Protein AF-A0A2W1NH38-F1 (afdb_monomer)

Secondary structure (DSSP, 8-state):
-HHHHHHHHHS--S-TTS-S-----EEEEEESS-S--HHHHHHHHHTEEEEEEESSHHHHHHHHHHHHHHHH---B--SPPEE---TTS-S----EEEEEEEE--SBS--EEEEEEEEEEE-TTS-EEEE-TTSSB-B-TTTSSBPTT---TT-SS--TT-TTSSTGGGG---GGG--EEE--SS-----S-TTSPPEETTSGGGB-STT-TT--TTTTT-TT--HHHHHHHHHHHHTB-TTT--B---EEP--SPPPEEEEEEEE--HHHHHTT----EEEEEEE-TTS-EEEE-TTT--EEEEEE-GGGHHHHHHHHH--BSGGG----S-SPEEEEEEEEEEPTTT-EEEEEEEEEEEE-GGG-SEEEEEE--BSSTT-GGGB--EEEEEEE-STTSSTT-TT--B--S--EEEEEEETTEEEEEEEEE-BB-GGGG-TTSTTS----SSS--EEEEETTT--EEEEEE-TT-TT-SEE-TT--S-B-SPPEEE-SSSSSB--EEEEE-TTSEEEEEEE-TT-SSGGGSEEEEEEEE---SSSTT-----S--EEEEEE-TTS-EEEEEEEE---SSSTT--SS--EEEEEEE--SSS---B--SS--SSSBPPB-GGGSEE-------HHHHHHHHHHHHHHHHHHHHHHHHHHHHHHHHHHHHHHTTHHHHHHHHHHHHHHHHHHHHHHHHHHHH-TTHHHHHHHHHHHHHHHHHHHHHHHHHHHHHT----SHHHHHHHHHHTS--STTSHHHHHHHHHHHHT-HHHHHHHHHHHHHHHHHHHHHHTT---HHHHHHHHHHHHHHHTSHHHHHHHHHHHTHHHHHHHHHHHHHHHHHHHHHHHTT--TTSHHHHHHHHHHHHHHHHHHHHS-TTPPPPPTT--HHHHHHS-HHHHHHHHHHHHHHHHHHHHHHHHHHHHHHHHHHHHHHHHHHHHHHHTPBPPGGG--S-HHHHHHHHHH-SSSSPBHHHHHHHHHHHHHHHHHHHHHHHHHHHHHHHHHHS--TT----HHHHHHSSEEEEEPPTT-B--S--EEETTEEEEEEEE------SSS-----EEEEEEEETTT--BSEEEEETTEEEEESEEEEEEES-PPPPEEEE-TTS-EEEEETTEESS-TTEEEPTT-GGG-TTS----------

Sequence (1155 aa):
MPGLAEWLANNDNGPASVTGKQTISTYTIGFGNIADTRLLSDTAALGQGKFFTTNDTSGLVTSLKSIIVDILAENTTFTTPTVSVSAYSNFGYRNDLYYALFRPAKGARWLGNIKKYKATSDSSGNLVVTDANGNNAVDSSTGFFADSAQSYWSASADGKNAGLGGAASRLTDPANRKLYTYTGSNLEPRTNASSTSVNLTGSAHLLLNSNTALTKTMLGDASMTDAYKGNLLTWARGTNPADSSIRAQIADVLHNAPKVVAYTSDEDIARISAGTTQDKLALFYGTNEGFIGAINPANGNELFSFIPKELLGNLKSYYDDPQGSINKKYGIDGQFDLKVTYGNRDTTTNLRAVSGVTLYAGMGRGGRNYYSLDMTPTTAGDPATIQPKLNWVIRGGSGGSTGFSRLGQTWSTPKVAKVKWNGTVTDVLIFTGGYDTNQDNDATPDNPKTDSYGNALYVVNANTGQKLWMAGPSGDTDANLTLSSMTNSMPADPALVDLGGDGLIDTIFTSDTRGQIFRFDINQSNTSASNFATGNRIANIGGTDATNNRRFYNQPDVALIKERGGQSYYTISIGSGYRGHPLSEAALDRFYVIRDKNVYSAPTYCSATVTTNCTASITESNLVDVSSVNLTSAQAQDIQDQINTKRAEIDALTAAETNARNALTAYQTSIGYTAKLNTLVETNTTINQKQSAIDTILRNDPYVKDHASETDSRTQSHSLVVSAQSALVQLNAQTPTTGAASSFKAAELDNAQGTDVGALQARITAALNDSDLSSRYAAIIAKQNQITATKAAGGDASAQESDLSTLTEAYESSAAYQTRQTLLTNLNGINDKITQIAALQAQIIAAYNLGTPAGDSDAASKLTQLDAAKASLTSLLPSGLPATPAGTTNGDLIARTETQNQTNLEAISSPLVTQANLLTSLEGERLTLAGQASTLQSELQALANQAYSASSNLLNATQLAEATAQDPTPPLTQFDAYNYLISKAQAAAVAGIPTKRQEINTLYAQLTPGDSYTPNPTLLANSSGWFIRFPSGEKVLSSSTSFAGSVLFTTFRPSGQQTTTCGPDVGRGRFYALNLIDASAVFAQTVSGTKTPVRSFDLAHGGIPPKPATILRDDNRVGLLCGAEGCTPPDTACMDGAQICETNKAIRDLYWREN

Structure (mmCIF, N/CA/C/O backbone):
data_AF-A0A2W1NH38-F1
#
_entry.id   AF-A0A2W1NH38-F1
#
loop_
_atom_site.group_PDB
_atom_site.id
_atom_site.type_symbol
_atom_site.label_atom_id
_atom_site.label_alt_id
_atom_site.label_comp_id
_atom_site.label_asym_id
_atom_site.label_entity_id
_atom_site.label_seq_id
_atom_site.pdbx_PDB_ins_code
_atom_site.Cartn_x
_atom_site.Cartn_y
_atom_site.Cartn_z
_atom_site.occupancy
_atom_site.B_iso_or_equiv
_atom_site.auth_seq_id
_atom_site.auth_comp_id
_atom_site.auth_asym_id
_atom_site.auth_atom_id
_atom_site.pdbx_PDB_model_num
ATOM 1 N N . MET A 1 1 ? 31.184 -27.748 -1.493 1.00 58.28 1 MET A N 1
ATOM 2 C CA . MET A 1 1 ? 30.389 -26.588 -1.037 1.00 58.28 1 MET A CA 1
ATOM 3 C C . MET A 1 1 ? 28.890 -26.863 -1.075 1.00 58.28 1 MET A C 1
ATOM 5 O O . MET A 1 1 ? 28.317 -26.786 0.003 1.00 58.28 1 MET A O 1
ATOM 9 N N . PRO A 1 2 ? 28.265 -27.272 -2.199 1.00 70.31 2 PRO A N 1
ATOM 10 C CA . PRO A 1 2 ? 26.811 -27.453 -2.252 1.00 70.31 2 PRO A CA 1
ATOM 11 C C . PRO A 1 2 ? 26.262 -28.456 -1.229 1.00 70.31 2 PRO A C 1
ATOM 13 O O . PRO A 1 2 ? 25.382 -28.105 -0.459 1.00 70.31 2 PRO A O 1
ATOM 16 N N . GLY A 1 3 ? 26.868 -29.644 -1.107 1.00 60.91 3 GLY A N 1
ATOM 17 C CA . GLY A 1 3 ? 26.437 -30.638 -0.110 1.00 60.91 3 GLY A CA 1
ATOM 18 C C . GLY A 1 3 ? 26.673 -30.236 1.356 1.00 60.91 3 GLY A C 1
ATOM 19 O O . GLY A 1 3 ? 25.970 -30.708 2.240 1.00 60.91 3 GLY A O 1
ATOM 20 N N . LEU A 1 4 ? 27.628 -29.338 1.637 1.00 68.19 4 LEU A N 1
ATOM 21 C CA . LEU A 1 4 ? 27.798 -28.786 2.989 1.00 68.19 4 LEU A CA 1
ATOM 22 C C . LEU A 1 4 ? 26.707 -27.751 3.280 1.00 68.19 4 LEU A C 1
ATOM 24 O O . LEU A 1 4 ? 26.106 -27.799 4.344 1.00 68.19 4 LEU A O 1
ATOM 28 N N . ALA A 1 5 ? 26.429 -26.852 2.332 1.00 65.62 5 ALA A N 1
ATOM 29 C CA . ALA A 1 5 ? 25.348 -25.878 2.456 1.00 65.62 5 ALA A CA 1
ATOM 30 C C . ALA A 1 5 ? 23.982 -26.568 2.603 1.00 65.62 5 ALA A C 1
ATOM 32 O O . ALA A 1 5 ? 23.197 -26.184 3.463 1.00 65.62 5 ALA A O 1
ATOM 33 N N . GLU A 1 6 ? 23.745 -27.643 1.849 1.00 70.50 6 GLU A N 1
ATOM 34 C CA . GLU A 1 6 ? 22.571 -28.507 1.991 1.00 70.50 6 GLU A CA 1
ATOM 35 C C . GLU A 1 6 ? 22.478 -29.128 3.387 1.00 70.50 6 GLU A C 1
ATOM 37 O O . GLU A 1 6 ? 21.418 -29.103 4.011 1.00 70.50 6 GLU A O 1
ATOM 42 N N . TRP A 1 7 ? 23.583 -29.669 3.909 1.00 70.44 7 TRP A N 1
ATOM 43 C CA . TRP A 1 7 ? 23.599 -30.268 5.240 1.00 70.44 7 TRP A CA 1
ATOM 44 C C . TRP A 1 7 ? 23.316 -29.221 6.324 1.00 70.44 7 TRP A C 1
ATOM 46 O O . TRP A 1 7 ? 22.454 -29.450 7.168 1.00 70.44 7 TRP A O 1
ATOM 56 N N . LEU A 1 8 ? 23.964 -28.055 6.269 1.00 71.06 8 LEU A N 1
ATOM 57 C CA . LEU A 1 8 ? 23.767 -26.965 7.228 1.00 71.06 8 LEU A CA 1
ATOM 58 C C . LEU A 1 8 ? 22.344 -26.374 7.160 1.00 71.06 8 LEU A C 1
ATOM 60 O O . LEU A 1 8 ? 21.770 -26.025 8.190 1.00 71.06 8 LEU A O 1
ATOM 64 N N . ALA A 1 9 ? 21.736 -26.304 5.976 1.00 66.44 9 ALA A N 1
ATOM 65 C CA . ALA A 1 9 ? 20.363 -25.827 5.816 1.00 66.44 9 ALA A CA 1
ATOM 66 C C . ALA A 1 9 ? 19.309 -26.854 6.271 1.00 66.44 9 ALA A C 1
ATOM 68 O O . ALA A 1 9 ? 18.168 -26.486 6.537 1.00 66.44 9 ALA A O 1
ATOM 69 N N . ASN A 1 10 ? 19.673 -28.138 6.368 1.00 64.19 10 ASN A N 1
ATOM 70 C CA . ASN A 1 10 ? 18.743 -29.233 6.649 1.00 64.19 10 ASN A CA 1
ATOM 71 C C . ASN A 1 10 ? 19.047 -30.014 7.934 1.00 64.19 10 ASN A C 1
ATOM 73 O O . ASN A 1 10 ? 18.338 -30.979 8.220 1.00 64.19 10 ASN A O 1
ATOM 77 N N . ASN A 1 11 ? 20.022 -29.610 8.744 1.00 65.94 11 ASN A N 1
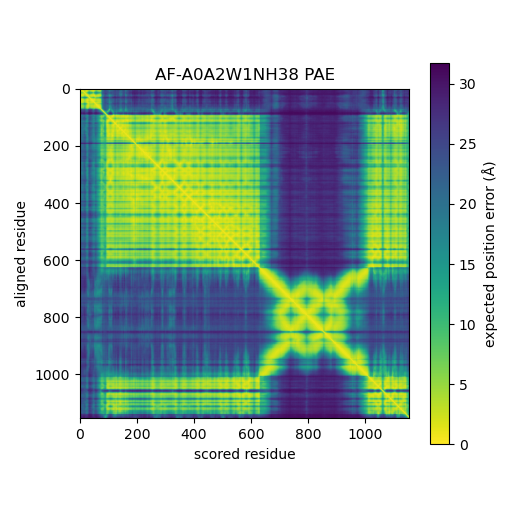ATOM 78 C CA . ASN A 1 11 ? 20.338 -30.228 10.037 1.00 65.94 11 ASN A CA 1
ATOM 79 C C . ASN A 1 11 ? 20.353 -29.177 11.150 1.00 65.94 11 ASN A C 1
ATOM 81 O O . ASN A 1 11 ? 20.363 -27.980 10.876 1.00 65.94 11 ASN A O 1
ATOM 85 N N . ASP A 1 12 ? 20.269 -29.630 12.399 1.00 73.94 12 ASP A N 1
ATOM 86 C CA . ASP A 1 12 ? 20.372 -28.744 13.557 1.00 73.94 12 ASP A CA 1
ATOM 87 C C . ASP A 1 12 ? 21.845 -28.422 13.836 1.00 73.94 12 ASP A C 1
ATOM 89 O O . ASP A 1 12 ? 22.647 -29.321 14.089 1.00 73.94 12 ASP A O 1
ATOM 93 N N . ASN A 1 13 ? 22.196 -27.141 13.757 1.00 76.56 13 ASN A N 1
ATOM 94 C CA . ASN A 1 13 ? 23.547 -26.625 13.975 1.00 76.56 13 ASN A CA 1
ATOM 95 C C . ASN A 1 13 ? 23.691 -25.937 15.342 1.00 76.56 13 ASN A C 1
ATOM 97 O O . ASN A 1 13 ? 24.738 -25.354 15.632 1.00 76.56 13 ASN A O 1
ATOM 101 N N . GLY A 1 14 ? 22.635 -25.949 16.160 1.00 62.28 14 GLY A N 1
ATOM 102 C CA . GLY A 1 14 ? 22.602 -25.299 17.462 1.00 62.28 14 GLY A CA 1
ATOM 103 C C . GLY A 1 14 ? 23.177 -26.174 18.579 1.00 62.28 14 GLY A C 1
ATOM 104 O O . GLY A 1 14 ? 23.197 -27.402 18.477 1.00 62.28 14 GLY A O 1
ATOM 105 N N . PRO A 1 15 ? 23.634 -25.572 19.691 1.00 53.59 15 PRO A N 1
ATOM 106 C CA . PRO A 1 15 ? 23.898 -26.326 20.909 1.00 53.59 15 PRO A CA 1
ATOM 107 C C . PRO A 1 15 ? 22.583 -26.906 21.455 1.00 53.59 15 PRO A C 1
ATOM 109 O O . PRO A 1 15 ? 21.545 -26.251 21.400 1.00 53.59 15 PRO A O 1
ATOM 112 N N . ALA A 1 16 ? 22.636 -28.096 22.064 1.00 49.78 16 ALA A N 1
ATOM 113 C CA . ALA A 1 16 ? 21.460 -28.837 22.552 1.00 49.78 16 ALA A CA 1
ATOM 114 C C . ALA A 1 16 ? 20.576 -28.088 23.580 1.00 49.78 16 ALA A C 1
ATOM 116 O O . ALA A 1 16 ? 19.499 -28.559 23.932 1.00 49.78 16 ALA A O 1
ATOM 117 N N . SER A 1 17 ? 21.033 -26.940 24.088 1.00 47.53 17 SER A N 1
ATOM 118 C CA . SER A 1 17 ? 20.297 -26.052 24.991 1.00 47.53 17 SER A CA 1
ATOM 119 C C . SER A 1 17 ? 19.296 -25.124 24.290 1.00 47.53 17 SER A C 1
ATOM 121 O O . SER A 1 17 ? 18.531 -24.454 24.979 1.00 47.53 17 SER A O 1
ATOM 123 N N . VAL A 1 18 ? 19.324 -25.026 22.957 1.00 39.25 18 VAL A N 1
ATOM 124 C CA . VAL A 1 18 ? 18.399 -24.193 22.174 1.00 39.25 18 VAL A CA 1
ATOM 125 C C . VAL A 1 18 ? 17.314 -25.086 21.585 1.00 39.25 18 VAL A C 1
ATOM 127 O O . VAL A 1 18 ? 17.597 -26.002 20.821 1.00 39.25 18 VAL A O 1
ATOM 130 N N . THR A 1 19 ? 16.061 -24.838 21.961 1.00 40.00 19 THR A N 1
ATOM 131 C CA . THR A 1 19 ? 14.914 -25.616 21.485 1.00 40.00 19 THR A CA 1
ATOM 132 C C . THR A 1 19 ? 14.590 -25.264 20.029 1.00 40.00 19 THR A C 1
ATOM 134 O O . THR A 1 19 ? 14.457 -24.090 19.693 1.00 40.00 19 THR A O 1
ATOM 137 N N . GLY A 1 20 ? 14.407 -26.277 19.177 1.00 47.41 20 GLY A N 1
ATOM 138 C CA . GLY A 1 20 ? 14.107 -26.113 17.748 1.00 47.41 20 GLY A CA 1
ATOM 139 C C . GLY A 1 20 ? 15.344 -26.238 16.853 1.00 47.41 20 GLY A C 1
ATOM 140 O O . GLY A 1 20 ? 16.470 -26.039 17.296 1.00 47.41 20 GLY A O 1
ATOM 141 N N . LYS A 1 21 ? 15.131 -26.580 15.579 1.00 54.25 21 LYS A N 1
ATOM 142 C CA . LYS A 1 21 ? 16.203 -26.871 14.617 1.00 54.25 21 LYS A CA 1
ATOM 143 C C . LYS A 1 21 ? 16.872 -25.581 14.136 1.00 54.25 21 LYS A C 1
ATOM 145 O O . LYS A 1 21 ? 16.234 -24.792 13.443 1.00 54.25 21 LYS A O 1
ATOM 150 N N . GLN A 1 22 ? 18.150 -25.385 14.450 1.00 69.38 22 GLN A N 1
ATOM 151 C CA . GLN A 1 22 ? 18.908 -24.218 13.998 1.00 69.38 22 GLN A CA 1
ATOM 152 C C . GLN A 1 22 ? 19.544 -24.502 12.638 1.00 69.38 22 GLN A C 1
ATOM 154 O O . GLN A 1 22 ? 20.550 -25.201 12.543 1.00 69.38 22 GLN A O 1
ATOM 159 N N . THR A 1 23 ? 18.963 -23.974 11.569 1.00 63.72 23 THR A N 1
ATOM 160 C CA . THR A 1 23 ? 19.469 -24.153 10.201 1.00 63.72 23 THR A CA 1
ATOM 161 C C . THR A 1 23 ? 20.288 -22.945 9.758 1.00 63.72 23 THR A C 1
ATOM 163 O O . THR A 1 23 ? 19.991 -21.819 10.151 1.00 63.72 23 THR A O 1
ATOM 166 N N . ILE A 1 24 ? 21.290 -23.148 8.901 1.00 69.62 24 ILE A N 1
ATOM 167 C CA . ILE A 1 24 ? 22.086 -22.052 8.329 1.00 69.62 24 ILE A CA 1
ATOM 168 C C . ILE A 1 24 ? 21.750 -21.907 6.846 1.00 69.62 24 ILE A C 1
ATOM 170 O O . ILE A 1 24 ? 22.019 -22.811 6.054 1.00 69.62 24 ILE A O 1
ATOM 174 N N . SER A 1 25 ? 21.214 -20.744 6.470 1.00 67.56 25 SER A N 1
ATOM 175 C CA . SER A 1 25 ? 20.999 -20.388 5.068 1.00 67.56 25 SER A CA 1
ATOM 176 C C . SER A 1 25 ? 22.271 -19.814 4.448 1.00 67.56 25 SER A C 1
ATOM 178 O O . SER A 1 25 ? 22.876 -18.889 4.991 1.00 67.56 25 SER A O 1
ATOM 180 N N . THR A 1 26 ? 22.679 -20.338 3.294 1.00 73.88 26 THR A N 1
ATOM 181 C CA . THR A 1 26 ? 23.921 -19.937 2.617 1.00 73.88 26 THR A CA 1
ATOM 182 C C . THR A 1 26 ? 23.613 -19.098 1.383 1.00 73.88 26 THR A C 1
ATOM 184 O O . THR A 1 26 ? 22.978 -19.571 0.447 1.00 73.88 26 THR A O 1
ATOM 187 N N . TYR A 1 27 ? 24.096 -17.857 1.356 1.00 76.31 27 TYR A N 1
ATOM 188 C CA . TYR A 1 27 ? 24.016 -16.967 0.195 1.00 76.31 27 TYR A CA 1
ATOM 189 C C . TYR A 1 27 ? 25.362 -16.927 -0.517 1.00 76.31 27 TYR A C 1
ATOM 191 O O . TYR A 1 27 ? 26.413 -16.982 0.123 1.00 76.31 27 TYR A O 1
ATOM 199 N N . THR A 1 28 ? 25.345 -16.797 -1.839 1.00 75.50 28 THR A N 1
ATOM 200 C CA . THR A 1 28 ? 26.571 -16.704 -2.634 1.00 75.50 28 THR A CA 1
ATOM 201 C C . THR A 1 28 ? 26.527 -15.463 -3.512 1.00 75.50 28 THR A C 1
ATOM 203 O O . THR A 1 28 ? 25.490 -15.109 -4.073 1.00 75.50 28 THR A O 1
ATOM 206 N N . ILE A 1 29 ? 27.661 -14.771 -3.613 1.00 75.19 29 ILE A N 1
ATOM 207 C CA . ILE A 1 29 ? 27.833 -13.646 -4.529 1.00 75.19 29 ILE A CA 1
ATOM 208 C C . ILE A 1 29 ? 28.966 -14.003 -5.479 1.00 75.19 29 ILE A C 1
ATOM 210 O O . ILE A 1 29 ? 30.118 -14.136 -5.069 1.00 75.19 29 ILE A O 1
ATOM 214 N N . GLY A 1 30 ? 28.633 -14.159 -6.752 1.00 72.19 30 GLY A N 1
ATOM 215 C CA . GLY A 1 30 ? 29.608 -14.178 -7.822 1.00 72.19 30 GLY A CA 1
ATOM 216 C C . GLY A 1 30 ? 30.053 -12.749 -8.111 1.00 72.19 30 GLY A C 1
ATOM 217 O O . GLY A 1 30 ? 29.269 -11.968 -8.644 1.00 72.19 30 GLY A O 1
ATOM 218 N N . PHE A 1 31 ? 31.299 -12.416 -7.769 1.00 70.31 31 PHE A N 1
ATOM 219 C CA . PHE A 1 31 ? 31.906 -11.121 -8.065 1.00 70.31 31 PHE A CA 1
ATOM 220 C C . PHE A 1 31 ? 32.858 -11.197 -9.276 1.00 70.31 31 PHE A C 1
ATOM 222 O O . PHE A 1 31 ? 33.789 -12.001 -9.272 1.00 70.31 31 PHE A O 1
ATOM 229 N N . GLY A 1 32 ? 32.646 -10.353 -10.292 1.00 60.25 32 GLY A N 1
ATOM 230 C CA . GLY A 1 32 ? 33.457 -10.281 -11.520 1.00 60.25 32 GLY A CA 1
ATOM 231 C C . GLY A 1 32 ? 32.856 -11.015 -12.732 1.00 60.25 32 GLY A C 1
ATOM 232 O O . GLY A 1 32 ? 31.728 -11.497 -12.682 1.00 60.25 32 GLY A O 1
ATOM 233 N N . ASN A 1 33 ? 33.598 -11.080 -13.848 1.00 58.06 33 ASN A N 1
ATOM 234 C CA . ASN A 1 33 ? 33.156 -11.749 -15.082 1.00 58.06 33 ASN A CA 1
ATOM 235 C C . ASN A 1 33 ? 33.432 -13.263 -14.999 1.00 58.06 33 ASN A C 1
ATOM 237 O O . ASN A 1 33 ? 34.446 -13.755 -15.492 1.00 58.06 33 ASN A O 1
ATOM 241 N N . ILE A 1 34 ? 32.574 -13.988 -14.281 1.00 59.47 34 ILE A N 1
ATOM 242 C CA . ILE A 1 34 ? 32.749 -15.419 -13.985 1.00 59.47 34 ILE A CA 1
ATOM 243 C C . ILE A 1 34 ? 31.963 -16.253 -14.995 1.00 59.47 34 ILE A C 1
ATOM 245 O O . ILE A 1 34 ? 30.738 -16.182 -15.038 1.00 59.47 34 ILE A O 1
ATOM 249 N N . ALA A 1 35 ? 32.675 -17.048 -15.795 1.00 48.00 35 ALA A N 1
ATOM 250 C CA . ALA A 1 35 ? 32.089 -17.865 -16.859 1.00 48.00 35 ALA A CA 1
ATOM 251 C C . ALA A 1 35 ? 31.348 -19.118 -16.347 1.00 48.00 35 ALA A C 1
ATOM 253 O O . ALA A 1 35 ? 30.461 -19.616 -17.035 1.00 48.00 35 ALA A O 1
ATOM 254 N N . ASP A 1 36 ? 31.677 -19.611 -15.145 1.00 60.34 36 ASP A N 1
ATOM 255 C CA . ASP A 1 36 ? 30.999 -20.747 -14.507 1.00 60.34 36 ASP A CA 1
ATOM 256 C C . ASP A 1 36 ? 30.506 -20.365 -13.104 1.00 60.34 36 ASP A C 1
ATOM 258 O O . ASP A 1 36 ? 31.279 -20.175 -12.164 1.00 60.34 36 ASP A O 1
ATOM 262 N N . THR A 1 37 ? 29.188 -20.222 -12.977 1.00 69.88 37 THR A N 1
ATOM 263 C CA . THR A 1 37 ? 28.493 -19.824 -11.747 1.00 69.88 37 THR A CA 1
ATOM 264 C C . THR A 1 37 ? 27.766 -20.985 -11.075 1.00 69.88 37 THR A C 1
ATOM 266 O O . THR A 1 37 ? 27.180 -20.805 -10.004 1.00 69.88 37 THR A O 1
ATOM 269 N N . ARG A 1 38 ? 27.814 -22.189 -11.662 1.00 70.06 38 ARG A N 1
ATOM 270 C CA . ARG A 1 38 ? 26.977 -23.322 -11.256 1.00 70.06 38 ARG A CA 1
ATOM 271 C C . ARG A 1 38 ? 27.261 -23.765 -9.829 1.00 70.06 38 ARG A C 1
ATOM 273 O O . ARG A 1 38 ? 26.335 -23.953 -9.054 1.00 70.06 38 ARG A O 1
ATOM 280 N N . LEU A 1 39 ? 28.533 -23.821 -9.436 1.00 75.81 39 LEU A N 1
ATOM 281 C CA . LEU A 1 39 ? 28.924 -24.151 -8.064 1.00 75.81 39 LEU A CA 1
ATOM 282 C C . LEU A 1 39 ? 28.313 -23.187 -7.032 1.00 75.81 39 LEU A C 1
ATOM 284 O O . LEU A 1 39 ? 27.852 -23.631 -5.981 1.00 75.81 39 LEU A O 1
ATOM 288 N N . LEU A 1 40 ? 28.320 -21.880 -7.311 1.00 75.81 40 LEU A N 1
ATOM 289 C CA . LEU A 1 40 ? 27.802 -20.849 -6.405 1.00 75.81 40 LEU A CA 1
ATOM 290 C C . LEU A 1 40 ? 26.272 -20.839 -6.391 1.00 75.81 40 LEU A C 1
ATOM 292 O O . LEU A 1 40 ? 25.681 -20.754 -5.314 1.00 75.81 40 LEU A O 1
ATOM 296 N N . SER A 1 41 ? 25.655 -20.987 -7.563 1.00 66.62 41 SER A N 1
ATOM 297 C CA . SER A 1 41 ? 24.208 -21.120 -7.721 1.00 66.62 41 SER A CA 1
ATOM 298 C C . SER A 1 41 ? 23.672 -22.350 -6.983 1.00 66.62 41 SER A C 1
ATOM 300 O O . SER A 1 41 ? 22.770 -22.216 -6.161 1.00 66.62 41 SER A O 1
ATOM 302 N N . ASP A 1 42 ? 24.276 -23.524 -7.189 1.00 60.03 42 ASP A N 1
ATOM 303 C CA . ASP A 1 42 ? 23.879 -24.778 -6.538 1.00 60.03 42 ASP A CA 1
ATOM 304 C C . ASP A 1 42 ? 24.122 -24.717 -5.021 1.00 60.03 42 ASP A C 1
ATOM 306 O O . ASP A 1 42 ? 23.314 -25.214 -4.239 1.00 60.03 42 ASP A O 1
ATOM 310 N N . THR A 1 43 ? 25.201 -24.056 -4.579 1.00 68.25 43 THR A N 1
ATOM 311 C CA . THR A 1 43 ? 25.479 -23.857 -3.145 1.00 68.25 43 THR A CA 1
ATOM 312 C C . THR A 1 43 ? 24.431 -22.973 -2.474 1.00 68.25 43 THR A C 1
ATOM 314 O O . THR A 1 43 ? 23.992 -23.302 -1.375 1.00 68.25 43 THR A O 1
ATOM 317 N N . ALA A 1 44 ? 24.005 -21.879 -3.113 1.00 66.69 44 ALA A N 1
ATOM 318 C CA . ALA A 1 44 ? 22.957 -21.032 -2.549 1.00 66.69 44 ALA A CA 1
ATOM 319 C C . ALA A 1 44 ? 21.581 -21.701 -2.592 1.00 66.69 44 ALA A C 1
ATOM 321 O O . ALA A 1 44 ? 20.855 -21.654 -1.603 1.00 66.69 44 ALA A O 1
ATOM 322 N N . ALA A 1 45 ? 21.239 -22.360 -3.702 1.00 59.28 45 ALA A N 1
ATOM 323 C CA . ALA A 1 45 ? 19.958 -23.039 -3.858 1.00 59.28 45 ALA A CA 1
ATOM 324 C C . ALA A 1 45 ? 19.781 -24.175 -2.837 1.00 59.28 45 ALA A C 1
ATOM 326 O O . ALA A 1 45 ? 18.776 -24.215 -2.130 1.00 59.28 45 ALA A O 1
ATOM 327 N N . LEU A 1 46 ? 20.775 -25.063 -2.707 1.00 60.84 46 LEU A N 1
ATOM 328 C CA . LEU A 1 46 ? 20.729 -26.158 -1.732 1.00 60.84 46 LEU A CA 1
ATOM 329 C C . LEU A 1 46 ? 20.893 -25.664 -0.289 1.00 60.84 46 LEU A C 1
ATOM 331 O O . LEU A 1 46 ? 20.343 -26.256 0.636 1.00 60.84 46 LEU A O 1
ATOM 335 N N . GLY A 1 47 ? 21.601 -24.550 -0.096 1.00 64.94 47 GLY A N 1
ATOM 336 C CA . GLY A 1 47 ? 21.720 -23.858 1.181 1.00 64.94 47 GLY A CA 1
ATOM 337 C C . GLY A 1 47 ? 20.516 -22.993 1.559 1.00 64.94 47 GLY A C 1
ATOM 338 O O . GLY A 1 47 ? 20.652 -22.208 2.489 1.00 64.94 47 GLY A O 1
ATOM 339 N N . GLN A 1 48 ? 19.381 -23.066 0.851 1.00 61.44 48 GLN A N 1
ATOM 340 C CA . GLN A 1 48 ? 18.179 -22.245 1.089 1.00 61.44 48 GLN A CA 1
ATOM 341 C C . GLN A 1 48 ? 18.427 -20.717 1.128 1.00 61.44 48 GLN A C 1
ATOM 343 O O . GLN A 1 48 ? 17.712 -19.981 1.807 1.00 61.44 48 GLN A O 1
ATOM 348 N N . GLY A 1 49 ? 19.450 -20.228 0.424 1.00 63.88 49 GLY A N 1
ATOM 349 C CA . GLY A 1 49 ? 19.716 -18.805 0.213 1.00 63.88 49 GLY A CA 1
ATOM 350 C C . GLY A 1 49 ? 19.499 -18.394 -1.244 1.00 63.88 49 GLY A C 1
ATOM 351 O O . GLY A 1 49 ? 18.835 -19.077 -2.024 1.00 63.88 49 GLY A O 1
ATOM 352 N N . LYS A 1 50 ? 20.068 -17.253 -1.636 1.00 62.09 50 LYS A N 1
ATOM 353 C CA . LYS A 1 50 ? 20.025 -16.740 -3.014 1.00 62.09 50 LYS A CA 1
ATOM 354 C C . LYS A 1 50 ? 21.420 -16.510 -3.567 1.00 62.09 50 LYS A C 1
ATOM 356 O O . LYS A 1 50 ? 22.324 -16.077 -2.849 1.00 62.09 50 LYS A O 1
ATOM 361 N N . PHE A 1 51 ? 21.560 -16.796 -4.856 1.00 65.31 51 PHE A N 1
ATOM 362 C CA . PHE A 1 51 ? 22.753 -16.484 -5.623 1.00 65.31 51 PHE A CA 1
ATOM 363 C C . PHE A 1 51 ? 22.603 -15.114 -6.277 1.00 65.31 51 PHE A C 1
ATOM 365 O O . PHE A 1 51 ? 21.599 -14.831 -6.930 1.00 65.31 51 PHE A O 1
ATOM 372 N N . PHE A 1 52 ? 23.616 -14.277 -6.105 1.00 66.81 52 PHE A N 1
ATOM 373 C CA . PHE A 1 52 ? 23.718 -12.978 -6.750 1.00 66.81 52 PHE A CA 1
ATOM 374 C C . PHE A 1 52 ? 24.948 -12.954 -7.644 1.00 66.81 52 PHE A C 1
ATOM 376 O O . PHE A 1 52 ? 25.989 -13.505 -7.296 1.00 66.81 52 PHE A O 1
ATOM 383 N N . THR A 1 53 ? 24.857 -12.256 -8.766 1.00 64.81 53 THR A N 1
ATOM 384 C CA . THR A 1 53 ? 26.015 -11.928 -9.595 1.00 64.81 53 THR A CA 1
ATOM 385 C C . THR A 1 53 ? 26.179 -10.427 -9.638 1.00 64.81 53 THR A C 1
ATOM 387 O O . THR A 1 53 ? 25.211 -9.698 -9.855 1.00 64.81 53 THR A O 1
ATOM 390 N N . THR A 1 54 ? 27.405 -9.962 -9.465 1.00 60.38 54 THR A N 1
ATOM 391 C CA . THR A 1 54 ? 27.753 -8.557 -9.626 1.00 60.38 54 THR A CA 1
ATOM 392 C C . THR A 1 54 ? 29.140 -8.430 -10.230 1.00 60.38 54 THR A C 1
ATOM 394 O O . THR A 1 54 ? 30.053 -9.176 -9.899 1.00 60.38 54 THR A O 1
ATOM 397 N N . ASN A 1 55 ? 29.313 -7.470 -11.123 1.00 56.66 55 ASN A N 1
ATOM 398 C CA . ASN A 1 55 ? 30.587 -7.148 -11.754 1.00 56.66 55 ASN A CA 1
ATOM 399 C C . ASN A 1 55 ? 31.178 -5.825 -11.246 1.00 56.66 55 ASN A C 1
ATOM 401 O O . ASN A 1 55 ? 32.267 -5.454 -11.676 1.00 56.66 55 ASN A O 1
ATOM 405 N N . ASP A 1 56 ? 30.497 -5.132 -10.330 1.00 44.34 56 ASP A N 1
ATOM 406 C CA . ASP A 1 56 ? 30.958 -3.863 -9.779 1.00 44.34 56 ASP A CA 1
ATOM 407 C C . ASP A 1 56 ? 30.632 -3.702 -8.281 1.00 44.34 56 ASP A C 1
ATOM 409 O O . ASP A 1 56 ? 29.880 -4.470 -7.666 1.00 44.34 56 ASP A O 1
ATOM 413 N N . THR A 1 57 ? 31.249 -2.699 -7.658 1.00 46.78 57 THR A N 1
ATOM 414 C CA . THR A 1 57 ? 31.123 -2.425 -6.221 1.00 46.78 57 THR A CA 1
ATOM 415 C C . THR A 1 57 ? 29.699 -2.013 -5.828 1.00 46.78 57 THR A C 1
ATOM 417 O O . THR A 1 57 ? 29.257 -2.311 -4.719 1.00 46.78 57 THR A O 1
ATOM 420 N N . SER A 1 58 ? 28.947 -1.369 -6.727 1.00 44.06 58 SER A N 1
ATOM 421 C CA . SER A 1 58 ? 27.565 -0.942 -6.474 1.00 44.06 58 SER A CA 1
ATOM 422 C C . SER A 1 58 ? 26.617 -2.139 -6.441 1.00 44.06 58 SER A C 1
ATOM 424 O O . SER A 1 58 ? 25.810 -2.280 -5.518 1.00 44.06 58 SER A O 1
ATOM 426 N N . GLY A 1 59 ? 26.762 -3.060 -7.390 1.00 44.88 59 GLY A N 1
ATOM 427 C CA . GLY A 1 59 ? 26.069 -4.335 -7.431 1.00 44.88 59 GLY A CA 1
ATOM 428 C C . GLY A 1 59 ? 26.474 -5.244 -6.271 1.00 44.88 59 GLY A C 1
ATOM 429 O O . GLY A 1 59 ? 25.621 -5.966 -5.761 1.00 44.88 59 GLY A O 1
ATOM 430 N N . LEU A 1 60 ? 27.710 -5.154 -5.759 1.00 53.41 60 LEU A N 1
ATOM 431 C CA . LEU A 1 60 ? 28.134 -5.873 -4.550 1.00 53.41 60 LEU A CA 1
ATOM 432 C C . LEU A 1 60 ? 27.449 -5.324 -3.298 1.00 53.41 60 LEU A C 1
ATOM 434 O O . LEU A 1 60 ? 26.845 -6.088 -2.548 1.00 53.41 60 LEU A O 1
ATOM 438 N N . VAL A 1 61 ? 27.468 -4.003 -3.101 1.00 49.53 61 VAL A N 1
ATOM 439 C CA . VAL A 1 61 ? 26.741 -3.343 -2.003 1.00 49.53 61 VAL A CA 1
ATOM 440 C C . VAL A 1 61 ? 25.239 -3.613 -2.113 1.00 49.53 61 VAL A C 1
ATOM 442 O O . VAL A 1 61 ? 24.581 -3.871 -1.107 1.00 49.53 61 VAL A O 1
ATOM 445 N N . THR A 1 62 ? 24.689 -3.617 -3.327 1.00 50.19 62 THR A N 1
ATOM 446 C CA . THR A 1 62 ? 23.284 -3.948 -3.594 1.00 50.19 62 THR A CA 1
ATOM 447 C C . THR A 1 62 ? 22.982 -5.413 -3.299 1.00 50.19 62 THR A C 1
ATOM 449 O O . THR A 1 62 ? 21.933 -5.700 -2.724 1.00 50.19 62 THR A O 1
ATOM 452 N N . SER A 1 63 ? 23.886 -6.336 -3.633 1.00 56.56 63 SER A N 1
ATOM 453 C CA . SER A 1 63 ? 23.757 -7.767 -3.333 1.00 56.56 63 SER A CA 1
ATOM 454 C C . SER A 1 63 ? 23.817 -8.010 -1.827 1.00 56.56 63 SER A C 1
ATOM 456 O O . SER A 1 63 ? 22.945 -8.683 -1.297 1.00 56.56 63 SER A O 1
ATOM 458 N N . LEU A 1 64 ? 24.745 -7.370 -1.108 1.00 59.12 64 LEU A N 1
ATOM 459 C CA . LEU A 1 64 ? 24.850 -7.453 0.355 1.00 59.12 64 LEU A CA 1
ATOM 460 C C . LEU A 1 64 ? 23.635 -6.841 1.064 1.00 59.12 64 LEU A C 1
ATOM 462 O O . LEU A 1 64 ? 23.056 -7.475 1.941 1.00 59.12 64 LEU A O 1
ATOM 466 N N . LYS A 1 65 ? 23.176 -5.652 0.647 1.00 48.56 65 LYS A N 1
ATOM 467 C CA . LYS A 1 65 ? 21.915 -5.071 1.141 1.00 48.56 65 LYS A CA 1
ATOM 468 C C . LYS A 1 65 ? 20.715 -5.957 0.806 1.00 48.56 65 LYS A C 1
ATOM 470 O O . LYS A 1 65 ? 19.796 -6.036 1.608 1.00 48.56 65 LYS A O 1
ATOM 475 N N . SER A 1 66 ? 20.717 -6.629 -0.348 1.00 49.19 66 SER A N 1
ATOM 476 C CA . SER A 1 66 ? 19.652 -7.561 -0.740 1.00 49.19 66 SER A CA 1
ATOM 477 C C . SER A 1 66 ? 19.675 -8.836 0.099 1.00 49.19 66 SER A C 1
ATOM 479 O O . SER A 1 66 ? 18.606 -9.285 0.479 1.00 49.19 66 SER A O 1
ATOM 481 N N . ILE A 1 67 ? 20.851 -9.373 0.438 1.00 56.62 67 ILE A N 1
ATOM 482 C CA . ILE A 1 67 ? 20.997 -10.483 1.392 1.00 56.62 67 ILE A CA 1
ATOM 483 C C . ILE A 1 67 ? 20.443 -10.059 2.752 1.00 56.62 67 ILE A C 1
ATOM 485 O O . ILE A 1 67 ? 19.632 -10.777 3.318 1.00 56.62 67 ILE A O 1
ATOM 489 N N . ILE A 1 68 ? 20.796 -8.862 3.235 1.00 52.84 68 ILE A N 1
ATOM 490 C CA . ILE A 1 68 ? 20.268 -8.332 4.499 1.00 52.84 68 ILE A CA 1
ATOM 491 C C . ILE A 1 68 ? 18.743 -8.175 4.425 1.00 52.84 68 ILE A C 1
ATOM 493 O O . ILE A 1 68 ? 18.055 -8.682 5.293 1.00 52.84 68 ILE A O 1
ATOM 497 N N . VAL A 1 69 ? 18.181 -7.550 3.385 1.00 49.28 69 VAL A N 1
ATOM 498 C CA . VAL A 1 69 ? 16.717 -7.402 3.253 1.00 49.28 69 VAL A CA 1
ATOM 499 C C . VAL A 1 69 ? 16.003 -8.750 3.120 1.00 49.28 69 VAL A C 1
ATOM 501 O O . VAL A 1 69 ? 14.893 -8.880 3.616 1.00 49.28 69 VAL A O 1
ATOM 504 N N . ASP A 1 70 ? 16.610 -9.749 2.484 1.00 50.22 70 ASP A N 1
ATOM 505 C CA . ASP A 1 70 ? 16.030 -11.092 2.371 1.00 50.22 70 ASP A CA 1
ATOM 506 C C . ASP A 1 70 ? 16.069 -11.848 3.705 1.00 50.22 70 ASP A C 1
ATOM 508 O O . ASP A 1 70 ? 15.089 -12.491 4.063 1.00 50.22 70 ASP A O 1
ATOM 512 N N . ILE A 1 71 ? 17.152 -11.688 4.478 1.00 52.00 71 ILE A N 1
ATOM 513 C CA . ILE A 1 71 ? 17.237 -12.138 5.877 1.00 52.00 71 ILE A CA 1
ATOM 514 C C . ILE A 1 71 ? 16.164 -11.437 6.732 1.00 52.00 71 ILE A C 1
ATOM 516 O O . ILE A 1 71 ? 15.573 -12.062 7.605 1.00 52.00 71 ILE A O 1
ATOM 520 N N . LEU A 1 72 ? 15.878 -10.160 6.450 1.00 49.06 72 LEU A N 1
ATOM 521 C CA . LEU A 1 72 ? 14.872 -9.337 7.136 1.00 49.06 72 LEU A CA 1
ATOM 522 C C . LEU A 1 72 ? 13.422 -9.594 6.688 1.00 49.06 72 LEU A C 1
ATOM 524 O O . LEU A 1 72 ? 12.489 -9.128 7.344 1.00 49.06 72 LEU A O 1
ATOM 528 N N . ALA A 1 73 ? 13.209 -10.258 5.551 1.00 49.69 73 ALA A N 1
ATOM 529 C CA . ALA A 1 73 ? 11.898 -10.403 4.927 1.00 49.69 73 ALA A CA 1
ATOM 530 C C . ALA A 1 73 ? 11.119 -11.583 5.527 1.00 49.69 73 ALA A C 1
ATOM 532 O O . ALA A 1 73 ? 10.909 -12.605 4.869 1.00 49.69 73 ALA A O 1
ATOM 533 N N . GLU A 1 74 ? 10.631 -11.442 6.760 1.00 51.75 74 GLU A N 1
ATOM 534 C CA . GLU A 1 74 ? 9.645 -12.384 7.291 1.00 51.75 74 GLU A CA 1
ATOM 535 C C . GLU A 1 74 ? 8.263 -12.169 6.652 1.00 51.75 74 GLU A C 1
ATOM 537 O O . GLU A 1 74 ? 7.821 -11.047 6.378 1.00 51.75 74 GLU A O 1
ATOM 542 N N . ASN A 1 75 ? 7.558 -13.272 6.393 1.00 48.47 75 ASN A N 1
ATOM 543 C CA . ASN A 1 75 ? 6.158 -13.210 5.989 1.00 48.47 75 ASN A CA 1
ATOM 544 C C . ASN A 1 75 ? 5.323 -12.799 7.198 1.00 48.47 75 ASN A C 1
ATOM 546 O O . ASN A 1 75 ? 5.394 -13.450 8.237 1.00 48.47 75 ASN A O 1
ATOM 550 N N . THR A 1 76 ? 4.512 -11.757 7.057 1.00 48.28 76 THR A N 1
ATOM 551 C CA . THR A 1 76 ? 3.744 -11.205 8.174 1.00 48.28 76 THR A CA 1
ATOM 552 C C . THR A 1 76 ? 2.251 -11.227 7.859 1.00 48.28 76 THR A C 1
ATOM 554 O O . THR A 1 76 ? 1.799 -10.827 6.784 1.00 48.28 76 THR A O 1
ATOM 557 N N . THR A 1 77 ? 1.455 -11.731 8.802 1.00 45.94 77 THR A N 1
ATOM 558 C CA . THR A 1 77 ? -0.012 -11.670 8.773 1.00 45.94 77 THR A CA 1
ATOM 559 C C . THR A 1 77 ? -0.471 -10.421 9.522 1.00 45.94 77 THR A C 1
ATOM 561 O O . THR A 1 77 ? -0.606 -10.460 10.741 1.00 45.94 77 THR A O 1
ATOM 564 N N . PHE A 1 78 ? -0.710 -9.307 8.825 1.00 48.50 78 PHE A N 1
ATOM 565 C CA . PHE A 1 78 ? -1.275 -8.097 9.454 1.00 48.50 78 PHE A CA 1
ATOM 566 C C . PHE A 1 78 ? -2.786 -7.931 9.237 1.00 48.50 78 PHE A C 1
ATOM 568 O O . PHE A 1 78 ? -3.389 -7.008 9.786 1.00 48.50 78 PHE A O 1
ATOM 575 N N . THR A 1 79 ? -3.420 -8.801 8.447 1.00 42.06 79 THR A N 1
ATOM 576 C CA . THR A 1 79 ? -4.858 -8.699 8.174 1.00 42.06 79 THR A CA 1
ATOM 577 C C . THR A 1 79 ? -5.679 -9.522 9.160 1.00 42.06 79 THR A C 1
ATOM 579 O O . THR A 1 79 ? -5.256 -10.571 9.649 1.00 42.06 79 THR A O 1
ATOM 582 N N . THR A 1 80 ? -6.872 -9.021 9.477 1.00 38.94 80 THR A N 1
ATOM 583 C CA . THR A 1 80 ? -7.857 -9.770 10.261 1.00 38.94 80 THR A CA 1
ATOM 584 C C . THR A 1 80 ? -8.332 -10.981 9.451 1.00 38.94 80 THR A C 1
ATOM 586 O O . THR A 1 80 ? -8.617 -10.823 8.260 1.00 38.94 80 THR A O 1
ATOM 589 N N . PRO A 1 81 ? -8.454 -12.183 10.052 1.00 39.97 81 PRO A N 1
ATOM 590 C CA . PRO A 1 81 ? -9.173 -13.266 9.401 1.00 39.97 81 PRO A CA 1
ATOM 591 C C . PRO A 1 81 ? -10.591 -12.794 9.111 1.00 39.97 81 PRO A C 1
ATOM 593 O O . PRO A 1 81 ? -11.317 -12.346 10.001 1.00 39.97 81 PRO A O 1
ATOM 596 N N . THR A 1 82 ? -10.995 -12.898 7.855 1.00 38.03 82 THR A N 1
ATOM 597 C CA . THR A 1 82 ? -12.382 -12.650 7.480 1.00 38.03 82 THR A CA 1
ATOM 598 C C . THR A 1 82 ? -13.096 -13.982 7.557 1.00 38.03 82 THR A C 1
ATOM 600 O O . THR A 1 82 ? -12.862 -14.882 6.755 1.00 38.03 82 THR A O 1
ATOM 603 N N . VAL A 1 83 ? -13.915 -14.149 8.593 1.00 43.03 83 VAL A N 1
ATOM 604 C CA . VAL A 1 83 ? -14.859 -15.265 8.656 1.00 43.03 83 VAL A CA 1
ATOM 605 C C . VAL A 1 83 ? -15.993 -14.909 7.705 1.00 43.03 83 VAL A C 1
ATOM 607 O O . VAL A 1 83 ? -16.568 -13.823 7.805 1.00 43.03 83 VAL A O 1
ATOM 610 N N . SER A 1 84 ? -16.290 -15.770 6.732 1.00 35.44 84 SER A N 1
ATOM 611 C CA . SER A 1 84 ? -17.384 -15.505 5.795 1.00 35.44 84 SER A CA 1
ATOM 612 C C . SER A 1 84 ? -18.728 -15.531 6.519 1.00 35.44 84 SER A C 1
ATOM 614 O O . SER A 1 84 ? -19.282 -16.605 6.742 1.00 35.44 84 SER A O 1
ATOM 616 N N . VAL A 1 85 ? -19.275 -14.358 6.840 1.00 33.53 85 VAL A N 1
ATOM 617 C CA . VAL A 1 85 ? -20.669 -14.220 7.271 1.00 33.53 85 VAL A CA 1
ATOM 618 C C . VAL A 1 85 ? -21.501 -13.948 6.022 1.00 33.53 85 VAL A C 1
ATOM 620 O O . VAL A 1 85 ? -21.395 -12.898 5.392 1.00 33.53 85 VAL A O 1
ATOM 623 N N . SER A 1 86 ? -22.259 -14.959 5.599 1.00 33.38 86 SER A N 1
ATOM 624 C CA . SER A 1 86 ? -23.177 -14.878 4.463 1.00 33.38 86 SER A CA 1
ATOM 625 C C . SER A 1 86 ? -24.238 -13.812 4.733 1.00 33.38 86 SER A C 1
ATOM 627 O O . SER A 1 86 ? -24.996 -13.910 5.697 1.00 33.38 86 SER A O 1
ATOM 629 N N . ALA A 1 87 ? -24.286 -12.802 3.864 1.00 33.25 87 ALA A N 1
ATOM 630 C CA . ALA A 1 87 ? -25.066 -11.589 4.068 1.00 33.25 87 ALA A CA 1
ATOM 631 C C . ALA A 1 87 ? -26.590 -11.793 4.184 1.00 33.25 87 ALA A C 1
ATOM 633 O O . ALA A 1 87 ? -27.231 -10.875 4.658 1.00 33.25 87 ALA A O 1
ATOM 634 N N . TYR A 1 88 ? -27.185 -12.943 3.833 1.00 39.62 88 TYR A N 1
ATOM 635 C CA . TYR A 1 88 ? -28.597 -13.251 4.161 1.00 39.62 88 TYR A CA 1
ATOM 636 C C . TYR A 1 88 ? -28.832 -14.745 4.460 1.00 39.62 88 TYR A C 1
ATOM 638 O O . TYR A 1 88 ? -29.766 -15.382 3.978 1.00 39.62 88 TYR A O 1
ATOM 646 N N . SER A 1 89 ? -27.997 -15.298 5.334 1.00 30.52 89 SER A N 1
ATOM 647 C CA . SER A 1 89 ? -28.364 -16.423 6.200 1.00 30.52 89 SER A CA 1
ATOM 648 C C . SER A 1 89 ? -27.774 -16.092 7.564 1.00 30.52 89 SER A C 1
ATOM 650 O O . SER A 1 89 ? -26.582 -16.288 7.793 1.00 30.52 89 SER A O 1
ATOM 652 N N . ASN A 1 90 ? -28.586 -15.473 8.417 1.00 36.94 90 ASN A N 1
ATOM 653 C CA . ASN A 1 90 ? -28.171 -14.727 9.606 1.00 36.94 90 ASN A CA 1
ATOM 654 C C . ASN A 1 90 ? -27.612 -15.598 10.760 1.00 36.94 90 ASN A C 1
ATOM 656 O O . ASN A 1 90 ? -27.806 -15.229 11.908 1.00 36.94 90 ASN A O 1
ATOM 660 N N . PHE A 1 91 ? -26.947 -16.736 10.487 1.00 45.84 91 PHE A N 1
ATOM 661 C CA . PHE A 1 91 ? -26.332 -17.633 11.480 1.00 45.84 91 PHE A CA 1
ATOM 662 C C . PHE A 1 91 ? -25.131 -18.430 10.910 1.00 45.84 91 PHE A C 1
ATOM 664 O O . PHE A 1 91 ? -25.273 -19.319 10.077 1.00 45.84 91 PHE A O 1
ATOM 671 N N . GLY A 1 92 ? -23.921 -18.077 11.348 1.00 47.34 92 GLY A N 1
ATOM 672 C CA . GLY A 1 92 ? -23.038 -18.946 12.145 1.00 47.34 92 GLY A CA 1
ATOM 673 C C . GLY A 1 92 ? -22.458 -20.280 11.647 1.00 47.34 92 GLY A C 1
ATOM 674 O O . GLY A 1 92 ? -21.678 -20.834 12.406 1.00 47.34 92 GLY A O 1
ATOM 675 N N . TYR A 1 93 ? -22.749 -20.814 10.456 1.00 47.97 93 TYR A N 1
ATOM 676 C CA . TYR A 1 93 ? -22.297 -22.189 10.124 1.00 47.97 93 TYR A CA 1
ATOM 677 C C . TYR A 1 93 ? -20.951 -22.318 9.401 1.00 47.97 93 TYR A C 1
ATOM 679 O O . TYR A 1 93 ? -20.539 -23.431 9.077 1.00 47.97 93 TYR A O 1
ATOM 687 N N . ARG A 1 94 ? -20.276 -21.215 9.054 1.00 61.34 94 ARG A N 1
ATOM 688 C CA . ARG A 1 94 ? -19.038 -21.301 8.266 1.00 61.34 94 ARG A CA 1
ATOM 689 C C . ARG A 1 94 ? -17.817 -20.969 9.090 1.00 61.34 94 ARG A C 1
ATOM 691 O O . ARG A 1 94 ? -17.515 -19.803 9.318 1.00 61.34 94 ARG A O 1
ATOM 698 N N . ASN A 1 95 ? -17.043 -22.007 9.367 1.00 72.50 95 ASN A N 1
ATOM 699 C CA . ASN A 1 95 ? -15.736 -21.875 9.991 1.00 72.50 95 ASN A CA 1
ATOM 700 C C . ASN A 1 95 ? -14.620 -21.614 8.973 1.00 72.50 95 ASN A C 1
ATOM 702 O O . ASN A 1 95 ? -13.451 -21.777 9.304 1.00 72.50 95 ASN A O 1
ATOM 706 N N . ASP A 1 96 ? -14.955 -21.255 7.731 1.00 80.94 96 ASP A N 1
ATOM 707 C CA . ASP A 1 96 ? -13.966 -20.876 6.727 1.00 80.94 96 ASP A CA 1
ATOM 708 C C . ASP A 1 96 ? -13.325 -19.533 7.110 1.00 80.94 96 ASP A C 1
ATOM 710 O O . ASP A 1 96 ? -14.011 -18.521 7.278 1.00 80.94 96 ASP A O 1
ATOM 714 N N . LEU A 1 97 ? -11.998 -19.534 7.204 1.00 83.69 97 LEU A N 1
ATOM 715 C CA . LEU A 1 97 ? -11.178 -18.377 7.538 1.00 83.69 97 LEU A CA 1
ATOM 716 C C . LEU A 1 97 ? -10.360 -17.968 6.315 1.00 83.69 97 LEU A C 1
ATOM 718 O O . LEU A 1 97 ? -9.573 -18.769 5.802 1.00 83.69 97 LEU A O 1
ATOM 722 N N . TYR A 1 98 ? -10.517 -16.724 5.865 1.00 86.88 98 TYR A N 1
ATOM 723 C CA . TYR A 1 98 ? -9.729 -16.168 4.766 1.00 86.88 98 TYR A CA 1
ATOM 724 C C . TYR A 1 98 ? -8.713 -15.164 5.304 1.00 86.88 98 TYR A C 1
ATOM 726 O O . TYR A 1 98 ? -9.079 -14.155 5.913 1.00 86.88 98 TYR A O 1
ATOM 734 N N . TYR A 1 99 ? -7.438 -15.449 5.055 1.00 85.12 99 TYR A N 1
ATOM 735 C CA . TYR A 1 99 ? -6.300 -14.658 5.506 1.00 85.12 99 TYR A CA 1
ATOM 736 C C . TYR A 1 99 ? -5.632 -13.974 4.324 1.00 85.12 99 TYR A C 1
ATOM 738 O O . TYR A 1 99 ? -5.222 -14.644 3.375 1.00 85.12 99 TYR A O 1
ATOM 746 N N . ALA A 1 100 ? -5.484 -12.655 4.404 1.00 86.50 100 ALA A N 1
ATOM 747 C CA . ALA A 1 100 ? -4.638 -11.896 3.500 1.00 86.50 100 ALA A CA 1
ATOM 748 C C . ALA A 1 100 ? -3.208 -11.826 4.058 1.00 86.50 100 ALA A C 1
ATOM 750 O O . ALA A 1 100 ? -2.966 -11.435 5.202 1.00 86.50 100 ALA A O 1
ATOM 751 N N . LEU A 1 101 ? -2.255 -12.246 3.240 1.00 83.19 101 LEU A N 1
ATOM 752 C CA . LEU A 1 101 ? -0.839 -12.340 3.562 1.00 83.19 101 LEU A CA 1
ATOM 753 C C . LEU A 1 101 ? -0.063 -11.400 2.658 1.00 83.19 101 LEU A C 1
ATOM 755 O O . LEU A 1 101 ? -0.422 -11.223 1.493 1.00 83.19 101 LEU A O 1
ATOM 759 N N . PHE A 1 102 ? 1.046 -10.873 3.160 1.00 83.94 102 PHE A N 1
ATOM 760 C CA . PHE A 1 102 ? 2.035 -10.225 2.318 1.00 83.94 102 PHE A CA 1
ATOM 761 C C . PHE A 1 102 ? 3.443 -10.388 2.878 1.00 83.94 102 PHE A C 1
ATOM 763 O O . PHE A 1 102 ? 3.653 -10.749 4.037 1.00 83.94 102 PHE A O 1
ATOM 770 N N . ARG A 1 103 ? 4.421 -10.118 2.017 1.00 78.31 103 ARG A N 1
ATOM 771 C CA . ARG A 1 103 ? 5.828 -10.056 2.390 1.00 78.31 103 ARG A CA 1
ATOM 772 C C . ARG A 1 103 ? 6.434 -8.755 1.871 1.00 78.31 103 ARG A C 1
ATOM 774 O O . ARG A 1 103 ? 6.479 -8.573 0.646 1.00 78.31 103 ARG A O 1
ATOM 781 N N . PRO A 1 104 ? 6.909 -7.874 2.768 1.00 73.75 104 PRO A N 1
ATOM 782 C CA . PRO A 1 104 ? 7.680 -6.707 2.379 1.00 73.75 104 PRO A CA 1
ATOM 783 C C . PRO A 1 104 ? 8.879 -7.076 1.506 1.00 73.75 104 PRO A C 1
ATOM 785 O O . PRO A 1 104 ? 9.503 -8.121 1.680 1.00 73.75 104 PRO A O 1
ATOM 788 N N . ALA A 1 105 ? 9.205 -6.201 0.564 1.00 69.50 105 ALA A N 1
ATOM 789 C CA . ALA A 1 105 ? 10.381 -6.319 -0.285 1.00 69.50 105 ALA A CA 1
ATOM 790 C C . ALA A 1 105 ? 11.102 -4.971 -0.388 1.00 69.50 105 ALA A C 1
ATOM 792 O O . ALA A 1 105 ? 10.555 -3.923 -0.036 1.00 69.50 105 ALA A O 1
ATOM 793 N N . LYS A 1 106 ? 12.340 -5.005 -0.893 1.00 57.75 106 LYS A N 1
ATOM 794 C CA . LYS A 1 106 ? 13.180 -3.811 -1.054 1.00 57.75 106 LYS A CA 1
ATOM 795 C C . LYS A 1 106 ? 12.589 -2.760 -2.000 1.00 57.75 106 LYS A C 1
ATOM 797 O O . LYS A 1 106 ? 12.885 -1.587 -1.802 1.00 57.75 106 LYS A O 1
ATOM 802 N N . GLY A 1 107 ? 11.782 -3.150 -2.985 1.00 71.44 107 GLY A N 1
ATOM 803 C CA . GLY A 1 107 ? 11.187 -2.232 -3.954 1.00 71.44 107 GLY A CA 1
ATOM 804 C C . GLY A 1 107 ? 9.671 -2.102 -3.842 1.00 71.44 107 GLY A C 1
ATOM 805 O O . GLY A 1 107 ? 9.057 -2.469 -2.836 1.00 71.44 107 GLY A O 1
ATOM 806 N N . ALA A 1 108 ? 9.057 -1.553 -4.889 1.00 84.12 108 ALA A N 1
ATOM 807 C CA . ALA A 1 108 ? 7.611 -1.373 -4.962 1.00 84.12 108 ALA A CA 1
ATOM 808 C C . ALA A 1 108 ? 6.829 -2.699 -4.957 1.00 84.12 108 ALA A C 1
ATOM 810 O O . ALA A 1 108 ? 5.676 -2.722 -4.521 1.00 84.12 108 ALA A O 1
ATOM 811 N N . ARG A 1 109 ? 7.441 -3.798 -5.417 1.00 85.94 109 ARG A N 1
ATOM 812 C CA . ARG A 1 109 ? 6.795 -5.098 -5.603 1.00 85.94 109 ARG A CA 1
ATOM 813 C C . ARG A 1 109 ? 6.825 -5.933 -4.329 1.00 85.94 109 ARG A C 1
ATOM 815 O O . ARG A 1 109 ? 7.699 -6.775 -4.126 1.00 85.94 109 ARG A O 1
ATOM 822 N N . TRP A 1 110 ? 5.826 -5.736 -3.481 1.00 87.50 110 TRP A N 1
ATOM 823 C CA . TRP A 1 110 ? 5.582 -6.620 -2.344 1.00 87.50 110 TRP A CA 1
ATOM 824 C C . TRP A 1 110 ? 4.698 -7.792 -2.773 1.00 87.50 110 TRP A C 1
ATOM 826 O O . TRP A 1 110 ? 3.734 -7.618 -3.521 1.00 87.50 110 TRP A O 1
ATOM 836 N N . LEU A 1 111 ? 5.046 -8.996 -2.316 1.00 86.31 111 LEU A N 1
ATOM 837 C CA . LEU A 1 111 ? 4.259 -10.194 -2.608 1.00 86.31 111 LEU A CA 1
ATOM 838 C C . LEU A 1 111 ? 3.038 -10.239 -1.699 1.00 86.31 111 LEU A C 1
ATOM 840 O O . LEU A 1 111 ? 3.148 -9.879 -0.529 1.00 86.31 111 LEU A O 1
ATOM 844 N N . GLY A 1 112 ? 1.916 -10.737 -2.207 1.00 89.19 112 GLY A N 1
ATOM 845 C CA . GLY A 1 112 ? 0.707 -10.982 -1.435 1.00 89.19 112 GLY A CA 1
ATOM 846 C C . GLY A 1 112 ? 0.052 -12.320 -1.754 1.00 89.19 112 GLY A C 1
ATOM 847 O O . GLY A 1 112 ? 0.369 -12.976 -2.746 1.00 89.19 112 GLY A O 1
ATOM 848 N N . ASN A 1 113 ? -0.869 -12.738 -0.888 1.00 90.81 113 ASN A N 1
ATOM 849 C CA . ASN A 1 113 ? -1.703 -13.915 -1.106 1.00 90.81 113 ASN A CA 1
ATOM 850 C C . ASN A 1 113 ? -3.008 -13.841 -0.313 1.00 90.81 113 ASN A C 1
ATOM 852 O O . ASN A 1 113 ? -3.071 -13.169 0.711 1.00 90.81 113 ASN A O 1
ATOM 856 N N . ILE A 1 114 ? -4.012 -14.603 -0.743 1.00 92.06 114 ILE A N 1
ATOM 857 C CA . ILE A 1 114 ? -5.181 -14.936 0.073 1.00 92.06 114 ILE A CA 1
ATOM 858 C C . ILE A 1 114 ? -5.148 -16.443 0.311 1.00 92.06 114 ILE A C 1
ATOM 860 O O . ILE A 1 114 ? -5.082 -17.217 -0.646 1.00 92.06 114 ILE A O 1
ATOM 864 N N . LYS A 1 115 ? -5.206 -16.867 1.571 1.00 90.50 115 LYS A N 1
ATOM 865 C CA . LYS A 1 115 ? -5.217 -18.283 1.956 1.00 90.50 115 LYS A CA 1
ATOM 866 C C . LYS A 1 115 ? -6.476 -18.621 2.737 1.00 90.50 115 LYS A C 1
ATOM 868 O O . LYS A 1 115 ? -6.953 -17.818 3.536 1.00 90.50 115 LYS A O 1
ATOM 873 N N . LYS A 1 116 ? -7.000 -19.821 2.495 1.00 91.81 116 LYS A N 1
ATOM 874 C CA . LYS A 1 116 ? -8.177 -20.366 3.172 1.00 91.81 116 LYS A CA 1
ATOM 875 C C . LYS A 1 116 ? -7.752 -21.434 4.179 1.00 91.81 116 LYS A C 1
ATOM 877 O O . LYS A 1 116 ? -7.003 -22.340 3.815 1.00 91.81 116 LYS A O 1
ATOM 882 N N . TYR A 1 117 ? -8.278 -21.334 5.395 1.00 88.81 117 TYR A N 1
ATOM 883 C CA . TYR A 1 117 ? -8.152 -22.295 6.497 1.00 88.81 117 TYR A CA 1
ATOM 884 C C . TYR A 1 117 ? -9.525 -22.529 7.139 1.00 88.81 117 TYR A C 1
ATOM 886 O O . TYR A 1 117 ? -10.506 -21.901 6.732 1.00 88.81 117 TYR A O 1
ATOM 894 N N . LYS A 1 118 ? -9.610 -23.411 8.141 1.00 86.12 118 LYS A N 1
ATOM 895 C CA . LYS A 1 118 ? -10.834 -23.599 8.934 1.00 86.12 118 LYS A CA 1
ATOM 896 C C . LYS A 1 118 ? -10.601 -23.416 10.424 1.00 86.12 118 LYS A C 1
ATOM 898 O O . LYS A 1 118 ? -9.540 -23.768 10.917 1.00 86.12 118 LYS A O 1
ATOM 903 N N . ALA A 1 119 ? -11.599 -22.913 11.138 1.00 81.12 119 ALA A N 1
ATOM 904 C CA . ALA A 1 119 ? -11.641 -22.928 12.597 1.00 81.12 119 ALA A CA 1
ATOM 905 C C . ALA A 1 119 ? -12.325 -24.218 13.083 1.00 81.12 119 ALA A C 1
ATOM 907 O O . ALA A 1 119 ? -13.397 -24.569 12.598 1.00 81.12 119 ALA A O 1
ATOM 908 N N . THR A 1 120 ? -11.733 -24.938 14.029 1.00 80.00 120 THR A N 1
ATOM 909 C CA . THR A 1 120 ? -12.324 -26.157 14.600 1.00 80.00 120 THR A CA 1
ATOM 910 C C . THR A 1 120 ? -12.039 -26.262 16.100 1.00 80.00 120 THR A C 1
ATOM 912 O O . THR A 1 120 ? -11.538 -25.324 16.729 1.00 80.00 120 THR A O 1
ATOM 915 N N . SER A 1 121 ? -12.420 -27.395 16.687 1.00 79.44 121 SER A N 1
ATOM 916 C CA . SER A 1 121 ? -12.223 -27.725 18.092 1.00 79.44 121 SER A CA 1
ATOM 917 C C . SER A 1 121 ? -11.226 -28.867 18.230 1.00 79.44 121 SER A C 1
ATOM 919 O O . SER A 1 121 ? -11.422 -29.909 17.609 1.00 79.44 121 SER A O 1
ATOM 921 N N . ASP A 1 122 ? -10.199 -28.703 19.066 1.00 78.00 122 ASP A N 1
ATOM 922 C CA . ASP A 1 122 ? -9.368 -29.838 19.477 1.00 78.00 122 ASP A CA 1
ATOM 923 C C . ASP A 1 122 ? -10.148 -30.786 20.416 1.00 78.00 122 ASP A C 1
ATOM 925 O O . ASP A 1 122 ? -11.281 -30.508 20.827 1.00 78.00 122 ASP A O 1
ATOM 929 N N . SER A 1 123 ? -9.540 -31.917 20.786 1.00 76.81 123 SER A N 1
ATOM 930 C CA . SER A 1 123 ? -10.145 -32.906 21.693 1.00 76.81 123 SER A CA 1
ATOM 931 C C . SER A 1 123 ? -10.464 -32.362 23.091 1.00 76.81 123 SER A C 1
ATOM 933 O O . SER A 1 123 ? -11.317 -32.914 23.783 1.00 76.81 123 SER A O 1
ATOM 935 N N . SER A 1 124 ? -9.783 -31.296 23.510 1.00 70.38 124 SER A N 1
ATOM 936 C CA . SER A 1 124 ? -9.994 -30.599 24.783 1.00 70.38 124 SER A CA 1
ATOM 937 C C . SER A 1 124 ? -11.045 -29.490 24.660 1.00 70.38 124 SER A C 1
ATOM 939 O O . SER A 1 124 ? -11.451 -28.884 25.650 1.00 70.38 124 SER A O 1
ATOM 941 N N . GLY A 1 125 ? -11.526 -29.234 23.443 1.00 72.81 125 GLY A N 1
ATOM 942 C CA . GLY A 1 125 ? -12.489 -28.201 23.138 1.00 72.81 125 GLY A CA 1
ATOM 943 C C . GLY A 1 125 ? -11.906 -26.799 22.978 1.00 72.81 125 GLY A C 1
ATOM 944 O O . GLY A 1 125 ? -12.673 -25.833 22.945 1.00 72.81 125 GLY A O 1
ATOM 945 N N . ASN A 1 126 ? -10.595 -26.655 22.811 1.00 76.94 126 ASN A N 1
ATOM 946 C CA . ASN A 1 126 ? -9.961 -25.380 22.479 1.00 76.94 126 ASN A CA 1
ATOM 947 C C . ASN A 1 126 ? -10.133 -25.062 20.996 1.00 76.94 126 ASN A C 1
ATOM 949 O O . ASN A 1 126 ? -10.237 -25.965 20.166 1.00 76.94 126 ASN A O 1
ATOM 953 N N . LEU A 1 127 ? -10.209 -23.772 20.673 1.00 78.94 127 LEU A N 1
ATOM 954 C CA . LEU A 1 127 ? -10.261 -23.314 19.290 1.00 78.94 127 LEU A CA 1
ATOM 955 C C . LEU A 1 127 ? -8.906 -23.560 18.624 1.00 78.94 127 LEU A C 1
ATOM 957 O O . LEU A 1 127 ? -7.884 -23.119 19.143 1.00 78.94 127 LEU A O 1
ATOM 961 N N . VAL A 1 128 ? -8.912 -24.194 17.456 1.00 85.25 128 VAL A N 1
ATOM 962 C CA . VAL A 1 128 ? -7.712 -24.393 16.636 1.00 85.25 128 VAL A CA 1
ATOM 963 C C . VAL A 1 128 ? -7.992 -24.013 15.188 1.00 85.25 128 VAL A C 1
ATOM 965 O O . VAL A 1 128 ? -9.081 -24.256 14.668 1.00 85.25 128 VAL A O 1
ATOM 968 N N . VAL A 1 129 ? -7.010 -23.404 14.526 1.00 87.25 129 VAL A N 1
ATOM 969 C CA . VAL A 1 129 ? -7.063 -23.163 13.081 1.00 87.25 129 VAL A CA 1
ATOM 970 C C . VAL A 1 129 ? -6.419 -24.354 12.388 1.00 87.25 129 VAL A C 1
ATOM 972 O O . VAL A 1 129 ? -5.262 -24.666 12.649 1.00 87.25 129 VAL A O 1
ATOM 975 N N . THR A 1 130 ? -7.159 -25.029 11.515 1.00 90.50 130 THR A N 1
ATOM 976 C CA . THR A 1 130 ? -6.711 -26.238 10.822 1.00 90.50 130 THR A CA 1
ATOM 977 C C . THR A 1 130 ? -6.471 -26.011 9.338 1.00 90.50 130 THR A C 1
ATOM 979 O O . THR A 1 130 ? -7.181 -25.245 8.675 1.00 90.50 130 THR A O 1
ATOM 982 N N . ASP A 1 131 ? -5.484 -26.731 8.821 1.00 93.38 131 ASP A N 1
ATOM 983 C CA . ASP A 1 131 ? -5.103 -26.768 7.417 1.00 93.38 131 ASP A CA 1
ATOM 984 C C . ASP A 1 131 ? -6.056 -27.651 6.580 1.00 93.38 131 ASP A C 1
ATOM 986 O O . ASP A 1 131 ? -7.070 -28.159 7.072 1.00 93.38 131 ASP A O 1
ATOM 990 N N . ALA A 1 132 ? -5.769 -27.798 5.285 1.00 93.56 132 ALA A N 1
ATOM 991 C CA . ALA A 1 132 ? -6.569 -28.598 4.354 1.00 93.56 132 ALA A CA 1
ATOM 992 C C . ALA A 1 132 ? -6.618 -30.096 4.708 1.00 93.56 132 ALA A C 1
ATOM 994 O O . ALA A 1 132 ? -7.541 -30.795 4.291 1.00 93.56 132 ALA A O 1
ATOM 995 N N . ASN A 1 133 ? -5.641 -30.575 5.480 1.00 91.94 133 ASN A N 1
ATOM 996 C CA . ASN A 1 133 ? -5.492 -31.964 5.900 1.00 91.94 133 ASN A CA 1
ATOM 997 C C . ASN A 1 133 ? -6.062 -32.212 7.311 1.00 91.94 133 ASN A C 1
ATOM 999 O O . ASN A 1 133 ? -6.005 -33.336 7.804 1.00 91.94 133 ASN A O 1
ATOM 1003 N N . GLY A 1 134 ? -6.613 -31.178 7.960 1.00 89.81 134 GLY A N 1
ATOM 1004 C CA . GLY A 1 134 ? -7.160 -31.249 9.316 1.00 89.81 134 GLY A CA 1
ATOM 1005 C C . GLY A 1 134 ? -6.116 -31.121 10.430 1.00 89.81 134 GLY A C 1
ATOM 1006 O O . GLY A 1 134 ? -6.462 -31.294 11.597 1.00 89.81 134 GLY A O 1
ATOM 1007 N N . ASN A 1 135 ? -4.860 -30.801 10.108 1.00 90.31 135 ASN A N 1
ATOM 1008 C CA . ASN A 1 135 ? -3.805 -30.585 11.100 1.00 90.31 135 ASN A CA 1
ATOM 1009 C C . ASN A 1 135 ? -3.853 -29.152 11.636 1.00 90.31 135 ASN A C 1
ATOM 1011 O O . ASN A 1 135 ? -4.304 -28.248 10.934 1.00 90.31 135 ASN A O 1
ATOM 1015 N N . ASN A 1 136 ? -3.335 -28.915 12.847 1.00 89.06 136 ASN A N 1
ATOM 1016 C CA . ASN A 1 136 ? -3.150 -27.552 13.351 1.00 89.06 136 ASN A CA 1
ATOM 1017 C C . ASN A 1 136 ? -2.235 -26.760 12.399 1.00 89.06 136 ASN A C 1
ATOM 1019 O O . ASN A 1 136 ? -1.110 -27.172 12.122 1.00 89.06 136 ASN A O 1
ATOM 1023 N N . ALA A 1 137 ? -2.732 -25.630 11.904 1.00 89.25 137 ALA A N 1
ATOM 1024 C CA . ALA A 1 137 ? -2.050 -24.801 10.921 1.00 89.25 137 ALA A CA 1
ATOM 1025 C C . ALA A 1 137 ? -1.113 -23.769 11.563 1.00 89.25 137 ALA A C 1
ATOM 1027 O O . ALA A 1 137 ? -0.346 -23.139 10.842 1.00 89.25 137 ALA A O 1
ATOM 1028 N N . VAL A 1 138 ? -1.197 -23.557 12.880 1.00 85.44 138 VAL A N 1
ATOM 1029 C CA . VAL A 1 138 ? -0.524 -22.461 13.591 1.00 85.44 138 VAL A CA 1
ATOM 1030 C C . VAL A 1 138 ? 0.580 -23.006 14.485 1.00 85.44 138 VAL A C 1
ATOM 1032 O O . VAL A 1 138 ? 0.357 -23.913 15.287 1.00 85.44 138 VAL A O 1
ATOM 1035 N N . ASP A 1 139 ? 1.768 -22.425 14.367 1.00 79.12 139 ASP A N 1
ATOM 1036 C CA . ASP A 1 139 ? 2.891 -22.693 15.257 1.00 79.12 139 ASP A CA 1
ATOM 1037 C C . ASP A 1 139 ? 2.693 -21.936 16.576 1.00 79.12 139 ASP A C 1
ATOM 1039 O O . ASP A 1 139 ? 2.683 -20.708 16.617 1.00 79.12 139 ASP A O 1
ATOM 1043 N N . SER A 1 140 ? 2.552 -22.677 17.675 1.00 77.06 140 SER A N 1
ATOM 1044 C CA . SER A 1 140 ? 2.297 -22.117 19.005 1.00 77.06 140 SER A CA 1
ATOM 1045 C C . SER A 1 140 ? 3.443 -21.267 19.558 1.00 77.06 140 SER A C 1
ATOM 1047 O O . SER A 1 140 ? 3.233 -20.529 20.514 1.00 77.06 140 SER A O 1
ATOM 1049 N N . SER A 1 141 ? 4.658 -21.396 19.016 1.00 67.62 141 SER A N 1
ATOM 1050 C CA . SER A 1 141 ? 5.816 -20.615 19.462 1.00 67.62 141 SER A CA 1
ATOM 1051 C C . SER A 1 141 ? 5.908 -19.248 18.787 1.00 67.62 141 SER A C 1
ATOM 1053 O O . SER A 1 141 ? 6.427 -18.307 19.384 1.00 67.62 141 SER A O 1
ATOM 1055 N N . THR A 1 142 ? 5.387 -19.132 17.562 1.00 69.50 142 THR A N 1
ATOM 1056 C CA . THR A 1 142 ? 5.493 -17.919 16.741 1.00 69.50 142 THR A CA 1
ATOM 1057 C C . THR A 1 142 ? 4.149 -17.254 16.454 1.00 69.50 142 THR A C 1
ATOM 1059 O O . THR A 1 142 ? 4.133 -16.134 15.958 1.00 69.50 142 THR A O 1
ATOM 1062 N N . GLY A 1 143 ? 3.024 -17.931 16.703 1.00 73.38 143 GLY A N 1
ATOM 1063 C CA . GLY A 1 143 ? 1.668 -17.463 16.391 1.00 73.38 143 GLY A CA 1
ATOM 1064 C C . GLY A 1 143 ? 1.354 -17.347 14.889 1.00 73.38 143 GLY A C 1
ATOM 1065 O O . GLY A 1 143 ? 0.225 -17.025 14.513 1.00 73.38 143 GLY A O 1
ATOM 1066 N N . PHE A 1 144 ? 2.324 -17.635 14.013 1.00 77.31 144 PHE A N 1
ATOM 1067 C CA . PHE A 1 144 ? 2.163 -17.648 12.559 1.00 77.31 144 PHE A CA 1
ATOM 1068 C C . PHE A 1 144 ? 1.758 -19.033 12.043 1.00 77.31 144 PHE A C 1
ATOM 1070 O O . PHE A 1 144 ? 1.811 -20.035 12.756 1.00 77.31 144 PHE A O 1
ATOM 1077 N N . PHE A 1 145 ? 1.379 -19.107 10.763 1.00 81.88 145 PHE A N 1
ATOM 1078 C CA . PHE A 1 145 ? 1.173 -20.398 10.110 1.00 81.88 145 PHE A CA 1
ATOM 1079 C C . PHE A 1 145 ? 2.468 -21.219 10.104 1.00 81.88 145 PHE A C 1
ATOM 1081 O O . PHE A 1 145 ? 3.514 -20.720 9.681 1.00 81.88 145 PHE A O 1
ATOM 1088 N N . ALA A 1 146 ? 2.378 -22.475 10.536 1.00 78.06 146 ALA A N 1
ATOM 1089 C CA . ALA A 1 146 ? 3.480 -23.425 10.500 1.00 78.06 146 ALA A CA 1
ATOM 1090 C C . ALA A 1 146 ? 3.936 -23.660 9.052 1.00 78.06 146 ALA A C 1
ATOM 1092 O O . ALA A 1 146 ? 3.115 -23.702 8.135 1.00 78.06 146 ALA A O 1
ATOM 1093 N N . ASP A 1 147 ? 5.235 -23.866 8.830 1.00 78.38 147 ASP A N 1
ATOM 1094 C CA . ASP A 1 147 ? 5.772 -24.104 7.479 1.00 78.38 147 ASP A CA 1
ATOM 1095 C C . ASP A 1 147 ? 5.233 -25.401 6.846 1.00 78.38 147 ASP A C 1
ATOM 1097 O O . ASP A 1 147 ? 5.158 -25.518 5.624 1.00 78.38 147 ASP A O 1
ATOM 1101 N N . SER A 1 148 ? 4.796 -26.357 7.673 1.00 80.44 148 SER A N 1
ATOM 1102 C CA . SER A 1 148 ? 4.135 -27.595 7.246 1.00 80.44 148 SER A CA 1
ATOM 1103 C C . SER A 1 148 ? 2.655 -27.428 6.884 1.00 80.44 148 SER A C 1
ATOM 1105 O O . SER A 1 148 ? 2.070 -28.364 6.339 1.00 80.44 148 SER A O 1
ATOM 1107 N N . ALA A 1 149 ? 2.033 -26.284 7.184 1.00 87.56 149 ALA A N 1
ATOM 1108 C CA . ALA A 1 149 ? 0.610 -26.081 6.948 1.00 87.56 149 ALA A CA 1
ATOM 1109 C C . ALA A 1 149 ? 0.302 -25.975 5.447 1.00 87.56 149 ALA A C 1
ATOM 1111 O O . ALA A 1 149 ? 0.999 -25.288 4.695 1.00 87.56 149 ALA A O 1
ATOM 1112 N N . GLN A 1 150 ? -0.781 -26.626 5.018 1.00 93.62 150 GLN A N 1
ATOM 1113 C CA . GLN A 1 150 ? -1.308 -26.538 3.655 1.00 93.62 150 GLN A CA 1
ATOM 1114 C C . GLN A 1 150 ? -2.643 -25.791 3.631 1.00 93.62 150 GLN A C 1
ATOM 1116 O O . GLN A 1 150 ? -3.654 -26.287 4.130 1.00 93.62 150 GLN A O 1
ATOM 1121 N N . SER A 1 151 ? -2.692 -24.619 3.002 1.00 93.56 151 SER A N 1
ATOM 1122 C CA . SER A 1 151 ? -3.960 -23.912 2.803 1.00 93.56 151 SER A CA 1
ATOM 1123 C C . SER A 1 151 ? -4.876 -24.629 1.794 1.00 93.56 151 SER A C 1
ATOM 1125 O O . SER A 1 151 ? -4.420 -25.343 0.903 1.00 93.56 151 SER A O 1
ATOM 1127 N N . TYR A 1 152 ? -6.196 -24.435 1.913 1.00 93.25 152 TYR A N 1
ATOM 1128 C CA . TYR A 1 152 ? -7.227 -25.220 1.199 1.00 93.25 152 TYR A CA 1
ATOM 1129 C C . TYR A 1 152 ? -7.187 -25.143 -0.332 1.00 93.25 152 TYR A C 1
ATOM 1131 O O . TYR A 1 152 ? -7.788 -25.980 -1.004 1.00 93.25 152 TYR A O 1
ATOM 1139 N N . TRP A 1 153 ? -6.532 -24.132 -0.897 1.00 94.44 153 TRP A N 1
ATOM 1140 C CA . TRP A 1 153 ? -6.413 -23.972 -2.349 1.00 94.44 153 TRP A CA 1
ATOM 1141 C C . TRP A 1 153 ? -5.057 -24.430 -2.890 1.00 94.44 153 TRP A C 1
ATOM 1143 O O . TRP A 1 153 ? -4.860 -24.459 -4.103 1.00 94.44 153 TRP A O 1
ATOM 1153 N N . SER A 1 154 ? -4.130 -24.788 -2.005 1.00 93.88 154 SER A N 1
ATOM 1154 C CA . SER A 1 154 ? -2.766 -25.166 -2.355 1.00 93.88 154 SER A CA 1
ATOM 1155 C C . SER A 1 154 ? -2.660 -26.650 -2.674 1.00 93.88 154 SER A C 1
ATOM 1157 O O . SER A 1 154 ? -3.275 -27.490 -2.020 1.00 93.88 154 SER A O 1
ATOM 1159 N N . ALA A 1 155 ? -1.825 -26.982 -3.659 1.00 89.25 155 ALA A N 1
ATOM 1160 C CA . ALA A 1 155 ? -1.517 -28.370 -4.003 1.00 89.25 155 ALA A CA 1
ATOM 1161 C C . ALA A 1 155 ? -0.582 -29.052 -2.982 1.00 89.25 155 ALA A C 1
ATOM 1163 O O . ALA A 1 155 ? -0.565 -30.276 -2.893 1.00 89.25 155 ALA A O 1
ATOM 1164 N N . SER A 1 156 ? 0.191 -28.269 -2.226 1.00 88.25 156 SER A N 1
ATOM 1165 C CA . SER A 1 156 ? 1.159 -28.725 -1.224 1.00 88.25 156 SER A CA 1
ATOM 1166 C C . SER A 1 156 ? 1.244 -27.732 -0.063 1.00 88.25 156 SER A C 1
ATOM 1168 O O . SER A 1 156 ? 0.692 -26.633 -0.155 1.00 88.25 156 SER A O 1
ATOM 1170 N N . ALA A 1 157 ? 1.970 -28.101 0.997 1.00 87.25 157 ALA A N 1
ATOM 1171 C CA . ALA A 1 157 ? 2.295 -27.198 2.099 1.00 87.25 157 ALA A CA 1
ATOM 1172 C C . ALA A 1 157 ? 2.898 -25.882 1.583 1.00 87.25 157 ALA A C 1
ATOM 1174 O O . ALA A 1 157 ? 3.770 -25.871 0.709 1.00 87.25 157 ALA A O 1
ATOM 1175 N N . ASP A 1 158 ? 2.378 -24.776 2.100 1.00 84.81 158 ASP A N 1
ATOM 1176 C CA . ASP A 1 158 ? 2.694 -23.413 1.681 1.00 84.81 158 ASP A CA 1
ATOM 1177 C C . ASP A 1 158 ? 2.854 -22.448 2.868 1.00 84.81 158 ASP A C 1
ATOM 1179 O O . ASP A 1 158 ? 3.347 -21.330 2.682 1.00 84.81 158 ASP A O 1
ATOM 1183 N N . GLY A 1 159 ? 2.441 -22.869 4.069 1.00 85.12 159 GLY A N 1
ATOM 1184 C CA . GLY A 1 159 ? 2.681 -22.224 5.356 1.00 85.12 159 GLY A CA 1
ATOM 1185 C C . GLY A 1 159 ? 2.445 -20.715 5.369 1.00 85.12 159 GLY A C 1
ATOM 1186 O O . GLY A 1 159 ? 1.534 -20.182 4.719 1.00 85.12 159 GLY A O 1
ATOM 1187 N N . LYS A 1 160 ? 3.316 -19.997 6.083 1.00 75.81 160 LYS A N 1
ATOM 1188 C CA . LYS A 1 160 ? 3.310 -18.527 6.150 1.00 75.81 160 LYS A CA 1
ATOM 1189 C C . LYS A 1 160 ? 3.773 -17.832 4.862 1.00 75.81 160 LYS A C 1
ATOM 1191 O O . LYS A 1 160 ? 3.603 -16.624 4.747 1.00 75.81 160 LYS A O 1
ATOM 1196 N N . ASN A 1 161 ? 4.331 -18.542 3.876 1.00 79.38 161 ASN A N 1
ATOM 1197 C CA . ASN A 1 161 ? 4.924 -17.921 2.688 1.00 79.38 161 ASN A CA 1
ATOM 1198 C C . ASN A 1 161 ? 3.868 -17.307 1.755 1.00 79.38 161 ASN A C 1
ATOM 1200 O O . ASN A 1 161 ? 3.066 -18.024 1.154 1.00 79.38 161 ASN A O 1
ATOM 1204 N N . ALA A 1 162 ? 3.891 -15.979 1.595 1.00 84.81 162 ALA A N 1
ATOM 1205 C CA . ALA A 1 162 ? 2.960 -15.269 0.715 1.00 84.81 162 ALA A CA 1
ATOM 1206 C C . ALA A 1 162 ? 3.199 -15.585 -0.776 1.00 84.81 162 ALA A C 1
ATOM 1208 O O . ALA A 1 162 ? 2.270 -15.548 -1.573 1.00 84.81 162 ALA A O 1
ATOM 1209 N N . GLY A 1 163 ? 4.422 -15.947 -1.169 1.00 84.88 163 GLY A N 1
ATOM 1210 C CA . GLY A 1 163 ? 4.753 -16.283 -2.556 1.00 84.88 163 GLY A CA 1
ATOM 1211 C C . GLY A 1 163 ? 4.332 -17.686 -3.002 1.00 84.88 163 GLY A C 1
ATOM 1212 O O . GLY A 1 163 ? 4.501 -18.002 -4.176 1.00 84.88 163 GLY A O 1
ATOM 1213 N N . LEU A 1 164 ? 3.822 -18.528 -2.096 1.00 85.62 164 LEU A N 1
ATOM 1214 C CA . LEU A 1 164 ? 3.464 -19.920 -2.374 1.00 85.62 164 LEU A CA 1
ATOM 1215 C C . LEU A 1 164 ? 1.981 -20.179 -2.104 1.00 85.62 164 LEU A C 1
ATOM 1217 O O . LEU A 1 164 ? 1.407 -19.635 -1.158 1.00 85.62 164 LEU A O 1
ATOM 1221 N N . GLY A 1 165 ? 1.387 -21.065 -2.907 1.00 91.50 165 GLY A N 1
ATOM 1222 C CA . GLY A 1 165 ? 0.041 -21.580 -2.674 1.00 91.50 165 GLY A CA 1
ATOM 1223 C C . GLY A 1 165 ? -1.062 -20.518 -2.738 1.00 91.50 165 GLY A C 1
ATOM 1224 O O . GLY A 1 165 ? -0.942 -19.513 -3.446 1.00 91.50 165 GLY A O 1
ATOM 1225 N N . GLY A 1 166 ? -2.154 -20.754 -2.011 1.00 93.38 166 GLY A N 1
ATOM 1226 C CA . GLY A 1 166 ? -3.293 -19.850 -1.887 1.00 93.38 166 GLY A CA 1
ATOM 1227 C C . GLY A 1 166 ? -3.934 -19.476 -3.224 1.00 93.38 166 GLY A C 1
ATOM 1228 O O . GLY A 1 166 ? -3.788 -20.172 -4.232 1.00 93.38 166 GLY A O 1
ATOM 1229 N N . ALA A 1 167 ? -4.634 -18.343 -3.238 1.00 94.38 167 ALA A N 1
ATOM 1230 C CA . ALA A 1 167 ? -5.284 -17.805 -4.431 1.00 94.38 167 ALA A CA 1
ATOM 1231 C C . ALA A 1 167 ? -4.274 -17.461 -5.536 1.00 94.38 167 ALA A C 1
ATOM 1233 O O . ALA A 1 167 ? -4.582 -17.614 -6.716 1.00 94.38 167 ALA A O 1
ATOM 1234 N N . ALA A 1 168 ? -3.053 -17.052 -5.170 1.00 93.38 168 ALA A N 1
ATOM 1235 C CA . ALA A 1 168 ? -2.001 -16.734 -6.134 1.00 93.38 168 ALA A CA 1
ATOM 1236 C C . ALA A 1 168 ? -1.671 -17.931 -7.049 1.00 93.38 168 ALA A C 1
ATOM 1238 O O . ALA A 1 168 ? -1.552 -17.765 -8.261 1.00 93.38 168 ALA A O 1
ATOM 1239 N N . SER A 1 169 ? -1.628 -19.148 -6.492 1.00 92.75 169 SER A N 1
ATOM 1240 C CA . SER A 1 169 ? -1.394 -20.389 -7.250 1.00 92.75 169 SER A CA 1
ATOM 1241 C C . SER A 1 169 ? -2.569 -20.835 -8.136 1.00 92.75 169 SER A C 1
ATOM 1243 O O . SER A 1 169 ? -2.420 -21.744 -8.950 1.00 92.75 169 SER A O 1
ATOM 1245 N N . ARG A 1 170 ? -3.740 -20.205 -7.982 1.00 94.44 170 ARG A N 1
ATOM 1246 C CA . ARG A 1 170 ? -4.994 -20.529 -8.686 1.00 94.44 170 ARG A CA 1
ATOM 1247 C C . ARG A 1 170 ? -5.382 -19.483 -9.729 1.00 94.44 170 ARG A C 1
ATOM 1249 O O . ARG A 1 170 ? -6.485 -19.544 -10.278 1.00 94.44 170 ARG A O 1
ATOM 1256 N N . LEU A 1 171 ? -4.502 -18.516 -9.997 1.00 92.50 171 LEU A N 1
ATOM 1257 C CA . LEU A 1 171 ? -4.712 -17.549 -11.067 1.00 92.50 171 LEU A CA 1
ATOM 1258 C C . LEU A 1 171 ? -4.873 -18.278 -12.404 1.00 92.50 171 LEU A C 1
ATOM 1260 O O . LEU A 1 171 ? -4.137 -19.212 -12.720 1.00 92.50 171 LEU A O 1
ATOM 1264 N N . THR A 1 172 ? -5.862 -17.841 -13.183 1.00 89.19 172 THR A N 1
ATOM 1265 C CA . THR A 1 172 ? -6.114 -18.392 -14.520 1.00 89.19 172 THR A CA 1
ATOM 1266 C C . THR A 1 172 ? -4.904 -18.130 -15.419 1.00 89.19 172 THR A C 1
ATOM 1268 O O . THR A 1 172 ? -4.175 -17.161 -15.201 1.00 89.19 172 THR A O 1
ATOM 1271 N N . ASP A 1 173 ? -4.708 -18.963 -16.447 1.00 90.19 173 ASP A N 1
ATOM 1272 C CA . ASP A 1 173 ? -3.707 -18.724 -17.491 1.00 90.19 173 ASP A CA 1
ATOM 1273 C C . ASP A 1 173 ? -3.725 -17.245 -17.923 1.00 90.19 173 ASP A C 1
ATOM 1275 O O . ASP A 1 173 ? -4.806 -16.740 -18.269 1.00 90.19 173 ASP A O 1
ATOM 1279 N N . PRO A 1 174 ? -2.571 -16.545 -17.911 1.00 91.62 174 PRO A N 1
ATOM 1280 C CA . PRO A 1 174 ? -2.499 -15.132 -18.240 1.00 91.62 174 PRO A CA 1
ATOM 1281 C C . PRO A 1 174 ? -3.218 -14.776 -19.535 1.00 91.62 174 PRO A C 1
ATOM 1283 O O . PRO A 1 174 ? -3.872 -13.744 -19.556 1.00 91.62 174 PRO A O 1
ATOM 1286 N N . ALA A 1 175 ? -3.187 -15.609 -20.583 1.00 88.12 175 ALA A N 1
ATOM 1287 C CA . ALA A 1 175 ? -3.890 -15.376 -21.846 1.00 88.12 175 ALA A CA 1
ATOM 1288 C C . ALA A 1 175 ? -5.412 -15.234 -21.667 1.00 88.12 175 ALA A C 1
ATOM 1290 O O . ALA A 1 175 ? -6.016 -14.386 -22.323 1.00 88.12 175 ALA A O 1
ATOM 1291 N N . ASN A 1 176 ? -6.001 -15.962 -20.717 1.00 90.62 176 ASN A N 1
ATOM 1292 C CA . ASN A 1 176 ? -7.444 -16.041 -20.479 1.00 90.62 176 ASN A CA 1
ATOM 1293 C C . ASN A 1 176 ? -7.930 -15.226 -19.266 1.00 90.62 176 ASN A C 1
ATOM 1295 O O . ASN A 1 176 ? -9.131 -15.199 -18.986 1.00 90.62 176 ASN A O 1
ATOM 1299 N N . ARG A 1 177 ? -7.031 -14.552 -18.534 1.00 92.88 177 ARG A N 1
ATOM 1300 C CA . ARG A 1 177 ? -7.415 -13.733 -17.374 1.00 92.88 177 ARG A CA 1
ATOM 1301 C C . ARG A 1 177 ? -8.307 -12.557 -17.764 1.00 92.88 177 ARG A C 1
ATOM 1303 O O . ARG A 1 177 ? -8.002 -11.792 -18.685 1.00 92.88 177 ARG A O 1
ATOM 1310 N N . LYS A 1 178 ? -9.379 -12.382 -16.989 1.00 94.88 178 LYS A N 1
ATOM 1311 C CA . LYS A 1 178 ? -10.356 -11.291 -17.098 1.00 94.88 178 LYS A CA 1
ATOM 1312 C C . LYS A 1 178 ? -9.899 -10.093 -16.262 1.00 94.88 178 LYS A C 1
ATOM 1314 O O . LYS A 1 178 ? -10.347 -9.919 -15.129 1.00 94.88 178 LYS A O 1
ATOM 1319 N N . LEU A 1 179 ? -8.978 -9.305 -16.819 1.00 96.25 179 LEU A N 1
ATOM 1320 C CA . LEU A 1 179 ? -8.494 -8.064 -16.209 1.00 96.25 179 LEU A CA 1
ATOM 1321 C C . LEU A 1 179 ? -9.129 -6.849 -16.877 1.00 96.25 179 LEU A C 1
ATOM 1323 O O . LEU A 1 179 ? -8.962 -6.645 -18.082 1.00 96.25 179 LEU A O 1
ATOM 1327 N N . TYR A 1 180 ? -9.821 -6.039 -16.084 1.00 97.69 180 TYR A N 1
ATOM 1328 C CA . TYR A 1 180 ? -10.577 -4.888 -16.556 1.00 97.69 180 TYR A CA 1
ATOM 1329 C C . TYR A 1 180 ? -10.018 -3.564 -16.031 1.00 97.69 180 TYR A C 1
ATOM 1331 O O . TYR A 1 180 ? -9.429 -3.491 -14.954 1.00 97.69 180 TYR A O 1
ATOM 1339 N N . THR A 1 181 ? -10.256 -2.490 -16.774 1.00 97.38 181 THR A N 1
ATOM 1340 C CA . THR A 1 181 ? -10.028 -1.107 -16.357 1.00 97.38 181 THR A CA 1
ATOM 1341 C C . THR A 1 181 ? -10.979 -0.164 -17.092 1.00 97.38 181 THR A C 1
ATOM 1343 O O . THR A 1 181 ? -11.638 -0.545 -18.057 1.00 97.38 181 THR A O 1
ATOM 1346 N N . TYR A 1 182 ? -11.052 1.089 -16.653 1.00 95.12 182 TYR A N 1
ATOM 1347 C CA . TYR A 1 182 ? -11.877 2.112 -17.280 1.00 95.12 182 TYR A CA 1
ATOM 1348 C C . TYR A 1 182 ? -11.005 3.233 -17.856 1.00 95.12 182 TYR A C 1
ATOM 1350 O O . TYR A 1 182 ? -10.280 3.906 -17.137 1.00 95.12 182 TYR A O 1
ATOM 1358 N N . THR A 1 183 ? -11.077 3.451 -19.168 1.00 92.06 183 THR A N 1
ATOM 1359 C CA . THR A 1 183 ? -10.245 4.428 -19.899 1.00 92.06 183 THR A CA 1
ATOM 1360 C C . THR A 1 183 ? -10.998 5.708 -20.269 1.00 92.06 183 THR A C 1
ATOM 1362 O O . THR A 1 183 ? -10.396 6.648 -20.787 1.00 92.06 183 THR A O 1
ATOM 1365 N N . GLY A 1 184 ? -12.305 5.768 -19.993 1.00 91.25 184 GLY A N 1
ATOM 1366 C CA . GLY A 1 184 ? -13.163 6.897 -20.345 1.00 91.25 184 GLY A CA 1
ATOM 1367 C C . GLY A 1 184 ? -12.991 8.137 -19.456 1.00 91.25 184 GLY A C 1
ATOM 1368 O O . GLY A 1 184 ? -12.081 8.248 -18.622 1.00 91.25 184 GLY A O 1
ATOM 1369 N N . SER A 1 185 ? -13.890 9.102 -19.649 1.00 90.12 185 SER A N 1
ATOM 1370 C CA . SER A 1 185 ? -14.030 10.285 -18.794 1.00 90.12 185 SER A CA 1
ATOM 1371 C C . SER A 1 185 ? -14.531 9.898 -17.404 1.00 90.12 185 SER A C 1
ATOM 1373 O O . SER A 1 185 ? -15.323 8.970 -17.261 1.00 90.12 185 SER A O 1
ATOM 1375 N N . ASN A 1 186 ? -14.068 10.600 -16.369 1.00 88.81 186 ASN A N 1
ATOM 1376 C CA . ASN A 1 186 ? -14.382 10.250 -14.983 1.00 88.81 186 ASN A CA 1
ATOM 1377 C C . ASN A 1 186 ? -15.902 10.263 -14.743 1.00 88.81 186 ASN A C 1
ATOM 1379 O O . ASN A 1 186 ? -16.598 11.188 -15.163 1.00 88.81 186 ASN A O 1
ATOM 1383 N N . LEU A 1 187 ? -16.411 9.222 -14.079 1.00 91.94 187 LEU A N 1
ATOM 1384 C CA . LEU A 1 187 ? -17.833 9.075 -13.765 1.00 91.94 187 LEU A CA 1
ATOM 1385 C C . LEU A 1 187 ? -18.151 9.813 -12.462 1.00 91.94 187 LEU A C 1
ATOM 1387 O O . LEU A 1 187 ? -18.219 9.201 -11.400 1.00 91.94 187 LEU A O 1
ATOM 1391 N N . GLU A 1 188 ? -18.291 11.134 -12.546 1.00 92.88 188 GLU A N 1
ATOM 1392 C CA . GLU A 1 188 ? -18.522 11.994 -11.379 1.00 92.88 188 GLU A CA 1
ATOM 1393 C C . GLU A 1 188 ? -19.823 11.674 -10.619 1.00 92.88 188 GLU A C 1
ATOM 1395 O O . GLU A 1 188 ? -20.796 11.189 -11.215 1.00 92.88 188 GLU A O 1
ATOM 1400 N N . PRO A 1 189 ? -19.884 12.019 -9.316 1.00 93.75 189 PRO A N 1
ATOM 1401 C CA . PRO A 1 189 ? -21.122 12.059 -8.552 1.00 93.75 189 PRO A CA 1
ATOM 1402 C C . PRO A 1 189 ? -22.224 12.870 -9.230 1.00 93.75 189 PRO A C 1
ATOM 1404 O O . PRO A 1 189 ? -21.966 13.899 -9.855 1.00 93.75 189 PRO A O 1
ATOM 1407 N N . ARG A 1 190 ? -23.478 12.443 -9.063 1.00 88.19 190 ARG A N 1
ATOM 1408 C CA . ARG A 1 190 ? -24.613 13.007 -9.813 1.00 88.19 190 ARG A CA 1
ATOM 1409 C C . ARG A 1 190 ? -25.893 13.120 -9.004 1.00 88.19 190 ARG A C 1
ATOM 1411 O O . ARG A 1 190 ? -26.158 12.330 -8.109 1.00 88.19 190 ARG A O 1
ATOM 1418 N N . THR A 1 191 ? -26.738 14.074 -9.374 1.00 82.62 191 THR A N 1
ATOM 1419 C CA . THR A 1 191 ? -28.033 14.314 -8.717 1.00 82.62 191 THR A CA 1
ATOM 1420 C C . THR A 1 191 ? -29.115 13.304 -9.105 1.00 82.62 191 THR A C 1
ATOM 1422 O O . THR A 1 191 ? -30.114 13.185 -8.404 1.00 82.62 191 THR A O 1
ATOM 1425 N N . ASN A 1 192 ? -28.942 12.568 -10.211 1.00 73.75 192 ASN A N 1
ATOM 1426 C CA . ASN A 1 192 ? -29.923 11.603 -10.711 1.00 73.75 192 ASN A CA 1
ATOM 1427 C C . ASN A 1 192 ? -29.251 10.296 -11.182 1.00 73.75 192 ASN A C 1
ATOM 1429 O O . ASN A 1 192 ? -28.206 10.304 -11.839 1.00 73.75 192 ASN A O 1
ATOM 1433 N N . ALA A 1 193 ? -29.887 9.160 -10.892 1.00 67.69 193 ALA A N 1
ATOM 1434 C CA . ALA A 1 193 ? -29.435 7.817 -11.254 1.00 67.69 193 ALA A CA 1
ATOM 1435 C C . ALA A 1 193 ? -29.546 7.489 -12.765 1.00 67.69 193 ALA A C 1
ATOM 1437 O O . ALA A 1 193 ? -29.092 6.433 -13.191 1.00 67.69 193 ALA A O 1
ATOM 1438 N N . SER A 1 194 ? -30.070 8.398 -13.599 1.00 56.97 194 SER A N 1
ATOM 1439 C CA . SER A 1 194 ? -30.378 8.146 -15.021 1.00 56.97 194 SER A CA 1
ATOM 1440 C C . SER A 1 194 ? -29.191 7.893 -15.976 1.00 56.97 194 SER A C 1
ATOM 1442 O O . SER A 1 194 ? -29.440 7.438 -17.090 1.00 56.97 194 SER A O 1
ATOM 1444 N N . SER A 1 195 ? -27.927 8.173 -15.625 1.00 59.56 195 SER A N 1
ATOM 1445 C CA . SER A 1 195 ? -26.785 7.710 -16.439 1.00 59.56 195 SER A CA 1
ATOM 1446 C C . SER A 1 195 ? -26.458 6.237 -16.160 1.00 59.56 195 SER A C 1
ATOM 1448 O O . SER A 1 195 ? -26.380 5.790 -15.013 1.00 59.56 195 SER A O 1
ATOM 1450 N N . THR A 1 196 ? -26.314 5.461 -17.228 1.00 72.31 196 THR A N 1
ATOM 1451 C CA . THR A 1 196 ? -26.061 4.020 -17.179 1.00 72.31 196 THR A CA 1
ATOM 1452 C C . THR A 1 196 ? -24.653 3.724 -16.682 1.00 72.31 196 THR A C 1
ATOM 1454 O O . THR A 1 196 ? -23.683 4.255 -17.224 1.00 72.31 196 THR A O 1
ATOM 1457 N N . SER A 1 197 ? -24.545 2.851 -15.679 1.00 88.00 197 SER A N 1
ATOM 1458 C CA . SER A 1 197 ? -23.287 2.235 -15.255 1.00 88.00 197 SER A CA 1
ATOM 1459 C C . SER A 1 197 ? -22.515 1.686 -16.455 1.00 88.00 197 SER A C 1
ATOM 1461 O O . SER A 1 197 ? -23.108 1.137 -17.388 1.00 88.00 197 SER A O 1
ATOM 1463 N N . VAL A 1 198 ? -21.190 1.802 -16.432 1.00 93.88 198 VAL A N 1
ATOM 1464 C CA . VAL A 1 198 ? -20.340 1.340 -17.535 1.00 93.88 198 VAL A CA 1
ATOM 1465 C C . VAL A 1 198 ? -20.010 -0.130 -17.333 1.00 93.88 198 VAL A C 1
ATOM 1467 O O . VAL A 1 198 ? -19.307 -0.470 -16.385 1.00 93.88 198 VAL A O 1
ATOM 1470 N N . ASN A 1 199 ? -20.492 -1.000 -18.223 1.00 94.75 199 ASN A N 1
ATOM 1471 C CA . ASN A 1 199 ? -20.118 -2.414 -18.221 1.00 94.75 199 ASN A CA 1
ATOM 1472 C C . ASN A 1 199 ? -18.652 -2.579 -18.652 1.00 94.75 199 ASN A C 1
ATOM 1474 O O . ASN A 1 199 ? -18.281 -2.207 -19.765 1.00 94.75 199 ASN A O 1
ATOM 1478 N N . LEU A 1 200 ? -17.830 -3.159 -17.778 1.00 95.75 200 LEU A N 1
ATOM 1479 C CA . LEU A 1 200 ? -16.388 -3.272 -17.975 1.00 95.75 200 LEU A CA 1
ATOM 1480 C C . LEU A 1 200 ? -15.968 -4.499 -18.797 1.00 95.75 200 LEU A C 1
ATOM 1482 O O . LEU A 1 200 ? -14.790 -4.634 -19.107 1.00 95.75 200 LEU A O 1
ATOM 1486 N N . THR A 1 201 ? -16.887 -5.389 -19.189 1.00 94.00 201 THR A N 1
ATOM 1487 C CA . THR A 1 201 ? -16.526 -6.606 -19.944 1.00 94.00 201 THR A CA 1
ATOM 1488 C C . THR A 1 201 ? -16.323 -6.375 -21.444 1.00 94.00 201 THR A C 1
ATOM 1490 O O . THR A 1 201 ? -16.003 -7.313 -22.174 1.00 94.00 201 THR A O 1
ATOM 1493 N N . GLY A 1 202 ? -16.527 -5.147 -21.930 1.00 90.44 202 GLY A N 1
ATOM 1494 C CA . GLY A 1 202 ? -16.260 -4.773 -23.320 1.00 90.44 202 GLY A CA 1
ATOM 1495 C C . GLY A 1 202 ? -14.762 -4.737 -23.646 1.00 90.44 202 GLY A C 1
ATOM 1496 O O . GLY A 1 202 ? -13.928 -4.464 -22.785 1.00 90.44 202 GLY A O 1
ATOM 1497 N N . SER A 1 203 ? -14.403 -4.949 -24.915 1.00 87.94 203 SER A N 1
ATOM 1498 C CA . SER A 1 203 ? -12.998 -4.996 -25.359 1.00 87.94 203 SER A CA 1
ATOM 1499 C C . SER A 1 203 ? -12.206 -3.711 -25.074 1.00 87.94 203 SER A C 1
ATOM 1501 O O . SER A 1 203 ? -11.018 -3.784 -24.770 1.00 87.94 203 SER A O 1
ATOM 1503 N N . ALA A 1 204 ? -12.866 -2.546 -25.086 1.00 88.62 204 ALA A N 1
ATOM 1504 C CA . ALA A 1 204 ? -12.273 -1.244 -24.753 1.00 88.62 204 ALA A CA 1
ATOM 1505 C C . ALA A 1 204 ? -11.842 -1.104 -23.277 1.00 88.62 204 ALA A C 1
ATOM 1507 O O . ALA A 1 204 ? -11.130 -0.164 -22.917 1.00 88.62 204 ALA A O 1
ATOM 1508 N N . HIS A 1 205 ? -12.265 -2.034 -22.421 1.00 94.44 205 HIS A N 1
ATOM 1509 C CA . HIS A 1 205 ? -12.013 -2.039 -20.982 1.00 94.44 205 HIS A CA 1
ATOM 1510 C C . HIS A 1 205 ? -11.102 -3.188 -20.546 1.00 94.44 205 HIS A C 1
ATOM 1512 O O . HIS A 1 205 ? -10.792 -3.308 -19.367 1.00 94.44 205 HIS A O 1
ATOM 1518 N N . LEU A 1 206 ? -10.619 -4.019 -21.474 1.00 94.56 206 LEU A N 1
ATOM 1519 C CA . LEU A 1 206 ? -9.659 -5.072 -21.156 1.00 94.56 206 LEU A CA 1
ATOM 1520 C C . LEU A 1 206 ? -8.252 -4.494 -20.973 1.00 94.56 206 LEU A C 1
ATOM 1522 O O . LEU A 1 206 ? -7.783 -3.695 -21.789 1.00 94.56 206 LEU A O 1
ATOM 1526 N N . LEU A 1 207 ? -7.547 -4.945 -19.936 1.00 95.00 207 LEU A N 1
ATOM 1527 C CA . LEU A 1 207 ? -6.136 -4.630 -19.712 1.00 95.00 207 LEU A CA 1
ATOM 1528 C C . LEU A 1 207 ? -5.262 -5.496 -20.637 1.00 95.00 207 LEU A C 1
ATOM 1530 O O . LEU A 1 207 ? -4.653 -6.472 -20.208 1.00 95.00 207 LEU A O 1
ATOM 1534 N N . LEU A 1 208 ? -5.262 -5.172 -21.931 1.00 93.00 208 LEU A N 1
ATOM 1535 C CA . LEU A 1 208 ? -4.584 -5.909 -23.002 1.00 93.00 208 LEU A CA 1
ATOM 1536 C C . LEU A 1 208 ? -3.751 -4.974 -23.875 1.00 93.00 208 LEU A C 1
ATOM 1538 O O . LEU A 1 208 ? -4.126 -3.826 -24.096 1.00 93.00 208 LEU A O 1
ATOM 1542 N N . ASN A 1 209 ? -2.670 -5.492 -24.461 1.00 90.44 209 ASN A N 1
ATOM 1543 C CA . ASN A 1 209 ? -1.851 -4.715 -25.395 1.00 90.44 209 ASN A CA 1
ATOM 1544 C C . ASN A 1 209 ? -2.630 -4.272 -26.651 1.00 90.44 209 ASN A C 1
ATOM 1546 O O . ASN A 1 209 ? -2.369 -3.203 -27.194 1.00 90.44 209 ASN A O 1
ATOM 1550 N N . SER A 1 210 ? -3.625 -5.057 -27.080 1.00 90.69 210 SER A N 1
ATOM 1551 C CA . SER A 1 210 ? -4.509 -4.731 -28.208 1.00 90.69 210 SER A CA 1
ATOM 1552 C C . SER A 1 210 ? -5.524 -3.621 -27.909 1.00 90.69 210 SER A C 1
ATOM 1554 O O . SER A 1 210 ? -6.153 -3.110 -28.835 1.00 90.69 210 SER A O 1
ATOM 1556 N N . ASN A 1 211 ? -5.697 -3.222 -26.644 1.00 93.12 211 ASN A N 1
ATOM 1557 C CA . ASN A 1 211 ? -6.591 -2.130 -26.281 1.00 93.12 211 ASN A CA 1
ATOM 1558 C C . ASN A 1 211 ? -5.910 -0.775 -26.541 1.00 93.12 211 ASN A C 1
ATOM 1560 O O . ASN A 1 211 ? -5.075 -0.305 -25.763 1.00 93.12 211 ASN A O 1
ATOM 1564 N N . THR A 1 212 ? -6.291 -0.121 -27.637 1.00 90.69 212 THR A N 1
ATOM 1565 C CA . THR A 1 212 ? -5.734 1.174 -28.055 1.00 90.69 212 THR A CA 1
ATOM 1566 C C . THR A 1 212 ? -6.162 2.341 -27.163 1.00 90.69 212 THR A C 1
ATOM 1568 O O . THR A 1 212 ? -5.491 3.371 -27.166 1.00 90.69 212 THR A O 1
ATOM 1571 N N . ALA A 1 213 ? -7.214 2.185 -26.348 1.00 93.00 213 ALA A N 1
ATOM 1572 C CA . ALA A 1 213 ? -7.637 3.204 -25.386 1.00 93.00 213 ALA A CA 1
ATOM 1573 C C . ALA A 1 213 ? -6.688 3.315 -24.176 1.00 93.00 213 ALA A C 1
ATOM 1575 O O . ALA A 1 213 ? -6.705 4.322 -23.468 1.00 93.00 213 ALA A O 1
ATOM 1576 N N . LEU A 1 214 ? -5.840 2.305 -23.935 1.00 94.88 214 LEU A N 1
ATOM 1577 C CA . LEU A 1 214 ? -4.786 2.370 -22.922 1.00 94.88 214 LEU A CA 1
ATOM 1578 C C . LEU A 1 214 ? -3.642 3.252 -23.417 1.00 94.88 214 LEU A C 1
ATOM 1580 O O . LEU A 1 214 ? -2.858 2.863 -24.286 1.00 94.88 214 LEU A O 1
ATOM 1584 N N . THR A 1 215 ? -3.515 4.439 -22.836 1.00 94.62 215 THR A N 1
ATOM 1585 C CA . THR A 1 215 ? -2.438 5.370 -23.186 1.00 94.62 215 THR A CA 1
ATOM 1586 C C . THR A 1 215 ? -1.208 5.169 -22.302 1.00 94.62 215 THR A C 1
ATOM 1588 O O . THR A 1 215 ? -1.299 4.725 -21.159 1.00 94.62 215 THR A O 1
ATOM 1591 N N . LYS A 1 216 ? -0.040 5.543 -22.825 1.00 96.44 216 LYS A N 1
ATOM 1592 C CA . LYS A 1 216 ? 1.239 5.547 -22.097 1.00 96.44 216 LYS A CA 1
ATOM 1593 C C . LYS A 1 216 ? 1.189 6.421 -20.839 1.00 96.44 216 LYS A C 1
ATOM 1595 O O . LYS A 1 216 ? 1.620 6.009 -19.768 1.00 96.44 216 LYS A O 1
ATOM 1600 N N . THR A 1 217 ? 0.538 7.580 -20.948 1.00 95.88 217 THR A N 1
ATOM 1601 C CA . THR A 1 217 ? 0.290 8.494 -19.827 1.00 95.88 217 THR A CA 1
ATOM 1602 C C . THR A 1 217 ? -0.517 7.838 -18.708 1.00 95.88 217 THR A C 1
ATOM 1604 O O . THR A 1 217 ? -0.163 7.990 -17.545 1.00 95.88 217 THR A O 1
ATOM 1607 N N . MET A 1 218 ? -1.570 7.075 -19.035 1.00 95.81 218 MET A N 1
ATOM 1608 C CA . MET A 1 218 ? -2.345 6.337 -18.023 1.00 95.81 218 MET A CA 1
ATOM 1609 C C . MET A 1 218 ? -1.492 5.291 -17.297 1.00 95.81 218 MET A C 1
ATOM 1611 O O . MET A 1 218 ? -1.681 5.073 -16.107 1.00 95.81 218 MET A O 1
ATOM 1615 N N . LEU A 1 219 ? -0.528 4.683 -17.991 1.00 96.44 219 LEU A N 1
ATOM 1616 C CA . LEU A 1 219 ? 0.421 3.717 -17.427 1.00 96.44 219 LEU A CA 1
ATOM 1617 C C . LEU A 1 219 ? 1.606 4.383 -16.704 1.00 96.44 219 LEU A C 1
ATOM 1619 O O . LEU A 1 219 ? 2.548 3.701 -16.311 1.00 96.44 219 LEU A O 1
ATOM 1623 N N . GLY A 1 220 ? 1.556 5.701 -16.494 1.00 94.06 220 GLY A N 1
ATOM 1624 C CA . GLY A 1 220 ? 2.484 6.438 -15.637 1.00 94.06 220 GLY A CA 1
ATOM 1625 C C . GLY A 1 220 ? 3.665 7.093 -16.350 1.00 94.06 220 GLY A C 1
ATOM 1626 O O . GLY A 1 220 ? 4.457 7.750 -15.682 1.00 94.06 220 GLY A O 1
ATOM 1627 N N . ASP A 1 221 ? 3.800 6.956 -17.672 1.00 94.44 221 ASP A N 1
ATOM 1628 C CA . ASP A 1 221 ? 4.890 7.592 -18.419 1.00 94.44 221 ASP A CA 1
ATOM 1629 C C . ASP A 1 221 ? 4.528 7.775 -19.896 1.00 94.44 221 ASP A C 1
ATOM 1631 O O . ASP A 1 221 ? 4.469 6.811 -20.653 1.00 94.44 221 ASP A O 1
ATOM 1635 N N . ALA A 1 222 ? 4.310 9.021 -20.323 1.00 95.69 222 ALA A N 1
ATOM 1636 C CA . ALA A 1 222 ? 3.972 9.351 -21.709 1.00 95.69 222 ALA A CA 1
ATOM 1637 C C . ALA A 1 222 ? 5.106 9.057 -22.711 1.00 95.69 222 ALA A C 1
ATOM 1639 O O . ALA A 1 222 ? 4.834 8.882 -23.900 1.00 95.69 222 ALA A O 1
ATOM 1640 N N . SER A 1 223 ? 6.355 8.999 -22.241 1.00 95.56 223 SER A N 1
ATOM 1641 C CA . SER A 1 223 ? 7.556 8.826 -23.063 1.00 95.56 223 SER A CA 1
ATOM 1642 C C . SER A 1 223 ? 7.946 7.363 -23.300 1.00 95.56 223 SER A C 1
ATOM 1644 O O . SER A 1 223 ? 8.823 7.098 -24.122 1.00 95.56 223 SER A O 1
ATOM 1646 N N . MET A 1 224 ? 7.285 6.400 -22.639 1.00 95.00 224 MET A N 1
ATOM 1647 C CA . MET A 1 224 ? 7.640 4.983 -22.772 1.00 95.00 224 MET A CA 1
ATOM 1648 C C . MET A 1 224 ? 7.516 4.471 -24.219 1.00 95.00 224 MET A C 1
ATOM 1650 O O . MET A 1 224 ? 6.660 4.902 -24.999 1.00 95.00 224 MET A O 1
ATOM 1654 N N . THR A 1 225 ? 8.346 3.500 -24.596 1.00 96.00 225 THR A N 1
ATOM 1655 C CA . THR A 1 225 ? 8.260 2.864 -25.921 1.00 96.00 225 THR A CA 1
ATOM 1656 C C . THR A 1 225 ? 7.041 1.940 -26.012 1.00 96.00 225 THR A C 1
ATOM 1658 O O . THR A 1 225 ? 6.526 1.466 -24.998 1.00 96.00 225 THR A O 1
ATOM 1661 N N . ASP A 1 226 ? 6.565 1.651 -27.228 1.00 94.50 226 ASP A N 1
ATOM 1662 C CA . ASP A 1 226 ? 5.459 0.695 -27.412 1.00 94.50 226 ASP A CA 1
ATOM 1663 C C . ASP A 1 226 ? 5.857 -0.726 -26.994 1.00 94.50 226 ASP A C 1
ATOM 1665 O O . ASP A 1 226 ? 5.045 -1.451 -26.423 1.00 94.50 226 ASP A O 1
ATOM 1669 N N . ALA A 1 227 ? 7.128 -1.093 -27.190 1.00 94.62 227 ALA A N 1
ATOM 1670 C CA . ALA A 1 227 ? 7.685 -2.350 -26.698 1.00 94.62 227 ALA A CA 1
ATOM 1671 C C . ALA A 1 227 ? 7.631 -2.429 -25.164 1.00 94.62 227 ALA A C 1
ATOM 1673 O O . ALA A 1 227 ? 7.171 -3.427 -24.611 1.00 94.62 227 ALA A O 1
ATOM 1674 N N . TYR A 1 228 ? 8.025 -1.357 -24.466 1.00 95.44 228 TYR A N 1
ATOM 1675 C CA . TYR A 1 228 ? 7.930 -1.303 -23.009 1.00 95.44 228 TYR A CA 1
ATOM 1676 C C . TYR A 1 228 ? 6.471 -1.372 -22.541 1.00 95.44 228 TYR A C 1
ATOM 1678 O O . TYR A 1 228 ? 6.165 -2.153 -21.645 1.00 95.44 228 TYR A O 1
ATOM 1686 N N . LYS A 1 229 ? 5.553 -0.630 -23.181 1.00 96.50 229 LYS A N 1
ATOM 1687 C CA . LYS A 1 229 ? 4.109 -0.722 -22.903 1.00 96.50 229 LYS A CA 1
ATOM 1688 C C . LYS A 1 229 ? 3.603 -2.164 -23.049 1.00 96.50 229 LYS A C 1
ATOM 1690 O O . LYS A 1 229 ? 2.888 -2.650 -22.174 1.00 96.50 229 LYS A O 1
ATOM 1695 N N . GLY A 1 230 ? 3.972 -2.848 -24.133 1.00 96.06 230 GLY A N 1
ATOM 1696 C CA . GLY A 1 230 ? 3.588 -4.238 -24.381 1.00 96.06 230 GLY A CA 1
ATOM 1697 C C . GLY A 1 230 ? 4.117 -5.196 -23.313 1.00 96.06 230 GLY A C 1
ATOM 1698 O O . GLY A 1 230 ? 3.356 -6.021 -22.799 1.00 96.06 230 GLY A O 1
ATOM 1699 N N . ASN A 1 231 ? 5.382 -5.039 -22.917 1.00 96.12 231 ASN A N 1
ATOM 1700 C CA . ASN A 1 231 ? 6.001 -5.822 -21.847 1.00 96.12 231 ASN A CA 1
ATOM 1701 C C . ASN A 1 231 ? 5.340 -5.552 -20.492 1.00 96.12 231 ASN A C 1
ATOM 1703 O O . ASN A 1 231 ? 4.992 -6.496 -19.791 1.00 96.12 231 ASN A O 1
ATOM 1707 N N . LEU A 1 232 ? 5.084 -4.287 -20.155 1.00 96.44 232 LEU A N 1
ATOM 1708 C CA . LEU A 1 232 ? 4.400 -3.888 -18.928 1.00 96.44 232 LEU A CA 1
ATOM 1709 C C . LEU A 1 232 ? 3.002 -4.513 -18.828 1.00 96.44 232 LEU A C 1
ATOM 1711 O O . LEU A 1 232 ? 2.646 -5.060 -17.789 1.00 96.44 232 LEU A O 1
ATOM 1715 N N . LEU A 1 233 ? 2.208 -4.463 -19.901 1.00 95.69 233 LEU A N 1
ATOM 1716 C CA . LEU A 1 233 ? 0.863 -5.047 -19.913 1.00 95.69 233 LEU A CA 1
ATOM 1717 C C . LEU A 1 233 ? 0.905 -6.581 -19.866 1.00 95.69 233 LEU A C 1
ATOM 1719 O O . LEU A 1 233 ? 0.113 -7.193 -19.155 1.00 95.69 233 LEU A O 1
ATOM 1723 N N . THR A 1 234 ? 1.846 -7.207 -20.575 1.00 94.94 234 THR A N 1
ATOM 1724 C CA . THR A 1 234 ? 2.078 -8.663 -20.513 1.00 94.94 234 THR A CA 1
ATOM 1725 C C . THR A 1 234 ? 2.459 -9.094 -19.097 1.00 94.94 234 THR A C 1
ATOM 1727 O O . THR A 1 234 ? 1.881 -10.041 -18.552 1.00 94.94 234 THR A O 1
ATOM 1730 N N . TRP A 1 235 ? 3.342 -8.321 -18.461 1.00 94.81 235 TRP A N 1
ATOM 1731 C CA . TRP A 1 235 ? 3.714 -8.492 -17.069 1.00 94.81 235 TRP A CA 1
ATOM 1732 C C . TRP A 1 235 ? 2.513 -8.326 -16.152 1.00 94.81 235 TRP A C 1
ATOM 1734 O O . TRP A 1 235 ? 2.174 -9.277 -15.461 1.00 94.81 235 TRP A O 1
ATOM 1744 N N . ALA A 1 236 ? 1.783 -7.212 -16.195 1.00 94.44 236 ALA A N 1
ATOM 1745 C CA . ALA A 1 236 ? 0.620 -6.982 -15.333 1.00 94.44 236 ALA A CA 1
ATOM 1746 C C . ALA A 1 236 ? -0.387 -8.148 -15.390 1.00 94.44 236 ALA A C 1
ATOM 1748 O O . ALA A 1 236 ? -0.898 -8.592 -14.359 1.00 94.44 236 ALA A O 1
ATOM 1749 N N . ARG A 1 237 ? -0.590 -8.734 -16.578 1.00 93.56 237 ARG A N 1
ATOM 1750 C CA . ARG A 1 237 ? -1.506 -9.864 -16.782 1.00 93.56 237 ARG A CA 1
ATOM 1751 C C . ARG A 1 237 ? -1.066 -11.187 -16.178 1.00 93.56 237 ARG A C 1
ATOM 1753 O O . ARG A 1 237 ? -1.933 -12.015 -15.925 1.00 93.56 237 ARG A O 1
ATOM 1760 N N . GLY A 1 238 ? 0.216 -11.413 -15.914 1.00 93.25 238 GLY A N 1
ATOM 1761 C CA . GLY A 1 238 ? 0.650 -12.700 -15.356 1.00 93.25 238 GLY A CA 1
ATOM 1762 C C . GLY A 1 238 ? 1.827 -13.360 -16.055 1.00 93.25 238 GLY A C 1
ATOM 1763 O O . GLY A 1 238 ? 2.152 -14.476 -15.679 1.00 93.25 238 GLY A O 1
ATOM 1764 N N . THR A 1 239 ? 2.456 -12.740 -17.055 1.00 94.25 239 THR A N 1
ATOM 1765 C CA . THR A 1 239 ? 3.542 -13.376 -17.821 1.00 94.25 239 THR A CA 1
ATOM 1766 C C . THR A 1 239 ? 4.808 -12.543 -17.735 1.00 94.25 239 THR A C 1
ATOM 1768 O O . THR A 1 239 ? 4.780 -11.353 -18.029 1.00 94.25 239 THR A O 1
ATOM 1771 N N . ASN A 1 240 ? 5.929 -13.150 -17.362 1.00 89.50 240 ASN A N 1
ATOM 1772 C CA . ASN A 1 240 ? 7.221 -12.474 -17.367 1.00 89.50 240 ASN A CA 1
ATOM 1773 C C . ASN A 1 240 ? 7.679 -12.245 -18.822 1.00 89.50 240 ASN A C 1
ATOM 1775 O O . ASN A 1 240 ? 7.890 -13.216 -19.546 1.00 89.50 240 ASN A O 1
ATOM 1779 N N . PRO A 1 241 ? 7.851 -10.989 -19.286 1.00 89.56 241 PRO A N 1
ATOM 1780 C CA . PRO A 1 241 ? 8.164 -10.723 -20.696 1.00 89.56 241 PRO A CA 1
ATOM 1781 C C . PRO A 1 241 ? 9.546 -11.218 -21.139 1.00 89.56 241 PRO A C 1
ATOM 1783 O O . PRO A 1 241 ? 9.777 -11.384 -22.330 1.00 89.56 241 PRO A O 1
ATOM 1786 N N . ALA A 1 242 ? 10.467 -11.428 -20.193 1.00 84.06 242 ALA A N 1
ATOM 1787 C CA . ALA A 1 242 ? 11.839 -11.837 -20.480 1.00 84.06 242 ALA A CA 1
ATOM 1788 C C . ALA A 1 242 ? 11.963 -13.320 -20.871 1.00 84.06 242 ALA A C 1
ATOM 1790 O O . ALA A 1 242 ? 12.803 -13.659 -21.697 1.00 84.06 242 ALA A O 1
ATOM 1791 N N . ASP A 1 243 ? 11.142 -14.195 -20.284 1.00 85.81 243 ASP A N 1
ATOM 1792 C CA . ASP A 1 243 ? 11.267 -15.655 -20.416 1.00 85.81 243 ASP A CA 1
ATOM 1793 C C . ASP A 1 243 ? 9.927 -16.370 -20.674 1.00 85.81 243 ASP A C 1
ATOM 1795 O O . ASP A 1 243 ? 9.877 -17.593 -20.770 1.00 85.81 243 ASP A O 1
ATOM 1799 N N . SER A 1 244 ? 8.831 -15.615 -20.805 1.00 88.12 244 SER A N 1
ATOM 1800 C CA . SER A 1 244 ? 7.460 -16.120 -20.968 1.00 88.12 244 SER A CA 1
ATOM 1801 C C . SER A 1 244 ? 6.949 -17.000 -19.820 1.00 88.12 244 SER A C 1
ATOM 1803 O O . SER A 1 244 ? 5.900 -17.634 -19.952 1.00 88.12 244 SER A O 1
ATOM 1805 N N . SER A 1 245 ? 7.638 -17.028 -18.676 1.00 88.50 245 SER A N 1
ATOM 1806 C CA . SER A 1 245 ? 7.195 -17.790 -17.510 1.00 88.50 245 SER A CA 1
ATOM 1807 C C . SER A 1 245 ? 5.928 -17.187 -16.893 1.00 88.50 245 SER A C 1
ATOM 1809 O O . SER A 1 245 ? 5.694 -15.972 -16.924 1.00 88.50 245 SER A O 1
ATOM 1811 N N . ILE A 1 246 ? 5.081 -18.046 -16.319 1.00 89.81 246 ILE A N 1
ATOM 1812 C CA . ILE A 1 246 ? 3.865 -17.614 -15.626 1.00 89.81 246 ILE A CA 1
ATOM 1813 C C . ILE A 1 246 ? 4.239 -17.067 -14.247 1.00 89.81 246 ILE A C 1
ATOM 1815 O O . ILE A 1 246 ? 4.855 -17.741 -13.424 1.00 89.81 246 ILE A O 1
ATOM 1819 N N . ARG A 1 247 ? 3.789 -15.848 -13.966 1.00 88.62 247 ARG A N 1
ATOM 1820 C CA . ARG A 1 247 ? 3.855 -15.196 -12.662 1.00 88.62 247 ARG A CA 1
ATOM 1821 C C . ARG A 1 247 ? 2.532 -15.404 -11.919 1.00 88.62 247 ARG A C 1
ATOM 1823 O O . ARG A 1 247 ? 1.605 -14.601 -12.023 1.00 88.62 247 ARG A O 1
ATOM 1830 N N . ALA A 1 248 ? 2.477 -16.465 -11.124 1.00 86.56 248 ALA A N 1
ATOM 1831 C CA . ALA A 1 248 ? 1.366 -16.781 -10.227 1.00 86.56 248 ALA A CA 1
ATOM 1832 C C . ALA A 1 248 ? 1.453 -15.963 -8.921 1.00 86.56 248 ALA A C 1
ATOM 1834 O O . ALA A 1 248 ? 1.720 -16.501 -7.850 1.00 86.56 248 ALA A O 1
ATOM 1835 N N . GLN A 1 249 ? 1.319 -14.638 -9.018 1.00 88.19 249 GLN A N 1
ATOM 1836 C CA . GLN A 1 249 ? 1.445 -13.724 -7.877 1.00 88.19 249 GLN A CA 1
ATOM 1837 C C . GLN A 1 249 ? 0.299 -12.718 -7.867 1.00 88.19 249 GLN A C 1
ATOM 1839 O O . GLN A 1 249 ? -0.008 -12.109 -8.893 1.00 88.19 249 GLN A O 1
ATOM 1844 N N . ILE A 1 250 ? -0.276 -12.504 -6.686 1.00 89.38 250 ILE A N 1
ATOM 1845 C CA . ILE A 1 250 ? -1.082 -11.321 -6.394 1.00 89.38 250 ILE A CA 1
ATOM 1846 C C . ILE A 1 250 ? -0.230 -10.385 -5.534 1.00 89.38 250 ILE A C 1
ATOM 1848 O O . ILE A 1 250 ? 0.568 -10.844 -4.719 1.00 89.38 250 ILE A O 1
ATOM 1852 N N . ALA A 1 251 ? -0.311 -9.079 -5.767 1.00 91.75 251 ALA A N 1
ATOM 1853 C CA . ALA A 1 251 ? 0.415 -8.108 -4.956 1.00 91.75 251 ALA A CA 1
ATOM 1854 C C . ALA A 1 251 ? -0.113 -8.055 -3.512 1.00 91.75 251 ALA A C 1
ATOM 1856 O O . ALA A 1 251 ? -1.142 -8.648 -3.184 1.00 91.75 251 ALA A O 1
ATOM 1857 N N . ASP A 1 252 ? 0.594 -7.326 -2.655 1.00 89.50 252 ASP A N 1
ATOM 1858 C CA . ASP A 1 252 ? 0.287 -7.178 -1.237 1.00 89.50 252 ASP A CA 1
ATOM 1859 C C . ASP A 1 252 ? -1.147 -6.689 -0.956 1.00 89.50 252 ASP A C 1
ATOM 1861 O O . ASP A 1 252 ? -1.580 -5.637 -1.437 1.00 89.50 252 ASP A O 1
ATOM 1865 N N . VAL A 1 253 ? -1.855 -7.467 -0.131 1.00 89.25 253 VAL A N 1
ATOM 1866 C CA . VAL A 1 253 ? -3.151 -7.141 0.481 1.00 89.25 253 VAL A CA 1
ATOM 1867 C C . VAL A 1 253 ? -2.857 -6.732 1.925 1.00 89.25 253 VAL A C 1
ATOM 1869 O O . VAL A 1 253 ? -2.785 -7.574 2.818 1.00 89.25 253 VAL A O 1
ATOM 1872 N N . LEU A 1 254 ? -2.548 -5.448 2.117 1.00 85.12 254 LEU A N 1
ATOM 1873 C CA . LEU A 1 254 ? -1.956 -4.935 3.355 1.00 85.12 254 LEU A CA 1
ATOM 1874 C C . LEU A 1 254 ? -3.009 -4.614 4.419 1.00 85.12 254 LEU A C 1
ATOM 1876 O O . LEU A 1 254 ? -2.975 -5.200 5.498 1.00 85.12 254 LEU A O 1
ATOM 1880 N N . HIS A 1 255 ? -3.921 -3.679 4.135 1.00 83.12 255 HIS A N 1
ATOM 1881 C CA . HIS A 1 255 ? -4.975 -3.301 5.079 1.00 83.12 255 HIS A CA 1
ATOM 1882 C C . HIS A 1 255 ? -6.341 -3.886 4.719 1.00 83.12 255 HIS A C 1
ATOM 1884 O O . HIS A 1 255 ? -7.117 -4.177 5.627 1.00 83.12 255 HIS A O 1
ATOM 1890 N N . ASN A 1 256 ? -6.641 -4.085 3.433 1.00 87.00 256 ASN A N 1
ATOM 1891 C CA . ASN A 1 256 ? -7.938 -4.581 2.977 1.00 87.00 256 ASN A CA 1
ATOM 1892 C C . ASN A 1 256 ? -8.240 -5.985 3.533 1.00 87.00 256 ASN A C 1
ATOM 1894 O O . ASN A 1 256 ? -7.490 -6.934 3.313 1.00 87.00 256 ASN A O 1
ATOM 1898 N N . ALA A 1 257 ? -9.357 -6.117 4.245 1.00 83.31 257 ALA A N 1
ATOM 1899 C CA . ALA A 1 257 ? -9.848 -7.398 4.725 1.00 83.31 257 ALA A CA 1
ATOM 1900 C C . ALA A 1 257 ? -10.792 -8.007 3.665 1.00 83.31 257 ALA A C 1
ATOM 1902 O O . ALA A 1 257 ? -11.782 -7.358 3.307 1.00 83.31 257 ALA A O 1
ATOM 1903 N N . PRO A 1 258 ? -10.537 -9.237 3.172 1.00 86.88 258 PRO A N 1
ATOM 1904 C CA . PRO A 1 258 ? -11.388 -9.864 2.163 1.00 86.88 258 PRO A CA 1
ATOM 1905 C C . PRO A 1 258 ? -12.877 -9.940 2.552 1.00 86.88 258 PRO A C 1
ATOM 1907 O O . PRO A 1 258 ? -13.238 -10.245 3.684 1.00 86.88 258 PRO A O 1
ATOM 1910 N N . LYS A 1 259 ? -13.792 -9.696 1.613 1.00 87.12 259 LYS A N 1
ATOM 1911 C CA . LYS A 1 259 ? -15.243 -9.747 1.871 1.00 87.12 259 LYS A CA 1
ATOM 1912 C C . LYS A 1 259 ? -15.903 -10.849 1.067 1.00 87.12 259 LYS A C 1
ATOM 1914 O O . LYS A 1 259 ? -15.732 -10.911 -0.144 1.00 87.12 259 LYS A O 1
ATOM 1919 N N . VAL A 1 260 ? -16.693 -11.693 1.726 1.00 86.31 260 VAL A N 1
ATOM 1920 C CA . VAL A 1 260 ? -17.397 -12.812 1.086 1.00 86.31 260 VAL A CA 1
ATOM 1921 C C . VAL A 1 260 ? -18.883 -12.507 0.968 1.00 86.31 260 VAL A C 1
ATOM 1923 O O . VAL A 1 260 ? -19.507 -12.066 1.927 1.00 86.31 260 VAL A O 1
ATOM 1926 N N . VAL A 1 261 ? -19.458 -12.791 -0.197 1.00 87.25 261 VAL A N 1
ATOM 1927 C CA . VAL A 1 261 ? -20.894 -12.679 -0.465 1.00 87.25 261 VAL A CA 1
ATOM 1928 C C . VAL A 1 261 ? -21.428 -14.036 -0.899 1.00 87.25 261 VAL A C 1
ATOM 1930 O O . VAL A 1 261 ? -20.820 -14.708 -1.735 1.00 87.25 261 VAL A O 1
ATOM 1933 N N . ALA A 1 262 ? -22.581 -14.427 -0.355 1.00 87.00 262 ALA A N 1
ATOM 1934 C CA . ALA A 1 262 ? -23.341 -15.554 -0.870 1.00 87.00 262 ALA A CA 1
ATOM 1935 C C . ALA A 1 262 ? -24.207 -15.095 -2.045 1.00 87.00 262 ALA A C 1
ATOM 1937 O O . ALA A 1 262 ? -25.128 -14.304 -1.898 1.00 87.00 262 ALA A O 1
ATOM 1938 N N . TYR A 1 263 ? -23.881 -15.570 -3.239 1.00 91.06 263 TYR A N 1
ATOM 1939 C CA . TYR A 1 263 ? -24.692 -15.342 -4.430 1.00 91.06 263 TYR A CA 1
ATOM 1940 C C . TYR A 1 263 ? -25.883 -16.295 -4.447 1.00 91.06 263 TYR A C 1
ATOM 1942 O O . TYR A 1 263 ? -26.974 -15.905 -4.846 1.00 91.06 263 TYR A O 1
ATOM 1950 N N . THR A 1 264 ? -25.686 -17.516 -3.950 1.00 89.19 264 THR A N 1
ATOM 1951 C CA . THR A 1 264 ? -26.767 -18.413 -3.538 1.00 89.19 264 THR A CA 1
ATOM 1952 C C . THR A 1 264 ? -26.555 -18.754 -2.072 1.00 89.19 264 THR A C 1
ATOM 1954 O O . THR A 1 264 ? -25.451 -19.184 -1.726 1.00 89.19 264 THR A O 1
ATOM 1957 N N . SER A 1 265 ? -27.580 -18.556 -1.242 1.00 84.38 265 SER A N 1
ATOM 1958 C CA . SER A 1 265 ? -27.626 -19.084 0.120 1.00 84.38 265 SER A CA 1
ATOM 1959 C C . SER A 1 265 ? -28.514 -20.322 0.192 1.00 84.38 265 SER A C 1
ATOM 1961 O O . SER A 1 265 ? -29.621 -20.362 -0.354 1.00 84.38 265 SER A O 1
ATOM 1963 N N . ASP A 1 266 ? -27.999 -21.339 0.865 1.00 84.69 266 ASP A N 1
ATOM 1964 C CA . ASP A 1 266 ? -28.720 -22.540 1.235 1.00 84.69 266 ASP A CA 1
ATOM 1965 C C . ASP A 1 266 ? -29.501 -22.291 2.535 1.00 84.69 266 ASP A C 1
ATOM 1967 O O . ASP A 1 266 ? -28.916 -21.969 3.564 1.00 84.69 266 ASP A O 1
ATOM 1971 N N . GLU A 1 267 ? -30.832 -22.385 2.502 1.00 82.44 267 GLU A N 1
ATOM 1972 C CA . GLU A 1 267 ? -31.692 -22.229 3.684 1.00 82.44 267 GLU A CA 1
ATOM 1973 C C . GLU A 1 267 ? -32.253 -23.576 4.180 1.00 82.44 267 GLU A C 1
ATOM 1975 O O . GLU A 1 267 ? -33.257 -23.609 4.900 1.00 82.44 267 GLU A O 1
ATOM 1980 N N . ASP A 1 268 ? -31.657 -24.700 3.771 1.00 83.00 268 ASP A N 1
ATOM 1981 C CA . ASP A 1 268 ? -31.976 -26.031 4.285 1.00 83.00 268 ASP A CA 1
ATOM 1982 C C . ASP A 1 268 ? -31.005 -26.421 5.408 1.00 83.00 268 ASP A C 1
ATOM 1984 O O . ASP A 1 268 ? -29.887 -26.886 5.174 1.00 83.00 268 ASP A O 1
ATOM 1988 N N . ILE A 1 269 ? -31.455 -26.250 6.654 1.00 75.88 269 ILE A N 1
ATOM 1989 C CA . ILE A 1 269 ? -30.651 -26.534 7.850 1.00 75.88 269 ILE A CA 1
ATOM 1990 C C . ILE A 1 269 ? -30.178 -27.992 7.864 1.00 75.88 269 ILE A C 1
ATOM 1992 O O . ILE A 1 269 ? -29.037 -28.252 8.231 1.00 75.88 269 ILE A O 1
ATOM 1996 N N . ALA A 1 270 ? -31.004 -28.948 7.421 1.00 80.38 270 ALA A N 1
ATOM 1997 C CA . ALA A 1 270 ? -30.620 -30.357 7.429 1.00 80.38 270 ALA A CA 1
ATOM 1998 C C . ALA A 1 270 ? -29.465 -30.626 6.452 1.00 80.38 270 ALA A C 1
ATOM 2000 O O . ALA A 1 270 ? -28.521 -31.344 6.787 1.00 80.38 270 ALA A O 1
ATOM 2001 N N . ARG A 1 271 ? -29.502 -30.006 5.266 1.00 83.12 271 ARG A N 1
ATOM 2002 C CA . ARG A 1 271 ? -28.432 -30.104 4.262 1.00 83.12 271 ARG A CA 1
ATOM 2003 C C . ARG A 1 271 ? -27.143 -29.415 4.715 1.00 83.12 271 ARG A C 1
ATOM 2005 O O . ARG A 1 271 ? -26.057 -29.973 4.533 1.00 83.12 271 ARG A O 1
ATOM 2012 N N . ILE A 1 272 ? -27.264 -28.248 5.351 1.00 74.56 272 ILE A N 1
ATOM 2013 C CA . ILE A 1 272 ? -26.136 -27.525 5.951 1.00 74.56 272 ILE A CA 1
ATOM 2014 C C . ILE A 1 272 ? -25.475 -28.376 7.038 1.00 74.56 272 ILE A C 1
ATOM 2016 O O . ILE A 1 272 ? -24.269 -28.609 6.976 1.00 74.56 272 ILE A O 1
ATOM 2020 N N . SER A 1 273 ? -26.254 -28.902 7.988 1.00 70.69 273 SER A N 1
ATOM 2021 C CA . SER A 1 273 ? -25.740 -29.746 9.075 1.00 70.69 273 SER A CA 1
ATOM 2022 C C . SER A 1 273 ? -25.116 -31.054 8.577 1.00 70.69 273 SER A C 1
ATOM 2024 O O . SER A 1 273 ? -24.226 -31.590 9.228 1.00 70.69 273 SER A O 1
ATOM 2026 N N . ALA A 1 274 ? -25.538 -31.557 7.414 1.00 78.38 274 ALA A N 1
ATOM 2027 C CA . ALA A 1 274 ? -24.937 -32.721 6.763 1.00 78.38 274 ALA A CA 1
ATOM 2028 C C . ALA A 1 274 ? -23.657 -32.398 5.959 1.00 78.38 274 ALA A C 1
ATOM 2030 O O . ALA A 1 274 ? -23.086 -33.298 5.343 1.00 78.38 274 ALA A O 1
ATOM 2031 N N . GLY A 1 275 ? -23.218 -31.134 5.906 1.00 73.94 275 GLY A N 1
ATOM 2032 C CA . GLY A 1 275 ? -22.017 -30.717 5.173 1.00 73.94 275 GLY A CA 1
ATOM 2033 C C . GLY A 1 275 ? -22.157 -30.743 3.646 1.00 73.94 275 GLY A C 1
ATOM 2034 O O . GLY A 1 275 ? -21.153 -30.725 2.939 1.00 73.94 275 GLY A O 1
ATOM 2035 N N . THR A 1 276 ? -23.386 -30.779 3.119 1.00 83.75 276 THR A N 1
ATOM 2036 C CA . THR A 1 276 ? -23.681 -30.875 1.672 1.00 83.75 276 THR A CA 1
ATOM 2037 C C . THR A 1 276 ? -24.325 -29.597 1.122 1.00 83.75 276 THR A C 1
ATOM 2039 O O . THR A 1 276 ? -25.169 -29.643 0.227 1.00 83.75 276 THR A O 1
ATOM 2042 N N . THR A 1 277 ? -23.929 -28.447 1.678 1.00 83.31 277 THR A N 1
ATOM 2043 C CA . THR A 1 277 ? -24.450 -27.125 1.296 1.00 83.31 277 THR A CA 1
ATOM 2044 C C . THR A 1 277 ? -24.298 -26.837 -0.203 1.00 83.31 277 THR A C 1
ATOM 2046 O O . THR A 1 277 ? -23.284 -27.169 -0.820 1.00 83.31 277 THR A O 1
ATOM 2049 N N . GLN A 1 278 ? -25.307 -26.182 -0.780 1.00 88.25 278 GLN A N 1
ATOM 2050 C CA . GLN A 1 278 ? -25.327 -25.726 -2.177 1.00 88.25 278 GLN A CA 1
ATOM 2051 C C . GLN A 1 278 ? -24.988 -24.236 -2.334 1.00 88.25 278 GLN A C 1
ATOM 2053 O O . GLN A 1 278 ? -25.291 -23.620 -3.360 1.00 88.25 278 GLN A O 1
ATOM 2058 N N . ASP A 1 279 ? -24.358 -23.646 -1.323 1.00 85.06 279 ASP A N 1
ATOM 2059 C CA . ASP A 1 279 ? -23.937 -22.253 -1.351 1.00 85.06 279 ASP A CA 1
ATOM 2060 C C . ASP A 1 279 ? -23.002 -21.937 -2.527 1.00 85.06 279 ASP A C 1
ATOM 2062 O O . ASP A 1 279 ? -22.026 -22.642 -2.798 1.00 85.06 279 ASP A O 1
ATOM 2066 N N . LYS A 1 280 ? -23.247 -20.801 -3.184 1.00 89.88 280 LYS A N 1
ATOM 2067 C CA . LYS A 1 280 ? -22.354 -20.251 -4.214 1.00 89.88 280 LYS A CA 1
ATOM 2068 C C . LYS A 1 280 ? -21.829 -18.907 -3.759 1.00 89.88 280 LYS A C 1
ATOM 2070 O O . LYS A 1 280 ? -22.618 -18.006 -3.483 1.00 89.88 280 LYS A O 1
ATOM 2075 N N . LEU A 1 281 ? -20.508 -18.762 -3.687 1.00 89.31 281 LEU A N 1
ATOM 2076 C CA . LEU A 1 281 ? -19.853 -17.620 -3.046 1.00 89.31 281 LEU A CA 1
ATOM 2077 C C . LEU A 1 281 ? -18.937 -16.862 -4.004 1.00 89.31 281 LEU A C 1
ATOM 2079 O O . LEU A 1 281 ? -18.345 -17.454 -4.905 1.00 89.31 281 LEU A O 1
ATOM 2083 N N . ALA A 1 282 ? -18.757 -15.574 -3.733 1.00 93.50 282 ALA A N 1
ATOM 2084 C CA . ALA A 1 282 ? -17.669 -14.770 -4.280 1.00 93.50 282 ALA A CA 1
ATOM 2085 C C . ALA A 1 282 ? -16.942 -14.058 -3.135 1.00 93.50 282 ALA A C 1
ATOM 2087 O O . ALA A 1 282 ? -17.591 -13.550 -2.219 1.00 93.50 282 ALA A O 1
ATOM 2088 N N . LEU A 1 283 ? -15.611 -14.025 -3.185 1.00 92.88 283 LEU A N 1
ATOM 2089 C CA . LEU A 1 283 ? -14.773 -13.264 -2.258 1.00 92.88 283 LEU A CA 1
ATOM 2090 C C . LEU A 1 283 ? -14.081 -12.129 -3.005 1.00 92.88 283 LEU A C 1
ATOM 2092 O O . LEU A 1 283 ? -13.457 -12.365 -4.037 1.00 92.88 283 LEU A O 1
ATOM 2096 N N . PHE A 1 284 ? -14.188 -10.920 -2.463 1.00 95.38 284 PHE A N 1
ATOM 2097 C CA . PHE A 1 284 ? -13.610 -9.691 -2.992 1.00 95.38 284 PHE A CA 1
ATOM 2098 C C . PHE A 1 284 ? -12.450 -9.213 -2.122 1.00 95.38 284 PHE A C 1
ATOM 2100 O O . PHE A 1 284 ? -12.548 -9.258 -0.897 1.00 95.38 284 PHE A O 1
ATOM 2107 N N . TYR A 1 285 ? -11.373 -8.733 -2.740 1.00 94.38 285 TYR A N 1
ATOM 2108 C CA . TYR A 1 285 ? -10.202 -8.193 -2.039 1.00 94.38 285 TYR A CA 1
ATOM 2109 C C . TYR A 1 285 ? -9.531 -7.067 -2.839 1.00 94.38 285 TYR A C 1
ATOM 2111 O O . TYR A 1 285 ? -9.698 -6.978 -4.055 1.00 94.38 285 TYR A O 1
ATOM 2119 N N . GLY A 1 286 ? -8.788 -6.202 -2.153 1.00 95.38 286 GLY A N 1
ATOM 2120 C CA . GLY A 1 286 ? -8.028 -5.088 -2.726 1.00 95.38 286 GLY A CA 1
ATOM 2121 C C . GLY A 1 286 ? -6.517 -5.297 -2.619 1.00 95.38 286 GLY A C 1
ATOM 2122 O O . GLY A 1 286 ? -6.048 -5.809 -1.607 1.00 95.38 286 GLY A O 1
ATOM 2123 N N . THR A 1 287 ? -5.747 -4.911 -3.640 1.00 95.75 287 THR A N 1
ATOM 2124 C CA . THR A 1 287 ? -4.274 -4.978 -3.626 1.00 95.75 287 THR A CA 1
ATOM 2125 C C . THR A 1 287 ? -3.636 -3.598 -3.760 1.00 95.75 287 THR A C 1
ATOM 2127 O O . THR A 1 287 ? -4.161 -2.701 -4.429 1.00 95.75 287 THR A O 1
ATOM 2130 N N . ASN A 1 288 ? -2.434 -3.434 -3.203 1.00 94.56 288 ASN A N 1
ATOM 2131 C CA . ASN A 1 288 ? -1.666 -2.193 -3.335 1.00 94.56 288 ASN A CA 1
ATOM 2132 C C . ASN A 1 288 ? -1.074 -1.950 -4.731 1.00 94.56 288 ASN A C 1
ATOM 2134 O O . ASN A 1 288 ? -0.757 -0.811 -5.076 1.00 94.56 288 ASN A O 1
ATOM 2138 N N . GLU A 1 289 ? -0.998 -2.985 -5.567 1.00 95.25 289 GLU A N 1
ATOM 2139 C CA . GLU A 1 289 ? -0.750 -2.812 -7.003 1.00 95.25 289 GLU A CA 1
ATOM 2140 C C . GLU A 1 289 ? -1.900 -2.052 -7.681 1.00 95.25 289 GLU A C 1
ATOM 2142 O O . GLU A 1 289 ? -1.672 -1.329 -8.646 1.00 95.25 289 GLU A O 1
ATOM 2147 N N . GLY A 1 290 ? -3.111 -2.128 -7.118 1.00 96.44 290 GLY A N 1
ATOM 2148 C CA . GLY A 1 290 ? -4.256 -1.300 -7.497 1.00 96.44 290 GLY A CA 1
ATOM 2149 C C . GLY A 1 290 ? -5.504 -2.078 -7.894 1.00 96.44 290 GLY A C 1
ATOM 2150 O O . GLY A 1 290 ? -6.467 -1.475 -8.360 1.00 96.44 290 GLY A O 1
ATOM 2151 N N . PHE A 1 291 ? -5.509 -3.398 -7.726 1.00 97.50 291 PHE A N 1
ATOM 2152 C CA . PHE A 1 291 ? -6.599 -4.246 -8.188 1.00 97.50 291 PHE A CA 1
ATOM 2153 C C . PHE A 1 291 ? -7.678 -4.461 -7.123 1.00 97.50 291 PHE A C 1
ATOM 2155 O O . PHE A 1 291 ? -7.377 -4.661 -5.951 1.00 97.50 291 PHE A O 1
ATOM 2162 N N . ILE A 1 292 ? -8.933 -4.501 -7.564 1.00 98.06 292 ILE A N 1
ATOM 2163 C CA . ILE A 1 292 ? -10.070 -5.124 -6.884 1.00 98.06 292 ILE A CA 1
ATOM 2164 C C . ILE A 1 292 ? -10.253 -6.502 -7.522 1.00 98.06 292 ILE A C 1
ATOM 2166 O O . ILE A 1 292 ? -10.696 -6.602 -8.668 1.00 98.06 292 ILE A O 1
ATOM 2170 N N . GLY A 1 293 ? -9.878 -7.554 -6.803 1.00 96.00 293 GLY A N 1
ATOM 2171 C CA . GLY A 1 293 ? -9.989 -8.940 -7.246 1.00 96.00 293 GLY A CA 1
ATOM 2172 C C . GLY A 1 293 ? -11.267 -9.610 -6.750 1.00 96.00 293 GLY A C 1
ATOM 2173 O O . GLY A 1 293 ? -11.764 -9.290 -5.670 1.00 96.00 293 GLY A O 1
ATOM 2174 N N . ALA A 1 294 ? -11.774 -10.564 -7.529 1.00 96.94 294 ALA A N 1
ATOM 2175 C CA . ALA A 1 294 ? -12.853 -11.464 -7.145 1.00 96.94 294 ALA A CA 1
ATOM 2176 C C . ALA A 1 294 ? -12.430 -12.919 -7.391 1.00 96.94 294 ALA A C 1
ATOM 2178 O O . ALA A 1 294 ? -11.996 -13.256 -8.492 1.00 96.94 294 ALA A O 1
ATOM 2179 N N . ILE A 1 295 ? -12.577 -13.793 -6.394 1.00 95.25 295 ILE A N 1
ATOM 2180 C CA . ILE A 1 295 ? -12.251 -15.228 -6.486 1.00 95.25 295 ILE A CA 1
ATOM 2181 C C . ILE A 1 295 ? -13.431 -16.085 -6.025 1.00 95.25 295 ILE A C 1
ATOM 2183 O O . ILE A 1 295 ? -14.265 -15.647 -5.229 1.00 95.25 295 ILE A O 1
ATOM 2187 N N . ASN A 1 296 ? -13.485 -17.324 -6.507 1.00 94.25 296 ASN A N 1
ATOM 2188 C CA . ASN A 1 296 ? -14.418 -18.337 -6.036 1.00 94.25 296 ASN A CA 1
ATOM 2189 C C . ASN A 1 296 ? -13.850 -19.023 -4.776 1.00 94.25 296 ASN A C 1
ATOM 2191 O O . ASN A 1 296 ? -12.869 -19.762 -4.875 1.00 94.25 296 ASN A O 1
ATOM 2195 N N . PRO A 1 297 ? -14.465 -18.860 -3.592 1.00 90.94 297 PRO A N 1
ATOM 2196 C CA . PRO A 1 297 ? -13.925 -19.406 -2.348 1.00 90.94 297 PRO A CA 1
ATOM 2197 C C . PRO A 1 297 ? -13.906 -20.938 -2.258 1.00 90.94 297 PRO A C 1
ATOM 2199 O O . PRO A 1 297 ? -13.201 -21.497 -1.413 1.00 90.94 297 PRO A O 1
ATOM 2202 N N . ALA A 1 298 ? -14.676 -21.627 -3.106 1.00 89.00 298 ALA A N 1
ATOM 2203 C CA . ALA A 1 298 ? -14.716 -23.085 -3.137 1.00 89.00 298 ALA A CA 1
ATOM 2204 C C . ALA A 1 298 ? -13.425 -23.691 -3.709 1.00 89.00 298 ALA A C 1
ATOM 2206 O O . ALA A 1 298 ? -13.030 -24.773 -3.291 1.00 89.00 298 ALA A O 1
ATOM 2207 N N . ASN A 1 299 ? -12.757 -23.003 -4.642 1.00 91.75 299 ASN A N 1
ATOM 2208 C CA . ASN A 1 299 ? -11.593 -23.544 -5.359 1.00 91.75 299 ASN A CA 1
ATOM 2209 C C . ASN A 1 299 ? -10.425 -22.555 -5.542 1.00 91.75 299 ASN A C 1
ATOM 2211 O O . ASN A 1 299 ? -9.412 -22.918 -6.139 1.00 91.75 299 ASN A O 1
ATOM 2215 N N . GLY A 1 300 ? -10.563 -21.318 -5.061 1.00 92.94 300 GLY A N 1
ATOM 2216 C CA . GLY A 1 300 ? -9.554 -20.263 -5.146 1.00 92.94 300 GLY A CA 1
ATOM 2217 C C . GLY A 1 300 ? -9.403 -19.626 -6.530 1.00 92.94 300 GLY A C 1
ATOM 2218 O O . GLY A 1 300 ? -8.598 -18.711 -6.674 1.00 92.94 300 GLY A O 1
ATOM 2219 N N . ASN A 1 301 ? -10.151 -20.073 -7.546 1.00 94.44 301 ASN A N 1
ATOM 2220 C CA . ASN A 1 301 ? -9.992 -19.579 -8.912 1.00 94.44 301 ASN A CA 1
ATOM 2221 C C . ASN A 1 301 ? -10.456 -18.120 -9.030 1.00 94.44 301 ASN A C 1
ATOM 2223 O O . ASN A 1 301 ? -11.509 -17.742 -8.510 1.00 94.44 301 ASN A O 1
ATOM 2227 N N . GLU A 1 302 ? -9.703 -17.318 -9.780 1.00 95.19 302 GLU A N 1
ATOM 2228 C CA . GLU A 1 302 ? -10.064 -15.937 -10.108 1.00 95.19 302 GLU A CA 1
ATOM 2229 C C . GLU A 1 302 ? -11.320 -15.873 -10.992 1.00 95.19 302 GLU A C 1
ATOM 2231 O O . GLU A 1 302 ? -11.400 -16.523 -12.035 1.00 95.19 302 GLU A O 1
ATOM 2236 N N . LEU A 1 303 ? -12.296 -15.059 -10.583 1.00 96.25 303 LEU A N 1
ATOM 2237 C CA . LEU A 1 303 ? -13.486 -14.727 -11.366 1.00 96.25 303 LEU A CA 1
ATOM 2238 C C . LEU A 1 303 ? -13.190 -13.568 -12.325 1.00 96.25 303 LEU A C 1
ATOM 2240 O O . LEU A 1 303 ? -13.484 -13.659 -13.518 1.00 96.25 303 LEU A O 1
ATOM 2244 N N . PHE A 1 304 ? -12.610 -12.487 -11.799 1.00 96.50 304 PHE A N 1
ATOM 2245 C CA . PHE A 1 304 ? -12.091 -11.337 -12.541 1.00 96.50 304 PHE A CA 1
ATOM 2246 C C . PHE A 1 304 ? -11.233 -10.461 -11.620 1.00 96.50 304 PHE A C 1
ATOM 2248 O O . PHE A 1 304 ? -11.230 -10.635 -10.400 1.00 96.50 304 PHE A O 1
ATOM 2255 N N . SER A 1 305 ? -10.566 -9.466 -12.199 1.00 96.69 305 SER A N 1
ATOM 2256 C CA . SER A 1 305 ? -9.935 -8.392 -11.438 1.00 96.69 305 SER A CA 1
ATOM 2257 C C . SER A 1 305 ? -10.041 -7.053 -12.178 1.00 96.69 305 SER A C 1
ATOM 2259 O O . SER A 1 305 ? -10.053 -7.006 -13.409 1.00 96.69 305 SER A O 1
ATOM 2261 N N . PHE A 1 306 ? -10.198 -5.961 -11.433 1.00 98.06 306 PHE A N 1
ATOM 2262 C CA . PHE A 1 306 ? -10.409 -4.609 -11.956 1.00 98.06 306 PHE A CA 1
ATOM 2263 C C . PHE A 1 306 ? -9.405 -3.628 -11.353 1.00 98.06 306 PHE A C 1
ATOM 2265 O O . PHE A 1 306 ? -9.267 -3.572 -10.138 1.00 98.06 306 PHE A O 1
ATOM 2272 N N . ILE A 1 307 ? -8.749 -2.817 -12.183 1.00 98.06 307 ILE A N 1
ATOM 2273 C CA . ILE A 1 307 ? -7.886 -1.716 -11.735 1.00 98.06 307 ILE A CA 1
ATOM 2274 C C . ILE A 1 307 ? -8.510 -0.364 -12.107 1.00 98.06 307 ILE A C 1
ATOM 2276 O O . ILE A 1 307 ? -8.757 -0.110 -13.295 1.00 98.06 307 ILE A O 1
ATOM 2280 N N . PRO A 1 308 ? -8.760 0.530 -11.131 1.00 97.12 308 PRO A N 1
ATOM 2281 C CA . PRO A 1 308 ? -9.176 1.893 -11.420 1.00 97.12 308 PRO A CA 1
ATOM 2282 C C . PRO A 1 308 ? -8.155 2.647 -12.264 1.00 97.12 308 PRO A C 1
ATOM 2284 O O . PRO A 1 308 ? -6.944 2.457 -12.140 1.00 97.12 308 PRO A O 1
ATOM 2287 N N . LYS A 1 309 ? -8.659 3.555 -13.098 1.00 94.88 309 LYS A N 1
ATOM 2288 C CA . LYS A 1 309 ? -7.865 4.364 -14.028 1.00 94.88 309 LYS A CA 1
ATOM 2289 C C . LYS A 1 309 ? -6.723 5.102 -13.335 1.00 94.88 309 LYS A C 1
ATOM 2291 O O . LYS A 1 309 ? -5.616 5.165 -13.857 1.00 94.88 309 LYS A O 1
ATOM 2296 N N . GLU A 1 310 ? -7.004 5.653 -12.160 1.00 94.69 310 GLU A N 1
ATOM 2297 C CA . GLU A 1 310 ? -6.089 6.453 -11.350 1.00 94.69 310 GLU A CA 1
ATOM 2298 C C . GLU A 1 310 ? -4.902 5.642 -10.820 1.00 94.69 310 GLU A C 1
ATOM 2300 O O . GLU A 1 310 ? -3.875 6.219 -10.472 1.00 94.69 310 GLU A O 1
ATOM 2305 N N . LEU A 1 311 ? -5.027 4.312 -10.785 1.00 97.31 311 LEU A N 1
ATOM 2306 C CA . LEU A 1 311 ? -4.006 3.395 -10.287 1.00 97.31 311 LEU A CA 1
ATOM 2307 C C . LEU A 1 311 ? -3.240 2.682 -11.405 1.00 97.31 311 LEU A C 1
ATOM 2309 O O . LEU A 1 311 ? -2.278 1.980 -11.114 1.00 97.31 311 LEU A O 1
ATOM 2313 N N . LEU A 1 312 ? -3.580 2.894 -12.683 1.00 97.31 312 LEU A N 1
ATOM 2314 C CA . LEU A 1 312 ? -2.861 2.282 -13.811 1.00 97.31 312 LEU A CA 1
ATOM 2315 C C . LEU A 1 312 ? -1.356 2.612 -13.813 1.00 97.31 312 LEU A C 1
ATOM 2317 O O . LEU A 1 312 ? -0.546 1.775 -14.209 1.00 97.31 312 LEU A O 1
ATOM 2321 N N . GLY A 1 313 ? -0.968 3.786 -13.305 1.00 96.31 313 GLY A N 1
ATOM 2322 C CA . GLY A 1 313 ? 0.436 4.173 -13.141 1.00 96.31 313 GLY A CA 1
ATOM 2323 C C . GLY A 1 313 ? 1.212 3.330 -12.118 1.00 96.31 313 GLY A C 1
ATOM 2324 O O . GLY A 1 313 ? 2.437 3.224 -12.222 1.00 96.31 313 GLY A O 1
ATOM 2325 N N . ASN A 1 314 ? 0.533 2.674 -11.165 1.00 96.94 314 ASN A N 1
ATOM 2326 C CA . ASN A 1 314 ? 1.188 1.781 -10.202 1.00 96.94 314 ASN A CA 1
ATOM 2327 C C . ASN A 1 314 ? 1.815 0.571 -10.898 1.00 96.94 314 ASN A C 1
ATOM 2329 O O . ASN A 1 314 ? 2.875 0.120 -10.462 1.00 96.94 314 ASN A O 1
ATOM 2333 N N . LEU A 1 315 ? 1.220 0.093 -11.999 1.00 97.00 315 LEU A N 1
ATOM 2334 C CA . LEU A 1 315 ? 1.725 -1.059 -12.750 1.00 97.00 315 LEU A CA 1
ATOM 2335 C C . LEU A 1 315 ? 3.179 -0.849 -13.179 1.00 97.00 315 LEU A C 1
ATOM 2337 O O . LEU A 1 315 ? 3.993 -1.755 -13.029 1.00 97.00 315 LEU A O 1
ATOM 2341 N N . LYS A 1 316 ? 3.532 0.357 -13.649 1.00 95.50 316 LYS A N 1
ATOM 2342 C CA . LYS A 1 316 ? 4.912 0.694 -14.030 1.00 95.50 316 LYS A CA 1
ATOM 2343 C C . LYS A 1 316 ? 5.865 0.563 -12.846 1.00 95.50 316 LYS A C 1
ATOM 2345 O O . LYS A 1 316 ? 6.908 -0.066 -12.968 1.00 95.50 316 LYS A O 1
ATOM 2350 N N . SER A 1 317 ? 5.489 1.111 -11.689 1.00 92.19 317 SER A N 1
ATOM 2351 C CA . SER A 1 317 ? 6.315 1.023 -10.477 1.00 92.19 317 SER A CA 1
ATOM 2352 C C . SER A 1 317 ? 6.483 -0.429 -10.020 1.00 92.19 317 SER A C 1
ATOM 2354 O O . SER A 1 317 ? 7.583 -0.835 -9.676 1.00 92.19 317 SER A O 1
ATOM 2356 N N . TYR A 1 318 ? 5.428 -1.242 -10.061 1.00 93.81 318 TYR A N 1
ATOM 2357 C CA . TYR A 1 318 ? 5.519 -2.663 -9.713 1.00 93.81 318 TYR A CA 1
ATOM 2358 C C . TYR A 1 318 ? 6.327 -3.479 -10.733 1.00 93.81 318 TYR A C 1
ATOM 2360 O O . TYR A 1 318 ? 7.012 -4.428 -10.344 1.00 93.81 318 TYR A O 1
ATOM 2368 N N . TYR A 1 319 ? 6.291 -3.116 -12.016 1.00 94.06 319 TYR A N 1
ATOM 2369 C CA . TYR A 1 319 ? 7.081 -3.754 -13.069 1.00 94.06 319 TYR A CA 1
ATOM 2370 C C . TYR A 1 319 ? 8.570 -3.402 -12.983 1.00 94.06 319 TYR A C 1
ATOM 2372 O O . TYR A 1 319 ? 9.400 -4.311 -12.991 1.00 94.06 319 TYR A O 1
ATOM 2380 N N . ASP A 1 320 ? 8.898 -2.118 -12.828 1.00 87.56 320 ASP A N 1
ATOM 2381 C CA . ASP A 1 320 ? 10.280 -1.644 -12.677 1.00 87.56 320 ASP A CA 1
ATOM 2382 C C . ASP A 1 320 ? 10.896 -2.058 -11.337 1.00 87.56 320 ASP A C 1
ATOM 2384 O O . ASP A 1 320 ? 12.112 -2.191 -11.231 1.00 87.56 320 ASP A O 1
ATOM 2388 N N . ASP A 1 321 ? 10.052 -2.237 -10.315 1.00 84.56 321 ASP A N 1
ATOM 2389 C CA . ASP A 1 321 ? 10.437 -2.508 -8.931 1.00 84.56 321 ASP A CA 1
ATOM 2390 C C . ASP A 1 321 ? 11.568 -1.578 -8.434 1.00 84.56 321 ASP A C 1
ATOM 2392 O O . ASP A 1 321 ? 12.643 -2.039 -8.040 1.00 84.56 321 ASP A O 1
ATOM 2396 N N . PRO A 1 322 ? 11.377 -0.243 -8.467 1.00 75.50 322 PRO A N 1
ATOM 2397 C CA . PRO A 1 322 ? 12.374 0.689 -7.969 1.00 75.50 322 PRO A CA 1
ATOM 2398 C C . PRO A 1 322 ? 12.611 0.447 -6.479 1.00 75.50 322 PRO A C 1
ATOM 2400 O O . PRO A 1 322 ? 11.676 0.306 -5.691 1.00 75.50 322 PRO A O 1
ATOM 2403 N N . GLN A 1 323 ? 13.885 0.396 -6.106 1.00 71.12 323 GLN A N 1
ATOM 2404 C CA . GLN A 1 323 ? 14.337 -0.026 -4.783 1.00 71.12 323 GLN A CA 1
ATOM 2405 C C . GLN A 1 323 ? 14.274 1.121 -3.766 1.00 71.12 323 GLN A C 1
ATOM 2407 O O . GLN A 1 323 ? 14.485 2.278 -4.118 1.00 71.12 323 GLN A O 1
ATOM 2412 N N . GLY A 1 324 ? 14.024 0.808 -2.497 1.00 51.81 324 GLY A N 1
ATOM 2413 C CA . GLY A 1 324 ? 13.848 1.754 -1.393 1.00 51.81 324 GLY A CA 1
ATOM 2414 C C . GLY A 1 324 ? 12.383 1.909 -0.972 1.00 51.81 324 GLY A C 1
ATOM 2415 O O . GLY A 1 324 ? 11.487 1.995 -1.807 1.00 51.81 324 GLY A O 1
ATOM 2416 N N . SER A 1 325 ? 12.130 2.003 0.336 1.00 60.03 325 SER A N 1
ATOM 2417 C CA . SER A 1 325 ? 10.774 2.081 0.910 1.00 60.03 325 SER A CA 1
ATOM 2418 C C . SER A 1 325 ? 9.963 3.292 0.429 1.00 60.03 325 SER A C 1
ATOM 2420 O O . SER A 1 325 ? 8.749 3.186 0.273 1.00 60.03 325 SER A O 1
ATOM 2422 N N . ILE A 1 326 ? 10.624 4.412 0.112 1.00 66.75 326 ILE A N 1
ATOM 2423 C CA . ILE A 1 326 ? 10.000 5.610 -0.481 1.00 66.75 326 ILE A CA 1
ATOM 2424 C C . ILE A 1 326 ? 9.356 5.337 -1.851 1.00 66.75 326 ILE A C 1
ATOM 2426 O O . ILE A 1 326 ? 8.437 6.039 -2.270 1.00 66.75 326 ILE A O 1
ATOM 2430 N N . ASN A 1 327 ? 9.821 4.299 -2.548 1.00 75.50 327 ASN A N 1
ATOM 2431 C CA . ASN A 1 327 ? 9.327 3.928 -3.865 1.00 75.50 327 ASN A CA 1
ATOM 2432 C C . ASN A 1 327 ? 8.117 2.985 -3.811 1.00 75.50 327 ASN A C 1
ATOM 2434 O O . ASN A 1 327 ? 7.504 2.730 -4.852 1.00 75.50 327 ASN A O 1
ATOM 2438 N N . LYS A 1 328 ? 7.715 2.517 -2.618 1.00 85.44 328 LYS A N 1
ATOM 2439 C CA . LYS A 1 328 ? 6.492 1.728 -2.445 1.00 85.44 328 LYS A CA 1
ATOM 2440 C C . LYS A 1 328 ? 5.272 2.520 -2.909 1.00 85.44 328 LYS A C 1
ATOM 2442 O O . LYS A 1 328 ? 5.063 3.666 -2.510 1.00 85.44 328 LYS A O 1
ATOM 2447 N N . LYS A 1 329 ? 4.437 1.884 -3.731 1.00 92.38 329 LYS A N 1
ATOM 2448 C CA . LYS A 1 329 ? 3.130 2.411 -4.138 1.00 92.38 329 LYS A CA 1
ATOM 2449 C C . LYS A 1 329 ? 2.012 1.674 -3.414 1.00 92.38 329 LYS A C 1
ATOM 2451 O O . LYS A 1 329 ? 2.125 0.481 -3.139 1.00 92.38 329 LYS A O 1
ATOM 2456 N N . TYR A 1 330 ? 0.961 2.411 -3.085 1.00 94.25 330 TYR A N 1
ATOM 2457 C CA . TYR A 1 330 ? -0.256 1.896 -2.469 1.00 94.25 330 TYR A CA 1
ATOM 2458 C C . TYR A 1 330 ? -1.406 2.071 -3.460 1.00 94.25 330 TYR A C 1
ATOM 2460 O O . TYR A 1 330 ? -1.386 2.990 -4.283 1.00 94.25 330 TYR A O 1
ATOM 2468 N N . GLY A 1 331 ? -2.375 1.167 -3.406 1.00 96.38 331 GLY A N 1
ATOM 2469 C CA . GLY A 1 331 ? -3.397 1.009 -4.437 1.00 96.38 331 GLY A CA 1
ATOM 2470 C C . GLY A 1 331 ? -4.785 0.973 -3.826 1.00 96.38 331 GLY A C 1
ATOM 2471 O O . GLY A 1 331 ? -5.235 1.960 -3.254 1.00 96.38 331 GLY A O 1
ATOM 2472 N N . ILE A 1 332 ? -5.465 -0.165 -3.944 1.00 97.25 332 ILE A N 1
ATOM 2473 C CA . ILE A 1 332 ? -6.731 -0.408 -3.254 1.00 97.25 332 ILE A CA 1
ATOM 2474 C C . ILE A 1 332 ? -6.428 -1.043 -1.903 1.00 97.25 332 ILE A C 1
ATOM 2476 O O . ILE A 1 332 ? -6.458 -2.258 -1.733 1.00 97.25 332 ILE A O 1
ATOM 2480 N N . ASP A 1 333 ? -6.076 -0.178 -0.957 1.00 93.12 333 ASP A N 1
ATOM 2481 C CA . ASP A 1 333 ? -5.675 -0.559 0.398 1.00 93.12 333 ASP A CA 1
ATOM 2482 C C . ASP A 1 333 ? -6.831 -0.442 1.407 1.00 93.12 333 ASP A C 1
ATOM 2484 O O . ASP A 1 333 ? -6.844 -1.109 2.437 1.00 93.12 333 ASP A O 1
ATOM 2488 N N . GLY A 1 334 ? -7.822 0.408 1.118 1.00 91.06 334 GLY A N 1
ATOM 2489 C CA . GLY A 1 334 ? -8.960 0.667 2.002 1.00 91.06 334 GLY A CA 1
ATOM 2490 C C . GLY A 1 334 ? -9.919 -0.520 2.099 1.00 91.06 334 GLY A C 1
ATOM 2491 O O . GLY A 1 334 ? -9.940 -1.400 1.238 1.00 91.06 334 GLY A O 1
ATOM 2492 N N . GLN A 1 335 ? -10.738 -0.544 3.150 1.00 88.69 335 GLN A N 1
ATOM 2493 C CA . GLN A 1 335 ? -11.757 -1.578 3.339 1.00 88.69 335 GLN A CA 1
ATOM 2494 C C . GLN A 1 335 ? -12.896 -1.463 2.320 1.00 88.69 335 GLN A C 1
ATOM 2496 O O . GLN A 1 335 ? -13.175 -0.387 1.781 1.00 88.69 335 GLN A O 1
ATOM 2501 N N . PHE A 1 336 ? -13.579 -2.585 2.089 1.00 92.44 336 PHE A N 1
ATOM 2502 C CA . PHE A 1 336 ? -14.793 -2.636 1.274 1.00 92.44 336 PHE A CA 1
ATOM 2503 C C . PHE A 1 336 ? -16.044 -2.688 2.137 1.00 92.44 336 PHE A C 1
ATOM 2505 O O . PHE A 1 336 ? -16.047 -3.320 3.198 1.00 92.44 336 PHE A O 1
ATOM 2512 N N . ASP A 1 337 ? -17.122 -2.121 1.604 1.00 93.81 337 ASP A N 1
ATOM 2513 C CA . ASP A 1 337 ? -18.476 -2.435 2.046 1.00 93.81 337 ASP A CA 1
ATOM 2514 C C . ASP A 1 337 ? -19.366 -2.836 0.867 1.00 93.81 337 ASP A C 1
ATOM 2516 O O . ASP A 1 337 ? -19.073 -2.526 -0.292 1.00 93.81 337 ASP A O 1
ATOM 2520 N N . LEU A 1 338 ? -20.432 -3.579 1.155 1.00 92.06 338 LEU A N 1
ATOM 2521 C CA . LEU A 1 338 ? -21.277 -4.217 0.152 1.00 92.06 338 LEU A CA 1
ATOM 2522 C C . LEU A 1 338 ? -22.755 -3.998 0.469 1.00 92.06 338 LEU A C 1
ATOM 2524 O O . LEU A 1 338 ? -23.238 -4.375 1.531 1.00 92.06 338 LEU A O 1
ATOM 2528 N N . LYS A 1 339 ? -23.505 -3.493 -0.512 1.00 92.75 339 LYS A N 1
ATOM 2529 C CA . LYS A 1 339 ? -24.967 -3.579 -0.510 1.00 92.75 339 LYS A CA 1
ATOM 2530 C C . LYS A 1 339 ? -25.369 -4.861 -1.223 1.00 92.75 339 LYS A C 1
ATOM 2532 O O . LYS A 1 339 ? -25.099 -5.003 -2.415 1.00 92.75 339 LYS A O 1
ATOM 2537 N N . VAL A 1 340 ? -26.033 -5.769 -0.517 1.00 90.06 340 VAL A N 1
ATOM 2538 C CA . VAL A 1 340 ? -26.508 -7.036 -1.082 1.00 90.06 340 VAL A CA 1
ATOM 2539 C C . VAL A 1 340 ? -28.022 -7.107 -0.944 1.00 90.06 340 VAL A C 1
ATOM 2541 O O . VAL A 1 340 ? -28.566 -6.857 0.125 1.00 90.06 340 VAL A O 1
ATOM 2544 N N . THR A 1 341 ? -28.714 -7.438 -2.026 1.00 88.19 341 THR A N 1
ATOM 2545 C CA . THR A 1 341 ? -30.165 -7.643 -2.045 1.00 88.19 341 THR A CA 1
ATOM 2546 C C . THR A 1 341 ? -30.442 -9.033 -2.583 1.00 88.19 341 THR A C 1
ATOM 2548 O O . THR A 1 341 ? -29.840 -9.444 -3.573 1.00 88.19 341 THR A O 1
ATOM 2551 N N . TYR A 1 342 ? -31.337 -9.766 -1.929 1.00 86.38 342 TYR A N 1
ATOM 2552 C CA . TYR A 1 342 ? -31.701 -11.118 -2.332 1.00 86.38 342 TYR A CA 1
ATOM 2553 C C . TYR A 1 342 ? -33.122 -11.165 -2.876 1.00 86.38 342 TYR A C 1
ATOM 2555 O O . TYR A 1 342 ? -33.979 -10.360 -2.513 1.00 86.38 342 TYR A O 1
ATOM 2563 N N . GLY A 1 343 ? -33.366 -12.133 -3.755 1.00 85.88 343 GLY A N 1
ATOM 2564 C CA . GLY A 1 343 ? -34.708 -12.487 -4.185 1.00 85.88 343 GLY A CA 1
ATOM 2565 C C . GLY A 1 343 ? -35.479 -13.270 -3.120 1.00 85.88 343 GLY A C 1
ATOM 2566 O O . GLY A 1 343 ? -35.039 -13.467 -1.980 1.00 85.88 343 GLY A O 1
ATOM 2567 N N . ASN A 1 344 ? -36.649 -13.753 -3.529 1.00 87.44 344 ASN A N 1
ATOM 2568 C CA . ASN A 1 344 ? -37.451 -14.664 -2.722 1.00 87.44 344 ASN A CA 1
ATOM 2569 C C . ASN A 1 344 ? -36.754 -16.023 -2.579 1.00 87.44 344 ASN A C 1
ATOM 2571 O O . ASN A 1 344 ? -36.047 -16.469 -3.484 1.00 87.44 344 ASN A O 1
ATOM 2575 N N . ARG A 1 345 ? -36.997 -16.691 -1.447 1.00 87.75 345 ARG A N 1
ATOM 2576 C CA . ARG A 1 345 ? -36.620 -18.093 -1.250 1.00 87.75 345 ARG A CA 1
ATOM 2577 C C . ARG A 1 345 ? -37.415 -18.970 -2.213 1.00 87.75 345 ARG A C 1
ATOM 2579 O O . ARG A 1 345 ? -38.642 -18.868 -2.269 1.00 87.75 345 ARG A O 1
ATOM 2586 N N . ASP A 1 346 ? -36.729 -19.865 -2.903 1.00 89.00 346 ASP A N 1
ATOM 2587 C CA . ASP A 1 346 ? -37.356 -20.964 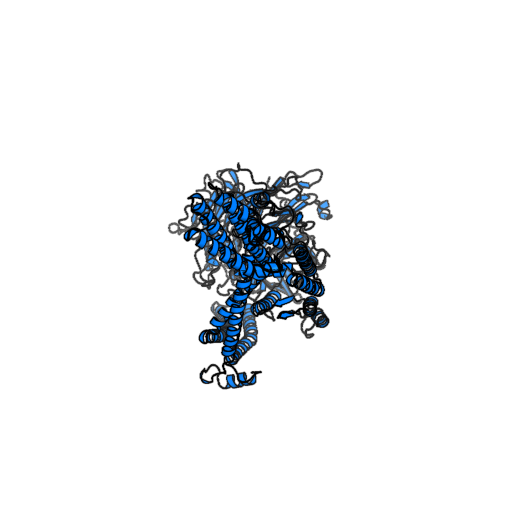-3.623 1.00 89.00 346 ASP A CA 1
ATOM 2588 C C . ASP A 1 346 ? -37.877 -21.991 -2.606 1.00 89.00 346 ASP A C 1
ATOM 2590 O O . ASP A 1 346 ? -37.116 -22.582 -1.841 1.00 89.00 346 ASP A O 1
ATOM 2594 N N . THR A 1 347 ? -39.192 -22.192 -2.570 1.00 91.06 347 THR A N 1
ATOM 2595 C CA . THR A 1 347 ? -39.856 -23.082 -1.607 1.00 91.06 347 THR A CA 1
ATOM 2596 C C . THR A 1 347 ? -39.643 -24.570 -1.886 1.00 91.06 347 THR A C 1
ATOM 2598 O O . THR A 1 347 ? -39.957 -25.387 -1.024 1.00 91.06 347 THR A O 1
ATOM 2601 N N . THR A 1 348 ? -39.128 -24.931 -3.064 1.00 91.75 348 THR A N 1
ATOM 2602 C CA . THR A 1 348 ? -38.848 -26.318 -3.461 1.00 91.75 348 THR A CA 1
ATOM 2603 C C . THR A 1 348 ? -37.418 -26.698 -3.111 1.00 91.75 348 THR A C 1
ATOM 2605 O O . THR A 1 348 ? -37.175 -27.749 -2.524 1.00 91.75 348 THR A O 1
ATOM 2608 N N . THR A 1 349 ? -36.460 -25.844 -3.472 1.00 90.38 349 THR A N 1
ATOM 2609 C CA . THR A 1 349 ? -35.029 -26.121 -3.268 1.00 90.38 349 THR A CA 1
ATOM 2610 C C . THR A 1 349 ? -34.509 -25.612 -1.923 1.00 90.38 349 THR A C 1
ATOM 2612 O O . THR A 1 349 ? -33.436 -26.033 -1.479 1.00 90.38 349 THR A O 1
ATOM 2615 N N . ASN A 1 350 ? -35.274 -24.731 -1.266 1.00 88.88 350 ASN A N 1
ATOM 2616 C CA . ASN A 1 350 ? -34.865 -23.953 -0.097 1.00 88.88 350 ASN A CA 1
ATOM 2617 C C . ASN A 1 350 ? -33.618 -23.097 -0.367 1.00 88.88 350 ASN A C 1
ATOM 2619 O O . ASN A 1 350 ? -32.859 -22.811 0.552 1.00 88.88 350 ASN A O 1
ATOM 2623 N N . LEU A 1 351 ? -33.396 -22.693 -1.620 1.00 88.94 351 LEU A N 1
ATOM 2624 C CA . LEU A 1 351 ? -32.294 -21.816 -2.007 1.00 88.94 351 LEU A CA 1
ATOM 2625 C C . LEU A 1 351 ? -32.781 -20.378 -2.161 1.00 88.94 351 LEU A C 1
ATOM 2627 O O . LEU A 1 351 ? -33.923 -20.128 -2.554 1.00 88.94 351 LEU A O 1
ATOM 2631 N N . ARG A 1 352 ? -31.893 -19.418 -1.915 1.00 89.44 352 ARG A N 1
ATOM 2632 C CA . ARG A 1 352 ? -32.147 -18.007 -2.202 1.00 89.44 352 ARG A CA 1
ATOM 2633 C C . ARG A 1 352 ? -31.021 -17.425 -3.044 1.00 89.44 352 ARG A C 1
ATOM 2635 O O . ARG A 1 352 ? -29.856 -17.462 -2.662 1.00 89.44 352 ARG A O 1
ATOM 2642 N N . ALA A 1 353 ? -31.388 -16.861 -4.190 1.00 90.94 353 ALA A N 1
ATOM 2643 C CA . ALA A 1 353 ? -30.456 -16.201 -5.094 1.00 90.94 353 ALA A CA 1
ATOM 2644 C C . ALA A 1 353 ? -30.364 -14.697 -4.807 1.00 90.94 353 ALA A C 1
ATOM 2646 O O . ALA A 1 353 ? -31.359 -14.041 -4.485 1.00 90.94 353 ALA A O 1
ATOM 2647 N N . VAL A 1 354 ? -29.169 -14.141 -4.979 1.00 89.31 354 VAL A N 1
ATOM 2648 C CA . VAL A 1 354 ? -28.930 -12.700 -4.948 1.00 89.31 354 VAL A CA 1
ATOM 2649 C C . VAL A 1 354 ? -29.585 -12.024 -6.159 1.00 89.31 354 VAL A C 1
ATOM 2651 O O . VAL A 1 354 ? -29.523 -12.541 -7.277 1.00 89.31 354 VAL A O 1
ATOM 2654 N N . SER A 1 355 ? -30.222 -10.876 -5.939 1.00 88.25 355 SER A N 1
ATOM 2655 C CA 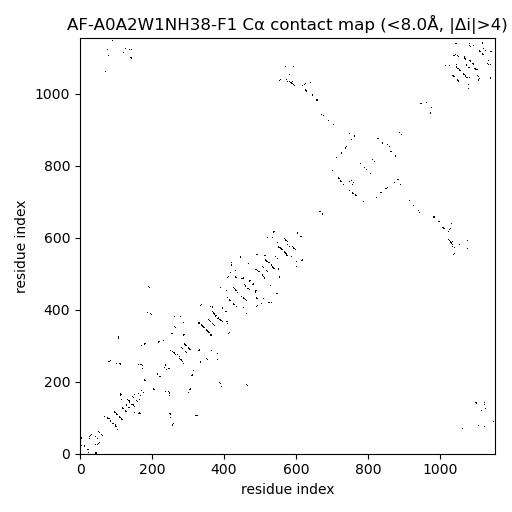. SER A 1 355 ? -30.858 -10.047 -6.971 1.00 88.25 355 SER A CA 1
ATOM 2656 C C . SER A 1 355 ? -30.091 -8.751 -7.255 1.00 88.25 355 SER A C 1
ATOM 2658 O O . SER A 1 355 ? -30.279 -8.164 -8.317 1.00 88.25 355 SER A O 1
ATOM 2660 N N . GLY A 1 356 ? -29.203 -8.323 -6.351 1.00 90.25 356 GLY A N 1
ATOM 2661 C CA . GLY A 1 356 ? -28.334 -7.165 -6.549 1.00 90.25 356 GLY A CA 1
ATOM 2662 C C . GLY A 1 356 ? -27.115 -7.178 -5.631 1.00 90.25 356 GLY A C 1
ATOM 2663 O O . GLY A 1 356 ? -27.229 -7.528 -4.456 1.00 90.25 356 GLY A O 1
ATOM 2664 N N . VAL A 1 357 ? -25.954 -6.785 -6.157 1.00 94.25 357 VAL A N 1
ATOM 2665 C CA . VAL A 1 357 ? -24.718 -6.609 -5.376 1.00 94.25 357 VAL A CA 1
ATOM 2666 C C . VAL A 1 357 ? -24.025 -5.325 -5.814 1.00 94.25 357 VAL A C 1
ATOM 2668 O O . VAL A 1 357 ? -23.618 -5.219 -6.966 1.00 94.25 357 VAL A O 1
ATOM 2671 N N . THR A 1 358 ? -23.824 -4.381 -4.897 1.00 96.25 358 THR A N 1
ATOM 2672 C CA . THR A 1 358 ? -22.993 -3.191 -5.132 1.00 96.25 358 THR A CA 1
ATOM 2673 C C . THR A 1 358 ? -21.827 -3.183 -4.155 1.00 96.25 358 THR A C 1
ATOM 2675 O O . THR A 1 358 ? -22.041 -3.213 -2.946 1.00 96.25 358 THR A O 1
ATOM 2678 N N . LEU A 1 359 ? -20.604 -3.124 -4.675 1.00 97.50 359 LEU A N 1
ATOM 2679 C CA . LEU A 1 359 ? -19.364 -3.015 -3.913 1.00 97.50 359 LEU A CA 1
ATOM 2680 C C . LEU A 1 359 ? -18.908 -1.554 -3.869 1.00 97.50 359 LEU A C 1
ATOM 2682 O O . LEU A 1 359 ? -18.843 -0.891 -4.907 1.00 97.50 359 LEU A O 1
ATOM 2686 N N . TYR A 1 360 ? -18.547 -1.078 -2.681 1.00 98.12 360 TYR A N 1
ATOM 2687 C CA . TYR A 1 360 ? -17.949 0.234 -2.457 1.00 98.12 360 TYR A CA 1
ATOM 2688 C C . TYR A 1 360 ? -16.517 0.065 -1.954 1.00 98.12 360 TYR A C 1
ATOM 2690 O O . TYR A 1 360 ? -16.274 -0.677 -1.002 1.00 98.12 360 TYR A O 1
ATOM 2698 N N . ALA A 1 361 ? -15.568 0.740 -2.601 1.00 97.25 361 ALA A N 1
ATOM 2699 C CA . ALA A 1 361 ? -14.141 0.586 -2.323 1.00 97.25 361 ALA A CA 1
ATOM 2700 C C . ALA A 1 361 ? -13.456 1.933 -2.101 1.00 97.25 361 ALA A C 1
ATOM 2702 O O . ALA A 1 361 ? -13.638 2.849 -2.903 1.00 97.25 361 ALA A O 1
ATOM 2703 N N . GLY A 1 362 ? -12.640 2.031 -1.048 1.00 96.12 362 GLY A N 1
ATOM 2704 C CA . GLY A 1 362 ? -11.700 3.133 -0.820 1.00 96.12 362 GLY A CA 1
ATOM 2705 C C . GLY A 1 362 ? -10.260 2.744 -1.159 1.00 96.12 362 GLY A C 1
ATOM 2706 O O . GLY A 1 362 ? -9.899 1.569 -1.173 1.00 96.12 362 GLY A O 1
ATOM 2707 N N . MET A 1 363 ? -9.408 3.735 -1.411 1.00 96.56 363 MET A N 1
ATOM 2708 C CA . MET A 1 363 ? -7.990 3.523 -1.731 1.00 96.56 363 MET A CA 1
ATOM 2709 C C . MET A 1 363 ? -7.085 3.368 -0.498 1.00 96.56 363 MET A C 1
ATOM 2711 O O . MET A 1 363 ? -5.926 2.995 -0.654 1.00 96.56 363 MET A O 1
ATOM 2715 N N . GLY A 1 364 ? -7.552 3.665 0.721 1.00 95.19 364 GLY A N 1
ATOM 2716 C CA . GLY A 1 364 ? -6.677 3.726 1.900 1.00 95.19 364 GLY A CA 1
ATOM 2717 C C . GLY A 1 364 ? -5.482 4.655 1.660 1.00 95.19 364 GLY A C 1
ATOM 2718 O O . GLY A 1 364 ? -5.657 5.786 1.201 1.00 95.19 364 GLY A O 1
ATOM 2719 N N . ARG A 1 365 ? -4.256 4.162 1.886 1.00 92.62 365 ARG A N 1
ATOM 2720 C CA . ARG A 1 365 ? -3.024 4.929 1.628 1.00 92.62 365 ARG A CA 1
ATOM 2721 C C . ARG A 1 365 ? -2.778 5.231 0.143 1.00 92.62 365 ARG A C 1
ATOM 2723 O O . ARG A 1 365 ? -2.000 6.130 -0.171 1.00 92.62 365 ARG A O 1
ATOM 2730 N N . GLY A 1 366 ? -3.434 4.513 -0.771 1.00 94.62 366 GLY A N 1
ATOM 2731 C CA . GLY A 1 366 ? -3.259 4.673 -2.216 1.00 94.62 366 GLY A CA 1
ATOM 2732 C C . GLY A 1 366 ? -3.828 5.965 -2.793 1.00 94.62 366 GLY A C 1
ATOM 2733 O O . GLY A 1 366 ? -3.434 6.368 -3.885 1.00 94.62 366 GLY A O 1
ATOM 2734 N N . GLY A 1 367 ? -4.731 6.648 -2.085 1.00 95.81 367 GLY A N 1
ATOM 2735 C CA . GLY A 1 367 ? -5.308 7.892 -2.581 1.00 95.81 367 GLY A CA 1
ATOM 2736 C C . GLY A 1 367 ? -6.596 8.304 -1.884 1.00 95.81 367 GLY A C 1
ATOM 2737 O O . GLY A 1 367 ? -6.909 7.850 -0.788 1.00 95.81 367 GLY A O 1
ATOM 2738 N N . ARG A 1 368 ? -7.325 9.218 -2.527 1.00 97.12 368 ARG A N 1
ATOM 2739 C CA . ARG A 1 368 ? -8.444 9.964 -1.929 1.00 97.12 368 ARG A CA 1
ATOM 2740 C C . ARG A 1 368 ? -9.805 9.634 -2.539 1.00 97.12 368 ARG A C 1
ATOM 2742 O O . ARG A 1 368 ? -10.741 10.414 -2.383 1.00 97.12 368 ARG A O 1
ATOM 2749 N N . ASN A 1 369 ? -9.905 8.536 -3.285 1.00 97.81 369 ASN A N 1
ATOM 2750 C CA . ASN A 1 369 ? -11.100 8.244 -4.067 1.00 97.81 369 ASN A CA 1
ATOM 2751 C C . ASN A 1 369 ? -11.896 7.077 -3.488 1.00 97.81 369 ASN A C 1
ATOM 2753 O O . ASN A 1 369 ? -11.319 6.100 -3.006 1.00 97.81 369 ASN A O 1
ATOM 2757 N N . TYR A 1 370 ? -13.218 7.161 -3.637 1.00 98.25 370 TYR A N 1
ATOM 2758 C CA . TYR A 1 370 ? -14.121 6.024 -3.478 1.00 98.25 370 TYR A CA 1
ATOM 2759 C C . TYR A 1 370 ? -14.718 5.618 -4.824 1.00 98.25 370 TYR A C 1
ATOM 2761 O O . TYR A 1 370 ? -15.021 6.467 -5.664 1.00 98.25 370 TYR A O 1
ATOM 2769 N N . TYR A 1 371 ? -14.944 4.322 -4.997 1.00 97.88 371 TYR A N 1
ATOM 2770 C CA . TYR A 1 371 ? -15.512 3.727 -6.204 1.00 97.88 371 TYR A CA 1
ATOM 2771 C C . TYR A 1 371 ? -16.779 2.949 -5.857 1.00 97.88 371 TYR A C 1
ATOM 2773 O O . TYR A 1 371 ? -16.830 2.301 -4.811 1.00 97.88 371 TYR A O 1
ATOM 2781 N N . SER A 1 372 ? -17.764 2.959 -6.757 1.00 97.56 372 SER A N 1
ATOM 2782 C CA . SER A 1 372 ? -18.921 2.059 -6.697 1.00 97.56 372 SER A CA 1
ATOM 2783 C C . SER A 1 372 ? -18.968 1.150 -7.916 1.00 97.56 372 SER A C 1
ATOM 2785 O O . SER A 1 372 ? -18.939 1.622 -9.057 1.00 97.56 372 SER A O 1
ATOM 2787 N N . LEU A 1 373 ? -19.066 -0.152 -7.661 1.00 97.44 373 LEU A N 1
ATOM 2788 C CA . LEU A 1 373 ? -19.109 -1.204 -8.667 1.00 97.44 373 LEU A CA 1
ATOM 2789 C C . LEU A 1 373 ? -20.374 -2.050 -8.493 1.00 97.44 373 LEU A C 1
ATOM 2791 O O . LEU A 1 373 ? -20.614 -2.597 -7.421 1.00 97.44 373 LEU A O 1
ATOM 2795 N N . ASP A 1 374 ? -21.174 -2.183 -9.546 1.00 96.19 374 ASP A N 1
ATOM 2796 C CA . ASP A 1 374 ? -22.232 -3.190 -9.636 1.00 96.19 374 ASP A CA 1
ATOM 2797 C C . ASP A 1 374 ? -21.596 -4.554 -9.945 1.00 96.19 374 ASP A C 1
ATOM 2799 O O . ASP A 1 374 ? -20.948 -4.729 -10.979 1.00 96.19 374 ASP A O 1
ATOM 2803 N N . MET A 1 375 ? -21.779 -5.499 -9.026 1.00 96.00 375 MET A N 1
ATOM 2804 C CA . MET A 1 375 ? -21.294 -6.879 -9.078 1.00 96.00 375 MET A CA 1
ATOM 2805 C C . MET A 1 375 ? -22.445 -7.880 -9.255 1.00 96.00 375 MET A C 1
ATOM 2807 O O . MET A 1 375 ? -22.278 -9.074 -9.026 1.00 96.00 375 MET A O 1
ATOM 2811 N N . THR A 1 376 ? -23.630 -7.418 -9.650 1.00 94.44 376 THR A N 1
ATOM 2812 C CA . THR A 1 376 ? -24.803 -8.278 -9.835 1.00 94.44 376 THR A CA 1
ATOM 2813 C C . THR A 1 376 ? -24.539 -9.319 -10.934 1.00 94.44 376 THR A C 1
ATOM 2815 O O . THR A 1 376 ? -24.054 -8.966 -12.018 1.00 94.44 376 THR A O 1
ATOM 2818 N N . PRO A 1 377 ? -24.836 -10.611 -10.696 1.00 93.75 377 PRO A N 1
ATOM 2819 C CA . PRO A 1 377 ? -24.597 -11.649 -11.688 1.00 93.75 377 PRO A CA 1
ATOM 2820 C C . PRO A 1 377 ? -25.630 -11.556 -12.817 1.00 93.75 377 PRO A C 1
ATOM 2822 O O . PRO A 1 377 ? -26.788 -11.202 -12.594 1.00 93.75 377 PRO A O 1
ATOM 2825 N N . THR A 1 378 ? -25.232 -11.901 -14.042 1.00 93.88 378 THR A N 1
ATOM 2826 C CA . THR A 1 378 ? -26.175 -11.941 -15.179 1.00 93.88 378 THR A CA 1
ATOM 2827 C C . THR A 1 378 ? -27.095 -13.161 -15.136 1.00 93.88 378 THR A C 1
ATOM 2829 O O . THR A 1 378 ? -28.211 -13.103 -15.644 1.00 93.88 378 THR A O 1
ATOM 2832 N N . THR A 1 379 ? -26.658 -14.247 -14.492 1.00 93.06 379 THR A N 1
ATOM 2833 C CA . THR A 1 379 ? -27.499 -15.392 -14.124 1.00 93.06 379 THR A CA 1
ATOM 2834 C C . THR A 1 379 ? -27.701 -15.390 -12.615 1.00 93.06 379 THR A C 1
ATOM 2836 O O . THR A 1 379 ? -26.735 -15.476 -11.856 1.00 93.06 379 THR A O 1
ATOM 2839 N N . ALA A 1 380 ? -28.957 -15.288 -12.172 1.00 87.81 380 ALA A N 1
ATOM 2840 C CA . ALA A 1 380 ? -29.294 -15.214 -10.754 1.00 87.81 380 ALA A CA 1
ATOM 2841 C C . ALA A 1 380 ? -28.648 -16.364 -9.963 1.00 87.81 380 ALA A C 1
ATOM 2843 O O . ALA A 1 380 ? -28.737 -17.532 -10.341 1.00 87.81 380 ALA A O 1
ATOM 2844 N N . GLY A 1 381 ? -27.976 -16.015 -8.867 1.00 86.38 381 GLY A N 1
ATOM 2845 C CA . GLY A 1 381 ? -27.323 -16.979 -7.984 1.00 86.38 381 GLY A CA 1
ATOM 2846 C C . GLY A 1 381 ? -25.947 -17.486 -8.426 1.00 86.38 381 GLY A C 1
ATOM 2847 O O . GLY A 1 381 ? -25.283 -18.148 -7.626 1.00 86.38 381 GLY A O 1
ATOM 2848 N N . ASP A 1 382 ? -25.482 -17.176 -9.642 1.00 92.56 382 ASP A N 1
ATOM 2849 C CA . ASP A 1 382 ? -24.212 -17.693 -10.165 1.00 92.56 382 ASP A CA 1
ATOM 2850 C C . ASP A 1 382 ? -23.086 -16.636 -10.202 1.00 92.56 382 ASP A C 1
ATOM 2852 O O . ASP A 1 382 ? -23.044 -15.809 -11.125 1.00 92.56 382 ASP A O 1
ATOM 2856 N N . PRO A 1 383 ? -22.118 -16.683 -9.262 1.00 93.94 383 PRO A N 1
ATOM 2857 C CA . PRO A 1 383 ? -21.002 -15.740 -9.223 1.00 93.94 383 PRO A CA 1
ATOM 2858 C C . PRO A 1 383 ? -20.048 -15.867 -10.424 1.00 93.94 383 PRO A C 1
ATOM 2860 O O . PRO A 1 383 ? -19.306 -14.929 -10.709 1.00 93.94 383 PRO A O 1
ATOM 2863 N N . ALA A 1 384 ? -20.065 -16.970 -11.184 1.00 93.56 384 ALA A N 1
ATOM 2864 C CA . ALA A 1 384 ? -19.247 -17.094 -12.396 1.00 93.56 384 ALA A CA 1
ATOM 2865 C C . ALA A 1 384 ? -19.699 -16.148 -13.528 1.00 93.56 384 ALA A C 1
ATOM 2867 O O . ALA A 1 384 ? -18.946 -15.896 -14.473 1.00 93.56 384 ALA A O 1
ATOM 2868 N N . THR A 1 385 ? -20.921 -15.614 -13.424 1.00 94.81 385 THR A N 1
ATOM 2869 C CA . THR A 1 385 ? -21.564 -14.772 -14.442 1.00 94.81 385 THR A CA 1
ATOM 2870 C C . THR A 1 385 ? -21.565 -13.278 -14.097 1.00 94.81 385 THR A C 1
ATOM 2872 O O . THR A 1 385 ? -22.279 -12.496 -14.737 1.00 94.81 385 THR A O 1
ATOM 2875 N N . ILE A 1 386 ? -20.777 -12.869 -13.095 1.00 95.75 386 ILE A N 1
ATOM 2876 C CA . ILE A 1 386 ? -20.587 -11.460 -12.728 1.00 95.75 386 ILE A CA 1
ATOM 2877 C C . ILE A 1 386 ? -19.975 -10.695 -13.908 1.00 95.75 386 ILE A C 1
ATOM 2879 O O . ILE A 1 386 ? -18.945 -11.090 -14.462 1.00 95.75 386 ILE A O 1
ATOM 2883 N N . GLN A 1 387 ? -20.603 -9.574 -14.263 1.00 93.81 387 GLN A N 1
ATOM 2884 C CA . GLN A 1 387 ? -20.070 -8.588 -15.202 1.00 93.81 387 GLN A CA 1
ATOM 2885 C C . GLN A 1 387 ? -19.911 -7.257 -14.461 1.00 93.81 387 GLN A C 1
ATOM 2887 O O . GLN A 1 387 ? -20.913 -6.562 -14.276 1.00 93.81 387 GLN A O 1
ATOM 2892 N N . PRO A 1 388 ? -18.696 -6.907 -13.996 1.00 96.31 388 PRO A N 1
ATOM 2893 C CA . PRO A 1 388 ? -18.514 -5.734 -13.152 1.00 96.31 388 PRO A CA 1
ATOM 2894 C C . PRO A 1 388 ? -18.860 -4.458 -13.928 1.00 96.31 388 PRO A C 1
ATOM 2896 O O . PRO A 1 388 ? -18.398 -4.269 -15.059 1.00 96.31 388 PRO A O 1
ATOM 2899 N N . LYS A 1 389 ? -19.653 -3.568 -13.323 1.00 96.06 389 LYS A N 1
ATOM 2900 C CA . LYS A 1 389 ? -19.973 -2.255 -13.907 1.00 96.06 389 LYS A CA 1
ATOM 2901 C C . LYS A 1 389 ? -19.562 -1.119 -12.986 1.00 96.06 389 LYS A C 1
ATOM 2903 O O . LYS A 1 389 ? -19.892 -1.141 -11.808 1.00 96.06 389 LYS A O 1
ATOM 2908 N N . LEU A 1 390 ? -18.893 -0.100 -13.519 1.00 96.56 390 LEU A N 1
ATOM 2909 C CA . LEU A 1 390 ? -18.537 1.098 -12.755 1.00 96.56 390 LEU A CA 1
ATOM 2910 C C . LEU A 1 390 ? -19.722 2.073 -12.726 1.00 96.56 390 LEU A C 1
ATOM 2912 O O . LEU A 1 390 ? -20.190 2.514 -13.777 1.00 96.56 390 LEU A O 1
ATOM 2916 N N . ASN A 1 391 ? -20.207 2.402 -11.526 1.00 95.00 391 ASN A N 1
ATOM 2917 C CA . ASN A 1 391 ? -21.373 3.270 -11.332 1.00 95.00 391 ASN A CA 1
ATOM 2918 C C . ASN A 1 391 ? -20.981 4.751 -11.258 1.00 95.00 391 ASN A C 1
ATOM 2920 O O . ASN A 1 391 ? -21.602 5.589 -11.916 1.00 95.00 391 ASN A O 1
ATOM 2924 N N . TRP A 1 392 ? -19.984 5.058 -10.425 1.00 95.69 392 TRP A N 1
ATOM 2925 C CA . TRP A 1 392 ? -19.466 6.401 -10.158 1.00 95.69 392 TRP A CA 1
ATOM 2926 C C . TRP A 1 392 ? -18.118 6.327 -9.414 1.00 95.69 392 TRP A C 1
ATOM 2928 O O . TRP A 1 392 ? -17.756 5.284 -8.859 1.00 95.69 392 TRP A O 1
ATOM 2938 N N . VAL A 1 393 ? -17.390 7.447 -9.398 1.00 96.75 393 VAL A N 1
ATOM 2939 C CA . VAL A 1 393 ? -16.127 7.662 -8.674 1.00 96.75 393 VAL A CA 1
ATOM 2940 C C . VAL A 1 393 ? -16.200 8.990 -7.924 1.00 96.75 393 VAL A C 1
ATOM 2942 O O . VAL A 1 393 ? -16.379 10.033 -8.545 1.00 96.75 393 VAL A O 1
ATOM 2945 N N . ILE A 1 394 ? -16.023 8.969 -6.604 1.00 97.88 394 ILE A N 1
ATOM 2946 C CA . ILE A 1 394 ? -15.835 10.181 -5.795 1.00 97.88 394 ILE A CA 1
ATOM 2947 C C . ILE A 1 394 ? -14.343 10.485 -5.765 1.00 97.88 394 ILE A C 1
ATOM 2949 O O . ILE A 1 394 ? -13.569 9.649 -5.304 1.00 97.88 394 ILE A O 1
ATOM 2953 N N . ARG A 1 395 ? -13.937 11.670 -6.228 1.00 97.25 395 ARG A N 1
ATOM 2954 C CA . ARG A 1 395 ? -12.540 12.125 -6.213 1.00 97.25 395 ARG A CA 1
ATOM 2955 C C . ARG A 1 395 ? -12.329 13.152 -5.104 1.00 97.25 395 ARG A C 1
ATOM 2957 O O . ARG A 1 395 ? -12.972 14.197 -5.118 1.00 97.25 395 ARG A O 1
ATOM 2964 N N . GLY A 1 396 ? -11.450 12.862 -4.149 1.00 96.50 396 GLY A N 1
ATOM 2965 C CA . GLY A 1 396 ? -11.188 13.741 -3.006 1.00 96.50 396 GLY A CA 1
ATOM 2966 C C . GLY A 1 396 ? -10.108 14.799 -3.247 1.00 96.50 396 GLY A C 1
ATOM 2967 O O . GLY A 1 396 ? -9.227 14.632 -4.089 1.00 96.50 396 GLY A O 1
ATOM 2968 N N . GLY A 1 397 ? -10.136 15.867 -2.448 1.00 94.50 397 GLY A N 1
ATOM 2969 C CA . GLY A 1 397 ? -9.134 16.937 -2.460 1.00 94.50 397 GLY A CA 1
ATOM 2970 C C . GLY A 1 397 ? -9.463 18.106 -3.394 1.00 94.50 397 GLY A C 1
ATOM 2971 O O . GLY A 1 397 ? -10.509 18.154 -4.043 1.00 94.50 397 GLY A O 1
ATOM 2972 N N . SER A 1 398 ? -8.554 19.085 -3.448 1.00 89.50 398 SER A N 1
ATOM 2973 C CA . SER A 1 398 ? -8.703 20.259 -4.318 1.00 89.50 398 SER A CA 1
ATOM 2974 C C . SER A 1 398 ? -8.736 19.846 -5.795 1.00 89.50 398 SER A C 1
ATOM 2976 O O . SER A 1 398 ? -7.861 19.114 -6.253 1.00 89.50 398 SER A O 1
ATOM 2978 N N . GLY A 1 399 ? -9.757 20.288 -6.536 1.00 88.00 399 GLY A N 1
ATOM 2979 C CA . GLY A 1 399 ? -9.984 19.887 -7.933 1.00 88.00 399 GLY A CA 1
ATOM 2980 C C . GLY A 1 399 ? -10.629 18.503 -8.117 1.00 88.00 399 GLY A C 1
ATOM 2981 O O . GLY A 1 399 ? -10.725 18.024 -9.250 1.00 88.00 399 GLY A O 1
ATOM 2982 N N . GLY A 1 400 ? -11.058 17.862 -7.024 1.00 92.31 400 GLY A N 1
ATOM 2983 C CA . GLY A 1 400 ? -11.836 16.625 -7.035 1.00 92.31 400 GLY A CA 1
ATOM 2984 C C . GLY A 1 400 ? -13.313 16.827 -7.397 1.00 92.31 400 GLY A C 1
ATOM 2985 O O . GLY A 1 400 ? -13.716 17.848 -7.957 1.00 92.31 400 GLY A O 1
ATOM 2986 N N . SER A 1 401 ? -14.133 15.832 -7.068 1.00 95.56 401 SER A N 1
ATOM 2987 C CA . SER A 1 401 ? -15.586 15.886 -7.220 1.00 95.56 401 SER A CA 1
ATOM 2988 C C . SER A 1 401 ? -16.186 16.987 -6.338 1.00 95.56 401 SER A C 1
ATOM 2990 O O . SER A 1 401 ? -15.723 17.247 -5.224 1.00 95.56 401 SER A O 1
ATOM 2992 N N . THR A 1 402 ? -17.253 17.630 -6.815 1.00 93.44 402 THR A N 1
ATOM 2993 C CA . THR A 1 402 ? -17.937 18.709 -6.087 1.00 93.44 402 THR A CA 1
ATOM 2994 C C . THR A 1 402 ? -18.379 18.261 -4.691 1.00 93.44 402 THR A C 1
ATOM 2996 O O . THR A 1 402 ? -19.045 17.237 -4.547 1.00 93.44 402 THR A O 1
ATOM 2999 N N . GLY A 1 403 ? -18.035 19.048 -3.667 1.00 93.75 403 GLY A N 1
ATOM 3000 C CA . GLY A 1 403 ? -18.376 18.773 -2.271 1.00 93.75 403 GLY A CA 1
ATOM 3001 C C . GLY A 1 403 ? -17.407 17.849 -1.525 1.00 93.75 403 GLY A C 1
ATOM 3002 O O . GLY A 1 403 ? -17.681 17.534 -0.375 1.00 93.75 403 GLY A O 1
ATOM 3003 N N . PHE A 1 404 ? -16.293 17.423 -2.136 1.00 97.12 404 PHE A N 1
ATOM 3004 C CA . PHE A 1 404 ? -15.319 16.498 -1.528 1.00 97.12 404 PHE A CA 1
ATOM 3005 C C . PHE A 1 404 ? -13.908 17.097 -1.386 1.00 97.12 404 PHE A C 1
ATOM 3007 O O . PHE A 1 404 ? -12.909 16.378 -1.310 1.00 97.12 404 PHE A O 1
ATOM 3014 N N . SER A 1 405 ? -13.806 18.425 -1.312 1.00 95.25 405 SER A N 1
ATOM 3015 C CA . SER A 1 405 ? -12.531 19.150 -1.197 1.00 95.25 405 SER A CA 1
ATOM 3016 C C . SER A 1 405 ? -11.736 18.788 0.069 1.00 95.25 405 SER A C 1
ATOM 3018 O O . SER A 1 405 ? -10.505 18.769 0.034 1.00 95.25 405 SER A O 1
ATOM 3020 N N . ARG A 1 406 ? -12.425 18.430 1.165 1.00 95.56 406 ARG A N 1
ATOM 3021 C CA . ARG A 1 406 ? -11.825 17.977 2.437 1.00 95.56 406 ARG A CA 1
ATOM 3022 C C . ARG A 1 406 ? -11.504 16.488 2.497 1.00 95.56 406 ARG A C 1
ATOM 3024 O O . ARG A 1 406 ? -10.903 16.048 3.474 1.00 95.56 406 ARG A O 1
ATOM 3031 N N . LEU A 1 407 ? -11.919 15.695 1.510 1.00 97.81 407 LEU A N 1
ATOM 3032 C CA . LEU A 1 407 ? -11.665 14.257 1.521 1.00 97.81 407 LEU A CA 1
ATOM 3033 C C . LEU A 1 407 ? -10.156 13.998 1.354 1.00 97.81 407 LEU A C 1
ATOM 3035 O O . LEU A 1 407 ? -9.553 14.371 0.345 1.00 97.81 407 LEU A O 1
ATOM 3039 N N . GLY A 1 408 ? -9.549 13.423 2.391 1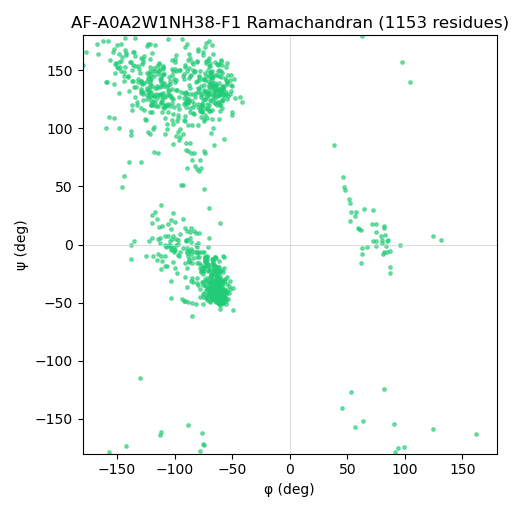.00 97.25 408 GLY A N 1
ATOM 3040 C CA . GLY A 1 408 ? -8.154 12.996 2.442 1.00 97.25 408 GLY A CA 1
ATOM 3041 C C . GLY A 1 408 ? -7.987 11.570 1.928 1.00 97.25 408 GLY A C 1
ATOM 3042 O O . GLY A 1 408 ? -8.794 11.084 1.139 1.00 97.25 408 GLY A O 1
ATOM 3043 N N . GLN A 1 409 ? -6.928 10.887 2.363 1.00 97.31 409 GLN A N 1
ATOM 3044 C CA . GLN A 1 409 ? -6.766 9.466 2.063 1.00 97.31 409 GLN A CA 1
ATOM 3045 C C . GLN A 1 409 ? -7.940 8.668 2.639 1.00 97.31 409 GLN A C 1
ATOM 3047 O O . GLN A 1 409 ? -8.283 8.816 3.814 1.00 97.31 409 GLN A O 1
ATOM 3052 N N . THR A 1 410 ? -8.556 7.826 1.818 1.00 97.06 410 THR A N 1
ATOM 3053 C CA . THR A 1 410 ? -9.821 7.137 2.125 1.00 97.06 410 THR A CA 1
ATOM 3054 C C . THR A 1 410 ? -9.595 5.882 2.970 1.00 97.06 410 THR A C 1
ATOM 3056 O O . THR A 1 410 ? -9.730 4.763 2.476 1.00 97.06 410 THR A O 1
ATOM 3059 N N . TRP A 1 411 ? -9.170 6.079 4.222 1.00 94.56 411 TRP A N 1
ATOM 3060 C CA . TRP A 1 411 ? -8.966 5.011 5.214 1.00 94.56 411 TRP A CA 1
ATOM 3061 C C . TRP A 1 411 ? -10.275 4.490 5.811 1.00 94.56 411 TRP A C 1
ATOM 3063 O O . TRP A 1 411 ? -10.364 3.305 6.117 1.00 94.56 411 TRP A O 1
ATOM 3073 N N . SER A 1 412 ? -11.274 5.367 5.933 1.00 96.06 412 SER A N 1
ATOM 3074 C CA . SER A 1 412 ? -12.609 5.036 6.430 1.00 96.06 412 SER A CA 1
ATOM 3075 C C . SER A 1 412 ? -13.336 4.114 5.451 1.00 96.06 412 SER A C 1
ATOM 3077 O O . SER A 1 412 ? -13.343 4.355 4.243 1.00 96.06 412 SER A O 1
ATOM 3079 N N . THR A 1 413 ? -13.983 3.071 5.951 1.00 95.06 413 THR A N 1
ATOM 3080 C CA . THR A 1 413 ? -14.885 2.243 5.151 1.00 95.06 413 THR A CA 1
ATOM 3081 C C . THR A 1 413 ? -16.109 3.074 4.728 1.00 95.06 413 THR A C 1
ATOM 3083 O O . THR A 1 413 ? -16.746 3.683 5.593 1.00 95.06 413 THR A O 1
ATOM 3086 N N . PRO A 1 414 ? -16.507 3.092 3.439 1.00 96.06 414 PRO A N 1
ATOM 3087 C CA . PRO A 1 414 ? -17.734 3.751 2.992 1.00 96.06 414 PRO A CA 1
ATOM 3088 C C . PRO A 1 414 ? -18.969 2.932 3.398 1.00 96.06 414 PRO A C 1
ATOM 3090 O O . PRO A 1 414 ? -19.507 2.182 2.586 1.00 96.06 414 PRO A O 1
ATOM 3093 N N . LYS A 1 415 ? -19.402 3.057 4.661 1.00 96.00 415 LYS A N 1
ATOM 3094 C CA . LYS A 1 415 ? -20.440 2.199 5.251 1.00 96.00 415 LYS A CA 1
ATOM 3095 C C . LYS A 1 415 ? -21.812 2.435 4.631 1.00 96.00 415 LYS A C 1
ATOM 3097 O O . LYS A 1 415 ? -22.319 3.556 4.675 1.00 96.00 415 LYS A O 1
ATOM 3102 N N . VAL A 1 416 ? -22.421 1.381 4.101 1.00 95.75 416 VAL A N 1
ATOM 3103 C CA . VAL A 1 416 ? -23.783 1.378 3.568 1.00 95.75 416 VAL A CA 1
ATOM 3104 C C . VAL A 1 416 ? -24.774 1.424 4.724 1.00 95.75 416 VAL A C 1
ATOM 3106 O O . VAL A 1 416 ? -24.706 0.621 5.650 1.00 95.75 416 VAL A O 1
ATOM 3109 N N . ALA A 1 417 ? -25.718 2.354 4.656 1.00 95.94 417 ALA A N 1
ATOM 3110 C CA . ALA A 1 417 ? -26.772 2.509 5.648 1.00 95.94 417 ALA A CA 1
ATOM 3111 C C . ALA A 1 417 ? -28.048 3.070 5.012 1.00 95.94 417 ALA A C 1
ATOM 3113 O O . ALA A 1 417 ? -28.038 3.503 3.856 1.00 95.94 417 ALA A O 1
ATOM 3114 N N . LYS A 1 418 ? -29.146 3.106 5.771 1.00 96.44 418 LYS A N 1
ATOM 3115 C CA . LYS A 1 418 ? -30.360 3.828 5.385 1.00 96.44 418 LYS A CA 1
ATOM 3116 C C . LYS A 1 418 ? -30.580 5.009 6.317 1.00 96.44 418 LYS A C 1
ATOM 3118 O O . LYS A 1 418 ? -30.341 4.938 7.519 1.00 96.44 418 LYS A O 1
ATOM 3123 N N . VAL A 1 419 ? -31.052 6.105 5.739 1.00 96.69 419 VAL A N 1
ATOM 3124 C CA . VAL A 1 419 ? -31.497 7.290 6.477 1.00 96.69 419 VAL A CA 1
ATOM 3125 C C . VAL A 1 419 ? -32.781 7.806 5.856 1.00 96.69 419 VAL A C 1
ATOM 3127 O O . VAL A 1 419 ? -33.045 7.590 4.668 1.00 96.69 419 VAL A O 1
ATOM 3130 N N . LYS A 1 420 ? -33.575 8.541 6.628 1.00 96.00 420 LYS A N 1
ATOM 3131 C CA . LYS A 1 420 ? -34.657 9.336 6.056 1.00 96.00 420 LYS A CA 1
ATOM 3132 C C . LYS A 1 420 ? -34.064 10.622 5.487 1.00 96.00 420 LYS A C 1
ATOM 3134 O O . LYS A 1 420 ? -33.439 11.383 6.211 1.00 96.00 420 LYS A O 1
ATOM 3139 N N . TRP A 1 421 ? -34.237 10.869 4.195 1.00 95.94 421 TRP A N 1
ATOM 3140 C CA . TRP A 1 421 ? -33.783 12.078 3.507 1.00 95.94 421 TRP A CA 1
ATOM 3141 C C . TRP A 1 421 ? -34.983 12.783 2.880 1.00 95.94 421 TRP A C 1
ATOM 3143 O O . TRP A 1 421 ? -35.638 12.229 1.996 1.00 95.94 421 TRP A O 1
ATOM 3153 N N . ASN A 1 422 ? -35.310 13.983 3.364 1.00 93.69 422 ASN A N 1
ATOM 3154 C CA . ASN A 1 422 ? -36.482 14.762 2.950 1.00 93.69 422 ASN A CA 1
ATOM 3155 C C . ASN A 1 422 ? -37.773 13.920 2.933 1.00 93.69 422 ASN A C 1
ATOM 3157 O O . ASN A 1 422 ? -38.524 13.905 1.957 1.00 93.69 422 ASN A O 1
ATOM 3161 N N . GLY A 1 423 ? -37.996 13.151 4.001 1.00 90.44 423 GLY A N 1
ATOM 3162 C CA . GLY A 1 423 ? -39.155 12.266 4.144 1.00 90.44 423 GLY A CA 1
ATOM 3163 C C . GLY A 1 423 ? -39.055 10.901 3.448 1.00 90.44 423 GLY A C 1
ATOM 3164 O O . GLY A 1 423 ? -39.919 10.062 3.693 1.00 90.44 423 GLY A O 1
ATOM 3165 N N . THR A 1 424 ? -38.012 10.636 2.653 1.00 94.69 424 THR A N 1
ATOM 3166 C CA . THR A 1 424 ? -37.850 9.387 1.883 1.00 94.69 424 THR A CA 1
ATOM 3167 C C . THR A 1 424 ? -36.715 8.528 2.434 1.00 94.69 424 THR A C 1
ATOM 3169 O O . THR A 1 424 ? -35.601 9.017 2.615 1.00 94.69 424 THR A O 1
ATOM 3172 N N . VAL A 1 425 ? -36.961 7.236 2.666 1.00 96.44 425 VAL A N 1
ATOM 3173 C CA . VAL A 1 425 ? -35.893 6.290 3.034 1.00 96.44 425 VAL A CA 1
ATOM 3174 C C . VAL A 1 425 ? -34.918 6.160 1.867 1.00 96.44 425 VAL A C 1
ATOM 3176 O O . VAL A 1 425 ? -35.312 5.820 0.753 1.00 96.44 425 VAL A O 1
ATOM 3179 N N . THR A 1 426 ? -33.649 6.459 2.120 1.00 95.62 426 THR A N 1
ATOM 3180 C CA . THR A 1 426 ? -32.600 6.535 1.102 1.00 95.62 426 THR A CA 1
ATOM 3181 C C . THR A 1 426 ? -31.402 5.703 1.531 1.00 95.62 426 THR A C 1
ATOM 3183 O O . THR A 1 426 ? -30.928 5.839 2.658 1.00 95.62 426 THR A O 1
ATOM 3186 N N . ASP A 1 427 ? -30.890 4.872 0.620 1.00 95.88 427 ASP A N 1
ATOM 3187 C CA . ASP A 1 427 ? -29.614 4.184 0.822 1.00 95.88 427 ASP A CA 1
ATOM 3188 C C . ASP A 1 427 ? -28.460 5.186 0.672 1.00 95.88 427 ASP A C 1
ATOM 3190 O O . ASP A 1 427 ? -28.326 5.874 -0.351 1.00 95.88 427 ASP A O 1
ATOM 3194 N N . VAL A 1 428 ? -27.612 5.256 1.690 1.00 98.00 428 VAL A N 1
ATOM 3195 C CA . VAL A 1 428 ? -26.490 6.188 1.780 1.00 98.00 428 VAL A CA 1
ATOM 3196 C C . VAL A 1 428 ? -25.189 5.471 2.112 1.00 98.00 428 VAL A C 1
ATOM 3198 O O . VAL A 1 428 ? -25.186 4.348 2.608 1.00 98.00 428 VAL A O 1
ATOM 3201 N N . LEU A 1 429 ? -24.081 6.144 1.829 1.00 98.56 429 LEU A N 1
ATOM 3202 C CA . LEU A 1 429 ? -22.763 5.834 2.355 1.00 98.56 429 LEU A CA 1
ATOM 3203 C C . LEU A 1 429 ? -22.421 6.862 3.425 1.00 98.56 429 LEU A C 1
ATOM 3205 O O . LEU A 1 429 ? -22.580 8.065 3.195 1.00 98.56 429 LEU A O 1
ATOM 3209 N N . ILE A 1 430 ? -21.934 6.390 4.567 1.00 98.69 430 ILE A N 1
ATOM 3210 C CA . ILE A 1 430 ? -21.472 7.232 5.667 1.00 98.69 430 ILE A CA 1
ATOM 3211 C C . ILE A 1 430 ? -20.001 6.919 5.923 1.00 98.69 430 ILE A C 1
ATOM 3213 O O . ILE A 1 430 ? -19.642 5.783 6.226 1.00 98.69 430 ILE A O 1
ATOM 3217 N N . PHE A 1 431 ? -19.147 7.932 5.796 1.00 98.69 431 PHE A N 1
ATOM 3218 C CA . PHE A 1 431 ? -17.706 7.806 6.015 1.00 98.69 431 PHE A CA 1
ATOM 3219 C C . PHE A 1 431 ? -17.103 9.109 6.519 1.00 98.69 431 PHE A C 1
ATOM 3221 O O . PHE A 1 431 ? -17.592 10.206 6.241 1.00 98.69 431 PHE A O 1
ATOM 3228 N N . THR A 1 432 ? -16.007 8.995 7.257 1.00 98.25 432 THR A N 1
ATOM 3229 C CA . THR A 1 432 ? -15.239 10.151 7.714 1.00 98.25 432 THR A CA 1
ATOM 3230 C C . THR A 1 432 ? -14.336 10.694 6.604 1.00 98.25 432 THR A C 1
ATOM 3232 O O . THR A 1 432 ? -14.109 10.063 5.570 1.00 98.25 432 THR A O 1
ATOM 3235 N N . GLY A 1 433 ? -13.807 11.899 6.806 1.00 96.81 433 GLY A N 1
ATOM 3236 C CA . GLY A 1 433 ? -13.010 12.615 5.819 1.00 96.81 433 GLY A CA 1
ATOM 3237 C C . GLY A 1 433 ? -11.662 11.973 5.519 1.00 96.81 433 GLY A C 1
ATOM 3238 O O . GLY A 1 433 ? -11.033 12.364 4.536 1.00 96.81 433 GLY A O 1
ATOM 3239 N N . GLY A 1 434 ? -11.218 11.002 6.319 1.00 96.69 434 GLY A N 1
ATOM 3240 C CA . GLY A 1 434 ? -10.006 10.234 6.071 1.00 96.69 434 GLY A CA 1
ATOM 3241 C C . GLY A 1 434 ? -8.749 10.830 6.706 1.00 96.69 434 GLY A C 1
ATOM 3242 O O . GLY A 1 434 ? -8.810 11.519 7.724 1.00 96.69 434 GLY A O 1
ATOM 3243 N N . TYR A 1 435 ? -7.595 10.526 6.113 1.00 95.81 435 TYR A N 1
ATOM 3244 C CA . TYR A 1 435 ? -6.275 10.862 6.655 1.00 95.81 435 TYR A CA 1
ATOM 3245 C C . TYR A 1 435 ? -5.566 11.955 5.853 1.00 95.81 435 TYR A C 1
ATOM 3247 O O . TYR A 1 435 ? -5.538 11.916 4.618 1.00 95.81 435 TYR A O 1
ATOM 3255 N N . ASP A 1 436 ? -4.959 12.907 6.554 1.00 95.31 436 ASP A N 1
ATOM 3256 C CA . ASP A 1 436 ? -4.025 13.875 5.993 1.00 95.31 436 ASP A CA 1
ATOM 3257 C C . ASP A 1 436 ? -2.582 13.396 6.201 1.00 95.31 436 ASP A C 1
ATOM 3259 O O . ASP A 1 436 ? -2.148 13.120 7.318 1.00 95.31 436 ASP A O 1
ATOM 3263 N N . THR A 1 437 ? -1.806 13.347 5.119 1.00 91.88 437 THR A N 1
ATOM 3264 C CA . THR A 1 437 ? -0.387 12.962 5.147 1.00 91.88 437 THR A CA 1
ATOM 3265 C C . THR A 1 437 ? 0.487 13.938 5.932 1.00 91.88 437 THR A C 1
ATOM 3267 O O . THR A 1 437 ? 1.633 13.622 6.225 1.00 91.88 437 THR A O 1
ATOM 3270 N N . ASN A 1 438 ? -0.025 15.110 6.318 1.00 90.12 438 ASN A N 1
ATOM 3271 C CA . ASN A 1 438 ? 0.630 15.983 7.297 1.00 90.12 438 ASN A CA 1
ATOM 3272 C C . ASN A 1 438 ? 0.938 15.266 8.632 1.00 90.12 438 ASN A C 1
ATOM 3274 O O . ASN A 1 438 ? 1.914 15.589 9.318 1.00 90.12 438 ASN A O 1
ATOM 3278 N N . GLN A 1 439 ? 0.138 14.255 8.978 1.00 88.19 439 GLN A N 1
ATOM 3279 C CA . GLN A 1 439 ? 0.358 13.404 10.143 1.00 88.19 439 GLN A CA 1
ATOM 3280 C C . GLN A 1 439 ? 1.528 12.413 9.959 1.00 88.19 439 GLN A C 1
ATOM 3282 O O . GLN A 1 439 ? 1.982 11.868 10.952 1.00 88.19 439 GLN A O 1
ATOM 3287 N N . ASP A 1 440 ? 2.091 12.240 8.754 1.00 84.38 440 ASP A N 1
ATOM 3288 C CA . ASP A 1 440 ? 3.263 11.375 8.490 1.00 84.38 440 ASP A CA 1
ATOM 3289 C C . ASP A 1 440 ? 4.617 12.118 8.618 1.00 84.38 440 ASP A C 1
ATOM 3291 O O . ASP A 1 440 ? 5.664 11.558 8.313 1.00 84.38 440 ASP A O 1
ATOM 3295 N N . ASN A 1 441 ? 4.643 13.394 9.022 1.00 75.31 441 ASN A N 1
ATOM 3296 C CA . ASN A 1 441 ? 5.878 14.193 9.027 1.00 75.31 441 ASN A CA 1
ATOM 3297 C C . ASN A 1 441 ? 6.898 13.741 10.097 1.00 75.31 441 ASN A C 1
ATOM 3299 O O . ASN A 1 441 ? 6.685 13.967 11.293 1.00 75.31 441 ASN A O 1
ATOM 3303 N N . ASP A 1 442 ? 8.047 13.247 9.625 1.00 72.25 4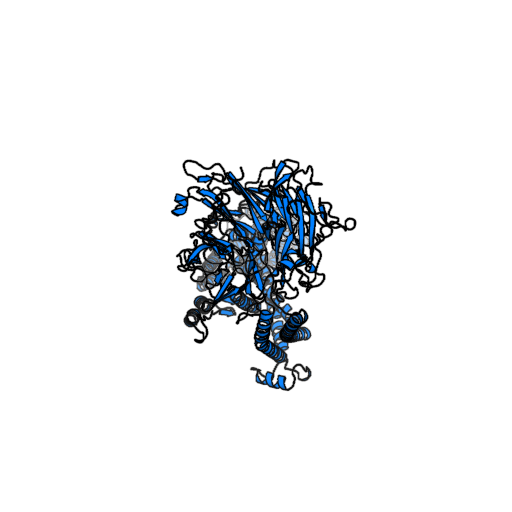42 ASP A N 1
ATOM 3304 C CA . ASP A 1 442 ? 9.165 12.715 10.417 1.00 72.25 442 ASP A CA 1
ATOM 3305 C C . ASP A 1 442 ? 10.019 13.758 11.161 1.00 72.25 442 ASP A C 1
ATOM 3307 O O . ASP A 1 442 ? 10.782 13.394 12.050 1.00 72.25 442 ASP A O 1
ATOM 3311 N N . ALA A 1 443 ? 9.913 15.056 10.855 1.00 74.31 443 ALA A N 1
ATOM 3312 C CA . ALA A 1 443 ? 10.705 16.084 11.545 1.00 74.31 443 ALA A CA 1
ATOM 3313 C C . ALA A 1 443 ? 10.184 16.385 12.961 1.00 74.31 443 ALA A C 1
ATOM 3315 O O . ALA A 1 443 ? 10.943 16.753 13.852 1.00 74.31 443 ALA A O 1
ATOM 3316 N N . THR A 1 444 ? 8.869 16.269 13.161 1.00 79.44 444 THR A N 1
ATOM 3317 C CA . THR A 1 444 ? 8.196 16.478 14.458 1.00 79.44 444 THR A CA 1
ATOM 3318 C C . THR A 1 444 ? 7.038 15.487 14.609 1.00 79.44 444 THR A C 1
ATOM 3320 O O . THR A 1 444 ? 5.877 15.900 14.690 1.00 79.44 444 THR A O 1
ATOM 3323 N N . PRO A 1 445 ? 7.299 14.170 14.561 1.00 81.56 445 PRO A N 1
ATOM 3324 C CA . PRO A 1 445 ? 6.245 13.170 14.419 1.00 81.56 445 PRO A CA 1
ATOM 3325 C C . PRO A 1 445 ? 5.289 13.191 15.614 1.00 81.56 445 PRO A C 1
ATOM 3327 O O . PRO A 1 445 ? 4.080 13.064 15.434 1.00 81.56 445 PRO A O 1
ATOM 3330 N N . ASP A 1 446 ? 5.787 13.447 16.822 1.00 86.19 446 ASP A N 1
ATOM 3331 C CA . ASP A 1 446 ? 4.992 13.312 18.043 1.00 86.19 446 ASP A CA 1
ATOM 3332 C C . ASP A 1 446 ? 4.188 14.561 18.426 1.00 86.19 446 ASP A C 1
ATOM 3334 O O . ASP A 1 446 ? 3.239 14.454 19.202 1.00 86.19 446 ASP A O 1
ATOM 3338 N N . ASN A 1 447 ? 4.478 15.729 17.848 1.00 88.25 447 ASN A N 1
ATOM 3339 C CA . ASN A 1 447 ? 3.784 16.970 18.199 1.00 88.25 447 ASN A CA 1
ATOM 3340 C C . ASN A 1 447 ? 2.367 17.041 17.597 1.00 88.25 447 ASN A C 1
ATOM 3342 O O . ASN A 1 447 ? 2.171 16.624 16.449 1.00 88.25 447 ASN A O 1
ATOM 3346 N N . PRO A 1 448 ? 1.374 17.598 18.322 1.00 89.19 448 PRO A N 1
ATOM 3347 C CA . PRO A 1 448 ? 0.047 17.841 17.763 1.00 89.19 448 PRO A CA 1
ATOM 3348 C C . PRO A 1 448 ? 0.088 18.811 16.578 1.00 89.19 448 PRO A C 1
ATOM 3350 O O . PRO A 1 448 ? 0.785 19.823 16.618 1.00 89.19 448 PRO A O 1
ATOM 3353 N N . LYS A 1 449 ? -0.693 18.520 15.534 1.00 87.94 449 LYS A N 1
ATOM 3354 C CA . LYS A 1 449 ? -0.785 19.308 14.290 1.00 87.94 449 LYS A CA 1
ATOM 3355 C C . LYS A 1 449 ? -2.244 19.461 13.882 1.00 87.94 449 LYS A C 1
ATOM 3357 O O . LYS A 1 449 ? -3.044 18.605 14.243 1.00 87.94 449 LYS A O 1
ATOM 3362 N N . THR A 1 450 ? -2.587 20.508 13.139 1.00 91.00 450 THR A N 1
ATOM 3363 C CA . THR A 1 450 ? -3.896 20.655 12.481 1.00 91.00 450 THR A CA 1
ATOM 3364 C C . THR A 1 450 ? -3.816 20.188 11.032 1.00 91.00 450 THR A C 1
ATOM 3366 O O . THR A 1 450 ? -2.763 20.307 10.405 1.00 91.00 450 THR A O 1
ATOM 3369 N N . ASP A 1 451 ? -4.924 19.682 10.495 1.00 94.19 451 ASP A N 1
ATOM 3370 C CA . ASP A 1 451 ? -4.973 19.075 9.164 1.00 94.19 451 ASP A CA 1
ATOM 3371 C C . ASP A 1 451 ? -5.816 19.893 8.182 1.00 94.19 451 ASP A C 1
ATOM 3373 O O . ASP A 1 451 ? -6.764 20.591 8.553 1.00 94.19 451 ASP A O 1
ATOM 3377 N N . SER A 1 452 ? -5.446 19.824 6.903 1.00 93.31 452 SER A N 1
ATOM 3378 C CA . SER A 1 452 ? -6.167 20.499 5.815 1.00 93.31 452 SER A CA 1
ATOM 3379 C C . SER A 1 452 ? -7.238 19.600 5.202 1.00 93.31 452 SER A C 1
ATOM 3381 O O . SER A 1 452 ? -8.250 20.096 4.698 1.00 93.31 452 SER A O 1
ATOM 3383 N N . TYR A 1 453 ? -7.017 18.291 5.263 1.00 95.69 453 TYR A N 1
ATOM 3384 C CA . TYR A 1 453 ? -7.919 17.248 4.798 1.00 95.69 453 TYR A CA 1
ATOM 3385 C C . TYR A 1 453 ? -8.289 16.318 5.957 1.00 95.69 453 TYR A C 1
ATOM 3387 O O . TYR A 1 453 ? -7.728 16.394 7.045 1.00 95.69 453 TYR A O 1
ATOM 3395 N N . GLY A 1 454 ? -9.231 15.406 5.734 1.00 96.19 454 GLY A N 1
ATOM 3396 C CA . GLY A 1 454 ? -9.509 14.348 6.704 1.00 96.19 454 GLY A CA 1
ATOM 3397 C C . GLY A 1 454 ? -10.515 14.707 7.795 1.00 96.19 454 GLY A C 1
ATOM 3398 O O . GLY A 1 454 ? -11.110 13.820 8.399 1.00 96.19 454 GLY A O 1
ATOM 3399 N N . ASN A 1 455 ? -10.750 15.993 8.030 1.00 96.62 455 ASN A N 1
ATOM 3400 C CA . ASN A 1 455 ? -11.488 16.527 9.171 1.00 96.62 455 ASN A CA 1
ATOM 3401 C C . ASN A 1 455 ? -12.980 16.776 8.885 1.00 96.62 455 ASN A C 1
ATOM 3403 O O . ASN A 1 455 ? -13.503 17.861 9.133 1.00 96.62 455 ASN A O 1
ATOM 3407 N N . ALA A 1 456 ? -13.671 15.771 8.344 1.00 97.62 456 ALA A N 1
ATOM 3408 C CA . ALA A 1 456 ? -15.089 15.857 7.984 1.00 97.62 456 ALA A CA 1
ATOM 3409 C C . ALA A 1 456 ? -15.850 14.548 8.270 1.00 97.62 456 ALA A C 1
ATOM 3411 O O . ALA A 1 456 ? -15.242 13.495 8.447 1.00 97.62 456 ALA A O 1
ATOM 3412 N N . LEU A 1 457 ? -17.182 14.601 8.270 1.00 98.56 457 LEU A N 1
ATOM 3413 C CA . LEU A 1 457 ? -18.072 13.435 8.186 1.00 98.56 457 LEU A CA 1
ATOM 3414 C C . LEU A 1 457 ? -18.996 13.630 6.986 1.00 98.56 457 LEU A C 1
ATOM 3416 O O . LEU A 1 457 ? -19.633 14.675 6.884 1.00 98.56 457 LEU A O 1
ATOM 3420 N N . TYR A 1 458 ? -19.085 12.634 6.109 1.00 98.62 458 TYR A N 1
ATOM 3421 C CA . TYR A 1 458 ? -19.891 12.675 4.894 1.00 98.62 458 TYR A CA 1
ATOM 3422 C C . TYR A 1 458 ? -21.069 11.707 4.967 1.00 98.62 458 TYR A C 1
ATOM 3424 O O . TYR A 1 458 ? -20.917 10.563 5.393 1.00 98.62 458 TYR A O 1
ATOM 3432 N N . VAL A 1 459 ? -22.221 12.160 4.470 1.00 98.56 459 VAL A N 1
ATOM 3433 C CA . VAL A 1 459 ? -23.376 11.329 4.117 1.00 98.56 459 VAL A CA 1
ATOM 3434 C C . VAL A 1 459 ? -23.642 11.516 2.629 1.00 98.56 459 VAL A C 1
ATOM 3436 O O . VAL A 1 459 ? -23.857 12.633 2.146 1.00 98.56 459 VAL A O 1
ATOM 3439 N N . VAL A 1 460 ? -23.594 10.417 1.886 1.00 98.38 460 VAL A N 1
ATOM 3440 C CA . VAL A 1 460 ? -23.554 10.404 0.421 1.00 98.38 460 VAL A CA 1
ATOM 3441 C C . VAL A 1 460 ? -24.625 9.470 -0.119 1.00 98.38 460 VAL A C 1
ATOM 3443 O O . VAL A 1 460 ? -24.826 8.396 0.426 1.00 98.38 460 VAL A O 1
ATOM 3446 N N . ASN A 1 461 ? -25.305 9.823 -1.206 1.00 97.25 461 ASN A N 1
ATOM 3447 C CA . ASN A 1 461 ? -26.241 8.913 -1.862 1.00 97.25 461 ASN A CA 1
ATOM 3448 C C . ASN A 1 461 ? -25.493 7.694 -2.428 1.00 97.25 461 ASN A C 1
ATOM 3450 O O . ASN A 1 461 ? -24.615 7.849 -3.279 1.00 97.25 461 ASN A O 1
ATOM 3454 N N . ALA A 1 462 ? -25.859 6.482 -2.007 1.00 96.19 462 ALA A N 1
ATOM 3455 C CA . ALA A 1 462 ? -25.121 5.276 -2.381 1.00 96.19 462 ALA A CA 1
ATOM 3456 C C . ALA A 1 462 ? -25.231 4.935 -3.879 1.00 96.19 462 ALA A C 1
ATOM 3458 O O . ALA A 1 462 ? -24.293 4.421 -4.486 1.00 96.19 462 ALA A O 1
ATOM 3459 N N . ASN A 1 463 ? -26.353 5.275 -4.516 1.00 93.25 463 ASN A N 1
ATOM 3460 C CA . ASN A 1 463 ? -26.583 4.962 -5.926 1.00 93.25 463 ASN A CA 1
ATOM 3461 C C . ASN A 1 463 ? -25.892 5.957 -6.867 1.00 93.25 463 ASN A C 1
ATOM 3463 O O . ASN A 1 463 ? -25.530 5.591 -7.984 1.00 93.25 463 ASN A O 1
ATOM 3467 N N . THR A 1 464 ? -25.707 7.210 -6.441 1.00 94.94 464 THR A N 1
ATOM 3468 C CA . THR A 1 464 ? -25.227 8.284 -7.324 1.00 94.94 464 THR A CA 1
ATOM 3469 C C . THR A 1 464 ? -23.902 8.921 -6.914 1.00 94.94 464 THR A C 1
ATOM 3471 O O . THR A 1 464 ? -23.368 9.726 -7.678 1.00 94.94 464 THR A O 1
ATOM 3474 N N . GLY A 1 465 ? -23.384 8.616 -5.723 1.00 95.88 465 GLY A N 1
ATOM 3475 C CA . GLY A 1 465 ? -22.158 9.200 -5.173 1.00 95.88 465 GLY A CA 1
ATOM 3476 C C . GLY A 1 465 ? -22.300 10.658 -4.722 1.00 95.88 465 GLY A C 1
ATOM 3477 O O . GLY A 1 465 ? -21.318 11.271 -4.310 1.00 95.88 465 GLY A O 1
ATOM 3478 N N . GLN A 1 466 ? -23.496 11.251 -4.806 1.00 95.88 466 GLN A N 1
ATOM 3479 C CA . GLN A 1 466 ? -23.723 12.660 -4.477 1.00 95.88 466 GLN A CA 1
ATOM 3480 C C . GLN A 1 466 ? -23.608 12.924 -2.974 1.00 95.88 466 GLN A C 1
ATOM 3482 O O . GLN A 1 466 ? -24.301 12.282 -2.187 1.00 95.88 466 GLN A O 1
ATOM 3487 N N . LYS A 1 467 ? -22.832 13.942 -2.577 1.00 96.94 467 LYS A N 1
ATOM 3488 C CA . LYS A 1 467 ? -22.873 14.486 -1.211 1.00 96.94 467 LYS A CA 1
ATOM 3489 C C . LYS A 1 467 ? -24.285 14.980 -0.881 1.00 96.94 467 LYS A C 1
ATOM 3491 O O . LYS A 1 467 ? -24.766 15.925 -1.506 1.00 96.94 467 LYS A O 1
ATOM 3496 N N . LEU A 1 468 ? -24.914 14.371 0.120 1.00 97.06 468 LEU A N 1
ATOM 3497 C CA . LEU A 1 468 ? -26.193 14.819 0.669 1.00 97.06 468 LEU A CA 1
ATOM 3498 C C . LEU A 1 468 ? -25.959 15.793 1.824 1.00 97.06 468 LEU A C 1
ATOM 3500 O O . LEU A 1 468 ? -26.513 16.889 1.835 1.00 97.06 468 LEU A O 1
ATOM 3504 N N . TRP A 1 469 ? -25.086 15.417 2.757 1.00 98.00 469 TRP A N 1
ATOM 3505 C CA . TRP A 1 469 ? -24.780 16.206 3.944 1.00 98.00 469 TRP A CA 1
ATOM 3506 C C . TRP A 1 469 ? -23.318 16.033 4.358 1.00 98.00 469 TRP A C 1
ATOM 3508 O O . TRP A 1 469 ? -22.741 14.962 4.155 1.00 98.00 469 TRP A O 1
ATOM 3518 N N . MET A 1 470 ? -22.720 17.066 4.955 1.00 97.38 470 MET A N 1
ATOM 3519 C CA . MET A 1 470 ? -21.444 16.917 5.658 1.00 97.38 470 MET A CA 1
ATOM 3520 C C . MET A 1 470 ? -21.331 17.797 6.908 1.00 97.38 470 MET A C 1
ATOM 3522 O O . MET A 1 470 ? -21.832 18.927 6.934 1.00 97.38 470 MET A O 1
ATOM 3526 N N . ALA A 1 471 ? -20.588 17.301 7.898 1.00 98.25 471 ALA A N 1
ATOM 3527 C CA . ALA A 1 471 ? -20.008 18.112 8.964 1.00 98.25 471 ALA A CA 1
ATOM 3528 C C . ALA A 1 471 ? -18.528 18.385 8.681 1.00 98.25 471 ALA A C 1
ATOM 3530 O O . ALA A 1 471 ? -17.821 17.500 8.197 1.00 98.25 471 ALA A O 1
ATOM 3531 N N . GLY A 1 472 ? -18.058 19.590 8.998 1.00 97.19 472 GLY A N 1
ATOM 3532 C CA . GLY A 1 472 ? -16.676 20.004 8.755 1.00 97.19 472 GLY A CA 1
ATOM 3533 C C . GLY A 1 472 ? -16.215 21.155 9.654 1.00 97.19 472 GLY A C 1
ATOM 3534 O O . GLY A 1 472 ? -16.975 21.620 10.511 1.00 97.19 472 GLY A O 1
ATOM 3535 N N . PRO A 1 473 ? -14.968 21.626 9.480 1.00 95.75 473 PRO A N 1
ATOM 3536 C CA . PRO A 1 473 ? -14.408 22.716 10.273 1.00 95.75 473 PRO A CA 1
ATOM 3537 C C . PRO A 1 473 ? -15.112 24.054 10.014 1.00 95.75 473 PRO A C 1
ATOM 3539 O O . PRO A 1 473 ? -15.767 24.262 8.990 1.00 95.75 473 PRO A O 1
ATOM 3542 N N . SER A 1 474 ? -14.905 25.015 10.915 1.00 91.75 474 SER A N 1
ATOM 3543 C CA . SER A 1 474 ? -15.297 26.411 10.687 1.00 91.75 474 SER A CA 1
ATOM 3544 C C . SER A 1 474 ? -14.712 26.964 9.380 1.00 91.75 474 SER A C 1
ATOM 3546 O O . SER A 1 474 ? -13.540 26.751 9.074 1.00 91.75 474 SER A O 1
ATOM 3548 N N . GLY A 1 475 ? -15.522 27.721 8.635 1.00 87.62 475 GLY A N 1
ATOM 3549 C CA . GLY A 1 475 ? -15.118 28.352 7.372 1.00 87.62 475 GLY A CA 1
ATOM 3550 C C . GLY A 1 475 ? -15.209 27.445 6.142 1.00 87.62 475 GLY A C 1
ATOM 3551 O O . GLY A 1 475 ? -14.941 27.911 5.038 1.00 87.62 475 GLY A O 1
ATOM 3552 N N . ASP A 1 476 ? -15.605 26.180 6.304 1.00 91.00 476 ASP A N 1
ATOM 3553 C CA . ASP A 1 476 ? -15.901 25.305 5.174 1.00 91.00 476 ASP A CA 1
ATOM 3554 C C . ASP A 1 476 ? -17.282 25.610 4.578 1.00 91.00 476 ASP A C 1
ATOM 3556 O O . ASP A 1 476 ? -18.312 25.433 5.229 1.00 91.00 476 ASP A O 1
ATOM 3560 N N . THR A 1 477 ? -17.299 26.087 3.333 1.00 90.38 477 THR A N 1
ATOM 3561 C CA . THR A 1 477 ? -18.525 26.470 2.617 1.00 90.38 477 THR A CA 1
ATOM 3562 C C . THR A 1 477 ? -19.362 25.284 2.162 1.00 90.38 477 THR A C 1
ATOM 3564 O O . THR A 1 477 ? -20.541 25.455 1.860 1.00 90.38 477 THR A O 1
ATOM 3567 N N . ASP A 1 478 ? -18.769 24.093 2.084 1.00 90.62 478 ASP A N 1
ATOM 3568 C CA . ASP A 1 478 ? -19.476 22.871 1.721 1.00 90.62 478 ASP A CA 1
ATOM 3569 C C . ASP A 1 478 ? -20.162 22.214 2.932 1.00 90.62 478 ASP A C 1
ATOM 3571 O O . ASP A 1 478 ? -21.037 21.360 2.738 1.00 90.62 478 ASP A O 1
ATOM 3575 N N . ALA A 1 479 ? -19.795 22.601 4.160 1.00 95.38 479 ALA A N 1
ATOM 3576 C CA . ALA A 1 479 ? -20.307 22.012 5.390 1.00 95.38 479 ALA A CA 1
ATOM 3577 C C . ALA A 1 479 ? -21.717 22.497 5.750 1.00 95.38 479 ALA A C 1
ATOM 3579 O O . ALA A 1 479 ? -21.990 23.690 5.860 1.00 95.38 479 ALA A O 1
ATOM 3580 N N . ASN A 1 480 ? -22.616 21.543 6.001 1.00 97.00 480 ASN A N 1
ATOM 3581 C CA . ASN A 1 480 ? -23.963 21.816 6.501 1.00 97.00 480 ASN A CA 1
ATOM 3582 C C . ASN A 1 480 ? -23.963 22.044 8.017 1.00 97.00 480 ASN A C 1
ATOM 3584 O O . ASN A 1 480 ? -24.752 22.840 8.520 1.00 97.00 480 ASN A O 1
ATOM 3588 N N . LEU A 1 481 ? -23.064 21.362 8.730 1.00 96.19 481 LEU A N 1
ATOM 3589 C CA . LEU A 1 481 ? -22.782 21.572 10.146 1.00 96.19 481 LEU A CA 1
ATOM 3590 C C . LEU A 1 481 ? -21.306 21.948 10.306 1.00 96.19 481 LEU A C 1
ATOM 3592 O O . LEU A 1 481 ? -20.421 21.172 9.951 1.00 96.19 481 LEU A O 1
ATOM 3596 N N . THR A 1 482 ? -21.035 23.132 10.851 1.00 95.75 482 THR A N 1
ATOM 3597 C CA . THR A 1 482 ? -19.664 23.599 11.094 1.00 95.75 482 THR A CA 1
ATOM 3598 C C . THR A 1 482 ? -19.304 23.456 12.566 1.00 95.75 482 THR A C 1
ATOM 3600 O O . THR A 1 482 ? -20.008 23.957 13.440 1.00 95.75 482 THR A O 1
ATOM 3603 N N . LEU A 1 483 ? -18.193 22.775 12.846 1.00 94.38 483 LEU A N 1
ATOM 3604 C CA . LEU A 1 483 ? -17.677 22.552 14.194 1.00 94.38 483 LEU A CA 1
ATOM 3605 C C . LEU A 1 483 ? -16.218 23.011 14.257 1.00 94.38 483 LEU A C 1
ATOM 3607 O O . LEU A 1 483 ? -15.343 22.430 13.619 1.00 94.38 483 LEU A O 1
ATOM 3611 N N . SER A 1 484 ? -15.930 24.037 15.063 1.00 93.31 484 SER A N 1
ATOM 3612 C CA . SER A 1 484 ? -14.572 24.595 15.202 1.00 93.31 484 SER A CA 1
ATOM 3613 C C . SER A 1 484 ? -13.551 23.603 15.764 1.00 93.31 484 SER A C 1
ATOM 3615 O O . SER A 1 484 ? -12.351 23.794 15.592 1.00 93.31 484 SER A O 1
ATOM 3617 N N . SER A 1 485 ? -14.020 22.545 16.425 1.00 93.38 485 SER A N 1
ATOM 3618 C CA . SER A 1 485 ? -13.206 21.465 16.977 1.00 93.38 485 SER A CA 1
ATOM 3619 C C . SER A 1 485 ? -12.777 20.414 15.951 1.00 93.38 485 SER A C 1
ATOM 3621 O O . SER A 1 485 ? -11.841 19.680 16.244 1.00 93.38 485 SER A O 1
ATOM 3623 N N . MET A 1 486 ? -13.388 20.340 14.759 1.00 96.00 486 MET A N 1
ATOM 3624 C CA . MET A 1 486 ? -13.008 19.380 13.707 1.00 96.00 486 MET A CA 1
ATOM 3625 C C . MET A 1 486 ? -11.725 19.827 12.986 1.00 96.00 486 MET A C 1
ATOM 3627 O O . MET A 1 486 ? -11.734 20.196 11.814 1.00 96.00 486 MET A O 1
ATOM 3631 N N . THR A 1 487 ? -10.600 19.839 13.696 1.00 94.44 487 THR A N 1
ATOM 3632 C CA . THR A 1 487 ? -9.311 20.359 13.203 1.00 94.44 487 THR A CA 1
ATOM 3633 C C . THR A 1 487 ? -8.382 19.290 12.639 1.00 94.44 487 THR A C 1
ATOM 3635 O O . THR A 1 487 ? -7.347 19.629 12.069 1.00 94.44 487 THR A O 1
ATOM 3638 N N . ASN A 1 4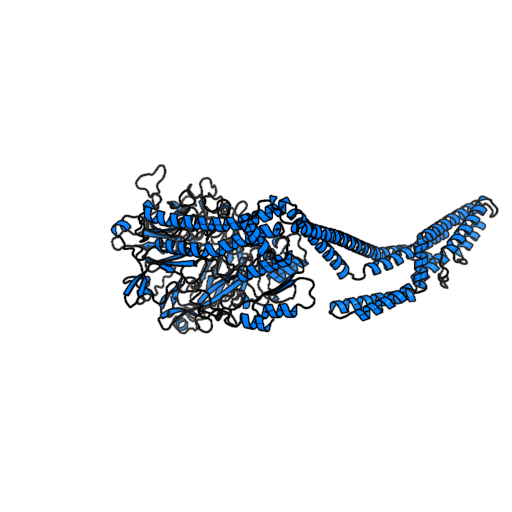88 ? -8.717 18.015 12.829 1.00 95.38 488 ASN A N 1
ATOM 3639 C CA . ASN A 1 488 ? -7.811 16.891 12.638 1.00 95.38 488 ASN A CA 1
ATOM 3640 C C . ASN A 1 488 ? -8.438 15.777 11.808 1.00 95.38 488 ASN A C 1
ATOM 3642 O O . ASN A 1 488 ? -9.656 15.597 11.789 1.00 95.38 488 ASN A O 1
ATOM 3646 N N . SER A 1 489 ? -7.569 15.026 11.140 1.00 96.19 489 SER A N 1
ATOM 3647 C CA . SER A 1 489 ? -7.904 13.849 10.351 1.00 96.19 489 SER A CA 1
ATOM 3648 C C . SER A 1 489 ? -8.770 12.870 11.137 1.00 96.19 489 SER A C 1
ATOM 3650 O O . SER A 1 489 ? -8.458 12.534 12.279 1.00 96.19 489 SER A O 1
ATOM 3652 N N . MET A 1 490 ? -9.803 12.341 10.493 1.00 97.50 490 MET A N 1
ATOM 3653 C CA . MET A 1 490 ? -10.668 11.288 11.014 1.00 97.50 490 MET A CA 1
ATOM 3654 C C . MET A 1 490 ? -10.487 10.033 10.148 1.00 97.50 490 MET A C 1
ATOM 3656 O O . MET A 1 490 ? -11.301 9.786 9.261 1.00 97.50 490 MET A O 1
ATOM 3660 N N . PRO A 1 491 ? -9.411 9.244 10.329 1.00 95.75 491 PRO A N 1
ATOM 3661 C CA . PRO A 1 491 ? -9.151 8.066 9.496 1.00 95.75 491 PRO A CA 1
ATOM 3662 C C . PRO A 1 491 ? -10.026 6.858 9.857 1.00 95.75 491 PRO A C 1
ATOM 3664 O O . PRO A 1 491 ? -10.204 5.977 9.023 1.00 95.75 491 PRO A O 1
ATOM 3667 N N . ALA A 1 492 ? -10.547 6.815 11.085 1.00 95.12 492 ALA A N 1
ATOM 3668 C CA . ALA A 1 492 ? -11.337 5.707 11.602 1.00 95.12 492 ALA A CA 1
ATOM 3669 C C . ALA A 1 492 ? -12.724 5.618 10.954 1.00 95.12 492 ALA A C 1
ATOM 3671 O O . ALA A 1 492 ? -13.336 6.631 10.613 1.00 95.12 492 ALA A O 1
ATOM 3672 N N . ASP A 1 493 ? -13.259 4.404 10.862 1.00 95.44 493 ASP A N 1
ATOM 3673 C CA . ASP A 1 493 ? -14.653 4.188 10.481 1.00 95.44 493 ASP A CA 1
ATOM 3674 C C . ASP A 1 493 ? -15.610 4.887 11.467 1.00 95.44 493 ASP A C 1
ATOM 3676 O O . ASP A 1 493 ? -15.360 4.879 12.678 1.00 95.44 493 ASP A O 1
ATOM 3680 N N . PRO A 1 494 ? -16.745 5.437 10.997 1.00 97.31 494 PRO A N 1
ATOM 3681 C CA . PRO A 1 494 ? -17.809 5.870 11.892 1.00 97.31 494 PRO A CA 1
ATOM 3682 C C . PRO A 1 494 ? -18.509 4.656 12.528 1.00 97.31 494 PRO A C 1
ATOM 3684 O O . PRO A 1 494 ? -18.700 3.617 11.885 1.00 97.31 494 PRO A O 1
ATOM 3687 N N . ALA A 1 495 ? -18.940 4.784 13.782 1.00 97.25 495 ALA A N 1
ATOM 3688 C CA . ALA A 1 495 ? -19.882 3.857 14.404 1.00 97.25 495 ALA A CA 1
ATOM 3689 C C . ALA A 1 495 ? -21.308 4.359 14.154 1.00 97.25 495 ALA A C 1
ATOM 3691 O O . ALA A 1 495 ? -21.629 5.492 14.511 1.00 97.25 495 ALA A O 1
ATOM 3692 N N . LEU A 1 496 ? -22.138 3.534 13.518 1.00 96.38 496 LEU A N 1
ATOM 3693 C CA . LEU A 1 496 ? -23.518 3.863 13.166 1.00 96.38 496 LEU A CA 1
ATOM 3694 C C . LEU A 1 496 ? -24.451 3.116 14.119 1.00 96.38 496 LEU A C 1
ATOM 3696 O O . LEU A 1 496 ? -24.295 1.908 14.292 1.00 96.38 496 LEU A O 1
ATOM 3700 N N . VAL A 1 497 ? -25.388 3.827 14.738 1.00 94.62 497 VAL A N 1
ATOM 3701 C CA . VAL A 1 497 ? -26.341 3.277 15.704 1.00 94.62 497 VAL A CA 1
ATOM 3702 C C . VAL A 1 497 ? -27.755 3.464 15.168 1.00 94.62 497 VAL A C 1
ATOM 3704 O O . VAL A 1 497 ? -28.186 4.595 14.947 1.00 94.62 497 VAL A O 1
ATOM 3707 N N . ASP A 1 498 ? -28.454 2.349 14.983 1.00 92.94 498 ASP A N 1
ATOM 3708 C CA . ASP A 1 498 ? -29.909 2.262 14.834 1.00 92.94 498 ASP A CA 1
ATOM 3709 C C . ASP A 1 498 ? -30.458 1.783 16.183 1.00 92.94 498 ASP A C 1
ATOM 3711 O O . ASP A 1 498 ? -30.221 0.645 16.601 1.00 92.94 498 ASP A O 1
ATOM 3715 N N . LEU A 1 499 ? -31.094 2.689 16.924 1.00 88.06 499 LEU A N 1
ATOM 3716 C CA . LEU A 1 499 ? -31.593 2.406 18.267 1.00 88.06 499 LEU A CA 1
ATOM 3717 C C . LEU A 1 499 ? -32.970 1.733 18.221 1.00 88.06 499 LEU A C 1
ATOM 3719 O O . LEU A 1 499 ? -33.301 0.946 19.114 1.00 88.06 499 LEU A O 1
ATOM 3723 N N . GLY A 1 500 ? -33.778 2.075 17.215 1.00 84.81 500 GLY A N 1
ATOM 3724 C CA . GLY A 1 500 ? -35.131 1.553 17.024 1.00 84.81 500 GLY A CA 1
ATOM 3725 C C . GLY A 1 500 ? -35.167 0.143 16.434 1.00 84.81 500 GLY A C 1
ATOM 3726 O O . GLY A 1 500 ? -36.171 -0.553 16.594 1.00 84.81 500 GLY A O 1
ATOM 3727 N N . GLY A 1 501 ? -34.076 -0.280 15.794 1.00 86.38 501 GLY A N 1
ATOM 3728 C CA . GLY A 1 501 ? -34.020 -1.488 14.986 1.00 86.38 501 GLY A CA 1
ATOM 3729 C C . GLY A 1 501 ? -34.928 -1.392 13.763 1.00 86.38 501 GLY A C 1
ATOM 3730 O O . GLY A 1 501 ? -35.499 -2.402 13.377 1.00 86.38 501 GLY A O 1
ATOM 3731 N N . ASP A 1 502 ? -35.156 -0.199 13.209 1.00 87.38 502 ASP A N 1
ATOM 3732 C CA . ASP A 1 502 ? -36.030 0.007 12.043 1.00 87.38 502 ASP A CA 1
ATOM 3733 C C . ASP A 1 502 ? -35.256 0.110 10.716 1.00 87.38 502 ASP A C 1
ATOM 3735 O O . ASP A 1 502 ? -35.851 0.357 9.663 1.00 87.38 502 ASP A O 1
ATOM 3739 N N . GLY A 1 503 ? -33.937 -0.097 10.769 1.00 89.00 503 GLY A N 1
ATOM 3740 C CA . GLY A 1 503 ? -33.022 -0.002 9.642 1.00 89.00 503 GLY A CA 1
ATOM 3741 C C . GLY A 1 503 ? -32.495 1.412 9.398 1.00 89.00 503 GLY A C 1
ATOM 3742 O O . GLY A 1 503 ? -31.638 1.586 8.527 1.00 89.00 503 GLY A O 1
ATOM 3743 N N . LEU A 1 504 ? -32.974 2.430 10.125 1.00 94.44 504 LEU A N 1
ATOM 3744 C CA . LEU A 1 504 ? -32.558 3.821 9.963 1.00 94.44 504 LEU A CA 1
ATOM 3745 C C . LEU A 1 504 ? -31.519 4.211 11.016 1.00 94.44 504 LEU A C 1
ATOM 3747 O O . LEU A 1 504 ? -31.675 3.977 12.207 1.00 94.44 504 LEU A O 1
ATOM 3751 N N . ILE A 1 505 ? -30.441 4.862 10.579 1.00 96.25 505 ILE A N 1
ATOM 3752 C CA . ILE A 1 505 ? -29.422 5.351 11.515 1.00 96.25 505 ILE A CA 1
ATOM 3753 C C . ILE A 1 505 ? -29.955 6.558 12.284 1.00 96.25 505 ILE A C 1
ATOM 3755 O O . ILE A 1 505 ? -30.426 7.521 11.675 1.00 96.25 505 ILE A O 1
ATOM 3759 N N . ASP A 1 506 ? -29.802 6.524 13.606 1.00 93.94 506 ASP A N 1
ATOM 3760 C CA . ASP A 1 506 ? -30.190 7.590 14.532 1.00 93.94 506 ASP A CA 1
ATOM 3761 C C . ASP A 1 506 ? -28.980 8.389 15.013 1.00 93.94 506 ASP A C 1
ATOM 3763 O O . ASP A 1 506 ? -28.996 9.620 15.015 1.00 93.94 506 ASP A O 1
ATOM 3767 N N . THR A 1 507 ? -27.908 7.695 15.403 1.00 95.94 507 THR A N 1
ATOM 3768 C CA . THR A 1 507 ? -26.721 8.319 15.999 1.00 95.94 507 THR A CA 1
ATOM 3769 C C . THR A 1 507 ? -25.446 7.816 15.329 1.00 95.94 507 THR A C 1
ATOM 3771 O O . THR A 1 507 ? -25.293 6.633 15.032 1.00 95.94 507 THR A O 1
ATOM 3774 N N . ILE A 1 508 ? -24.500 8.725 15.105 1.00 98.19 508 ILE A N 1
ATOM 3775 C CA . ILE A 1 508 ? -23.186 8.450 14.528 1.00 98.19 508 ILE A CA 1
ATOM 3776 C C . ILE A 1 508 ? -22.109 8.905 15.510 1.00 98.19 508 ILE A C 1
ATOM 3778 O O . ILE A 1 508 ? -22.126 10.054 15.954 1.00 98.19 508 ILE A O 1
ATOM 3782 N N . PHE A 1 509 ? -21.135 8.039 15.790 1.00 98.12 509 PHE A N 1
ATOM 3783 C CA . PHE A 1 509 ? -19.931 8.389 16.544 1.00 98.12 509 PHE A CA 1
ATOM 3784 C C . PHE A 1 509 ? -18.692 8.329 15.652 1.00 98.12 509 PHE A C 1
ATOM 3786 O O . PHE A 1 509 ? -18.502 7.373 14.899 1.00 98.12 509 PHE A O 1
ATOM 3793 N N . THR A 1 510 ? -17.827 9.336 15.754 1.00 98.12 510 THR A N 1
ATOM 3794 C CA . THR A 1 510 ? -16.543 9.388 15.039 1.00 98.12 510 THR A CA 1
ATOM 3795 C C . THR A 1 510 ? -15.420 9.820 15.971 1.00 98.12 510 THR A C 1
ATOM 3797 O O . THR A 1 510 ? -15.667 10.383 17.038 1.00 98.12 510 THR A O 1
ATOM 3800 N N . SER A 1 511 ? -14.178 9.570 15.566 1.00 97.38 511 SER A N 1
ATOM 3801 C CA . SER A 1 511 ? -12.986 9.967 16.313 1.00 97.38 511 SER A CA 1
ATOM 3802 C C . SER A 1 511 ? -11.894 10.504 15.396 1.00 97.38 511 SER A C 1
ATOM 3804 O O . SER A 1 511 ? -11.854 10.160 14.213 1.00 97.38 511 SER A O 1
ATOM 3806 N N . ASP A 1 512 ? -10.991 11.314 15.947 1.00 97.25 512 ASP A N 1
ATOM 3807 C CA . ASP A 1 512 ? -9.907 11.942 15.190 1.00 97.25 512 ASP A CA 1
ATOM 3808 C C . ASP A 1 512 ? -8.499 11.643 15.738 1.00 97.25 512 ASP A C 1
ATOM 3810 O O . ASP A 1 512 ? -8.290 11.113 16.838 1.00 97.25 512 ASP A O 1
ATOM 3814 N N . THR A 1 513 ? -7.491 12.043 14.966 1.00 95.50 513 THR A N 1
ATOM 3815 C CA . THR A 1 513 ? -6.074 11.942 15.340 1.00 95.50 513 THR A CA 1
ATOM 3816 C C . THR A 1 513 ? -5.662 12.912 16.452 1.00 95.50 513 THR A C 1
ATOM 3818 O O . THR A 1 513 ? -4.487 12.959 16.798 1.00 95.50 513 THR A O 1
ATOM 3821 N N . ARG A 1 514 ? -6.597 13.662 17.050 1.00 93.88 514 ARG A N 1
ATOM 3822 C CA . ARG A 1 514 ? -6.373 14.551 18.199 1.00 93.88 514 ARG A CA 1
ATOM 3823 C C . ARG A 1 514 ? -6.941 13.984 19.501 1.00 93.88 514 ARG A C 1
ATOM 3825 O O . ARG A 1 514 ? -6.953 14.675 20.518 1.00 93.88 514 ARG A O 1
ATOM 3832 N N . GLY A 1 515 ? -7.413 12.740 19.486 1.00 95.38 515 GLY A N 1
ATOM 3833 C CA . GLY A 1 515 ? -7.992 12.117 20.669 1.00 95.38 515 GLY A CA 1
ATOM 3834 C C . GLY A 1 515 ? -9.368 12.696 20.999 1.00 95.38 515 GLY A C 1
ATOM 3835 O O . GLY A 1 515 ? -9.738 12.781 22.170 1.00 95.38 515 GLY A O 1
ATOM 3836 N N . GLN A 1 516 ? -10.110 13.158 19.993 1.00 96.50 516 GLN A N 1
ATOM 3837 C CA . GLN A 1 516 ? -11.467 13.663 20.156 1.00 96.50 516 GLN A CA 1
ATOM 3838 C C . GLN A 1 516 ? -12.484 12.623 19.696 1.00 96.50 516 GLN A C 1
ATOM 3840 O O . GLN A 1 516 ? -12.209 11.816 18.807 1.00 96.50 516 GLN A O 1
ATOM 3845 N N . ILE A 1 517 ? -13.672 12.664 20.300 1.00 97.62 517 ILE A N 1
ATOM 3846 C CA . ILE A 1 517 ? -14.833 11.877 19.875 1.00 97.62 517 ILE A CA 1
ATOM 3847 C C . ILE A 1 517 ? -15.981 12.839 19.604 1.00 97.62 517 ILE A C 1
ATOM 3849 O O . ILE A 1 517 ? -16.271 13.719 20.421 1.00 97.62 517 ILE A O 1
ATOM 3853 N N . PHE A 1 518 ? -16.643 12.656 18.470 1.00 97.62 518 PHE A N 1
ATOM 3854 C CA . PHE A 1 518 ? -17.795 13.433 18.037 1.00 97.62 518 PHE A CA 1
ATOM 3855 C C . PHE A 1 518 ? -19.028 12.546 17.980 1.00 97.62 518 PHE A C 1
ATOM 3857 O O . PHE A 1 518 ? -18.938 11.361 17.659 1.00 97.62 518 PHE A O 1
ATOM 3864 N N . ARG A 1 519 ? -20.176 13.149 18.278 1.00 96.81 519 ARG A N 1
ATOM 3865 C CA . ARG A 1 519 ? -21.492 12.536 18.132 1.00 96.81 519 ARG A CA 1
ATOM 3866 C C . ARG A 1 519 ? -22.336 13.385 17.193 1.00 96.81 519 ARG A C 1
ATOM 3868 O O . ARG A 1 519 ? -22.332 14.612 17.312 1.00 96.81 519 ARG A O 1
ATOM 3875 N N . PHE A 1 520 ? -23.071 12.720 16.311 1.00 97.38 520 PHE A N 1
ATOM 3876 C CA . PHE A 1 520 ? -24.055 13.324 15.423 1.00 97.38 520 PHE A CA 1
ATOM 3877 C C . PHE A 1 520 ? -25.374 12.566 15.538 1.00 97.38 520 PHE A C 1
ATOM 3879 O O . PHE A 1 520 ? -25.389 11.344 15.451 1.00 97.38 520 PHE A O 1
ATOM 3886 N N . ASP A 1 521 ? -26.468 13.290 15.723 1.00 96.62 521 ASP A N 1
ATOM 3887 C CA . ASP A 1 521 ? -27.823 12.764 15.841 1.00 96.62 521 ASP A CA 1
ATOM 3888 C C . ASP A 1 521 ? -28.627 13.175 14.601 1.00 96.62 521 ASP A C 1
ATOM 3890 O O . ASP A 1 521 ? -28.736 14.367 14.283 1.00 96.62 521 ASP A O 1
ATOM 3894 N N . ILE A 1 522 ? -29.161 12.185 13.885 1.00 95.75 522 ILE A N 1
ATOM 3895 C CA . ILE A 1 522 ? -29.950 12.359 12.666 1.00 95.75 522 ILE A CA 1
ATOM 3896 C C . ILE A 1 522 ? -31.390 12.714 13.039 1.00 95.75 522 ILE A C 1
ATOM 3898 O O . ILE A 1 522 ? -32.060 12.044 13.822 1.00 95.75 522 ILE A O 1
ATOM 3902 N N . ASN A 1 523 ? -31.903 13.772 12.422 1.00 95.19 523 ASN A N 1
ATOM 3903 C CA . ASN A 1 523 ? -33.300 14.149 12.508 1.00 95.19 523 ASN A CA 1
ATOM 3904 C C . ASN A 1 523 ? -34.109 13.375 11.461 1.00 95.19 523 ASN A C 1
ATOM 3906 O O . ASN A 1 523 ? -34.146 13.757 10.290 1.00 95.19 523 ASN A O 1
ATOM 3910 N N . GLN A 1 524 ? -34.841 12.344 11.881 1.00 92.12 524 GLN A N 1
ATOM 3911 C CA . GLN A 1 524 ? -35.688 11.550 10.976 1.00 92.12 524 GLN A CA 1
ATOM 3912 C C . GLN A 1 524 ? -36.859 12.343 10.351 1.00 92.12 524 GLN A C 1
ATOM 3914 O O . GLN A 1 524 ? -37.511 11.872 9.418 1.00 92.12 524 GLN A O 1
ATOM 3919 N N . SER A 1 525 ? -37.138 13.561 10.830 1.00 94.56 525 SER A N 1
ATOM 3920 C CA . SER A 1 525 ? -38.153 14.476 10.280 1.00 94.56 525 SER A CA 1
ATOM 3921 C C . SER A 1 525 ? -37.549 15.613 9.443 1.00 94.56 525 SER A C 1
ATOM 3923 O O . SER A 1 525 ? -38.177 16.658 9.271 1.00 94.56 525 SER A O 1
ATOM 3925 N N . ASN A 1 526 ? -36.321 15.447 8.946 1.00 95.94 526 ASN A N 1
ATOM 3926 C CA . ASN A 1 526 ? -35.668 16.453 8.114 1.00 95.94 526 ASN A CA 1
ATOM 3927 C C . ASN A 1 526 ? -36.432 16.735 6.811 1.00 95.94 526 ASN A C 1
ATOM 3929 O O . ASN A 1 526 ? -37.105 15.875 6.236 1.00 95.94 526 ASN A O 1
ATOM 3933 N N . THR A 1 527 ? -36.290 17.973 6.349 1.00 95.81 527 THR A N 1
ATOM 3934 C CA . THR A 1 527 ? -36.906 18.498 5.122 1.00 95.81 527 THR A CA 1
ATOM 3935 C C . THR A 1 527 ? -35.873 19.091 4.166 1.00 95.81 527 THR A C 1
ATOM 3937 O O . THR A 1 527 ? -36.209 19.409 3.024 1.00 95.81 527 THR A O 1
ATOM 3940 N N . SER A 1 528 ? -34.628 19.256 4.621 1.00 94.75 528 SER A N 1
ATOM 3941 C CA . SER A 1 528 ? -33.491 19.684 3.816 1.00 94.75 528 SER A CA 1
ATOM 3942 C C . SER A 1 528 ? -32.166 19.257 4.465 1.00 94.75 528 SER A C 1
ATOM 3944 O O . SER A 1 528 ? -32.115 18.802 5.608 1.00 94.75 528 SER A O 1
ATOM 3946 N N . ALA A 1 529 ? -31.051 19.499 3.771 1.00 95.12 529 ALA A N 1
ATOM 3947 C CA . ALA A 1 529 ? -29.718 19.288 4.334 1.00 95.12 529 ALA A CA 1
ATOM 3948 C C . ALA A 1 529 ? -29.436 20.151 5.584 1.00 95.12 529 ALA A C 1
ATOM 3950 O O . ALA A 1 529 ? -28.635 19.761 6.429 1.00 95.12 529 ALA A O 1
ATOM 3951 N N . SER A 1 530 ? -30.078 21.318 5.739 1.00 94.56 530 SER A N 1
ATOM 3952 C CA . SER A 1 530 ? -29.786 22.237 6.851 1.00 94.56 530 SER A CA 1
ATOM 3953 C C . SER A 1 530 ? -30.339 21.769 8.198 1.00 94.56 530 SER A C 1
ATOM 3955 O O . SER A 1 530 ? -29.874 22.237 9.230 1.00 94.56 530 SER A O 1
ATOM 3957 N N . ASN A 1 531 ? -31.334 20.876 8.205 1.00 95.00 531 ASN A N 1
ATOM 3958 C CA . ASN A 1 531 ? -31.910 20.301 9.424 1.00 95.00 531 ASN A CA 1
ATOM 3959 C C . ASN A 1 531 ? -31.776 18.772 9.486 1.00 95.00 531 ASN A C 1
ATOM 3961 O O . ASN A 1 531 ? -32.506 18.137 10.248 1.00 95.00 531 ASN A O 1
ATOM 3965 N N . PHE A 1 532 ? -30.870 18.197 8.686 1.00 97.06 532 PHE A N 1
ATOM 3966 C CA . PHE A 1 532 ? -30.663 16.754 8.596 1.00 97.06 532 PHE A CA 1
ATOM 3967 C C . PHE A 1 532 ? -30.098 16.146 9.883 1.00 97.06 532 PHE A C 1
ATOM 3969 O O . PHE A 1 532 ? -30.616 15.138 10.347 1.00 97.06 532 PHE A O 1
ATOM 3976 N N . ALA A 1 533 ? -29.064 16.751 10.469 1.00 96.06 533 ALA A N 1
ATOM 3977 C CA . ALA A 1 533 ? -28.432 16.248 11.685 1.00 96.06 533 ALA A CA 1
ATOM 3978 C C . ALA A 1 533 ? -27.853 17.384 12.537 1.00 96.06 533 ALA A C 1
ATOM 3980 O O . ALA A 1 533 ? -27.438 18.423 12.018 1.00 96.06 533 ALA A O 1
ATOM 3981 N N . THR A 1 534 ? -27.793 17.154 13.846 1.00 94.75 534 THR A N 1
ATOM 3982 C CA . THR A 1 534 ? -27.091 17.994 14.830 1.00 94.75 534 THR A CA 1
ATOM 3983 C C . THR A 1 534 ? -25.922 17.221 15.423 1.00 94.75 534 THR A C 1
ATOM 3985 O O . THR A 1 534 ? -25.959 15.999 15.440 1.00 94.75 534 THR A O 1
ATOM 3988 N N . GLY A 1 535 ? -24.890 17.882 15.942 1.00 94.06 535 GLY A N 1
ATOM 3989 C CA . GLY A 1 535 ? -23.780 17.167 16.575 1.00 94.06 535 GLY A CA 1
ATOM 3990 C C . GLY A 1 535 ? -22.731 18.084 17.182 1.00 94.06 535 GLY A C 1
ATOM 3991 O O . GLY A 1 535 ? -22.725 19.287 16.915 1.00 94.06 535 GLY A O 1
ATOM 3992 N N . ASN A 1 536 ? -21.858 17.520 18.018 1.00 94.62 536 ASN A N 1
ATOM 3993 C CA . ASN A 1 536 ? -20.723 18.219 18.623 1.00 94.62 536 ASN A CA 1
ATOM 3994 C C . ASN A 1 536 ? -19.678 17.222 19.167 1.00 94.62 536 ASN A C 1
ATOM 3996 O O . ASN A 1 536 ? -19.883 16.005 19.179 1.00 94.62 536 ASN A O 1
ATOM 4000 N N . ARG A 1 537 ? -18.547 17.743 19.652 1.00 94.94 537 ARG A N 1
ATOM 4001 C CA . ARG A 1 537 ? -17.511 16.976 20.348 1.00 94.94 537 ARG A CA 1
ATOM 4002 C C . ARG A 1 537 ? -17.976 16.558 21.745 1.00 94.94 537 ARG A C 1
ATOM 4004 O O . ARG A 1 537 ? -18.217 17.408 22.604 1.00 94.94 537 ARG A O 1
ATOM 4011 N N . ILE A 1 538 ? -17.994 15.253 22.000 1.00 95.12 538 ILE A N 1
ATOM 4012 C CA . ILE A 1 538 ? -18.384 14.661 23.288 1.00 95.12 538 ILE A CA 1
ATOM 4013 C C . ILE A 1 538 ? -17.197 14.255 24.162 1.00 95.12 538 ILE A C 1
ATOM 4015 O O . ILE A 1 538 ? -17.361 14.167 25.373 1.00 95.12 538 ILE A O 1
ATOM 4019 N N . ALA A 1 539 ? -16.002 14.066 23.597 1.00 95.44 539 ALA A N 1
ATOM 4020 C CA . ALA A 1 539 ? -14.788 13.800 24.370 1.00 95.44 539 ALA A CA 1
ATOM 4021 C C . ALA A 1 539 ? -13.575 14.533 23.788 1.00 95.44 539 ALA A C 1
ATOM 4023 O O . ALA A 1 539 ? -13.466 14.693 22.572 1.00 95.44 539 ALA A O 1
ATOM 4024 N N . ASN A 1 540 ? -12.675 14.981 24.664 1.00 94.75 540 ASN A N 1
ATOM 4025 C CA . ASN A 1 540 ? -11.411 15.626 24.319 1.00 94.75 540 ASN A CA 1
ATOM 4026 C C . ASN A 1 540 ? -10.296 15.090 25.225 1.00 94.75 540 ASN A C 1
ATOM 4028 O O . ASN A 1 540 ? -10.145 15.527 26.366 1.00 94.75 540 ASN A O 1
ATOM 4032 N N . ILE A 1 541 ? -9.550 14.117 24.712 1.00 93.56 541 ILE A N 1
ATOM 4033 C CA . ILE A 1 541 ? -8.627 13.287 25.490 1.00 93.56 541 ILE A CA 1
ATOM 4034 C C . ILE A 1 541 ? -7.152 13.559 25.139 1.00 93.56 541 ILE A C 1
ATOM 4036 O O . ILE A 1 541 ? -6.261 13.287 25.949 1.00 93.56 541 ILE A O 1
ATOM 4040 N N . GLY A 1 542 ? -6.874 14.119 23.958 1.00 89.88 542 GLY A N 1
ATOM 4041 C CA . GLY A 1 542 ? -5.526 14.526 23.559 1.00 89.88 542 GLY A CA 1
ATOM 4042 C C . GLY A 1 542 ? -5.097 15.863 24.179 1.00 89.88 542 GLY A C 1
ATOM 4043 O O . GLY A 1 542 ? -5.832 16.849 24.144 1.00 89.88 542 GLY A O 1
ATOM 4044 N N . GLY A 1 543 ? -3.878 15.914 24.720 1.00 87.25 543 GLY A N 1
ATOM 4045 C CA . GLY A 1 543 ? -3.230 17.115 25.265 1.00 87.25 543 GLY A CA 1
ATOM 4046 C C . GLY A 1 543 ? -2.336 17.833 24.251 1.00 87.25 543 GLY A C 1
ATOM 4047 O O . GLY A 1 543 ? -2.214 17.412 23.108 1.00 87.25 543 GLY A O 1
ATOM 4048 N N . THR A 1 544 ? -1.747 18.970 24.612 1.00 87.75 544 THR A N 1
ATOM 4049 C CA . THR A 1 544 ? -1.083 19.912 23.679 1.00 87.75 544 THR A CA 1
ATOM 4050 C C . THR A 1 544 ? 0.408 19.672 23.440 1.00 87.75 544 THR A C 1
ATOM 4052 O O . THR A 1 544 ? 1.025 20.432 22.702 1.00 87.75 544 THR A O 1
ATOM 4055 N N . ASP A 1 545 ? 0.977 18.627 24.028 1.00 86.81 545 ASP A N 1
ATOM 4056 C CA . ASP A 1 545 ? 2.387 18.244 23.914 1.00 86.81 545 ASP A CA 1
ATOM 4057 C C . ASP A 1 545 ? 2.524 16.809 23.380 1.00 86.81 545 ASP A C 1
ATOM 4059 O O . ASP A 1 545 ? 1.526 16.104 23.236 1.00 86.81 545 ASP A O 1
ATOM 4063 N N . ALA A 1 546 ? 3.753 16.383 23.077 1.00 85.88 546 ALA A N 1
ATOM 4064 C CA . ALA A 1 546 ? 4.044 15.045 22.562 1.00 85.88 546 ALA A CA 1
ATOM 4065 C C . ALA A 1 546 ? 3.584 13.921 23.511 1.00 85.88 546 ALA A C 1
ATOM 4067 O O . ALA A 1 546 ? 2.960 12.957 23.066 1.00 85.88 546 ALA A O 1
ATOM 4068 N N . THR A 1 547 ? 3.822 14.079 24.816 1.00 82.88 547 THR A N 1
ATOM 4069 C CA . THR A 1 547 ? 3.484 13.094 25.857 1.00 82.88 547 THR A CA 1
ATOM 4070 C C . THR A 1 547 ? 1.989 12.806 25.924 1.00 82.88 547 THR A C 1
ATOM 4072 O O . THR A 1 547 ? 1.566 11.666 26.118 1.00 82.88 547 THR A O 1
ATOM 4075 N N . ASN A 1 548 ? 1.172 13.836 25.735 1.00 85.62 548 ASN A N 1
ATOM 4076 C CA . ASN A 1 548 ? -0.277 13.756 25.810 1.00 85.62 548 ASN A CA 1
ATOM 4077 C C . ASN A 1 548 ? -0.940 13.702 24.424 1.00 85.62 548 ASN A C 1
ATOM 4079 O O . ASN A 1 548 ? -2.170 13.754 24.342 1.00 85.62 548 ASN A O 1
ATOM 4083 N N . ASN A 1 549 ? -0.181 13.587 23.327 1.00 92.00 549 ASN A N 1
ATOM 4084 C CA . ASN A 1 549 ? -0.723 13.567 21.966 1.00 92.00 549 ASN A CA 1
ATOM 4085 C C . ASN A 1 549 ? -1.309 12.202 21.572 1.00 92.00 549 ASN A C 1
ATOM 4087 O O . ASN A 1 549 ? -0.839 11.517 20.657 1.00 92.00 549 ASN A O 1
ATOM 4091 N N . ARG A 1 550 ? -2.359 11.815 22.289 1.00 93.75 550 ARG A N 1
ATOM 4092 C CA . ARG A 1 550 ? -3.134 10.598 22.059 1.00 93.75 550 ARG A CA 1
ATOM 4093 C C . ARG A 1 550 ? -3.946 10.747 20.783 1.00 93.75 550 ARG A C 1
ATOM 4095 O O . ARG A 1 550 ? -4.641 11.745 20.598 1.00 93.75 550 ARG A O 1
ATOM 4102 N N . ARG A 1 551 ? -3.864 9.741 19.915 1.00 94.94 551 ARG A N 1
ATOM 4103 C CA . ARG A 1 551 ? -4.501 9.743 18.593 1.00 94.94 551 ARG A CA 1
ATOM 4104 C C . ARG A 1 551 ? -5.416 8.540 18.446 1.00 94.94 551 ARG A C 1
ATOM 4106 O O . ARG A 1 551 ? -5.040 7.446 18.862 1.00 94.94 551 ARG A O 1
ATOM 4113 N N . PHE A 1 552 ? -6.570 8.722 17.813 1.00 96.69 552 PHE A N 1
ATOM 4114 C CA . PHE A 1 552 ? -7.463 7.621 17.476 1.00 96.69 552 PHE A CA 1
ATOM 4115 C C . PHE A 1 552 ? -7.399 7.314 15.976 1.00 96.69 552 PHE A C 1
ATOM 4117 O O . PHE A 1 552 ? -7.682 8.166 15.138 1.00 96.69 552 PHE A O 1
ATOM 4124 N N . TYR A 1 553 ? -7.025 6.074 15.649 1.00 93.69 553 TYR A N 1
ATOM 4125 C CA . TYR A 1 553 ? -7.009 5.538 14.278 1.00 93.69 553 TYR A CA 1
ATOM 4126 C C . TYR A 1 553 ? -8.066 4.457 14.043 1.00 93.69 553 TYR A C 1
ATOM 4128 O O . TYR A 1 553 ? -8.272 4.025 12.914 1.00 93.69 553 TYR A O 1
ATOM 4136 N N . ASN A 1 554 ? -8.707 4.000 15.115 1.00 92.31 554 ASN A N 1
ATOM 4137 C CA . ASN A 1 554 ? -9.558 2.821 15.133 1.00 92.31 554 ASN A CA 1
ATOM 4138 C C . ASN A 1 554 ? -11.024 3.214 15.301 1.00 92.31 554 ASN A C 1
ATOM 4140 O O . ASN A 1 554 ? -11.316 4.231 15.929 1.00 92.31 554 ASN A O 1
ATOM 4144 N N . GLN A 1 555 ? -11.933 2.394 14.768 1.00 94.06 555 GLN A N 1
ATOM 4145 C CA . GLN A 1 555 ? -13.371 2.616 14.900 1.00 94.06 555 GLN A CA 1
ATOM 4146 C C . GLN A 1 555 ? -13.764 2.661 16.391 1.00 94.06 555 GLN A C 1
ATOM 4148 O O . GLN A 1 555 ? -13.383 1.742 17.123 1.00 94.06 555 GLN A O 1
ATOM 4153 N N . PRO A 1 556 ? -14.563 3.651 16.838 1.00 96.81 556 PRO A N 1
ATOM 4154 C CA . PRO A 1 556 ? -15.229 3.579 18.132 1.00 96.81 556 PRO A CA 1
ATOM 4155 C C . PRO A 1 556 ? -16.137 2.342 18.203 1.00 96.81 556 PRO A C 1
ATOM 4157 O O . PRO A 1 556 ? -16.966 2.107 17.321 1.00 96.81 556 PRO A O 1
ATOM 4160 N N . ASP A 1 557 ? -15.996 1.548 19.255 1.00 96.56 557 ASP A N 1
ATOM 4161 C CA . ASP A 1 557 ? -16.825 0.371 19.500 1.00 96.56 557 ASP A CA 1
ATOM 4162 C C . ASP A 1 557 ? -17.946 0.745 20.475 1.00 96.56 557 ASP A C 1
ATOM 4164 O O . ASP A 1 557 ? -17.695 1.059 21.639 1.00 96.56 557 ASP A O 1
ATOM 4168 N N . VAL A 1 558 ? -19.176 0.804 19.959 1.00 95.50 558 VAL A N 1
ATOM 4169 C CA . VAL A 1 558 ? -20.333 1.356 20.669 1.00 95.50 558 VAL A CA 1
ATOM 4170 C C . VAL A 1 558 ? -21.299 0.242 21.046 1.00 95.50 558 VAL A C 1
ATOM 4172 O O . VAL A 1 558 ? -21.757 -0.501 20.181 1.00 95.50 558 VAL A O 1
ATOM 4175 N N . ALA A 1 559 ? -21.660 0.162 22.326 1.00 92.25 559 ALA A N 1
ATOM 4176 C CA . ALA A 1 559 ? -22.677 -0.763 22.821 1.00 92.25 559 ALA A CA 1
ATOM 4177 C C . ALA A 1 559 ? -23.713 -0.034 23.683 1.00 92.25 559 ALA A C 1
ATOM 4179 O O . ALA A 1 559 ? -23.396 0.930 24.376 1.00 92.25 559 ALA A O 1
ATOM 4180 N N . LEU A 1 560 ? -24.965 -0.494 23.647 1.00 90.62 560 LEU A N 1
ATOM 4181 C CA . LEU A 1 560 ? -26.033 0.016 24.502 1.00 90.62 560 LEU A CA 1
ATOM 4182 C C . LEU A 1 560 ? -26.108 -0.811 25.787 1.00 90.62 560 LEU A C 1
ATOM 4184 O O . LEU A 1 560 ? -26.378 -2.011 25.747 1.00 90.62 560 LEU A O 1
ATOM 4188 N N . ILE A 1 561 ? -25.935 -0.155 26.932 1.00 88.50 561 ILE A N 1
ATOM 4189 C CA . ILE A 1 561 ? -26.091 -0.770 28.247 1.00 88.50 561 ILE A CA 1
ATOM 4190 C C . ILE A 1 561 ? -27.414 -0.330 28.862 1.00 88.50 561 ILE A C 1
ATOM 4192 O O . ILE A 1 561 ? -27.720 0.860 28.968 1.00 88.50 561 ILE A O 1
ATOM 4196 N N . LYS A 1 562 ? -28.194 -1.320 29.302 1.00 84.81 562 LYS A N 1
ATOM 4197 C CA . LYS A 1 562 ? -29.437 -1.126 30.047 1.00 84.81 562 LYS A CA 1
ATOM 4198 C C . LYS A 1 562 ? -29.343 -1.832 31.391 1.00 84.81 562 LYS A C 1
ATOM 4200 O O . LYS A 1 562 ? -29.614 -3.026 31.506 1.00 84.81 562 LYS A O 1
ATOM 4205 N N . GLU A 1 563 ? -28.962 -1.082 32.416 1.00 73.38 563 GLU A N 1
ATOM 4206 C CA . GLU A 1 563 ? -28.909 -1.592 33.783 1.00 73.38 563 GLU A CA 1
ATOM 4207 C C . GLU A 1 563 ? -30.321 -1.813 34.339 1.00 73.38 563 GLU A C 1
ATOM 4209 O O . GLU A 1 563 ? -31.244 -1.021 34.119 1.00 73.38 563 GLU A O 1
ATOM 4214 N N . ARG A 1 564 ? -30.517 -2.903 35.087 1.00 70.31 564 ARG A N 1
ATOM 4215 C CA . ARG A 1 564 ? -31.811 -3.205 35.705 1.00 70.31 564 ARG A CA 1
ATOM 4216 C C . ARG A 1 564 ? -32.112 -2.175 36.799 1.00 70.31 564 ARG A C 1
ATOM 4218 O O . ARG A 1 564 ? -31.503 -2.216 37.859 1.00 70.31 564 ARG A O 1
ATOM 4225 N N . GLY A 1 565 ? -33.066 -1.277 36.544 1.00 70.25 565 GLY A N 1
ATOM 4226 C CA . GLY A 1 565 ? -33.415 -0.182 37.460 1.00 70.25 565 GLY A CA 1
ATOM 4227 C C . GLY A 1 565 ? -32.477 1.033 37.394 1.00 70.25 565 GLY A C 1
ATOM 4228 O O . GLY A 1 565 ? -32.665 1.962 38.173 1.00 70.25 565 GLY A O 1
ATOM 4229 N N . GLY A 1 566 ? -31.501 1.036 36.477 1.00 72.38 566 GLY A N 1
ATOM 4230 C CA . GLY A 1 566 ? -30.570 2.143 36.235 1.00 72.38 566 GLY A CA 1
ATOM 4231 C C . GLY A 1 566 ? -30.870 2.914 34.943 1.00 72.38 566 GLY A C 1
ATOM 4232 O O . GLY A 1 566 ? -31.779 2.571 34.182 1.00 72.38 566 GLY A O 1
ATOM 4233 N N . GLN A 1 567 ? -30.097 3.973 34.690 1.00 81.38 567 GLN A N 1
ATOM 4234 C CA . GLN A 1 567 ? -30.181 4.746 33.446 1.00 81.38 567 GLN A CA 1
ATOM 4235 C C . GLN A 1 567 ? -29.536 3.964 32.291 1.00 81.38 567 GLN A C 1
ATOM 4237 O O . GLN A 1 567 ? -28.520 3.301 32.480 1.00 81.38 567 GLN A O 1
ATOM 4242 N N . SER A 1 568 ? -30.114 4.044 31.089 1.00 90.12 568 SER A N 1
ATOM 4243 C CA . SER A 1 568 ? -29.483 3.494 29.881 1.00 90.12 568 SER A CA 1
ATOM 4244 C C . SER A 1 568 ? -28.394 4.433 29.366 1.00 90.12 568 SER A C 1
ATOM 4246 O O . SER A 1 568 ? -28.566 5.652 29.406 1.00 90.12 568 SER A O 1
ATOM 4248 N N . TYR A 1 569 ? -27.290 3.878 28.880 1.00 92.06 569 TYR A N 1
ATOM 4249 C CA . TYR A 1 569 ? -26.177 4.648 28.327 1.00 92.06 569 TYR A CA 1
ATOM 4250 C C . TYR A 1 569 ? -25.480 3.886 27.202 1.00 92.06 569 TYR A C 1
ATOM 4252 O O . TYR A 1 569 ? -25.465 2.655 27.188 1.00 92.06 569 TYR A O 1
ATOM 4260 N N . TYR A 1 570 ? -24.875 4.622 26.274 1.00 94.00 570 TYR A N 1
ATOM 4261 C CA . TYR A 1 570 ? -23.910 4.058 25.340 1.00 94.00 570 TYR A CA 1
ATOM 4262 C C . TYR A 1 570 ? -22.558 3.916 26.028 1.00 94.00 570 TYR A C 1
ATOM 4264 O O . TYR A 1 570 ? -22.108 4.851 26.687 1.00 94.00 570 TYR A O 1
ATOM 4272 N N . THR A 1 571 ? -21.892 2.781 25.857 1.00 95.62 571 THR A N 1
ATOM 4273 C CA . THR A 1 571 ? -20.451 2.654 26.091 1.00 95.62 571 THR A CA 1
ATOM 4274 C C . THR A 1 571 ? -19.720 2.849 24.776 1.00 95.62 571 THR A C 1
ATOM 4276 O O . THR A 1 571 ? -20.085 2.214 23.793 1.00 95.62 571 THR A O 1
ATOM 4279 N N . ILE A 1 572 ? -18.695 3.694 24.768 1.00 97.56 572 ILE A N 1
ATOM 4280 C CA . ILE A 1 572 ? -17.844 3.993 23.617 1.00 97.56 572 ILE A CA 1
ATOM 4281 C C . ILE A 1 572 ? -16.428 3.557 23.986 1.00 97.56 572 ILE A C 1
ATOM 4283 O O . ILE A 1 572 ? -15.734 4.245 24.739 1.00 97.56 572 ILE A O 1
ATOM 4287 N N . SER A 1 573 ? -16.036 2.394 23.484 1.00 98.06 573 SER A N 1
ATOM 4288 C CA . SER A 1 573 ? -14.736 1.774 23.713 1.00 98.06 573 SER A CA 1
ATOM 4289 C C . SER A 1 573 ? -13.761 2.183 22.610 1.00 98.06 573 SER A C 1
ATOM 4291 O O . SER A 1 573 ? -14.067 2.040 21.424 1.00 98.06 573 SER A O 1
ATOM 4293 N N . ILE A 1 574 ? -12.599 2.729 22.973 1.00 97.69 574 ILE A N 1
ATOM 4294 C CA . ILE A 1 574 ? -11.593 3.175 22.003 1.00 97.69 574 ILE A CA 1
ATOM 4295 C C . ILE A 1 574 ? -10.198 3.262 22.624 1.00 97.69 574 ILE A C 1
ATOM 4297 O O . ILE A 1 574 ? -10.026 3.711 23.756 1.00 97.69 574 ILE A O 1
ATOM 4301 N N . GLY A 1 575 ? -9.180 2.850 21.870 1.00 96.69 575 GLY A N 1
ATOM 4302 C CA . GLY A 1 575 ? -7.783 2.927 22.290 1.00 96.69 575 GLY A CA 1
ATOM 4303 C C . GLY A 1 575 ? -6.978 3.934 21.483 1.00 96.69 575 GLY A C 1
ATOM 4304 O O . GLY A 1 575 ? -7.185 4.069 20.273 1.00 96.69 575 GLY A O 1
ATOM 4305 N N . SER A 1 576 ? -6.057 4.627 22.153 1.00 96.44 576 SER A N 1
ATOM 4306 C CA . SER A 1 576 ? -5.123 5.542 21.508 1.00 96.44 576 SER A CA 1
ATOM 4307 C C . SER A 1 576 ? -3.846 4.835 21.060 1.00 96.44 576 SER A C 1
ATOM 4309 O O . SER A 1 576 ? -3.402 3.853 21.662 1.00 96.44 576 SER A O 1
ATOM 4311 N N . GLY A 1 577 ? -3.258 5.344 19.983 1.00 94.06 577 GLY A N 1
ATOM 4312 C CA . GLY A 1 577 ? -1.977 4.877 19.480 1.00 94.06 577 GLY A CA 1
ATOM 4313 C C . GLY A 1 577 ? -1.530 5.643 18.250 1.00 94.06 577 GLY A C 1
ATOM 4314 O O . GLY A 1 577 ? -2.350 6.170 17.502 1.00 94.06 577 GLY A O 1
ATOM 4315 N N . TYR A 1 578 ? -0.224 5.698 18.003 1.00 90.50 578 TYR A N 1
ATOM 4316 C CA . TYR A 1 578 ? 0.313 6.316 16.792 1.00 90.50 578 TYR A CA 1
ATOM 4317 C C . TYR A 1 578 ? 0.612 5.266 15.715 1.00 90.50 578 TYR A C 1
ATOM 4319 O O . TYR A 1 578 ? 1.666 4.636 15.734 1.00 90.50 578 TYR A O 1
ATOM 4327 N N . ARG A 1 579 ? -0.324 5.074 14.773 1.00 86.75 579 ARG A N 1
ATOM 4328 C CA . ARG A 1 579 ? -0.211 4.056 13.712 1.00 86.75 579 ARG A CA 1
ATOM 4329 C C . ARG A 1 579 ? 0.901 4.340 12.694 1.00 86.75 579 ARG A C 1
ATOM 4331 O O . ARG A 1 579 ? 1.541 3.395 12.252 1.00 86.75 579 ARG A O 1
ATOM 4338 N N . GLY A 1 580 ? 1.122 5.608 12.331 1.00 82.31 580 GLY A N 1
ATOM 4339 C CA . GLY A 1 580 ? 2.192 6.016 11.405 1.00 82.31 580 GLY A CA 1
ATOM 4340 C C . GLY A 1 580 ? 3.600 5.772 11.959 1.00 82.31 580 GLY A C 1
ATOM 4341 O O . GLY A 1 580 ? 4.501 5.412 11.207 1.00 82.31 580 GLY A O 1
ATOM 4342 N N . HIS A 1 581 ? 3.752 5.854 13.286 1.00 81.38 581 HIS A N 1
ATOM 4343 C CA . HIS A 1 581 ? 5.008 5.628 14.007 1.00 81.38 581 HIS A CA 1
ATOM 4344 C C . HIS A 1 581 ? 4.777 4.621 15.149 1.00 81.38 581 HIS A C 1
ATOM 4346 O O . HIS A 1 581 ? 4.779 4.993 16.330 1.00 81.38 581 HIS A O 1
ATOM 4352 N N . PRO A 1 582 ? 4.557 3.327 14.835 1.00 81.25 582 PRO A N 1
ATOM 4353 C CA . PRO A 1 582 ? 4.184 2.322 15.831 1.00 81.25 582 PRO A CA 1
ATOM 4354 C C . PRO A 1 582 ? 5.286 2.109 16.871 1.00 81.25 582 PRO A C 1
ATOM 4356 O O . PRO A 1 582 ? 4.975 1.838 18.025 1.00 81.25 582 PRO A O 1
ATOM 4359 N N . LEU A 1 583 ? 6.547 2.359 16.511 1.00 76.19 583 LEU A N 1
ATOM 4360 C CA . LEU A 1 583 ? 7.689 2.299 17.422 1.00 76.19 583 LEU A CA 1
ATOM 4361 C C . LEU A 1 583 ? 7.901 3.572 18.264 1.00 76.19 583 LEU A C 1
ATOM 4363 O O . LEU A 1 583 ? 8.768 3.562 19.127 1.00 76.19 583 LEU A O 1
ATOM 4367 N N . SER A 1 584 ? 7.147 4.661 18.038 1.00 81.31 584 SER A N 1
ATOM 4368 C CA . SER A 1 584 ? 7.268 5.873 18.870 1.00 81.31 584 SER A CA 1
ATOM 4369 C C . SER A 1 584 ? 6.853 5.586 20.312 1.00 81.31 584 SER A C 1
ATOM 4371 O O . SER A 1 584 ? 5.827 4.957 20.565 1.00 81.31 584 SER A O 1
ATOM 4373 N N . GLU A 1 585 ? 7.619 6.102 21.261 1.00 79.62 585 GLU A N 1
ATOM 4374 C CA . GLU A 1 585 ? 7.383 5.905 22.691 1.00 79.62 585 GLU A CA 1
ATOM 4375 C C . GLU A 1 585 ? 7.010 7.211 23.408 1.00 79.62 585 GLU A C 1
ATOM 4377 O O . GLU A 1 585 ? 6.861 7.228 24.631 1.00 79.62 585 GLU A O 1
ATOM 4382 N N . ALA A 1 586 ? 6.856 8.299 22.642 1.00 81.81 586 ALA A N 1
ATOM 4383 C CA . ALA A 1 586 ? 6.661 9.645 23.163 1.00 81.81 586 ALA A CA 1
ATOM 4384 C C . ALA A 1 586 ? 5.301 9.818 23.850 1.00 81.81 586 ALA A C 1
ATOM 4386 O O . ALA A 1 586 ? 5.236 10.388 24.935 1.00 81.81 586 ALA A O 1
ATOM 4387 N N . ALA A 1 587 ? 4.223 9.322 23.236 1.00 85.56 587 ALA A N 1
ATOM 4388 C CA . ALA A 1 587 ? 2.876 9.452 23.777 1.00 85.56 587 ALA A CA 1
ATOM 4389 C C . ALA A 1 587 ? 2.587 8.396 24.859 1.00 85.56 587 ALA A C 1
ATOM 4391 O O . ALA A 1 587 ? 2.935 7.222 24.726 1.00 85.56 587 ALA A O 1
ATOM 4392 N N . LEU A 1 588 ? 1.891 8.813 25.919 1.00 86.44 588 LEU A N 1
ATOM 4393 C CA . LEU A 1 588 ? 1.356 7.923 26.947 1.00 86.44 588 LEU A CA 1
ATOM 4394 C C . LEU A 1 588 ? -0.052 7.471 26.558 1.00 86.44 588 LEU A C 1
ATOM 4396 O O . LEU A 1 588 ? -1.060 8.086 26.936 1.00 86.44 588 LEU A O 1
ATOM 4400 N N . ASP A 1 589 ? -0.093 6.389 25.789 1.00 92.44 589 ASP A N 1
ATOM 4401 C CA . ASP A 1 589 ? -1.309 5.823 25.222 1.00 92.44 589 ASP A CA 1
ATOM 4402 C C . ASP A 1 589 ? -2.191 5.116 26.261 1.00 92.44 589 ASP A C 1
ATOM 4404 O O . ASP A 1 589 ? -1.752 4.726 27.349 1.00 92.44 589 ASP A O 1
ATOM 4408 N N . ARG A 1 590 ? -3.486 5.017 25.952 1.00 92.94 590 ARG A N 1
ATOM 4409 C CA . ARG A 1 590 ? -4.547 4.580 26.865 1.00 92.94 590 ARG A CA 1
ATOM 4410 C C . ARG A 1 590 ? -5.628 3.802 26.126 1.00 92.94 590 ARG A C 1
ATOM 4412 O O . ARG A 1 590 ? -5.798 3.949 24.916 1.00 92.94 590 ARG A O 1
ATOM 4419 N N . PHE A 1 591 ? -6.419 3.044 26.877 1.00 97.00 591 PHE A N 1
ATOM 4420 C CA . PHE A 1 591 ? -7.706 2.526 26.414 1.00 97.00 591 PHE A CA 1
ATOM 4421 C C . PHE A 1 591 ? -8.837 3.132 27.233 1.00 97.00 591 PHE A C 1
ATOM 4423 O O . PHE A 1 591 ? -8.725 3.212 28.453 1.00 97.00 591 PHE A O 1
ATOM 4430 N N . TYR A 1 592 ? -9.912 3.549 26.576 1.00 97.69 592 TYR A N 1
ATOM 4431 C CA . TYR A 1 592 ? -11.043 4.242 27.183 1.00 97.69 592 TYR A CA 1
ATOM 4432 C C . TYR A 1 592 ? -12.331 3.465 26.954 1.00 97.69 592 TYR A C 1
ATOM 4434 O O . TYR A 1 592 ? -12.556 2.957 25.860 1.00 97.69 592 TYR A O 1
ATOM 4442 N N . VAL A 1 593 ? -13.204 3.462 27.959 1.00 97.62 593 VAL A N 1
ATOM 4443 C CA . VAL A 1 593 ? -14.627 3.144 27.821 1.00 97.62 593 VAL A CA 1
ATOM 4444 C C . VAL A 1 593 ? -15.417 4.312 28.386 1.00 97.62 593 VAL A C 1
ATOM 4446 O O . VAL A 1 593 ? -15.457 4.528 29.597 1.00 97.62 593 VAL A O 1
ATOM 4449 N N . ILE A 1 594 ? -16.029 5.088 27.498 1.00 96.75 594 ILE A N 1
ATOM 4450 C CA . ILE A 1 594 ? -16.769 6.310 27.826 1.00 96.75 594 ILE A CA 1
ATOM 4451 C C . ILE A 1 594 ? -18.267 6.011 27.867 1.00 96.75 594 ILE A C 1
ATOM 4453 O O . ILE A 1 594 ? -18.772 5.286 27.021 1.00 96.75 594 ILE A O 1
ATOM 4457 N N . ARG A 1 595 ? -18.991 6.579 28.832 1.00 94.25 595 ARG A N 1
ATOM 4458 C CA . ARG A 1 595 ? -20.438 6.421 29.001 1.00 94.25 595 ARG A CA 1
ATOM 4459 C C . ARG A 1 595 ? -21.177 7.684 28.570 1.00 94.25 595 ARG A C 1
ATOM 4461 O O . ARG A 1 595 ? -21.072 8.712 29.237 1.00 94.25 595 ARG A O 1
ATOM 4468 N N . ASP A 1 596 ? -21.972 7.592 27.508 1.00 92.94 596 ASP A N 1
ATOM 4469 C CA . ASP A 1 596 ? -22.902 8.648 27.090 1.00 92.94 596 ASP A CA 1
ATOM 4470 C C . ASP A 1 596 ? -24.331 8.301 27.528 1.00 92.94 596 ASP A C 1
ATOM 4472 O O . ASP A 1 596 ? -24.947 7.355 27.038 1.00 92.94 596 ASP A O 1
ATOM 4476 N N . LYS A 1 597 ? -24.864 9.077 28.475 1.00 90.62 597 LYS A N 1
ATOM 4477 C CA . LYS A 1 597 ? -26.182 8.860 29.095 1.00 90.62 597 LYS A CA 1
ATOM 4478 C C . LYS A 1 597 ? -27.358 9.361 28.238 1.00 90.62 597 LYS A C 1
ATOM 4480 O O . LYS A 1 597 ? -28.512 9.108 28.585 1.00 90.62 597 LYS A O 1
ATOM 4485 N N . ASN A 1 598 ? -27.098 10.062 27.133 1.00 89.94 598 ASN A N 1
ATOM 4486 C CA . ASN A 1 598 ? -28.130 10.644 26.270 1.00 89.94 598 ASN A CA 1
ATOM 4487 C C . ASN A 1 598 ? -28.564 9.656 25.174 1.00 89.94 598 ASN A C 1
ATOM 4489 O O . ASN A 1 598 ? -28.306 9.870 23.995 1.00 89.94 598 ASN A O 1
ATOM 4493 N N . VAL A 1 599 ? -29.188 8.538 25.543 1.00 90.81 599 VAL A N 1
ATOM 4494 C CA . VAL A 1 599 ? -29.525 7.479 24.568 1.00 90.81 599 VAL A CA 1
ATOM 4495 C C . VAL A 1 599 ? -30.681 7.874 23.647 1.00 90.81 599 VAL A C 1
ATOM 4497 O O . VAL A 1 599 ? -30.587 7.704 22.439 1.00 90.81 599 VAL A O 1
ATOM 4500 N N . TYR A 1 600 ? -31.760 8.420 24.213 1.00 88.88 600 TYR A N 1
ATOM 4501 C CA . TYR A 1 600 ? -33.042 8.609 23.514 1.00 88.88 600 TYR A CA 1
ATOM 4502 C C . TYR A 1 600 ? -33.269 10.022 22.960 1.00 88.88 600 TYR A C 1
ATOM 4504 O O . TYR A 1 600 ? -34.322 10.303 22.392 1.00 88.88 600 TYR A O 1
ATOM 4512 N N . SER A 1 601 ? -32.324 10.936 23.165 1.00 86.19 601 SER A N 1
ATOM 4513 C CA . SER A 1 601 ? -32.430 12.325 22.719 1.00 86.19 601 SER A CA 1
ATOM 4514 C C . SER A 1 601 ? -31.051 12.908 22.450 1.00 86.19 601 SER A C 1
ATOM 4516 O O . SER A 1 601 ? -30.101 12.588 23.168 1.00 86.19 601 SER A O 1
ATOM 4518 N N . ALA A 1 602 ? -30.962 13.811 21.471 1.00 87.44 602 ALA A N 1
ATOM 4519 C CA . ALA A 1 602 ? -29.745 14.574 21.221 1.00 87.44 602 ALA A CA 1
ATOM 4520 C C . ALA A 1 602 ? -29.350 15.385 22.478 1.00 87.44 602 ALA A C 1
ATOM 4522 O O . ALA A 1 602 ? -30.226 15.997 23.103 1.00 87.44 602 ALA A O 1
ATOM 4523 N N . PRO A 1 603 ? -28.063 15.414 22.872 1.00 87.75 603 PRO A N 1
ATOM 4524 C CA . PRO A 1 603 ? -27.617 16.212 24.005 1.00 87.75 603 PRO A CA 1
ATOM 4525 C C . PRO A 1 603 ? -27.713 17.710 23.703 1.00 87.75 603 PRO A C 1
ATOM 4527 O O . PRO A 1 603 ? -27.349 18.169 22.620 1.00 87.75 603 PRO A O 1
ATOM 4530 N N . THR A 1 604 ? -28.076 18.512 24.703 1.00 87.69 604 THR A N 1
ATOM 4531 C CA . THR A 1 604 ? -27.820 19.958 24.654 1.00 87.69 604 THR A CA 1
ATOM 4532 C C . THR A 1 604 ? -26.335 20.186 24.898 1.00 87.69 604 THR A C 1
ATOM 4534 O O . THR A 1 604 ? -25.875 20.024 26.023 1.00 87.69 604 THR A O 1
ATOM 4537 N N . TYR A 1 605 ? -25.557 20.537 23.878 1.00 86.25 605 TYR A N 1
ATOM 4538 C CA . TYR A 1 605 ? -24.111 20.731 24.028 1.00 86.25 605 TYR A CA 1
ATOM 4539 C C . TYR A 1 605 ? -23.757 22.082 24.648 1.00 86.25 605 TYR A C 1
ATOM 4541 O O . TYR A 1 605 ? -24.392 23.097 24.356 1.00 86.25 605 TYR A O 1
ATOM 4549 N N . CYS A 1 606 ? -22.709 22.107 25.474 1.00 83.81 606 CYS A N 1
ATOM 4550 C CA . CYS A 1 606 ? -22.213 23.366 26.020 1.00 83.81 606 CYS A CA 1
ATOM 4551 C C . CYS A 1 606 ? -21.601 24.249 24.922 1.00 83.81 606 CYS A C 1
ATOM 4553 O O . CYS A 1 606 ? -20.920 23.768 24.014 1.00 83.81 606 CYS A O 1
ATOM 4555 N N . SER A 1 607 ? -21.825 25.557 25.021 1.00 79.94 607 SER A N 1
ATOM 4556 C CA . SER A 1 607 ? -21.298 26.574 24.108 1.00 79.94 607 SER A CA 1
ATOM 4557 C C . SER A 1 607 ? -20.939 27.852 24.871 1.00 79.94 607 SER A C 1
ATOM 4559 O O . SER A 1 607 ? -21.184 27.959 26.071 1.00 79.94 607 SER A O 1
ATOM 4561 N N . ALA A 1 608 ? -20.396 28.858 24.178 1.00 76.81 608 ALA A N 1
ATOM 4562 C CA . ALA A 1 608 ? -20.107 30.160 24.785 1.00 76.81 608 ALA A CA 1
ATOM 4563 C C . ALA A 1 608 ? -21.356 30.855 25.372 1.00 76.81 608 ALA A C 1
ATOM 4565 O O . ALA A 1 608 ? -21.223 31.711 26.242 1.00 76.81 608 ALA A O 1
ATOM 4566 N N . THR A 1 609 ? -22.558 30.497 24.908 1.00 80.06 609 THR A N 1
ATOM 4567 C CA . THR A 1 609 ? -23.836 31.086 25.346 1.00 80.06 609 THR A CA 1
ATOM 4568 C C . THR A 1 609 ? -24.704 30.126 26.162 1.00 80.06 609 THR A C 1
ATOM 4570 O O . THR A 1 609 ? -25.635 30.572 26.827 1.00 80.06 609 THR A O 1
ATOM 4573 N N . VAL A 1 610 ? -24.392 28.824 26.159 1.00 79.81 610 VAL A N 1
ATOM 4574 C CA . VAL A 1 610 ? -25.108 27.781 26.910 1.00 79.81 610 VAL A CA 1
ATOM 4575 C C . VAL A 1 610 ? -24.108 27.060 27.810 1.00 79.81 610 VAL A C 1
ATOM 4577 O O . VAL A 1 610 ? -23.387 26.174 27.357 1.00 79.81 610 VAL A O 1
ATOM 4580 N N . THR A 1 611 ? -24.041 27.460 29.081 1.00 81.56 611 THR A N 1
ATOM 4581 C CA . THR A 1 611 ? -23.051 26.961 30.058 1.00 81.56 611 THR A CA 1
ATOM 4582 C C . THR A 1 611 ? -23.663 26.168 31.215 1.00 81.56 611 THR A C 1
ATOM 4584 O O . THR A 1 611 ? -22.934 25.556 31.992 1.00 81.56 611 THR A O 1
ATOM 4587 N N . THR A 1 612 ? -24.992 26.147 31.335 1.00 77.69 612 THR A N 1
ATOM 4588 C CA . THR A 1 612 ? -25.739 25.403 32.360 1.00 77.69 612 THR A CA 1
ATOM 4589 C C . THR A 1 612 ? -26.706 24.419 31.702 1.00 77.69 612 THR A C 1
ATOM 4591 O O . THR A 1 612 ? -27.182 24.660 30.595 1.00 77.69 612 THR A O 1
ATOM 4594 N N . ASN A 1 613 ? -26.982 23.289 32.369 1.00 79.94 613 ASN A N 1
ATOM 4595 C CA . ASN A 1 613 ? -27.833 22.202 31.851 1.00 79.94 613 ASN A CA 1
ATOM 4596 C C . ASN A 1 613 ? -27.432 21.718 30.443 1.00 79.94 613 ASN A C 1
ATOM 4598 O O . ASN A 1 613 ? -28.281 21.427 29.601 1.00 79.94 613 ASN A O 1
ATOM 4602 N N . CYS A 1 614 ? -26.124 21.648 30.195 1.00 81.44 614 CYS A N 1
ATOM 4603 C CA . CYS A 1 614 ? -25.538 21.234 28.930 1.00 81.44 614 CYS A CA 1
ATOM 4604 C C . CYS A 1 614 ? -24.505 20.115 29.135 1.00 81.44 614 CYS A C 1
ATOM 4606 O O . CYS A 1 614 ? -23.976 19.920 30.229 1.00 81.44 614 CYS A O 1
ATOM 4608 N N . THR A 1 615 ? -24.214 19.376 28.069 1.00 82.56 615 THR A N 1
ATOM 4609 C CA . THR A 1 615 ? -23.221 18.303 28.021 1.00 82.56 615 THR A CA 1
ATOM 4610 C C . THR A 1 615 ? -21.881 18.898 27.602 1.00 82.56 615 THR A C 1
ATOM 4612 O O . THR A 1 615 ? -21.719 19.349 26.463 1.00 82.56 615 THR A O 1
ATOM 4615 N N . ALA A 1 616 ? -20.932 18.938 28.538 1.00 85.44 616 ALA A N 1
ATOM 4616 C CA . ALA A 1 616 ? -19.550 19.323 28.271 1.00 85.44 616 ALA A CA 1
ATOM 4617 C C . ALA A 1 616 ? -18.766 18.149 27.664 1.00 85.44 616 ALA A C 1
ATOM 4619 O O . ALA A 1 616 ? -19.126 16.989 27.865 1.00 85.44 616 ALA A O 1
ATOM 4620 N N . SER A 1 617 ? -17.677 18.439 26.943 1.00 91.06 617 SER A N 1
ATOM 4621 C CA . SER A 1 617 ? -16.785 17.382 26.458 1.00 91.06 617 SER A CA 1
ATOM 4622 C C . SER A 1 617 ? -16.114 16.668 27.637 1.00 91.06 617 SER A C 1
ATOM 4624 O O . SER A 1 617 ? -15.516 17.313 28.496 1.00 91.06 617 SER A O 1
ATOM 4626 N N . ILE A 1 618 ? -16.175 15.340 27.632 1.00 94.56 618 ILE A N 1
ATOM 4627 C CA . ILE A 1 618 ? -15.539 14.451 28.604 1.00 94.56 618 ILE A CA 1
ATOM 4628 C C . ILE A 1 618 ? -14.017 14.546 28.467 1.00 94.56 618 ILE A C 1
ATOM 4630 O O . ILE A 1 618 ? -13.474 14.458 27.362 1.00 94.56 618 ILE A O 1
ATOM 4634 N N . THR A 1 619 ? -13.330 14.695 29.594 1.00 94.12 619 THR A N 1
ATOM 4635 C CA . THR A 1 619 ? -11.868 14.602 29.708 1.00 94.12 619 THR A CA 1
ATOM 4636 C C . THR A 1 619 ? -11.491 13.434 30.623 1.00 94.12 619 THR A C 1
ATOM 4638 O O . THR A 1 619 ? -12.352 12.847 31.282 1.00 94.12 619 THR A O 1
ATOM 4641 N N . GLU A 1 620 ? -10.201 13.095 30.718 1.00 89.88 620 GLU A N 1
ATOM 4642 C CA . GLU A 1 620 ? -9.743 12.008 31.603 1.00 89.88 620 GLU A CA 1
ATOM 4643 C C . GLU A 1 620 ? -10.156 12.209 33.071 1.00 89.88 620 GLU A C 1
ATOM 4645 O O . GLU A 1 620 ? -10.416 11.229 33.761 1.00 89.88 620 GLU A O 1
ATOM 4650 N N . SER A 1 621 ? -10.304 13.453 33.550 1.00 90.12 621 SER A N 1
ATOM 4651 C CA . SER A 1 621 ? -10.750 13.727 34.927 1.00 90.12 621 SER A CA 1
ATOM 4652 C C . SER A 1 621 ? -12.193 13.300 35.213 1.00 90.12 621 SER A C 1
ATOM 4654 O O . SER A 1 621 ? -12.593 13.230 36.372 1.00 90.12 621 SER A O 1
ATOM 4656 N N . ASN A 1 622 ? -12.992 13.037 34.176 1.00 93.94 622 ASN A N 1
ATOM 4657 C CA . ASN A 1 622 ? -14.349 12.514 34.322 1.00 93.94 622 ASN A CA 1
ATOM 4658 C C . ASN A 1 622 ? -14.395 10.974 34.345 1.00 93.94 622 ASN A C 1
ATOM 4660 O O . ASN A 1 622 ? -15.482 10.412 34.495 1.00 93.94 622 ASN A O 1
ATOM 4664 N N . LEU A 1 623 ? -13.257 10.292 34.170 1.00 94.12 623 LEU A N 1
ATOM 4665 C CA . LEU A 1 623 ? -13.148 8.838 34.047 1.00 94.12 623 LEU A CA 1
ATOM 4666 C C . LEU A 1 623 ? -12.403 8.229 35.242 1.00 94.12 623 LEU A C 1
ATOM 4668 O O . LEU A 1 623 ? -11.596 8.883 35.898 1.00 94.12 623 LEU A O 1
ATOM 4672 N N . VAL A 1 624 ? -12.664 6.951 35.510 1.00 92.31 624 VAL A N 1
ATOM 4673 C CA . VAL A 1 624 ? -11.963 6.185 36.552 1.00 92.31 624 VAL A CA 1
ATOM 4674 C C . VAL A 1 624 ? -10.730 5.510 35.963 1.00 92.31 624 VAL A C 1
ATOM 4676 O O . VAL A 1 624 ? -10.839 4.796 34.970 1.00 92.31 624 VAL A O 1
ATOM 4679 N N . ASP A 1 625 ? -9.572 5.692 36.594 1.00 88.88 625 ASP A N 1
ATOM 4680 C CA . ASP A 1 625 ? -8.380 4.901 36.285 1.00 88.88 625 ASP A CA 1
ATOM 4681 C C . ASP A 1 625 ? -8.543 3.484 36.852 1.00 88.88 625 ASP A C 1
ATOM 4683 O O . ASP A 1 625 ? -8.681 3.300 38.063 1.00 88.88 625 ASP A O 1
ATOM 4687 N N . VAL A 1 626 ? -8.548 2.485 35.972 1.00 89.56 626 VAL A N 1
ATOM 4688 C CA . VAL A 1 626 ? -8.743 1.071 36.328 1.00 89.56 626 VAL A CA 1
ATOM 4689 C C . VAL A 1 626 ? -7.522 0.219 35.998 1.00 89.56 626 VAL A C 1
ATOM 4691 O O . VAL A 1 626 ? -7.642 -0.975 35.734 1.00 89.56 626 VAL A O 1
ATOM 4694 N N . SER A 1 627 ? -6.330 0.814 36.012 1.00 83.88 627 SER A N 1
ATOM 4695 C CA . SER A 1 627 ? -5.078 0.134 35.650 1.00 83.88 627 SER A CA 1
ATOM 4696 C C . SER A 1 627 ? -4.563 -0.848 36.708 1.00 83.88 627 SER A C 1
ATOM 4698 O O . SER A 1 627 ? -3.579 -1.522 36.445 1.00 83.88 627 SER A O 1
ATOM 4700 N N . SER A 1 628 ? -5.169 -0.946 37.902 1.00 68.75 628 SER A N 1
ATOM 4701 C CA . SER A 1 628 ? -4.758 -1.834 39.031 1.00 68.75 628 SER A CA 1
ATOM 4702 C C . SER A 1 628 ? -3.373 -1.605 39.632 1.00 68.75 628 SER A C 1
ATOM 4704 O O . SER A 1 628 ? -3.089 -2.100 40.722 1.00 68.75 628 SER A O 1
ATOM 4706 N N . VAL A 1 629 ? -2.510 -0.881 38.933 1.00 62.34 629 VAL A N 1
ATOM 4707 C CA . VAL A 1 629 ? -1.198 -0.465 39.393 1.00 62.34 629 VAL A CA 1
ATOM 4708 C C . VAL A 1 629 ? -1.412 0.560 40.512 1.00 62.34 629 VAL A C 1
ATOM 4710 O O . VAL A 1 629 ? -1.632 1.741 40.255 1.00 62.34 629 VAL A O 1
ATOM 4713 N N . ASN A 1 630 ? -1.377 0.102 41.769 1.00 57.06 630 ASN A N 1
ATOM 4714 C CA . ASN A 1 630 ? -1.405 0.943 42.977 1.00 57.06 630 ASN A CA 1
ATOM 4715 C C . ASN A 1 630 ? -0.052 1.642 43.198 1.00 57.06 630 ASN A C 1
ATOM 4717 O O . ASN A 1 630 ? 0.522 1.618 44.286 1.00 57.06 630 ASN A O 1
ATOM 4721 N N . LEU A 1 631 ? 0.480 2.250 42.143 1.00 59.28 631 LEU A N 1
ATOM 4722 C CA . LEU A 1 631 ? 1.592 3.173 42.249 1.00 59.28 631 LEU A CA 1
ATOM 4723 C C . LEU A 1 631 ? 1.004 4.563 42.453 1.00 59.28 631 LEU A C 1
ATOM 4725 O O . LEU A 1 631 ? 0.126 5.009 41.712 1.00 59.28 631 LEU A O 1
ATOM 4729 N N . THR A 1 632 ? 1.504 5.276 43.455 1.00 61.22 632 THR A N 1
ATOM 4730 C CA . THR A 1 632 ? 1.319 6.727 43.499 1.00 61.22 632 THR A CA 1
ATOM 4731 C C . THR A 1 632 ? 1.856 7.332 42.200 1.00 61.22 632 THR A C 1
ATOM 4733 O O . THR A 1 632 ? 2.783 6.788 41.594 1.00 61.22 632 THR A O 1
ATOM 4736 N N . SER A 1 633 ? 1.328 8.484 41.775 1.00 56.66 633 SER A N 1
ATOM 4737 C CA . SER A 1 633 ? 1.848 9.183 40.588 1.00 56.66 633 SER A CA 1
ATOM 4738 C C . SER A 1 633 ? 3.367 9.389 40.653 1.00 56.66 633 SER A C 1
ATOM 4740 O O . SER A 1 633 ? 4.028 9.332 39.625 1.00 56.66 633 SER A O 1
ATOM 4742 N N . ALA A 1 634 ? 3.925 9.557 41.859 1.00 66.12 634 ALA A N 1
ATOM 4743 C CA . ALA A 1 634 ? 5.363 9.664 42.086 1.00 66.12 634 ALA A CA 1
ATOM 4744 C C . ALA A 1 634 ? 6.119 8.357 41.796 1.00 66.12 634 ALA A C 1
ATOM 4746 O O . ALA A 1 634 ? 7.151 8.395 41.143 1.00 66.12 634 ALA A O 1
ATOM 4747 N N . GLN A 1 635 ? 5.607 7.201 42.230 1.00 71.38 635 GLN A N 1
ATOM 4748 C CA . GLN A 1 635 ? 6.245 5.906 41.959 1.00 71.38 635 GLN A CA 1
ATOM 4749 C C . GLN A 1 635 ? 6.154 5.516 40.480 1.00 71.38 635 GLN A C 1
ATOM 4751 O O . GLN A 1 635 ? 7.112 4.995 39.921 1.00 71.38 635 GLN A O 1
ATOM 4756 N N . ALA A 1 636 ? 5.017 5.785 39.831 1.00 62.22 636 ALA A N 1
ATOM 4757 C CA . ALA A 1 636 ? 4.879 5.561 38.394 1.00 62.22 636 ALA A CA 1
ATOM 4758 C C . ALA A 1 636 ? 5.835 6.463 37.594 1.00 62.22 636 ALA A C 1
ATOM 4760 O O . ALA A 1 636 ? 6.454 6.001 36.637 1.00 62.22 636 ALA A O 1
ATOM 4761 N N . GLN A 1 637 ? 5.987 7.726 38.012 1.00 66.94 637 GLN A N 1
ATOM 4762 C CA . GLN A 1 637 ? 6.945 8.652 37.413 1.00 66.94 637 GLN A CA 1
ATOM 4763 C C . GLN A 1 637 ? 8.394 8.209 37.649 1.00 66.94 637 GLN A C 1
ATOM 4765 O O . GLN A 1 637 ? 9.179 8.238 36.713 1.00 66.94 637 GLN A O 1
ATOM 4770 N N . ASP A 1 638 ? 8.735 7.730 38.846 1.00 78.75 638 ASP A N 1
ATOM 4771 C CA . ASP A 1 638 ? 10.079 7.232 39.162 1.00 78.75 638 ASP A CA 1
ATOM 4772 C C . ASP A 1 638 ? 10.476 6.040 38.276 1.00 78.75 638 ASP A C 1
ATOM 4774 O O . ASP A 1 638 ? 11.540 6.045 37.658 1.00 78.75 638 ASP A O 1
ATOM 4778 N N . ILE A 1 639 ? 9.588 5.051 38.118 1.00 71.88 639 ILE A N 1
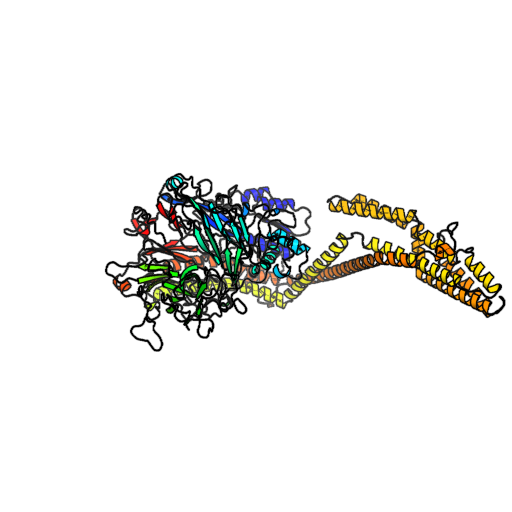ATOM 4779 C CA . ILE A 1 639 ? 9.823 3.921 37.204 1.00 71.88 639 ILE A CA 1
ATOM 4780 C C . ILE A 1 639 ? 9.975 4.422 35.759 1.00 71.88 639 ILE A C 1
ATOM 4782 O O . ILE A 1 639 ? 10.844 3.947 35.024 1.00 71.88 639 ILE A O 1
ATOM 4786 N N . GLN A 1 640 ? 9.175 5.409 35.348 1.00 66.00 640 GLN A N 1
ATOM 4787 C CA . GLN A 1 640 ? 9.288 6.019 34.024 1.00 66.00 640 GLN A CA 1
ATOM 4788 C C . GLN A 1 640 ? 10.614 6.776 33.835 1.00 66.00 640 GLN A C 1
ATOM 4790 O O . GLN A 1 640 ? 11.205 6.705 32.758 1.00 66.00 640 GLN A O 1
ATOM 4795 N N . ASP A 1 641 ? 11.124 7.451 34.863 1.00 76.75 641 ASP A N 1
ATOM 4796 C CA . ASP A 1 641 ? 12.407 8.157 34.829 1.00 76.75 641 ASP A CA 1
ATOM 4797 C C . ASP A 1 641 ? 13.586 7.174 34.756 1.00 76.75 641 ASP A C 1
ATOM 4799 O O . ASP A 1 641 ? 14.549 7.401 34.015 1.00 76.75 641 ASP A O 1
ATOM 4803 N N . GLN A 1 642 ? 13.487 6.026 35.436 1.00 82.62 642 GLN A N 1
ATOM 4804 C CA . GLN A 1 642 ? 14.443 4.925 35.290 1.00 82.62 642 GLN A CA 1
ATOM 4805 C C . GLN A 1 642 ? 14.451 4.375 33.856 1.00 82.62 642 GLN A C 1
ATOM 4807 O O . GLN A 1 642 ? 15.523 4.195 33.270 1.00 82.62 642 GLN A O 1
ATOM 4812 N N . ILE A 1 643 ? 13.272 4.174 33.255 1.00 66.25 643 ILE A N 1
ATOM 4813 C CA . ILE A 1 643 ? 13.142 3.771 31.846 1.00 66.25 643 ILE A CA 1
ATOM 4814 C C . ILE A 1 643 ? 13.784 4.817 30.926 1.00 66.25 643 ILE A C 1
ATOM 4816 O O . ILE A 1 643 ? 14.584 4.466 30.057 1.00 66.25 643 ILE A O 1
ATOM 4820 N N . ASN A 1 644 ? 13.483 6.102 31.129 1.00 70.00 644 ASN A N 1
ATOM 4821 C CA . ASN A 1 644 ? 14.035 7.197 30.327 1.00 70.00 644 ASN A CA 1
ATOM 4822 C C . ASN A 1 644 ? 15.564 7.267 30.436 1.00 70.00 644 ASN A C 1
ATOM 4824 O O . ASN A 1 644 ? 16.245 7.470 29.434 1.00 70.00 644 ASN A O 1
ATOM 4828 N N . THR A 1 645 ? 16.116 7.022 31.625 1.00 83.69 645 THR A N 1
ATOM 4829 C CA . THR A 1 645 ? 17.567 6.940 31.842 1.00 83.69 645 THR A CA 1
ATOM 4830 C C . THR A 1 645 ? 18.183 5.801 31.027 1.00 83.69 645 THR A C 1
ATOM 4832 O O . THR A 1 645 ? 19.175 5.992 30.327 1.00 83.69 645 THR A O 1
ATOM 4835 N N . LYS A 1 646 ? 17.569 4.614 31.060 1.00 77.62 646 LYS A N 1
ATOM 4836 C CA . LYS A 1 646 ? 18.037 3.436 30.311 1.00 77.62 646 LYS A CA 1
ATOM 4837 C C . LYS A 1 646 ? 17.943 3.631 28.798 1.00 77.62 646 LYS A C 1
ATOM 4839 O O . LYS A 1 646 ? 18.828 3.185 28.070 1.00 77.62 646 LYS A O 1
ATOM 4844 N N . ARG A 1 647 ? 16.920 4.347 28.327 1.00 66.06 647 ARG A N 1
ATOM 4845 C CA . ARG A 1 647 ? 16.797 4.780 26.927 1.00 66.06 647 ARG A CA 1
ATOM 4846 C C . ARG A 1 647 ? 17.891 5.758 26.531 1.00 66.06 647 ARG A C 1
ATOM 4848 O O . ARG A 1 647 ? 18.563 5.509 25.541 1.00 66.06 647 ARG A O 1
ATOM 4855 N N . ALA A 1 648 ? 18.149 6.786 27.337 1.00 71.38 648 ALA A N 1
ATOM 4856 C CA . ALA A 1 648 ? 19.230 7.734 27.072 1.00 71.38 648 ALA A CA 1
ATOM 4857 C C . ALA A 1 648 ? 20.602 7.038 26.990 1.00 71.38 648 ALA A C 1
ATOM 4859 O O . ALA A 1 648 ? 21.447 7.408 26.179 1.00 71.38 648 ALA A O 1
ATOM 4860 N N . GLU A 1 649 ? 20.822 5.986 27.785 1.00 81.31 649 GLU A N 1
ATOM 4861 C CA . GLU A 1 649 ? 22.018 5.145 27.686 1.00 81.31 649 GLU A CA 1
ATOM 4862 C C . GLU A 1 649 ? 22.073 4.341 26.365 1.00 81.31 649 GLU A C 1
ATOM 4864 O O . GLU A 1 649 ? 23.152 4.196 25.788 1.00 81.31 649 GLU A O 1
ATOM 4869 N N . ILE A 1 650 ? 20.941 3.826 25.863 1.00 64.06 650 ILE A N 1
ATOM 4870 C CA . ILE A 1 650 ? 20.844 3.172 24.539 1.00 64.06 650 ILE A CA 1
ATOM 4871 C C . ILE A 1 650 ? 21.095 4.184 23.413 1.00 64.06 650 ILE A C 1
ATOM 4873 O O . ILE A 1 650 ? 21.858 3.897 22.485 1.00 64.06 650 ILE A O 1
ATOM 4877 N N . ASP A 1 651 ? 20.495 5.369 23.506 1.00 64.50 651 ASP A N 1
ATOM 4878 C CA . ASP A 1 651 ? 20.675 6.455 22.545 1.00 64.50 651 ASP A CA 1
ATOM 4879 C C . ASP A 1 651 ? 22.137 6.895 22.506 1.00 64.50 651 ASP A C 1
ATOM 4881 O O . ASP A 1 651 ? 22.692 7.072 21.427 1.00 64.50 651 ASP A O 1
ATOM 4885 N N . ALA A 1 652 ? 22.806 6.983 23.659 1.00 76.25 652 ALA A N 1
ATOM 4886 C CA . ALA A 1 652 ? 24.227 7.303 23.737 1.00 76.25 652 ALA A CA 1
ATOM 4887 C C . ALA A 1 652 ? 25.113 6.241 23.064 1.00 76.25 652 ALA A C 1
ATOM 4889 O O . ALA A 1 652 ? 26.053 6.598 22.352 1.00 76.25 652 ALA A O 1
ATOM 4890 N N . LEU A 1 653 ? 24.814 4.947 23.240 1.00 70.69 653 LEU A N 1
ATOM 4891 C CA . LEU A 1 653 ? 25.534 3.859 22.561 1.00 70.69 653 LEU A CA 1
ATOM 4892 C C . LEU A 1 653 ? 25.346 3.924 21.037 1.00 70.69 653 LEU A C 1
ATOM 4894 O O . LEU A 1 653 ? 26.313 3.820 20.283 1.00 70.69 653 LEU A O 1
ATOM 4898 N N . THR A 1 654 ? 24.113 4.167 20.591 1.00 61.12 654 THR A N 1
ATOM 4899 C CA . THR A 1 654 ? 23.763 4.292 19.166 1.00 61.12 654 THR A CA 1
ATOM 4900 C C . THR A 1 654 ? 24.385 5.546 18.544 1.00 61.12 654 THR A C 1
ATOM 4902 O O . THR A 1 654 ? 24.931 5.513 17.437 1.00 61.12 654 THR A O 1
ATOM 4905 N N . ALA A 1 655 ? 24.359 6.662 19.274 1.00 64.62 655 ALA A N 1
ATOM 4906 C CA . ALA A 1 655 ? 24.980 7.915 18.877 1.00 64.62 655 ALA A CA 1
ATOM 4907 C C . ALA A 1 655 ? 26.503 7.786 18.815 1.00 64.62 655 ALA A C 1
ATOM 4909 O O . ALA A 1 655 ? 27.105 8.334 17.902 1.00 64.62 655 ALA A O 1
ATOM 4910 N N . ALA A 1 656 ? 27.142 7.045 19.725 1.00 73.69 656 ALA A N 1
ATOM 4911 C CA . ALA A 1 656 ? 28.583 6.804 19.677 1.00 73.69 656 ALA A CA 1
ATOM 4912 C C . ALA A 1 656 ? 29.001 6.052 18.401 1.00 73.69 656 ALA A C 1
ATOM 4914 O O . ALA A 1 656 ? 29.960 6.460 17.745 1.00 73.69 656 ALA A O 1
ATOM 4915 N N . GLU A 1 657 ? 28.260 5.010 18.004 1.00 74.44 657 GLU A N 1
ATOM 4916 C CA . GLU A 1 657 ? 28.495 4.310 16.733 1.00 74.44 657 GLU A CA 1
ATOM 4917 C C . GLU A 1 657 ? 28.271 5.242 15.534 1.00 74.44 657 GLU A C 1
ATOM 4919 O O . GLU A 1 657 ? 29.125 5.359 14.650 1.00 74.44 657 GLU A O 1
ATOM 4924 N N . THR A 1 658 ? 27.145 5.958 15.531 1.00 58.50 658 THR A N 1
ATOM 4925 C CA . THR A 1 658 ? 26.781 6.897 14.462 1.00 58.50 658 THR A CA 1
ATOM 4926 C C . THR A 1 658 ? 27.820 8.008 14.319 1.00 58.50 658 THR A C 1
ATOM 4928 O O . THR A 1 658 ? 28.249 8.317 13.212 1.00 58.50 658 THR A O 1
ATOM 4931 N N . ASN A 1 659 ? 28.288 8.573 15.431 1.00 75.69 659 ASN A N 1
ATOM 4932 C CA . ASN A 1 659 ? 29.311 9.612 15.453 1.00 75.69 659 ASN A CA 1
ATOM 4933 C C . ASN A 1 659 ? 30.655 9.090 14.941 1.00 75.69 659 ASN A C 1
ATOM 4935 O O . ASN A 1 659 ? 31.315 9.798 14.185 1.00 75.69 659 ASN A O 1
ATOM 4939 N N . ALA A 1 660 ? 31.045 7.856 15.280 1.00 74.00 660 ALA A N 1
ATOM 4940 C CA . ALA A 1 660 ? 32.258 7.243 14.740 1.00 74.00 660 ALA A CA 1
ATOM 4941 C C . ALA A 1 660 ? 32.182 7.076 13.209 1.00 74.00 660 ALA A C 1
ATOM 4943 O O . ALA A 1 660 ? 33.140 7.399 12.504 1.00 74.00 660 ALA A O 1
ATOM 4944 N N . ARG A 1 661 ? 31.024 6.657 12.673 1.00 61.84 661 ARG A N 1
ATOM 4945 C CA . ARG A 1 661 ? 30.787 6.568 11.218 1.00 61.84 661 ARG A CA 1
ATOM 4946 C C . ARG A 1 661 ? 30.777 7.942 10.551 1.00 61.84 661 ARG A C 1
ATOM 4948 O O . ARG A 1 661 ? 31.461 8.140 9.551 1.00 61.84 661 ARG A O 1
ATOM 4955 N N . ASN A 1 662 ? 30.061 8.904 11.131 1.00 67.00 662 ASN A N 1
ATOM 4956 C CA . ASN A 1 662 ? 29.996 10.276 10.630 1.00 67.00 662 ASN A CA 1
ATOM 4957 C C . ASN A 1 662 ? 31.374 10.940 10.625 1.00 67.00 662 ASN A C 1
ATOM 4959 O O . ASN A 1 662 ? 31.679 11.691 9.704 1.00 67.00 662 ASN A O 1
ATOM 4963 N N . ALA A 1 663 ? 32.223 10.645 11.611 1.00 83.25 663 ALA A N 1
ATOM 4964 C CA . ALA A 1 663 ? 33.586 11.153 11.661 1.00 83.25 663 ALA A CA 1
ATOM 4965 C C . ALA A 1 663 ? 34.444 10.607 10.505 1.00 83.25 663 ALA A C 1
ATOM 4967 O O . ALA A 1 663 ? 35.171 11.382 9.883 1.00 83.25 663 ALA A O 1
ATOM 4968 N N . LEU A 1 664 ? 34.302 9.321 10.150 1.00 83.88 664 LEU A N 1
ATOM 4969 C CA . LEU A 1 664 ? 34.934 8.762 8.949 1.00 83.88 664 LEU A CA 1
ATOM 4970 C C . LEU A 1 664 ? 34.398 9.427 7.676 1.00 83.88 664 LEU A C 1
ATOM 4972 O O . LEU A 1 664 ? 35.180 9.836 6.825 1.00 83.88 664 LEU A O 1
ATOM 4976 N N . THR A 1 665 ? 33.080 9.592 7.548 1.00 66.75 665 THR A N 1
ATOM 4977 C CA . THR A 1 665 ? 32.471 10.256 6.383 1.00 66.75 665 THR A CA 1
ATOM 4978 C C . THR A 1 665 ? 32.904 11.720 6.255 1.00 66.75 665 THR A C 1
ATOM 4980 O O . THR A 1 665 ? 33.188 12.196 5.152 1.00 66.75 665 THR A O 1
ATOM 4983 N N . ALA A 1 666 ? 33.000 12.446 7.370 1.00 79.38 666 ALA A N 1
ATOM 4984 C CA . ALA A 1 666 ? 33.497 13.817 7.403 1.00 79.38 666 ALA A CA 1
ATOM 4985 C C . ALA A 1 666 ? 34.972 13.880 6.986 1.00 79.38 666 ALA A C 1
ATOM 4987 O O . ALA A 1 666 ? 35.342 14.750 6.200 1.00 79.38 666 ALA A O 1
ATOM 4988 N N . TYR A 1 667 ? 35.792 12.928 7.441 1.00 87.94 667 TYR A N 1
ATOM 4989 C CA . TYR A 1 667 ? 37.185 12.811 7.017 1.00 87.94 667 TYR A CA 1
ATOM 4990 C C . TYR A 1 667 ? 37.315 12.474 5.523 1.00 87.94 667 TYR A C 1
ATOM 4992 O O . TYR A 1 667 ? 38.033 13.153 4.798 1.00 87.94 667 TYR A O 1
ATOM 5000 N N . GLN A 1 668 ? 36.553 11.500 5.018 1.00 79.94 668 GLN A N 1
ATOM 5001 C CA . GLN A 1 668 ? 36.488 11.181 3.585 1.00 79.94 668 GLN A CA 1
ATOM 5002 C C . GLN A 1 668 ? 36.104 12.407 2.748 1.00 79.94 668 GLN A C 1
ATOM 5004 O O . GLN A 1 668 ? 36.654 12.641 1.671 1.00 79.94 668 GLN A O 1
ATOM 5009 N N . THR A 1 669 ? 35.185 13.223 3.257 1.00 77.88 669 THR A N 1
ATOM 5010 C CA . THR A 1 669 ? 34.776 14.464 2.598 1.00 77.88 669 THR A CA 1
ATOM 5011 C C . THR A 1 669 ? 35.889 15.509 2.636 1.00 77.88 669 THR A C 1
ATOM 5013 O O . THR A 1 669 ? 36.170 16.124 1.608 1.00 77.88 669 THR A O 1
ATOM 5016 N N . SER A 1 670 ? 36.565 15.685 3.776 1.00 89.25 670 SER A N 1
ATOM 5017 C CA . SER A 1 670 ? 37.619 16.694 3.935 1.00 89.25 670 SER A CA 1
ATOM 5018 C C . SER A 1 670 ? 38.854 16.418 3.075 1.00 89.25 670 SER A C 1
ATOM 5020 O O . SER A 1 670 ? 39.480 17.364 2.603 1.00 89.25 670 SER A O 1
ATOM 5022 N N . ILE A 1 671 ? 39.169 15.147 2.807 1.00 90.00 671 ILE A N 1
ATOM 5023 C CA . ILE A 1 671 ? 40.278 14.756 1.920 1.00 90.00 671 ILE A CA 1
ATOM 5024 C C . ILE A 1 671 ? 39.866 14.634 0.442 1.00 90.00 671 ILE A C 1
ATOM 5026 O O . ILE A 1 671 ? 40.671 14.227 -0.394 1.00 90.00 671 ILE A O 1
ATOM 5030 N N . GLY A 1 672 ? 38.612 14.951 0.099 1.00 83.25 672 GLY A N 1
ATOM 5031 C CA . GLY A 1 672 ? 38.100 14.877 -1.273 1.00 83.25 672 GLY A CA 1
ATOM 5032 C C . GLY A 1 672 ? 37.821 13.458 -1.790 1.00 83.25 672 GLY A C 1
ATOM 5033 O O . GLY A 1 672 ? 37.535 13.293 -2.978 1.00 83.25 672 GLY A O 1
ATOM 5034 N N . TYR A 1 673 ? 37.853 12.440 -0.923 1.00 81.75 673 TYR A N 1
ATOM 5035 C CA . TYR A 1 673 ? 37.563 11.044 -1.272 1.00 81.75 673 TYR A CA 1
ATOM 5036 C C . TYR A 1 673 ? 36.124 10.888 -1.781 1.00 81.75 673 TYR A C 1
ATOM 5038 O O . TYR A 1 673 ? 35.900 10.326 -2.850 1.00 81.75 673 TYR A O 1
ATOM 5046 N N . THR A 1 674 ? 35.146 11.455 -1.066 1.00 70.88 674 THR A N 1
ATOM 5047 C CA . THR A 1 674 ? 33.718 11.360 -1.425 1.00 70.88 674 THR A CA 1
ATOM 5048 C C . THR A 1 674 ? 33.424 11.953 -2.806 1.00 70.88 674 THR A C 1
ATOM 5050 O O . THR A 1 674 ? 32.707 11.351 -3.602 1.00 70.88 674 THR A O 1
ATOM 5053 N N . ALA A 1 675 ? 34.004 13.116 -3.121 1.00 77.62 675 ALA A N 1
ATOM 5054 C CA . ALA A 1 675 ? 33.806 13.774 -4.411 1.00 77.62 675 ALA A CA 1
ATOM 5055 C C . ALA A 1 675 ? 34.369 12.930 -5.566 1.00 77.62 675 ALA A C 1
ATOM 5057 O O . ALA A 1 675 ? 33.666 12.688 -6.544 1.00 77.62 675 ALA A O 1
ATOM 5058 N N . LYS A 1 676 ? 35.597 12.412 -5.417 1.00 80.81 676 LYS A N 1
ATOM 5059 C CA . LYS A 1 676 ? 36.231 11.541 -6.420 1.00 80.81 676 LYS A CA 1
ATOM 5060 C C . LYS A 1 676 ? 35.486 10.219 -6.602 1.00 80.81 676 LYS A C 1
ATOM 5062 O O . LYS A 1 676 ? 35.352 9.753 -7.730 1.00 80.81 676 LYS A O 1
ATOM 5067 N N . LEU A 1 677 ? 34.967 9.636 -5.519 1.00 68.88 677 LEU A N 1
ATOM 5068 C CA . LEU A 1 677 ? 34.155 8.421 -5.579 1.00 68.88 677 LEU A CA 1
ATOM 5069 C C . LEU A 1 677 ? 32.858 8.653 -6.364 1.00 68.88 677 LEU A C 1
ATOM 5071 O O . LEU A 1 677 ? 32.510 7.834 -7.211 1.00 68.88 677 LEU A O 1
ATOM 5075 N N . ASN A 1 678 ? 32.180 9.782 -6.144 1.00 67.06 678 ASN A N 1
ATOM 5076 C CA . ASN A 1 678 ? 30.978 10.136 -6.901 1.00 67.06 678 ASN A CA 1
ATOM 5077 C C . ASN A 1 678 ? 31.284 10.322 -8.394 1.00 67.06 678 ASN A C 1
ATOM 5079 O O . ASN A 1 678 ? 30.572 9.768 -9.229 1.00 67.06 678 ASN A O 1
ATOM 5083 N N . THR A 1 679 ? 32.374 11.020 -8.731 1.00 76.56 679 THR A N 1
ATOM 5084 C CA . THR A 1 679 ? 32.822 11.161 -10.125 1.00 76.56 679 THR A CA 1
ATOM 5085 C C . THR A 1 679 ? 33.141 9.804 -10.751 1.00 76.56 679 THR A C 1
ATOM 5087 O O . THR A 1 679 ? 32.747 9.551 -11.882 1.00 76.56 679 THR A O 1
ATOM 5090 N N . LEU A 1 680 ? 33.792 8.889 -10.026 1.00 73.12 680 LEU A N 1
ATOM 5091 C CA . LEU A 1 680 ? 34.071 7.538 -10.522 1.00 73.12 680 LEU A CA 1
ATOM 5092 C C . LEU A 1 680 ? 32.780 6.764 -10.833 1.00 73.12 680 LEU A C 1
ATOM 5094 O O . LEU A 1 680 ? 32.689 6.105 -11.868 1.00 73.12 680 LEU A O 1
ATOM 5098 N N . VAL A 1 681 ? 31.774 6.850 -9.958 1.00 64.38 681 VAL A N 1
ATOM 5099 C CA . VAL A 1 681 ? 30.470 6.197 -10.158 1.00 64.38 681 VAL A CA 1
ATOM 5100 C C . VAL A 1 681 ? 29.737 6.769 -11.376 1.00 64.38 681 VAL A C 1
ATOM 5102 O O . VAL A 1 681 ? 29.194 6.006 -12.179 1.00 64.38 681 VAL A O 1
ATOM 5105 N N . GLU A 1 682 ? 29.746 8.089 -11.555 1.00 69.06 682 GLU A N 1
ATOM 5106 C CA . GLU A 1 682 ? 29.138 8.759 -12.712 1.00 69.06 682 GLU A CA 1
ATOM 5107 C C . GLU A 1 682 ? 29.851 8.399 -14.025 1.00 69.06 682 GLU A C 1
ATOM 5109 O O . GLU A 1 682 ? 29.207 8.033 -15.014 1.00 69.06 682 GLU A O 1
ATOM 5114 N N . THR A 1 683 ? 31.186 8.399 -14.015 1.00 70.62 683 THR A N 1
ATOM 5115 C CA . THR A 1 683 ? 32.010 7.964 -15.149 1.00 70.62 683 THR A CA 1
ATOM 5116 C C . THR A 1 683 ? 31.697 6.516 -15.525 1.00 70.62 683 THR A C 1
ATOM 5118 O O . THR A 1 683 ? 31.423 6.235 -16.691 1.00 70.62 683 THR A O 1
ATOM 5121 N N . ASN A 1 684 ? 31.632 5.599 -14.553 1.00 66.25 684 ASN A N 1
ATOM 5122 C CA . ASN A 1 684 ? 31.279 4.195 -14.797 1.00 66.25 684 ASN A CA 1
ATOM 5123 C C . ASN A 1 684 ? 29.846 4.026 -15.324 1.00 66.25 684 ASN A C 1
ATOM 5125 O O . ASN A 1 684 ? 29.599 3.214 -16.216 1.00 66.25 684 ASN A O 1
ATOM 5129 N N . THR A 1 685 ? 28.904 4.832 -14.837 1.00 68.94 685 THR A N 1
ATOM 5130 C CA . THR A 1 685 ? 27.529 4.848 -15.356 1.00 68.94 685 THR A CA 1
ATOM 5131 C C . THR A 1 685 ? 27.507 5.262 -16.828 1.00 68.94 685 THR A C 1
ATOM 5133 O O . THR A 1 685 ? 26.843 4.625 -17.648 1.00 68.94 685 THR A O 1
ATOM 5136 N N . THR A 1 686 ? 28.281 6.286 -17.185 1.00 70.75 686 THR A N 1
ATOM 5137 C CA . THR A 1 686 ? 28.394 6.765 -18.567 1.00 70.75 686 THR A CA 1
ATOM 5138 C C . THR A 1 686 ? 29.059 5.721 -19.465 1.00 70.75 686 THR A C 1
ATOM 5140 O O . THR A 1 686 ? 28.569 5.467 -20.563 1.00 70.75 686 THR A O 1
ATOM 5143 N N . ILE A 1 687 ? 30.112 5.040 -18.991 1.00 73.00 687 ILE A N 1
ATOM 5144 C CA . ILE A 1 687 ? 30.742 3.910 -19.701 1.00 73.00 687 ILE A CA 1
ATOM 5145 C C . ILE A 1 687 ? 29.698 2.845 -20.052 1.00 73.00 687 ILE A C 1
ATOM 5147 O O . ILE A 1 687 ? 29.636 2.407 -21.202 1.00 73.00 687 ILE A O 1
ATOM 5151 N N . ASN A 1 688 ? 28.840 2.477 -19.097 1.00 67.25 688 ASN A N 1
ATOM 5152 C CA . ASN A 1 688 ? 27.800 1.467 -19.303 1.00 67.25 688 ASN A CA 1
ATOM 5153 C C . ASN A 1 688 ? 26.750 1.911 -20.334 1.00 67.25 688 ASN A C 1
ATOM 5155 O O . ASN A 1 688 ? 26.322 1.113 -21.168 1.00 67.25 688 ASN A O 1
ATOM 5159 N N . GLN A 1 689 ? 26.363 3.190 -20.332 1.00 70.62 689 GLN A N 1
ATOM 5160 C CA . GLN A 1 689 ? 25.454 3.739 -21.345 1.00 70.62 689 GLN A CA 1
ATOM 5161 C C . GLN A 1 689 ? 26.071 3.699 -22.749 1.00 70.62 689 GLN A C 1
ATOM 5163 O O . GLN A 1 689 ? 25.401 3.298 -23.703 1.00 70.62 689 GLN A O 1
ATOM 5168 N N . LYS A 1 690 ? 27.352 4.067 -22.882 1.00 78.94 690 LYS A N 1
ATOM 5169 C CA . LYS A 1 690 ? 28.077 4.010 -24.161 1.00 78.94 690 LYS A CA 1
ATOM 5170 C C . LYS A 1 690 ? 28.225 2.570 -24.652 1.00 78.94 690 LYS A C 1
ATOM 5172 O O . LYS A 1 690 ? 27.998 2.321 -25.831 1.00 78.94 690 LYS A O 1
ATOM 5177 N N . GLN A 1 691 ? 28.512 1.622 -23.757 1.00 80.44 691 GLN A N 1
ATOM 5178 C CA . GLN A 1 691 ? 28.566 0.198 -24.095 1.00 80.44 691 GLN A CA 1
ATOM 5179 C C . GLN A 1 691 ? 27.212 -0.322 -24.596 1.00 80.44 691 GLN A C 1
ATOM 5181 O O . GLN A 1 691 ? 27.158 -0.961 -25.636 1.00 80.44 691 GLN A O 1
ATOM 5186 N N . SER A 1 692 ? 26.108 0.033 -23.935 1.00 70.75 692 SER A N 1
ATOM 5187 C CA . SER A 1 692 ? 24.760 -0.351 -24.381 1.00 70.75 692 SER A CA 1
ATOM 5188 C C . SER A 1 692 ? 24.412 0.192 -25.778 1.00 70.75 692 SER A C 1
ATOM 5190 O O . SER A 1 692 ? 23.788 -0.495 -26.596 1.00 70.75 692 SER A O 1
ATOM 5192 N N . ALA A 1 693 ? 24.848 1.419 -26.090 1.00 72.00 693 ALA A N 1
ATOM 5193 C CA . ALA A 1 693 ? 24.688 2.001 -27.420 1.00 72.00 693 ALA A CA 1
ATOM 5194 C C . ALA A 1 693 ? 25.525 1.260 -28.480 1.00 72.00 693 ALA A C 1
ATOM 5196 O O . ALA A 1 693 ? 25.001 0.947 -29.550 1.00 72.00 693 ALA A O 1
ATOM 5197 N N . ILE A 1 694 ? 26.780 0.916 -28.163 1.00 81.75 694 ILE A N 1
ATOM 5198 C CA . ILE A 1 694 ? 27.654 0.082 -29.009 1.00 81.75 694 ILE A CA 1
ATOM 5199 C C . ILE A 1 694 ? 27.001 -1.280 -29.271 1.00 81.75 694 ILE A C 1
ATOM 5201 O O . ILE A 1 694 ? 26.844 -1.677 -30.425 1.00 81.75 694 ILE A O 1
ATOM 5205 N N . ASP A 1 695 ? 26.537 -1.956 -28.218 1.00 77.62 695 ASP A N 1
ATOM 5206 C CA . ASP A 1 695 ? 25.903 -3.273 -28.309 1.00 77.62 695 ASP A CA 1
ATOM 5207 C C . ASP A 1 695 ? 24.638 -3.234 -29.170 1.00 77.62 695 ASP A C 1
ATOM 5209 O O . ASP A 1 695 ? 24.315 -4.198 -29.856 1.00 77.62 695 ASP A O 1
ATOM 5213 N N . THR A 1 696 ? 23.904 -2.121 -29.152 1.00 78.69 696 THR A N 1
ATOM 5214 C CA . THR A 1 696 ? 22.705 -1.949 -29.980 1.00 78.69 696 THR A CA 1
ATOM 5215 C C . THR A 1 696 ? 23.049 -1.824 -31.461 1.00 78.69 696 THR A C 1
ATOM 5217 O O . THR A 1 696 ? 22.377 -2.447 -32.281 1.00 78.69 696 THR A O 1
ATOM 5220 N N . ILE A 1 697 ? 24.101 -1.075 -31.807 1.00 82.81 697 ILE A N 1
ATOM 5221 C CA . ILE A 1 697 ? 24.581 -0.973 -33.192 1.00 82.81 697 ILE A CA 1
ATOM 5222 C C . ILE A 1 697 ? 25.047 -2.351 -33.677 1.00 82.81 697 ILE A C 1
ATOM 5224 O O . ILE A 1 697 ? 24.566 -2.831 -34.700 1.00 82.81 697 ILE A O 1
ATOM 5228 N N . LEU A 1 698 ? 25.894 -3.027 -32.895 1.00 83.81 698 LEU A N 1
ATOM 5229 C CA . LEU A 1 698 ? 26.451 -4.336 -33.251 1.00 83.81 698 LEU A CA 1
ATOM 5230 C C . LEU A 1 698 ? 25.408 -5.459 -33.264 1.00 83.81 698 LEU A C 1
ATOM 5232 O O . LEU A 1 698 ? 25.563 -6.428 -33.996 1.00 83.81 698 LEU A O 1
ATOM 5236 N N . ARG A 1 699 ? 24.332 -5.352 -32.478 1.00 82.00 699 ARG A N 1
ATOM 5237 C CA . ARG A 1 699 ? 23.215 -6.307 -32.537 1.00 82.00 699 ARG A CA 1
ATOM 5238 C C . ARG A 1 699 ? 22.432 -6.186 -33.842 1.00 82.00 699 ARG A C 1
ATOM 5240 O O . ARG A 1 699 ? 21.949 -7.198 -34.341 1.00 82.00 699 ARG A O 1
ATOM 5247 N N . ASN A 1 700 ? 22.273 -4.968 -34.356 1.00 80.00 700 ASN A N 1
ATOM 5248 C CA . ASN A 1 700 ? 21.560 -4.727 -35.608 1.00 80.00 700 ASN A CA 1
ATOM 5249 C C . ASN A 1 700 ? 22.411 -5.122 -36.818 1.00 80.00 700 ASN A C 1
ATOM 5251 O O . ASN A 1 700 ? 21.895 -5.739 -37.745 1.00 80.00 700 ASN A O 1
ATOM 5255 N N . ASP A 1 701 ? 23.699 -4.778 -36.792 1.00 86.25 701 ASP A N 1
ATOM 5256 C CA . ASP A 1 701 ? 24.664 -5.164 -37.815 1.00 86.25 701 ASP A CA 1
ATOM 5257 C C . ASP A 1 701 ? 26.066 -5.341 -37.195 1.00 86.25 701 ASP A C 1
ATOM 5259 O O . ASP A 1 701 ? 26.778 -4.356 -36.966 1.00 86.25 701 ASP A O 1
ATOM 5263 N N . PRO A 1 702 ? 26.492 -6.591 -36.927 1.00 88.00 702 PRO A N 1
ATOM 5264 C CA . PRO A 1 702 ? 27.817 -6.875 -36.376 1.00 88.00 702 PRO A CA 1
ATOM 5265 C C . PRO A 1 702 ? 28.975 -6.467 -37.298 1.00 88.00 702 PRO A C 1
ATOM 5267 O O . PRO A 1 702 ? 30.100 -6.325 -36.824 1.00 88.00 702 PRO A O 1
ATOM 5270 N N . TYR A 1 703 ? 28.709 -6.282 -38.596 1.00 91.06 703 TYR A N 1
ATOM 5271 C CA . TYR A 1 703 ? 29.702 -6.032 -39.644 1.00 91.06 703 TYR A CA 1
ATOM 5272 C C . TYR A 1 703 ? 29.540 -4.638 -40.273 1.00 91.06 703 TYR A C 1
ATOM 5274 O O . TYR A 1 703 ? 30.028 -4.376 -41.371 1.00 91.06 703 TYR A O 1
ATOM 5282 N N . VAL A 1 704 ? 28.896 -3.705 -39.558 1.00 92.12 704 VAL A N 1
ATOM 5283 C CA . VAL A 1 704 ? 28.552 -2.362 -40.059 1.00 92.12 704 VAL A CA 1
ATOM 5284 C C . VAL A 1 704 ? 29.746 -1.574 -40.610 1.00 92.12 704 VAL A C 1
ATOM 5286 O O . VAL A 1 704 ? 29.589 -0.833 -41.577 1.00 92.12 704 VAL A O 1
ATOM 5289 N N . LYS A 1 705 ? 30.951 -1.736 -40.040 1.00 90.19 705 LYS A N 1
ATOM 5290 C CA . LYS A 1 705 ? 32.177 -1.075 -40.531 1.00 90.19 705 LYS A CA 1
ATOM 5291 C C . LYS A 1 705 ? 32.573 -1.591 -41.921 1.00 90.19 705 LYS A C 1
ATOM 5293 O O . LYS A 1 705 ? 32.867 -0.785 -42.804 1.00 90.19 705 LYS A O 1
ATOM 5298 N N . ASP A 1 706 ? 32.500 -2.903 -42.126 1.00 89.81 706 ASP A N 1
ATOM 5299 C CA . ASP A 1 706 ? 32.852 -3.555 -43.390 1.00 89.81 706 ASP A CA 1
ATOM 5300 C C . ASP A 1 706 ? 31.805 -3.239 -44.469 1.00 89.81 706 ASP A C 1
ATOM 5302 O O . ASP A 1 706 ? 32.142 -2.861 -45.593 1.00 89.81 706 ASP A O 1
ATOM 5306 N N . HIS A 1 707 ? 30.517 -3.306 -44.113 1.00 91.81 707 HIS A N 1
ATOM 5307 C CA . HIS A 1 707 ? 29.419 -2.938 -45.008 1.00 91.81 707 HIS A CA 1
ATOM 5308 C C . HIS A 1 707 ? 29.465 -1.459 -45.413 1.00 91.81 707 HIS A C 1
ATOM 5310 O O . HIS A 1 707 ? 29.263 -1.132 -46.586 1.00 91.81 707 HIS A O 1
ATOM 5316 N N . ALA A 1 708 ? 29.745 -0.557 -44.468 1.00 93.56 708 ALA A N 1
ATOM 5317 C CA . ALA A 1 708 ? 29.882 0.869 -44.746 1.00 93.56 708 ALA A CA 1
ATOM 5318 C C . ALA A 1 708 ? 31.033 1.146 -45.721 1.00 93.56 708 ALA A C 1
ATOM 5320 O O . ALA A 1 708 ? 30.834 1.846 -46.711 1.00 93.56 708 ALA A O 1
ATOM 5321 N N . SER A 1 709 ? 32.212 0.562 -45.480 1.00 90.38 709 SER A N 1
ATOM 5322 C CA . SER A 1 709 ? 33.394 0.768 -46.324 1.00 90.38 709 SER A CA 1
ATOM 5323 C C . SER A 1 709 ? 33.179 0.291 -47.764 1.00 90.38 709 SER A C 1
ATOM 5325 O O . SER A 1 709 ? 33.500 1.007 -48.718 1.00 90.38 709 SER A O 1
ATOM 5327 N N . GLU A 1 710 ? 32.582 -0.888 -47.939 1.00 90.06 710 GLU A N 1
ATOM 5328 C CA . GLU A 1 710 ? 32.312 -1.444 -49.264 1.00 90.06 710 GLU A CA 1
ATOM 5329 C C . GLU A 1 710 ? 31.254 -0.632 -50.027 1.00 90.06 710 GLU A C 1
ATOM 5331 O O . GLU A 1 710 ? 31.434 -0.299 -51.202 1.00 90.06 710 GLU A O 1
ATOM 5336 N N . THR A 1 711 ? 30.139 -0.298 -49.373 1.00 90.69 711 THR A N 1
ATOM 5337 C CA . THR A 1 711 ? 29.044 0.442 -50.022 1.00 90.69 711 THR A CA 1
ATOM 5338 C C . THR A 1 711 ? 29.447 1.872 -50.380 1.00 90.69 711 THR A C 1
ATOM 5340 O O . THR A 1 711 ? 29.073 2.349 -51.455 1.00 90.69 711 THR A O 1
ATOM 5343 N N . ASP A 1 712 ? 30.260 2.532 -49.553 1.00 91.94 712 ASP A N 1
ATOM 5344 C CA . ASP A 1 712 ? 30.855 3.838 -49.858 1.00 91.94 712 ASP A CA 1
ATOM 5345 C C . ASP A 1 712 ? 31.825 3.747 -51.047 1.00 91.94 712 ASP A C 1
ATOM 5347 O O . ASP A 1 712 ? 31.678 4.479 -52.024 1.00 91.94 712 ASP A O 1
ATOM 5351 N N . SER A 1 713 ? 32.724 2.757 -51.054 1.00 91.12 713 SER A N 1
ATOM 5352 C CA . SER A 1 713 ? 33.659 2.510 -52.165 1.00 91.12 713 SER A CA 1
ATOM 5353 C C . SER A 1 713 ? 32.942 2.308 -53.508 1.00 91.12 713 SER A C 1
ATOM 5355 O O . SER A 1 713 ? 33.361 2.838 -54.544 1.00 91.12 713 SER A O 1
ATOM 5357 N N . ARG A 1 714 ? 31.821 1.574 -53.516 1.00 89.88 714 ARG A N 1
ATOM 5358 C CA . ARG A 1 714 ? 30.980 1.407 -54.715 1.00 89.88 714 ARG A CA 1
ATOM 5359 C C . ARG A 1 714 ? 30.313 2.715 -55.135 1.00 89.88 714 ARG A C 1
ATOM 5361 O O . ARG A 1 714 ? 30.329 3.043 -56.319 1.00 89.88 714 ARG A O 1
ATOM 5368 N N . THR A 1 715 ? 29.772 3.460 -54.174 1.00 92.94 715 THR A N 1
ATOM 5369 C CA . THR A 1 715 ? 29.113 4.756 -54.398 1.00 92.94 715 THR A CA 1
ATOM 5370 C C . THR A 1 715 ? 30.086 5.778 -54.994 1.00 92.94 715 THR A C 1
ATOM 5372 O O . THR A 1 715 ? 29.778 6.439 -55.983 1.00 92.94 715 THR A O 1
ATOM 5375 N N . GLN A 1 716 ? 31.296 5.878 -54.446 1.00 92.31 716 GLN A N 1
ATOM 5376 C CA . GLN A 1 716 ? 32.327 6.797 -54.926 1.00 92.31 716 GLN A CA 1
ATOM 5377 C C . GLN A 1 716 ? 32.843 6.405 -56.309 1.00 92.31 716 GLN A C 1
ATOM 5379 O O . GLN A 1 716 ? 32.980 7.262 -57.179 1.00 92.31 716 GLN A O 1
ATOM 5384 N N . SER A 1 717 ? 33.066 5.115 -56.563 1.00 91.12 717 SER A N 1
ATOM 5385 C CA . SER A 1 717 ? 33.524 4.669 -57.882 1.00 91.12 717 SER A CA 1
ATOM 5386 C C . SER A 1 717 ? 32.475 4.911 -58.976 1.00 91.12 717 SER A C 1
ATOM 5388 O O . SER A 1 717 ? 32.827 5.268 -60.100 1.00 91.12 717 SER A O 1
ATOM 5390 N N . HIS A 1 718 ? 31.184 4.761 -58.655 1.00 94.19 718 HIS A N 1
ATOM 5391 C CA . HIS A 1 718 ? 30.079 5.005 -59.591 1.00 94.19 718 HIS A CA 1
ATOM 5392 C C . HIS A 1 718 ? 29.937 6.486 -59.972 1.00 94.19 718 HIS A C 1
ATOM 5394 O O . HIS A 1 718 ? 29.543 6.795 -61.097 1.00 94.19 718 HIS A O 1
ATOM 5400 N N . SER A 1 719 ? 30.378 7.410 -59.112 1.00 94.19 719 SER A N 1
ATOM 5401 C CA . SER A 1 719 ? 30.405 8.842 -59.441 1.00 94.19 719 SER A CA 1
ATOM 5402 C C . SER A 1 719 ? 31.249 9.157 -60.689 1.00 94.19 719 SER A C 1
ATOM 5404 O O . SER A 1 719 ? 30.879 10.025 -61.477 1.00 94.19 719 SER A O 1
ATOM 5406 N N . LEU A 1 720 ? 32.315 8.386 -60.956 1.00 94.19 720 LEU A N 1
ATOM 5407 C CA . LEU A 1 720 ? 33.115 8.523 -62.180 1.00 94.19 720 LEU A CA 1
ATOM 5408 C C . LEU A 1 720 ? 32.327 8.155 -63.441 1.00 94.19 720 LEU A C 1
ATOM 5410 O O . LEU A 1 720 ? 32.527 8.771 -64.488 1.00 94.19 720 LEU A O 1
ATOM 5414 N N . VAL A 1 721 ? 31.423 7.172 -63.347 1.00 94.81 721 VAL A N 1
ATOM 5415 C CA . VAL A 1 721 ? 30.526 6.792 -64.450 1.00 94.81 721 VAL A CA 1
ATOM 5416 C C . VAL A 1 721 ? 29.572 7.941 -64.755 1.00 94.81 721 VAL A C 1
ATOM 5418 O O . VAL A 1 721 ? 29.389 8.282 -65.923 1.00 94.81 721 VAL A O 1
ATOM 5421 N N . VAL A 1 722 ? 29.017 8.578 -63.719 1.00 95.56 722 VAL A N 1
ATOM 5422 C CA . VAL A 1 722 ? 28.143 9.753 -63.862 1.00 95.56 722 VAL A CA 1
ATOM 5423 C C . VAL A 1 722 ? 28.892 10.914 -64.518 1.00 95.56 722 VAL A C 1
ATOM 5425 O O . VAL A 1 722 ? 28.376 11.525 -65.455 1.00 95.56 722 VAL A O 1
ATOM 5428 N N . SER A 1 723 ? 30.123 11.193 -64.090 1.00 94.56 723 SER A N 1
ATOM 5429 C CA . SER A 1 723 ? 30.944 12.256 -64.678 1.00 94.56 723 SER A CA 1
ATOM 5430 C C . SER A 1 723 ? 31.297 11.990 -66.140 1.00 94.56 723 SER A C 1
ATOM 5432 O O . SER A 1 723 ? 31.172 12.888 -66.975 1.00 94.56 723 SER A O 1
ATOM 5434 N N . ALA A 1 724 ? 31.682 10.756 -66.481 1.00 94.25 724 ALA A N 1
ATOM 5435 C CA . ALA A 1 724 ? 31.968 10.370 -67.861 1.00 94.25 724 ALA A CA 1
ATOM 5436 C C . ALA A 1 724 ? 30.710 10.434 -68.749 1.00 94.25 724 ALA A C 1
ATOM 5438 O O . ALA A 1 724 ? 30.773 10.951 -69.865 1.00 94.25 724 ALA A O 1
ATOM 5439 N N . GLN A 1 725 ? 29.553 9.998 -68.233 1.00 95.38 725 GLN A N 1
ATOM 5440 C CA . GLN A 1 725 ? 28.271 10.114 -68.930 1.00 95.38 725 GLN A CA 1
ATOM 5441 C C . GLN A 1 725 ? 27.890 11.579 -69.170 1.00 95.38 725 GLN A C 1
ATOM 5443 O O . GLN A 1 725 ? 27.480 11.938 -70.271 1.00 95.38 725 GLN A O 1
ATOM 5448 N N . SER A 1 726 ? 28.057 12.442 -68.165 1.00 95.06 726 SER A N 1
ATOM 5449 C CA . SER A 1 726 ? 27.790 13.879 -68.278 1.00 95.06 726 SER A CA 1
ATOM 5450 C C . SER A 1 726 ? 28.658 14.527 -69.362 1.00 95.06 726 SER A C 1
ATOM 5452 O O . SER A 1 726 ? 28.141 15.240 -70.224 1.00 95.06 726 SER A O 1
ATOM 5454 N N . ALA A 1 727 ? 29.956 14.212 -69.390 1.00 94.81 727 ALA A N 1
ATOM 5455 C CA . ALA A 1 727 ? 30.871 14.670 -70.434 1.00 94.81 727 ALA A CA 1
ATOM 5456 C C . ALA A 1 727 ? 30.451 14.183 -71.835 1.00 94.81 727 ALA A C 1
ATOM 5458 O O . ALA A 1 727 ? 30.424 14.973 -72.782 1.00 94.81 727 ALA A O 1
ATOM 5459 N N . LEU A 1 728 ? 30.050 12.913 -71.969 1.00 95.19 728 LEU A N 1
ATOM 5460 C CA . LEU A 1 728 ? 29.552 12.351 -73.229 1.00 95.19 728 LEU A CA 1
ATOM 5461 C C . LEU A 1 728 ? 28.262 13.042 -73.701 1.00 95.19 728 LEU A C 1
ATOM 5463 O O . LEU A 1 728 ? 28.135 13.378 -74.880 1.00 95.19 728 LEU A O 1
ATOM 5467 N N . VAL A 1 729 ? 27.317 13.296 -72.790 1.00 94.69 729 VAL A N 1
ATOM 5468 C CA . VAL A 1 729 ? 26.077 14.034 -73.081 1.00 94.69 729 VAL A CA 1
ATOM 5469 C C . VAL A 1 729 ? 26.394 15.452 -73.560 1.00 94.69 729 VAL A C 1
ATOM 5471 O O . VAL A 1 729 ? 25.845 15.890 -74.573 1.00 94.69 729 VAL A O 1
ATOM 5474 N N . GLN A 1 730 ? 27.310 16.154 -72.884 1.00 94.31 730 GLN A N 1
ATOM 5475 C CA . GLN A 1 730 ? 27.738 17.504 -73.263 1.00 94.31 730 GLN A CA 1
ATOM 5476 C C . GLN A 1 730 ? 28.389 17.543 -74.648 1.00 94.31 730 GLN A C 1
ATOM 5478 O O . GLN A 1 730 ? 28.073 18.438 -75.437 1.00 94.31 730 GLN A O 1
ATOM 5483 N N . LEU A 1 731 ? 29.260 16.577 -74.962 1.00 94.31 731 LEU A N 1
ATOM 5484 C CA . LEU A 1 731 ? 29.899 16.455 -76.273 1.00 94.31 731 LEU A CA 1
ATOM 5485 C C . LEU A 1 731 ? 28.871 16.137 -77.368 1.00 94.31 731 LEU A C 1
ATOM 5487 O O . LEU A 1 731 ? 28.865 16.770 -78.426 1.00 94.31 731 LEU A O 1
ATOM 5491 N N . ASN A 1 732 ? 27.953 15.199 -77.113 1.00 93.25 732 ASN A N 1
ATOM 5492 C CA . ASN A 1 732 ? 26.917 14.817 -78.070 1.00 93.25 732 ASN A CA 1
ATOM 5493 C C . ASN A 1 732 ? 25.936 15.966 -78.366 1.00 93.25 732 ASN A C 1
ATOM 5495 O O . ASN A 1 732 ? 25.481 16.100 -79.503 1.00 93.25 732 ASN A O 1
ATOM 5499 N N . ALA A 1 733 ? 25.665 16.832 -77.385 1.00 93.31 733 ALA A N 1
ATOM 5500 C CA . ALA A 1 733 ? 24.803 18.004 -77.537 1.00 93.31 733 ALA A CA 1
ATOM 5501 C C . ALA A 1 733 ? 25.429 19.152 -78.358 1.00 93.31 733 ALA A C 1
ATOM 5503 O O . ALA A 1 733 ? 24.711 20.051 -78.799 1.00 93.31 733 ALA A O 1
ATOM 5504 N N . GLN A 1 734 ? 26.746 19.143 -78.604 1.00 93.25 734 GLN A N 1
ATOM 5505 C CA . GLN A 1 734 ? 27.399 20.187 -79.403 1.00 93.25 734 GLN A CA 1
ATOM 5506 C C . GLN A 1 734 ? 26.886 20.186 -80.850 1.00 93.25 734 GLN A C 1
ATOM 5508 O O . GLN A 1 734 ? 26.774 19.130 -81.475 1.00 93.25 734 GLN A O 1
ATOM 5513 N N . THR A 1 735 ? 26.614 21.365 -81.415 1.00 91.38 735 THR A N 1
ATOM 5514 C CA . THR A 1 735 ? 26.100 21.510 -82.790 1.00 91.38 735 THR A CA 1
ATOM 5515 C C . THR A 1 735 ? 27.203 22.042 -83.716 1.00 91.38 735 THR A C 1
ATOM 5517 O O . THR A 1 735 ? 27.481 23.243 -83.692 1.00 91.38 735 THR A O 1
ATOM 5520 N N . PRO A 1 736 ? 27.880 21.187 -84.508 1.00 88.81 736 PRO A N 1
ATOM 5521 C CA . PRO A 1 736 ? 28.903 21.642 -85.445 1.00 88.81 736 PRO A CA 1
ATOM 5522 C C . PRO A 1 736 ? 28.267 22.326 -86.669 1.00 88.81 736 PRO A C 1
ATOM 5524 O O . PRO A 1 736 ? 27.326 21.800 -87.259 1.00 88.81 736 PRO A O 1
ATOM 5527 N N . THR A 1 737 ? 28.784 23.490 -87.066 1.00 90.94 737 THR A N 1
ATOM 5528 C CA . THR A 1 737 ? 28.331 24.275 -88.234 1.00 90.94 737 THR A CA 1
ATOM 5529 C C . THR A 1 737 ? 29.327 24.246 -89.395 1.00 90.94 737 THR A C 1
ATOM 5531 O O . THR A 1 737 ? 28.996 24.675 -90.500 1.00 90.94 737 THR A O 1
ATOM 5534 N N . THR A 1 738 ? 30.537 23.718 -89.176 1.00 89.44 738 THR A N 1
ATOM 5535 C CA . THR A 1 738 ? 31.586 23.568 -90.195 1.00 89.44 738 THR A CA 1
ATOM 5536 C C . THR A 1 738 ? 32.011 22.106 -90.368 1.00 89.44 738 THR A C 1
ATOM 5538 O O . THR A 1 738 ? 31.809 21.260 -89.490 1.00 89.44 738 THR A O 1
ATOM 5541 N N . GLY A 1 739 ? 32.630 21.791 -91.513 1.00 85.44 739 GLY A N 1
ATOM 5542 C CA . GLY A 1 739 ? 33.174 20.453 -91.780 1.00 85.44 739 GLY A CA 1
ATOM 5543 C C . GLY A 1 739 ? 34.270 20.049 -90.786 1.00 85.44 739 GLY A C 1
ATOM 5544 O O . GLY A 1 739 ? 34.285 18.913 -90.330 1.00 85.44 739 GLY A O 1
ATOM 5545 N N . ALA A 1 740 ? 35.128 20.992 -90.375 1.00 85.12 740 ALA A N 1
ATOM 5546 C CA . ALA A 1 740 ? 36.175 20.752 -89.378 1.00 85.12 740 ALA A CA 1
ATOM 5547 C C . ALA A 1 740 ? 35.599 20.425 -87.987 1.00 85.12 740 ALA A C 1
ATOM 5549 O O . ALA A 1 740 ? 36.025 19.456 -87.362 1.00 85.12 740 ALA A O 1
ATOM 5550 N N . ALA A 1 741 ? 34.581 21.170 -87.537 1.00 88.50 741 ALA A N 1
ATOM 5551 C CA . ALA A 1 741 ? 33.881 20.889 -86.282 1.00 88.50 741 ALA A CA 1
ATOM 5552 C C . ALA A 1 741 ? 33.166 19.526 -86.306 1.00 88.50 741 ALA A C 1
ATOM 5554 O O . ALA A 1 741 ? 33.170 18.803 -85.310 1.00 88.50 741 ALA A O 1
ATOM 5555 N N . SER A 1 742 ? 32.588 19.158 -87.456 1.00 90.38 742 SER A N 1
ATOM 5556 C CA . SER A 1 742 ? 31.909 17.870 -87.646 1.00 90.38 742 SER A CA 1
ATOM 5557 C C . SER A 1 742 ? 32.889 16.697 -87.580 1.00 90.38 742 SER A C 1
ATOM 5559 O O . SER A 1 742 ? 32.623 15.726 -86.877 1.00 90.38 742 SER A O 1
ATOM 5561 N N . SER A 1 743 ? 34.041 16.806 -88.251 1.00 90.44 743 SER A N 1
ATOM 5562 C CA . SER A 1 743 ? 35.089 15.780 -88.216 1.00 90.44 743 SER A CA 1
ATOM 5563 C C . SER A 1 743 ? 35.710 15.625 -86.827 1.00 90.44 743 SER A C 1
ATOM 5565 O O . SER A 1 743 ? 35.921 14.500 -86.389 1.00 90.44 743 SER A O 1
ATOM 5567 N N . PHE A 1 744 ? 35.956 16.729 -86.112 1.00 92.00 744 PHE A N 1
ATOM 5568 C CA . PHE A 1 744 ? 36.485 16.682 -84.746 1.00 92.00 744 PHE A CA 1
ATOM 5569 C C . PHE A 1 744 ? 35.503 16.013 -83.779 1.00 92.00 744 PHE A C 1
ATOM 5571 O O . PHE A 1 744 ? 35.873 15.077 -83.079 1.00 92.00 744 PHE A O 1
ATOM 5578 N N . LYS A 1 745 ? 34.226 16.424 -83.788 1.00 92.69 745 LYS A N 1
ATOM 5579 C CA . LYS A 1 745 ? 33.194 15.784 -82.959 1.00 92.69 745 LYS A CA 1
ATOM 5580 C C . LYS A 1 745 ? 33.049 14.292 -83.284 1.00 92.69 745 LYS A C 1
ATOM 5582 O O . LYS A 1 745 ? 32.857 13.499 -82.371 1.00 92.69 745 LYS A O 1
ATOM 5587 N N . ALA A 1 746 ? 33.121 13.913 -84.563 1.00 91.62 746 ALA A N 1
ATOM 5588 C CA . ALA A 1 746 ? 33.043 12.514 -84.979 1.00 91.62 746 ALA A CA 1
ATOM 5589 C C . ALA A 1 746 ? 34.238 11.689 -84.479 1.00 91.62 746 ALA A C 1
ATOM 5591 O O . ALA A 1 746 ? 34.022 10.581 -84.004 1.00 91.62 746 ALA A O 1
ATOM 5592 N N . ALA A 1 747 ? 35.456 12.239 -84.533 1.00 89.94 747 ALA A N 1
ATOM 5593 C CA . ALA A 1 747 ? 36.654 11.595 -83.993 1.00 89.94 747 ALA A CA 1
ATOM 5594 C C . ALA A 1 747 ? 36.567 11.420 -82.469 1.00 89.94 747 ALA A C 1
ATOM 5596 O O . ALA A 1 747 ? 36.815 10.344 -81.958 1.00 89.94 747 ALA A O 1
ATOM 5597 N N . GLU A 1 748 ? 36.111 12.433 -81.731 1.00 92.06 748 GLU A N 1
ATOM 5598 C CA . GLU A 1 748 ? 35.983 12.339 -80.267 1.00 92.06 748 GLU A CA 1
ATOM 5599 C C . GLU A 1 748 ? 34.834 11.419 -79.796 1.00 92.06 748 GLU A C 1
ATOM 5601 O O . GLU A 1 748 ? 34.758 11.073 -78.617 1.00 92.06 748 GLU A O 1
ATOM 5606 N N . LEU A 1 749 ? 33.922 11.035 -80.699 1.00 92.12 749 LEU A N 1
ATOM 5607 C CA . LEU A 1 749 ? 32.813 10.108 -80.441 1.00 92.12 749 LEU A CA 1
ATOM 5608 C C . LEU A 1 749 ? 33.045 8.709 -81.032 1.00 92.12 749 LEU A C 1
ATOM 5610 O O . LEU A 1 749 ? 32.174 7.851 -80.873 1.00 92.12 749 LEU A O 1
ATOM 5614 N N . ASP A 1 750 ? 34.169 8.458 -81.708 1.00 88.69 750 ASP A N 1
ATOM 5615 C CA . ASP A 1 750 ? 34.439 7.159 -82.336 1.00 88.69 750 ASP A CA 1
ATOM 5616 C C . ASP A 1 750 ? 34.797 6.061 -81.318 1.00 88.69 750 ASP A C 1
ATOM 5618 O O . ASP A 1 750 ? 34.700 4.872 -81.634 1.00 88.69 750 ASP A O 1
ATOM 5622 N N . ASN A 1 751 ? 35.120 6.461 -80.079 1.00 88.44 751 ASN A N 1
ATOM 5623 C CA . ASN A 1 751 ? 35.528 5.598 -78.972 1.00 88.44 751 ASN A CA 1
ATOM 5624 C C . ASN A 1 751 ? 36.753 4.724 -79.297 1.00 88.44 751 ASN A C 1
ATOM 5626 O O . ASN A 1 751 ? 36.922 3.652 -78.703 1.00 88.44 751 ASN A O 1
ATOM 5630 N N . ALA A 1 752 ? 37.592 5.145 -80.245 1.00 84.50 752 ALA A N 1
ATOM 5631 C CA . ALA A 1 752 ? 38.772 4.407 -80.669 1.00 84.50 752 ALA A CA 1
ATOM 5632 C C . ALA A 1 752 ? 39.891 4.472 -79.623 1.00 84.50 752 ALA A C 1
ATOM 5634 O O . ALA A 1 752 ? 40.684 3.533 -79.513 1.00 84.50 752 ALA A O 1
ATOM 5635 N N . GLN A 1 753 ? 39.959 5.553 -78.841 1.00 86.25 753 GLN A N 1
ATOM 5636 C CA . GLN A 1 753 ? 40.924 5.711 -77.761 1.00 86.25 753 GLN A CA 1
ATOM 5637 C C . GLN A 1 753 ? 40.291 5.384 -76.411 1.00 86.25 753 GLN A C 1
ATOM 5639 O O . GLN A 1 753 ? 39.164 5.757 -76.094 1.00 86.25 753 GLN A O 1
ATOM 5644 N N . GLY A 1 754 ? 41.064 4.732 -75.541 1.00 83.31 754 GLY A N 1
ATOM 5645 C CA . GLY A 1 754 ? 40.601 4.369 -74.199 1.00 83.31 754 GLY A CA 1
ATOM 5646 C C . GLY A 1 754 ? 40.271 5.559 -73.284 1.00 83.31 754 GLY A C 1
ATOM 5647 O O . GLY A 1 754 ? 39.703 5.336 -72.214 1.00 83.31 754 GLY A O 1
ATOM 5648 N N . THR A 1 755 ? 40.645 6.780 -73.677 1.00 87.19 755 THR A N 1
ATOM 5649 C CA . THR A 1 755 ? 40.371 8.050 -72.986 1.00 87.19 755 THR A CA 1
ATOM 5650 C C . THR A 1 755 ? 39.213 8.840 -73.586 1.00 87.19 755 THR A C 1
ATOM 5652 O O . THR A 1 755 ? 38.836 9.864 -73.015 1.00 87.19 755 THR A O 1
ATOM 5655 N N . ASP A 1 756 ? 38.631 8.384 -74.697 1.00 90.81 756 ASP A N 1
ATOM 5656 C CA . ASP A 1 756 ? 37.414 8.993 -75.223 1.00 90.81 756 ASP A CA 1
ATOM 5657 C C . ASP A 1 756 ? 36.277 8.770 -74.228 1.00 90.81 756 ASP A C 1
ATOM 5659 O O . ASP A 1 756 ? 36.146 7.697 -73.638 1.00 90.81 756 ASP A O 1
ATOM 5663 N N . VAL A 1 757 ? 35.462 9.797 -73.998 1.00 89.81 757 VAL A N 1
ATOM 5664 C CA . VAL A 1 757 ? 34.529 9.839 -72.859 1.00 89.81 757 VAL A CA 1
ATOM 5665 C C . VAL A 1 757 ? 33.498 8.702 -72.879 1.00 89.81 757 VAL A C 1
ATOM 5667 O O . VAL A 1 757 ? 33.147 8.187 -71.817 1.00 89.81 757 VAL A O 1
ATOM 5670 N N . GLY A 1 758 ? 33.078 8.240 -74.065 1.00 90.88 758 GLY A N 1
ATOM 5671 C CA . GLY A 1 758 ? 32.197 7.078 -74.212 1.00 90.88 758 GLY A CA 1
ATOM 5672 C C . GLY A 1 758 ? 32.902 5.748 -73.927 1.00 90.88 758 GLY A C 1
ATOM 5673 O O . GLY A 1 758 ? 32.391 4.929 -73.158 1.00 90.88 758 GLY A O 1
ATOM 5674 N N . ALA A 1 759 ? 34.113 5.551 -74.460 1.00 91.56 759 ALA A N 1
ATOM 5675 C CA . ALA A 1 759 ? 34.952 4.398 -74.130 1.00 91.56 759 ALA A CA 1
ATOM 5676 C C . ALA A 1 759 ? 35.253 4.349 -72.624 1.00 91.56 759 ALA A C 1
ATOM 5678 O O . ALA A 1 759 ? 35.105 3.309 -71.988 1.00 91.56 759 ALA A O 1
ATOM 5679 N N . LEU A 1 760 ? 35.611 5.483 -72.027 1.00 92.88 760 LEU A N 1
ATOM 5680 C CA . LEU A 1 760 ? 35.914 5.611 -70.608 1.00 92.88 760 LEU A CA 1
ATOM 5681 C C . LEU A 1 760 ? 34.716 5.248 -69.725 1.00 92.88 760 LEU A C 1
ATOM 5683 O O . LEU A 1 760 ? 34.868 4.425 -68.822 1.00 92.88 760 LEU A O 1
ATOM 5687 N N . GLN A 1 761 ? 33.529 5.804 -70.006 1.00 93.56 761 GLN A N 1
ATOM 5688 C CA . GLN A 1 761 ? 32.299 5.459 -69.287 1.00 93.56 761 GLN A CA 1
ATOM 5689 C C . GLN A 1 761 ? 32.056 3.947 -69.346 1.00 93.56 761 GLN A C 1
ATOM 5691 O O . GLN A 1 761 ? 31.889 3.308 -68.311 1.00 93.56 761 GLN A O 1
ATOM 5696 N N . ALA A 1 762 ? 32.096 3.355 -70.544 1.00 92.50 762 ALA A N 1
ATOM 5697 C CA . ALA A 1 762 ? 31.837 1.932 -70.739 1.00 92.50 762 ALA A CA 1
ATOM 5698 C C . ALA A 1 762 ? 32.837 1.032 -69.994 1.00 92.50 762 ALA A C 1
ATOM 5700 O O . ALA A 1 762 ? 32.439 0.029 -69.398 1.00 92.50 762 ALA A O 1
ATOM 5701 N N . ARG A 1 763 ? 34.123 1.397 -70.002 1.00 92.81 763 ARG A N 1
ATOM 5702 C CA . ARG A 1 763 ? 35.201 0.653 -69.336 1.00 92.81 763 ARG A CA 1
ATOM 5703 C C . ARG A 1 763 ? 35.105 0.729 -67.814 1.00 92.81 763 ARG A C 1
ATOM 5705 O O . ARG A 1 763 ? 35.267 -0.293 -67.151 1.00 92.81 763 ARG A O 1
ATOM 5712 N N . ILE A 1 764 ? 34.795 1.905 -67.259 1.00 92.12 764 ILE A N 1
ATOM 5713 C CA . ILE A 1 764 ? 34.574 2.065 -65.814 1.00 92.12 764 ILE A CA 1
ATOM 5714 C C . ILE A 1 764 ? 33.311 1.301 -65.400 1.00 92.12 764 ILE A C 1
ATOM 5716 O O . ILE A 1 764 ? 33.372 0.514 -64.462 1.00 92.12 764 ILE A O 1
ATOM 5720 N N . THR A 1 765 ? 32.196 1.422 -66.131 1.00 91.50 765 THR A N 1
ATOM 5721 C CA . THR A 1 765 ? 30.978 0.645 -65.833 1.00 91.50 765 THR A CA 1
ATOM 5722 C C . THR A 1 765 ? 31.230 -0.865 -65.874 1.00 91.50 765 THR A C 1
ATOM 5724 O O . THR A 1 765 ? 30.693 -1.593 -65.042 1.00 91.50 765 THR A O 1
ATOM 5727 N N . ALA A 1 766 ? 32.042 -1.353 -66.817 1.00 89.81 766 ALA A N 1
ATOM 5728 C CA . ALA A 1 766 ? 32.412 -2.765 -66.887 1.00 89.81 766 ALA A CA 1
ATOM 5729 C C . ALA A 1 766 ? 33.252 -3.203 -65.675 1.00 89.81 766 ALA A C 1
ATOM 5731 O O . ALA A 1 766 ? 33.007 -4.274 -65.132 1.00 89.81 766 ALA A O 1
ATOM 5732 N N . ALA A 1 767 ? 34.182 -2.362 -65.211 1.00 89.56 767 ALA A N 1
ATOM 5733 C CA . ALA A 1 767 ? 34.976 -2.637 -64.014 1.00 89.56 767 ALA A CA 1
ATOM 5734 C C . ALA A 1 767 ? 34.125 -2.691 -62.731 1.00 89.56 767 ALA A C 1
ATOM 5736 O O . ALA A 1 767 ? 34.399 -3.495 -61.845 1.00 89.56 767 ALA A O 1
ATOM 5737 N N . LEU A 1 768 ? 33.087 -1.852 -62.622 1.00 87.75 768 LEU A N 1
ATOM 5738 C CA . LEU A 1 768 ? 32.204 -1.819 -61.445 1.00 87.75 768 LEU A CA 1
ATOM 5739 C C . LEU A 1 768 ? 31.182 -2.958 -61.409 1.00 87.75 768 LEU A C 1
ATOM 5741 O O . LEU A 1 768 ? 30.712 -3.313 -60.330 1.00 87.75 768 LEU A O 1
ATOM 5745 N N . ASN A 1 769 ? 30.853 -3.529 -62.568 1.00 87.44 769 ASN A N 1
ATOM 5746 C CA . ASN A 1 769 ? 29.917 -4.646 -62.709 1.00 87.44 769 ASN A CA 1
ATOM 5747 C C . ASN A 1 769 ? 30.634 -5.992 -62.897 1.00 87.44 769 ASN A C 1
ATOM 5749 O O . ASN A 1 769 ? 30.085 -6.907 -63.514 1.00 87.44 769 ASN A O 1
ATOM 5753 N N . ASP A 1 770 ? 31.860 -6.117 -62.385 1.00 90.19 770 ASP A N 1
ATOM 5754 C CA . ASP A 1 770 ? 32.616 -7.361 -62.463 1.00 90.19 770 ASP A CA 1
ATOM 5755 C C . ASP A 1 770 ? 31.890 -8.494 -61.710 1.00 90.19 770 ASP A C 1
ATOM 5757 O O . ASP A 1 770 ? 31.554 -8.393 -60.520 1.00 90.19 770 ASP A O 1
ATOM 5761 N N . SER A 1 771 ? 31.605 -9.580 -62.431 1.00 87.38 771 SER A N 1
ATOM 5762 C CA . SER A 1 771 ? 30.828 -10.703 -61.908 1.00 87.38 771 SER A CA 1
ATOM 5763 C C . SER A 1 771 ? 31.602 -11.544 -60.892 1.00 87.38 771 SER A C 1
ATOM 5765 O O . SER A 1 771 ? 30.987 -12.088 -59.976 1.00 87.38 771 SER A O 1
ATOM 5767 N N . ASP A 1 772 ? 32.930 -11.647 -61.028 1.00 87.19 772 ASP A N 1
ATOM 5768 C CA . ASP A 1 772 ? 33.772 -12.385 -60.079 1.00 87.19 772 ASP A CA 1
ATOM 5769 C C . ASP A 1 772 ? 33.811 -11.637 -58.742 1.00 87.19 772 ASP A C 1
ATOM 5771 O O . ASP A 1 772 ? 33.483 -12.217 -57.705 1.00 87.19 772 ASP A O 1
ATOM 5775 N N . LEU A 1 773 ? 34.063 -10.325 -58.773 1.00 89.12 773 LEU A N 1
ATOM 5776 C CA . LEU A 1 773 ? 34.067 -9.468 -57.585 1.00 89.12 773 LEU A CA 1
ATOM 5777 C C . LEU A 1 773 ? 32.721 -9.506 -56.842 1.00 89.12 773 LEU A C 1
ATOM 5779 O O . LEU A 1 773 ? 32.679 -9.697 -55.624 1.00 89.12 773 LEU A O 1
ATOM 5783 N N . SER A 1 774 ? 31.617 -9.404 -57.587 1.00 88.94 774 SER A N 1
ATOM 5784 C CA . SER A 1 774 ? 30.259 -9.472 -57.032 1.00 88.94 774 SER A CA 1
ATOM 5785 C C . SER A 1 774 ? 29.969 -10.826 -56.373 1.00 88.94 774 SER A C 1
ATOM 5787 O O . SER A 1 774 ? 29.360 -10.883 -55.302 1.00 88.94 774 SER A O 1
ATOM 5789 N N . SER A 1 775 ? 30.425 -11.925 -56.984 1.00 91.75 775 SER A N 1
ATOM 5790 C CA . SER A 1 775 ? 30.226 -13.278 -56.450 1.00 91.75 775 SER A CA 1
ATOM 5791 C C . SER A 1 775 ? 31.014 -13.529 -55.160 1.00 91.75 775 SER A C 1
ATOM 5793 O O . SER A 1 775 ? 30.488 -14.126 -54.219 1.00 91.75 775 SER A O 1
ATOM 5795 N N . ARG A 1 776 ? 32.245 -13.010 -55.075 1.00 93.69 776 ARG A N 1
ATOM 5796 C CA . ARG A 1 776 ? 33.101 -13.103 -53.885 1.00 93.69 776 ARG A CA 1
ATOM 5797 C C . ARG A 1 776 ? 32.506 -12.339 -52.706 1.00 93.69 776 ARG A C 1
ATOM 5799 O O . ARG A 1 776 ? 32.424 -12.888 -51.611 1.00 93.69 776 ARG A O 1
ATOM 5806 N N . TYR A 1 777 ? 32.017 -11.119 -52.934 1.00 92.31 777 TYR A N 1
ATOM 5807 C CA . TYR A 1 777 ? 31.356 -10.345 -51.881 1.00 92.31 777 TYR A CA 1
ATOM 5808 C C . TYR A 1 777 ? 30.067 -11.020 -51.388 1.00 92.31 777 TYR A C 1
ATOM 5810 O O . TYR A 1 777 ? 29.820 -11.092 -50.187 1.00 92.31 777 TYR A O 1
ATOM 5818 N N . ALA A 1 778 ? 29.274 -11.612 -52.289 1.00 92.75 778 ALA A N 1
ATOM 5819 C CA . ALA A 1 778 ? 28.092 -12.379 -51.894 1.00 92.75 778 ALA A CA 1
ATOM 5820 C C . ALA A 1 778 ? 28.439 -13.580 -50.989 1.00 92.75 778 ALA A C 1
ATOM 5822 O O . ALA A 1 778 ? 27.690 -13.884 -50.057 1.00 92.75 778 ALA A O 1
ATOM 5823 N N . ALA A 1 779 ? 29.583 -14.236 -51.217 1.00 94.38 779 ALA A N 1
ATOM 5824 C CA . ALA A 1 779 ? 30.070 -15.312 -50.355 1.00 94.38 779 ALA A CA 1
ATOM 5825 C C . ALA A 1 779 ? 30.463 -14.814 -48.949 1.00 94.38 779 ALA A C 1
ATOM 5827 O O . ALA A 1 779 ? 30.172 -15.499 -47.966 1.00 94.38 779 ALA A O 1
ATOM 5828 N N . ILE A 1 780 ? 31.054 -13.617 -48.842 1.00 95.44 780 ILE A N 1
ATOM 5829 C CA . ILE A 1 780 ? 31.365 -12.953 -47.562 1.00 95.44 780 ILE A CA 1
ATOM 5830 C C . ILE A 1 780 ? 30.078 -12.698 -46.770 1.00 95.44 780 ILE A C 1
ATOM 5832 O O . ILE A 1 780 ? 29.962 -13.167 -45.638 1.00 95.44 780 ILE A O 1
ATOM 5836 N N . ILE A 1 781 ? 29.073 -12.061 -47.383 1.00 94.25 781 ILE A N 1
ATOM 5837 C CA . ILE A 1 781 ? 27.779 -11.783 -46.733 1.00 94.25 781 ILE A CA 1
ATOM 5838 C C . ILE A 1 781 ? 27.089 -13.078 -46.277 1.00 94.25 781 ILE A C 1
ATOM 5840 O O . ILE A 1 781 ? 26.566 -13.170 -45.163 1.00 94.25 781 ILE A O 1
ATOM 5844 N N . ALA A 1 782 ? 27.100 -14.118 -47.117 1.00 94.44 782 ALA A N 1
ATOM 5845 C CA . ALA A 1 782 ? 26.532 -15.414 -46.757 1.00 94.44 782 ALA A CA 1
ATOM 5846 C C . ALA A 1 782 ? 27.232 -16.026 -45.531 1.00 94.44 782 ALA A C 1
ATOM 5848 O O . ALA A 1 782 ? 26.565 -16.568 -44.645 1.00 94.44 782 ALA A O 1
ATOM 5849 N N . LYS A 1 783 ? 28.563 -15.905 -45.450 1.00 96.00 783 LYS A N 1
ATOM 5850 C CA . LYS A 1 783 ? 29.350 -16.401 -44.317 1.00 96.00 783 LYS A CA 1
ATOM 5851 C C . LYS A 1 783 ? 29.112 -15.582 -43.043 1.00 96.00 783 LYS A C 1
ATOM 5853 O O . LYS A 1 783 ? 28.923 -16.177 -41.985 1.00 96.00 783 LYS A O 1
ATOM 5858 N N . GLN A 1 784 ? 29.026 -14.256 -43.138 1.00 94.75 784 GLN A N 1
ATOM 5859 C CA . GLN A 1 784 ? 28.670 -13.373 -42.019 1.00 94.75 784 GLN A CA 1
ATOM 5860 C C . GLN A 1 784 ? 27.300 -13.730 -41.421 1.00 94.75 784 GLN A C 1
ATOM 5862 O O . GLN A 1 784 ? 27.169 -13.890 -40.208 1.00 94.75 784 GLN A O 1
ATOM 5867 N N . ASN A 1 785 ? 26.289 -13.963 -42.264 1.00 91.75 785 ASN A N 1
ATOM 5868 C CA . ASN A 1 785 ? 24.966 -14.405 -41.810 1.00 91.75 785 ASN A CA 1
ATOM 5869 C C . ASN A 1 785 ? 25.012 -15.773 -41.109 1.00 91.75 785 ASN A C 1
ATOM 5871 O O . ASN A 1 785 ? 24.320 -15.986 -40.110 1.00 91.75 785 ASN A O 1
ATOM 5875 N N . GLN A 1 786 ? 25.849 -16.694 -41.598 1.00 93.25 786 GLN A N 1
ATOM 5876 C CA . GLN A 1 786 ? 26.055 -18.005 -40.979 1.00 93.25 786 GLN A CA 1
ATOM 5877 C C . GLN A 1 786 ? 26.669 -17.884 -39.572 1.00 93.25 786 GLN A C 1
ATOM 5879 O O . GLN A 1 786 ? 26.226 -18.571 -38.646 1.00 93.25 786 GLN A O 1
ATOM 5884 N N . ILE A 1 787 ? 27.654 -16.997 -39.403 1.00 89.69 787 ILE A N 1
ATOM 5885 C CA . ILE A 1 787 ? 28.288 -16.713 -38.108 1.00 89.69 787 ILE A CA 1
ATOM 5886 C C . ILE A 1 787 ? 27.263 -16.127 -37.136 1.00 89.69 787 ILE A C 1
ATOM 5888 O O . ILE A 1 787 ? 27.123 -16.628 -36.020 1.00 89.69 787 ILE A O 1
ATOM 5892 N N . THR A 1 788 ? 26.494 -15.124 -37.566 1.00 87.06 788 THR A N 1
ATOM 5893 C CA . THR A 1 788 ? 25.447 -14.499 -36.742 1.00 87.06 788 THR A CA 1
ATOM 5894 C C . THR A 1 788 ? 24.418 -15.524 -36.263 1.00 87.06 788 THR A C 1
ATOM 5896 O O . THR A 1 788 ? 24.096 -15.561 -35.076 1.00 87.06 788 THR A O 1
ATOM 5899 N N . ALA A 1 789 ? 23.949 -16.411 -37.147 1.00 88.00 789 ALA A N 1
ATOM 5900 C CA . ALA A 1 789 ? 23.009 -17.472 -36.783 1.00 88.00 789 ALA A CA 1
ATOM 5901 C C . ALA A 1 789 ? 23.611 -18.489 -35.795 1.00 88.00 789 ALA A C 1
ATOM 5903 O O . ALA A 1 789 ? 22.943 -18.905 -34.849 1.00 88.00 789 ALA A O 1
ATOM 5904 N N . THR A 1 790 ? 24.879 -18.862 -35.984 1.00 86.75 790 THR A N 1
ATOM 5905 C CA . THR A 1 790 ? 25.583 -19.818 -35.111 1.00 86.75 790 THR A CA 1
ATOM 5906 C C . THR A 1 790 ? 25.774 -19.244 -33.709 1.00 86.75 790 THR A C 1
ATOM 5908 O O . THR A 1 790 ? 25.447 -19.905 -32.721 1.00 86.75 790 THR A O 1
ATOM 5911 N N . LYS A 1 791 ? 26.207 -17.981 -33.615 1.00 78.81 791 LYS A N 1
ATOM 5912 C CA . LYS A 1 791 ? 26.341 -17.265 -32.340 1.00 78.81 791 LYS A CA 1
ATOM 5913 C C . LYS A 1 791 ? 24.992 -17.070 -31.644 1.00 78.81 791 LYS A C 1
ATOM 5915 O O . LYS A 1 791 ? 24.906 -17.265 -30.435 1.00 78.81 791 LYS A O 1
ATOM 5920 N N . ALA A 1 792 ? 23.927 -16.759 -32.388 1.00 73.31 792 ALA A N 1
ATOM 5921 C CA . ALA A 1 792 ? 22.574 -16.637 -31.835 1.00 73.31 792 ALA A CA 1
ATOM 5922 C C . ALA A 1 792 ? 22.035 -17.962 -31.258 1.00 73.31 792 ALA A C 1
ATOM 5924 O O . ALA A 1 792 ? 21.238 -17.943 -30.323 1.00 73.31 792 ALA A O 1
ATOM 5925 N N . ALA A 1 793 ? 22.492 -19.105 -31.776 1.00 84.19 793 ALA A N 1
ATOM 5926 C CA . ALA A 1 793 ? 22.170 -20.436 -31.262 1.00 84.19 793 ALA A CA 1
ATOM 5927 C C . ALA A 1 793 ? 23.098 -20.909 -30.119 1.00 84.19 793 ALA A C 1
ATOM 5929 O O . ALA A 1 793 ? 22.948 -22.034 -29.644 1.00 84.19 793 ALA A O 1
ATOM 5930 N N . GLY A 1 794 ? 24.057 -20.081 -29.681 1.00 76.69 794 GLY A N 1
ATOM 5931 C CA . GLY A 1 794 ? 25.031 -20.426 -28.637 1.00 76.69 794 GLY A CA 1
ATOM 5932 C C . GLY A 1 794 ? 26.140 -21.387 -29.085 1.00 76.69 794 GLY A C 1
ATOM 5933 O O . GLY A 1 794 ? 26.774 -22.013 -28.238 1.00 76.69 794 GLY A O 1
ATOM 5934 N N . GLY A 1 795 ? 26.359 -21.542 -30.395 1.00 82.94 795 GLY A N 1
ATOM 5935 C CA . GLY A 1 795 ? 27.414 -22.391 -30.958 1.00 82.94 795 GLY A CA 1
ATOM 5936 C C . GLY A 1 795 ? 28.767 -21.680 -31.097 1.00 82.94 795 GLY A C 1
ATOM 5937 O O . GLY A 1 795 ? 28.836 -20.453 -31.146 1.00 82.94 795 GLY A O 1
ATOM 5938 N N . ASP A 1 796 ? 29.845 -22.462 -31.204 1.00 89.06 796 ASP A N 1
ATOM 5939 C CA . ASP A 1 796 ? 31.188 -21.969 -31.542 1.00 89.06 796 ASP A CA 1
ATOM 5940 C C . ASP A 1 796 ? 31.284 -21.650 -33.044 1.00 89.06 796 ASP A C 1
ATOM 5942 O O . ASP A 1 796 ? 31.075 -22.521 -33.890 1.00 89.06 796 ASP A O 1
ATOM 5946 N N . ALA A 1 797 ? 31.602 -20.395 -33.368 1.00 89.06 797 ALA A N 1
ATOM 5947 C CA . ALA A 1 797 ? 31.713 -19.896 -34.737 1.00 89.06 797 ALA A CA 1
ATOM 5948 C C . ALA A 1 797 ? 33.169 -19.751 -35.225 1.00 89.06 797 ALA A C 1
ATOM 5950 O O . ALA A 1 797 ? 33.382 -19.296 -36.347 1.00 89.06 797 ALA A O 1
ATOM 5951 N N . SER A 1 798 ? 34.172 -20.158 -34.438 1.00 87.88 798 SER A N 1
ATOM 5952 C CA . SER A 1 798 ? 35.594 -19.881 -34.714 1.00 87.88 798 SER A CA 1
ATOM 5953 C C . SER A 1 798 ? 36.061 -20.382 -36.092 1.00 87.88 798 SER A C 1
ATOM 5955 O O . SER A 1 798 ? 36.789 -19.695 -36.807 1.00 87.88 798 SER A O 1
ATOM 5957 N N . ALA A 1 799 ? 35.602 -21.565 -36.517 1.00 90.38 799 ALA A N 1
ATOM 5958 C CA . ALA A 1 799 ? 35.912 -22.101 -37.847 1.00 90.38 799 ALA A CA 1
ATOM 5959 C C . ALA A 1 799 ? 35.287 -21.258 -38.975 1.00 90.38 799 ALA A C 1
ATOM 5961 O O . ALA A 1 799 ? 35.925 -20.998 -39.991 1.00 90.38 799 ALA A O 1
ATOM 5962 N N . GLN A 1 800 ? 34.053 -20.785 -38.782 1.00 92.12 800 GLN A N 1
ATOM 5963 C CA . GLN A 1 800 ? 33.359 -19.936 -39.752 1.00 92.12 800 GLN A CA 1
ATOM 5964 C C . GLN A 1 800 ? 33.993 -18.539 -39.829 1.00 92.12 800 GLN A C 1
ATOM 5966 O O . GLN A 1 800 ? 34.019 -17.946 -40.903 1.00 92.12 800 GLN A O 1
ATOM 5971 N N . GLU A 1 801 ? 34.519 -18.022 -38.718 1.00 90.88 801 GLU A N 1
ATOM 5972 C CA . GLU A 1 801 ? 35.274 -16.763 -38.676 1.00 90.88 801 GLU A CA 1
ATOM 5973 C C . GLU A 1 801 ? 36.611 -16.875 -39.424 1.00 90.88 801 GLU A C 1
ATOM 5975 O O . GLU A 1 801 ? 36.977 -15.965 -40.167 1.00 90.88 801 GLU A O 1
ATOM 5980 N N . SER A 1 802 ? 37.298 -18.016 -39.318 1.00 92.81 802 SER A N 1
ATOM 5981 C CA . SER A 1 802 ? 38.490 -18.304 -40.128 1.00 92.81 802 SER A CA 1
ATOM 5982 C C . SER A 1 802 ? 38.164 -18.405 -41.627 1.00 92.81 802 SER A C 1
ATOM 5984 O O . SER A 1 802 ? 38.907 -17.875 -42.459 1.00 92.81 802 SER A O 1
ATOM 5986 N N . ASP A 1 803 ? 37.048 -19.052 -41.987 1.00 94.25 803 ASP A N 1
ATOM 5987 C CA . ASP A 1 803 ? 36.556 -19.091 -43.372 1.00 94.25 803 ASP A CA 1
ATOM 5988 C C . ASP A 1 803 ? 36.250 -17.679 -43.891 1.00 94.25 803 ASP A C 1
ATOM 5990 O O . ASP A 1 803 ? 36.583 -17.354 -45.029 1.00 94.25 803 ASP A O 1
ATOM 5994 N N . LEU A 1 804 ? 35.610 -16.839 -43.066 1.00 94.19 804 LEU A N 1
ATOM 5995 C CA . LEU A 1 804 ? 35.289 -15.455 -43.410 1.00 94.19 804 LEU A CA 1
ATOM 5996 C C . LEU A 1 804 ? 36.561 -14.660 -43.709 1.00 94.19 804 LEU A C 1
ATOM 5998 O O . LEU A 1 804 ? 36.613 -14.005 -44.743 1.00 94.19 804 LEU A O 1
ATOM 6002 N N . SER A 1 805 ? 37.597 -14.779 -42.871 1.00 92.69 805 SER A N 1
ATOM 6003 C CA . SER A 1 805 ? 38.900 -14.141 -43.119 1.00 92.69 805 SER A CA 1
ATOM 6004 C C . SER A 1 805 ? 39.479 -14.559 -44.471 1.00 92.69 805 SER A C 1
ATOM 6006 O O . SER A 1 805 ? 39.890 -13.715 -45.262 1.00 92.69 805 SER A O 1
ATOM 6008 N N . THR A 1 806 ? 39.429 -15.857 -44.782 1.00 94.94 806 THR A N 1
ATOM 6009 C CA . THR A 1 806 ? 39.934 -16.394 -46.056 1.00 94.94 806 THR A CA 1
ATOM 6010 C C . THR A 1 806 ? 39.149 -15.846 -47.255 1.00 94.94 806 THR A C 1
ATOM 6012 O O . THR A 1 806 ? 39.732 -15.503 -48.284 1.00 94.94 806 THR A O 1
ATOM 6015 N N . LEU A 1 807 ? 37.820 -15.745 -47.137 1.00 95.44 807 LEU A N 1
ATOM 6016 C CA . LEU A 1 807 ? 36.961 -15.170 -48.176 1.00 95.44 807 LEU A CA 1
ATOM 6017 C C . LEU A 1 807 ? 37.231 -13.673 -48.376 1.00 95.44 807 LEU A C 1
ATOM 6019 O O . LEU A 1 807 ? 37.287 -13.224 -49.522 1.00 95.44 807 LEU A O 1
ATOM 6023 N N . THR A 1 808 ? 37.436 -12.921 -47.292 1.00 93.44 808 THR A N 1
ATOM 6024 C CA . THR A 1 808 ? 37.788 -11.495 -47.334 1.00 93.44 808 THR A CA 1
ATOM 6025 C C . THR A 1 808 ? 39.147 -11.278 -47.994 1.00 93.44 808 THR A C 1
ATOM 6027 O O . THR A 1 808 ? 39.245 -10.496 -48.936 1.00 93.44 808 THR A O 1
ATOM 6030 N N . GLU A 1 809 ? 40.176 -12.039 -47.618 1.00 93.50 809 GLU A N 1
ATOM 6031 C CA . GLU A 1 809 ? 41.494 -11.973 -48.265 1.00 93.50 809 GLU A CA 1
ATOM 6032 C C . GLU A 1 809 ? 41.414 -12.306 -49.765 1.00 93.50 809 GLU A C 1
ATOM 6034 O O . GLU A 1 809 ? 42.024 -11.637 -50.603 1.00 93.50 809 GLU A O 1
ATOM 6039 N N . ALA A 1 810 ? 40.618 -13.312 -50.141 1.00 92.94 810 ALA A N 1
ATOM 6040 C CA . ALA A 1 810 ? 40.394 -13.683 -51.539 1.00 92.94 810 ALA A CA 1
ATOM 6041 C C . ALA A 1 810 ? 39.592 -12.630 -52.330 1.00 92.94 810 ALA A C 1
ATOM 6043 O O . ALA A 1 810 ? 39.693 -12.575 -53.560 1.00 92.94 810 ALA A O 1
ATOM 6044 N N . TYR A 1 811 ? 38.771 -11.824 -51.657 1.00 93.88 811 TYR A N 1
ATOM 6045 C CA . TYR A 1 811 ? 38.053 -10.693 -52.241 1.00 93.88 811 TYR A CA 1
ATOM 6046 C C . TYR A 1 811 ? 38.993 -9.506 -52.471 1.00 93.88 811 TYR A C 1
ATOM 6048 O O . TYR A 1 811 ? 39.104 -9.017 -53.599 1.00 93.88 811 TYR A O 1
ATOM 6056 N N . GLU A 1 812 ? 39.741 -9.114 -51.441 1.00 91.38 812 GLU A N 1
ATOM 6057 C CA . GLU A 1 812 ? 40.659 -7.972 -51.469 1.00 91.38 812 GLU A CA 1
ATOM 6058 C C . GLU A 1 812 ? 41.870 -8.197 -52.388 1.00 91.38 812 GLU A C 1
ATOM 6060 O O . GLU A 1 812 ? 42.383 -7.263 -53.004 1.00 91.38 812 GLU A O 1
ATOM 6065 N N . SER A 1 813 ? 42.327 -9.440 -52.544 1.00 91.44 813 SER A N 1
ATOM 6066 C CA . SER A 1 813 ? 43.425 -9.782 -53.463 1.00 91.44 813 SER A CA 1
ATOM 6067 C C . SER A 1 813 ? 43.000 -9.909 -54.932 1.00 91.44 813 SER A C 1
ATOM 6069 O O . SER A 1 813 ? 43.857 -10.063 -55.806 1.00 91.44 813 SER A O 1
ATOM 6071 N N . SER A 1 814 ? 41.699 -9.835 -55.242 1.00 91.62 814 SER A N 1
ATOM 6072 C CA . SER A 1 814 ? 41.215 -9.956 -56.620 1.00 91.62 814 SER A CA 1
ATOM 6073 C C . SER A 1 814 ? 41.661 -8.774 -57.494 1.00 91.62 814 SER A C 1
ATOM 6075 O O . SER A 1 814 ? 41.700 -7.619 -57.063 1.00 91.62 814 SER A O 1
ATOM 6077 N N . ALA A 1 815 ? 41.966 -9.046 -58.767 1.00 88.44 815 ALA A N 1
ATOM 6078 C CA . ALA A 1 815 ? 42.403 -8.010 -59.708 1.00 88.44 815 ALA A CA 1
ATOM 6079 C C . ALA A 1 815 ? 41.340 -6.910 -59.908 1.00 88.44 815 ALA A C 1
ATOM 6081 O O . ALA A 1 815 ? 41.678 -5.732 -60.053 1.00 88.44 815 ALA A O 1
ATOM 6082 N N . ALA A 1 816 ? 40.057 -7.283 -59.872 1.00 88.81 816 ALA A N 1
ATOM 6083 C CA . ALA A 1 816 ? 38.934 -6.356 -59.967 1.00 88.81 816 ALA A CA 1
ATOM 6084 C C . ALA A 1 816 ? 38.858 -5.418 -58.749 1.00 88.81 816 ALA A C 1
ATOM 6086 O O . ALA A 1 816 ? 38.713 -4.206 -58.925 1.00 88.81 816 ALA A O 1
ATOM 6087 N N . TYR A 1 817 ? 39.047 -5.941 -57.530 1.00 91.00 817 TYR A N 1
ATOM 6088 C CA . TYR A 1 817 ? 39.113 -5.121 -56.318 1.00 91.00 817 TYR A CA 1
ATOM 6089 C C . TYR A 1 817 ? 40.262 -4.111 -56.400 1.00 91.00 817 TYR A C 1
ATOM 6091 O O . TYR A 1 817 ? 40.041 -2.912 -56.254 1.00 91.00 817 TYR A O 1
ATOM 6099 N N . GLN A 1 818 ? 41.474 -4.562 -56.740 1.00 90.56 818 GLN A N 1
ATOM 6100 C CA . GLN A 1 818 ? 42.652 -3.691 -56.870 1.00 90.56 818 GLN A CA 1
ATOM 6101 C C . GLN A 1 818 ? 42.473 -2.601 -57.943 1.00 90.56 818 GLN A C 1
ATOM 6103 O O . GLN A 1 818 ? 42.880 -1.448 -57.760 1.00 90.56 818 GLN A O 1
ATOM 6108 N N . THR A 1 819 ? 41.799 -2.937 -59.047 1.00 90.38 819 THR A N 1
ATOM 6109 C CA . THR A 1 819 ? 41.433 -1.977 -60.099 1.00 90.38 819 THR A CA 1
ATOM 6110 C C . THR A 1 819 ? 40.497 -0.896 -59.552 1.00 90.38 819 THR A C 1
ATOM 6112 O O . THR A 1 819 ? 40.747 0.292 -59.764 1.00 90.38 819 THR A O 1
ATOM 6115 N N . ARG A 1 820 ? 39.465 -1.279 -58.788 1.00 91.31 820 ARG A N 1
ATOM 6116 C CA . ARG A 1 820 ? 38.548 -0.335 -58.132 1.00 91.31 820 ARG A CA 1
ATOM 6117 C C . ARG A 1 820 ? 39.253 0.535 -57.089 1.00 91.31 820 ARG A C 1
ATOM 6119 O O . ARG A 1 820 ? 39.048 1.744 -57.084 1.00 91.31 820 ARG A O 1
ATOM 6126 N N . GLN A 1 821 ? 40.137 -0.035 -56.270 1.00 91.12 821 GLN A N 1
ATOM 6127 C CA . GLN A 1 821 ? 40.907 0.737 -55.287 1.00 91.12 821 GLN A CA 1
ATOM 6128 C C . GLN A 1 821 ? 41.812 1.784 -55.950 1.00 91.12 821 GLN A C 1
ATOM 6130 O O . GLN A 1 821 ? 41.943 2.903 -55.450 1.00 91.12 821 GLN A O 1
ATOM 6135 N N . THR A 1 822 ? 42.394 1.459 -57.106 1.00 91.00 822 THR A N 1
ATOM 6136 C CA . THR A 1 822 ? 43.194 2.417 -57.884 1.00 91.00 822 THR A CA 1
ATOM 6137 C C . THR A 1 822 ? 42.327 3.555 -58.435 1.00 91.00 822 THR A C 1
ATOM 6139 O O . THR A 1 822 ? 42.723 4.717 -58.353 1.00 91.00 822 THR A O 1
ATOM 6142 N N . LEU A 1 823 ? 41.119 3.250 -58.935 1.00 92.25 823 LEU A N 1
ATOM 6143 C CA . LEU A 1 823 ? 40.151 4.271 -59.365 1.00 92.25 823 LEU A CA 1
ATOM 6144 C C . LEU A 1 823 ? 39.749 5.200 -58.213 1.00 92.25 823 LEU A C 1
ATOM 6146 O O . LEU A 1 823 ? 39.705 6.409 -58.410 1.00 92.25 823 LEU A O 1
ATOM 6150 N N . LEU A 1 824 ? 39.502 4.652 -57.021 1.00 92.69 824 LEU A N 1
ATOM 6151 C CA . LEU A 1 824 ? 39.155 5.424 -55.823 1.00 92.69 824 LEU A CA 1
ATOM 6152 C C . LEU A 1 824 ? 40.304 6.317 -55.351 1.00 92.69 824 LEU A C 1
ATOM 6154 O O . LEU A 1 824 ? 40.100 7.490 -55.053 1.00 92.69 824 LEU A O 1
ATOM 6158 N N . THR A 1 825 ? 41.529 5.791 -55.347 1.00 94.38 825 THR A N 1
ATOM 6159 C CA . THR A 1 825 ? 42.727 6.563 -54.979 1.00 94.38 825 THR A CA 1
ATOM 6160 C C . THR A 1 825 ? 42.919 7.765 -55.908 1.00 94.38 825 THR A C 1
ATOM 6162 O O . THR A 1 825 ? 43.254 8.859 -55.456 1.00 94.38 825 THR A O 1
ATOM 6165 N N . ASN A 1 826 ? 42.648 7.583 -57.203 1.00 94.44 826 ASN A N 1
ATOM 6166 C CA . ASN A 1 826 ? 42.788 8.623 -58.221 1.00 94.44 826 ASN A CA 1
ATOM 6167 C C . ASN A 1 826 ? 41.475 9.372 -58.522 1.00 94.44 826 ASN A C 1
ATOM 6169 O O . ASN A 1 826 ? 41.442 10.160 -59.468 1.00 94.44 826 ASN A O 1
ATOM 6173 N N . LEU A 1 827 ? 40.413 9.164 -57.731 1.00 94.88 827 LEU A N 1
ATOM 6174 C CA . LEU A 1 827 ? 39.038 9.602 -58.010 1.00 94.88 827 LEU A CA 1
ATOM 6175 C C . LEU A 1 827 ? 38.952 11.075 -58.422 1.00 94.88 827 LEU A C 1
ATOM 6177 O O . LEU A 1 827 ? 38.481 11.395 -59.514 1.00 94.88 827 LEU A O 1
ATOM 6181 N N . ASN A 1 828 ? 39.458 11.968 -57.567 1.00 94.19 828 ASN A N 1
ATOM 6182 C CA . ASN A 1 828 ? 39.410 13.412 -57.800 1.00 94.19 828 ASN A CA 1
ATOM 6183 C C . ASN A 1 828 ? 40.200 13.804 -59.054 1.00 94.19 828 ASN A C 1
ATOM 6185 O O . ASN A 1 828 ? 39.698 14.542 -59.895 1.00 94.19 828 ASN A O 1
ATOM 6189 N N . GLY A 1 829 ? 41.400 13.241 -59.230 1.00 95.19 829 GLY A N 1
ATOM 6190 C CA . GLY A 1 829 ? 42.233 13.517 -60.399 1.00 95.19 829 GLY A CA 1
ATOM 6191 C C . GLY A 1 829 ? 41.585 13.055 -61.707 1.00 95.19 829 GLY A C 1
ATOM 6192 O O . GLY A 1 829 ? 41.642 13.768 -62.708 1.00 95.19 829 GLY A O 1
ATOM 6193 N N . ILE A 1 830 ? 40.939 11.885 -61.707 1.00 95.06 830 ILE A N 1
ATOM 6194 C CA . ILE A 1 830 ? 40.202 11.368 -62.868 1.00 95.06 830 ILE A CA 1
ATOM 6195 C C . ILE A 1 830 ? 39.018 12.289 -63.180 1.00 95.06 830 ILE A C 1
ATOM 6197 O O . ILE A 1 830 ? 38.851 12.703 -64.328 1.00 95.06 830 ILE A O 1
ATOM 6201 N N . ASN A 1 831 ? 38.228 12.652 -62.169 1.00 95.25 831 ASN A N 1
ATOM 6202 C CA . ASN A 1 831 ? 37.056 13.510 -62.322 1.00 95.25 831 ASN A CA 1
ATOM 6203 C C . ASN A 1 831 ? 37.408 14.909 -62.866 1.00 95.25 831 ASN A C 1
ATOM 6205 O O . ASN A 1 831 ? 36.756 15.413 -63.788 1.00 95.25 831 ASN A O 1
ATOM 6209 N N . ASP A 1 832 ? 38.486 15.503 -62.351 1.00 95.50 832 ASP A N 1
ATOM 6210 C CA . ASP A 1 832 ? 39.012 16.786 -62.819 1.00 95.50 832 ASP A CA 1
ATOM 6211 C C . ASP A 1 832 ? 39.414 16.713 -64.295 1.00 95.50 832 ASP A C 1
ATOM 6213 O O . ASP A 1 832 ? 39.104 17.616 -65.077 1.00 95.50 832 ASP A O 1
ATOM 6217 N N . LYS A 1 833 ? 40.065 15.617 -64.712 1.00 96.38 833 LYS A N 1
ATOM 6218 C CA . LYS A 1 833 ? 40.471 15.429 -66.110 1.00 96.38 833 LYS A CA 1
ATOM 6219 C C . LYS A 1 833 ? 39.293 15.170 -67.038 1.00 96.38 833 LYS A C 1
ATOM 6221 O O . LYS A 1 833 ? 39.290 15.733 -68.128 1.00 96.38 833 LYS A O 1
ATOM 6226 N N . ILE A 1 834 ? 38.280 14.415 -66.615 1.00 95.75 834 ILE A N 1
ATOM 6227 C CA . ILE A 1 834 ? 37.030 14.244 -67.377 1.00 95.75 834 ILE A CA 1
ATOM 6228 C C . ILE A 1 834 ? 36.373 15.608 -67.629 1.00 95.75 834 ILE A C 1
ATOM 6230 O O . ILE A 1 834 ? 36.030 15.937 -68.765 1.00 95.75 834 ILE A O 1
ATOM 6234 N N . THR A 1 835 ? 36.267 16.434 -66.586 1.00 95.19 835 THR A N 1
ATOM 6235 C CA . THR A 1 835 ? 35.682 17.780 -66.676 1.00 95.19 835 THR A CA 1
ATOM 6236 C C . THR A 1 835 ? 36.507 18.694 -67.587 1.00 95.19 835 THR A C 1
ATOM 6238 O O . THR A 1 835 ? 35.958 19.395 -68.440 1.00 95.19 835 THR A O 1
ATOM 6241 N N . GLN A 1 836 ? 37.837 18.662 -67.450 1.00 95.38 836 GLN A N 1
ATOM 6242 C CA . GLN A 1 836 ? 38.754 19.438 -68.285 1.00 95.38 836 GLN A CA 1
ATOM 6243 C C . GLN A 1 836 ? 38.654 19.046 -69.767 1.00 95.38 836 GLN A C 1
ATOM 6245 O O . GLN A 1 836 ? 38.615 19.924 -70.629 1.00 95.38 836 GLN A O 1
ATOM 6250 N N . ILE A 1 837 ? 38.593 17.744 -70.064 1.00 95.62 837 ILE A N 1
ATOM 6251 C CA . ILE A 1 837 ? 38.450 17.210 -71.424 1.00 95.62 837 ILE A CA 1
ATOM 6252 C C . ILE A 1 837 ? 37.136 17.689 -72.049 1.00 95.62 837 ILE A C 1
ATOM 6254 O O . ILE A 1 837 ? 37.167 18.255 -73.141 1.00 95.62 837 ILE A O 1
ATOM 6258 N N . ALA A 1 838 ? 36.009 17.560 -71.340 1.00 95.12 838 ALA A N 1
ATOM 6259 C CA . ALA A 1 838 ? 34.702 18.006 -71.828 1.00 95.12 838 ALA A CA 1
ATOM 6260 C C . ALA A 1 838 ? 34.685 19.511 -72.161 1.00 95.12 838 ALA A C 1
ATOM 6262 O O . ALA A 1 838 ? 34.191 19.927 -73.214 1.00 95.12 838 ALA A O 1
ATOM 6263 N N . ALA A 1 839 ? 35.281 20.335 -71.293 1.00 95.19 839 ALA A N 1
ATOM 6264 C CA . ALA A 1 839 ? 35.384 21.775 -71.506 1.00 95.19 839 ALA A CA 1
ATOM 6265 C C . ALA A 1 839 ? 36.244 22.122 -72.734 1.00 95.19 839 ALA A C 1
ATOM 6267 O O . ALA A 1 839 ? 35.839 22.948 -73.556 1.00 95.19 839 ALA A O 1
ATOM 6268 N N . LEU A 1 840 ? 37.410 21.485 -72.884 1.00 95.12 840 LEU A N 1
ATOM 6269 C CA . LEU A 1 840 ? 38.304 21.701 -74.025 1.00 95.12 840 LEU A CA 1
ATOM 6270 C C . LEU A 1 840 ? 37.652 21.263 -75.342 1.00 95.12 840 LEU A C 1
ATOM 6272 O O . LEU A 1 840 ? 37.711 22.007 -76.320 1.00 95.12 840 LEU A O 1
ATOM 6276 N N . GLN A 1 841 ? 36.961 20.120 -75.360 1.00 94.81 841 GLN A N 1
ATOM 6277 C CA . GLN A 1 841 ? 36.213 19.649 -76.530 1.00 94.81 841 GLN A CA 1
ATOM 6278 C C . GLN A 1 841 ? 35.149 20.667 -76.976 1.00 94.81 841 GLN A C 1
ATOM 6280 O O . GLN A 1 841 ? 35.074 21.004 -78.160 1.00 94.81 841 GLN A O 1
ATOM 6285 N N . ALA A 1 842 ? 34.363 21.215 -76.041 1.00 93.31 842 ALA A N 1
ATOM 6286 C CA . ALA A 1 842 ? 33.364 22.241 -76.346 1.00 93.31 842 ALA A CA 1
ATOM 6287 C C . ALA A 1 842 ? 34.003 23.537 -76.883 1.00 93.31 842 ALA A C 1
ATOM 6289 O O . ALA A 1 842 ? 33.521 24.114 -77.860 1.00 93.31 842 ALA A O 1
ATOM 6290 N N . GLN A 1 843 ? 35.118 23.977 -76.289 1.00 92.56 843 GLN A N 1
ATOM 6291 C CA . GLN A 1 843 ? 35.850 25.166 -76.740 1.00 92.56 843 GLN A CA 1
ATOM 6292 C C . GLN A 1 843 ? 36.453 24.998 -78.142 1.00 92.56 843 GLN A C 1
ATOM 6294 O O . GLN A 1 843 ? 36.444 25.953 -78.919 1.00 92.56 843 GLN A O 1
ATOM 6299 N N . ILE A 1 844 ? 36.959 23.807 -78.480 1.00 92.31 844 ILE A N 1
ATOM 6300 C CA . ILE A 1 844 ? 37.506 23.499 -79.811 1.00 92.31 844 ILE A CA 1
ATOM 6301 C C . ILE A 1 844 ? 36.390 23.499 -80.862 1.00 92.31 844 ILE A C 1
ATOM 6303 O O . ILE A 1 844 ? 36.541 24.126 -81.910 1.00 92.31 844 ILE A O 1
ATOM 6307 N N . ILE A 1 845 ? 35.241 22.875 -80.574 1.00 91.38 845 ILE A N 1
ATOM 6308 C CA . ILE A 1 845 ? 34.080 22.892 -81.482 1.00 91.38 845 ILE A CA 1
ATOM 6309 C C . ILE A 1 845 ? 33.587 24.327 -81.704 1.00 91.38 845 ILE A C 1
ATOM 6311 O O . ILE A 1 845 ? 33.326 24.716 -82.843 1.00 91.38 845 ILE A O 1
ATOM 6315 N N . ALA A 1 846 ? 33.509 25.137 -80.644 1.00 90.00 846 ALA A N 1
ATOM 6316 C CA . ALA A 1 846 ? 33.141 26.545 -80.751 1.00 90.00 846 ALA A CA 1
ATOM 6317 C C . ALA A 1 846 ? 34.127 27.337 -81.627 1.00 90.00 846 ALA A C 1
ATOM 6319 O O . ALA A 1 846 ? 33.690 28.115 -82.473 1.00 90.00 846 ALA A O 1
ATOM 6320 N N . ALA A 1 847 ? 35.437 27.106 -81.477 1.00 88.00 847 ALA A N 1
ATOM 6321 C CA . ALA A 1 847 ? 36.454 27.726 -82.324 1.00 88.00 847 ALA A CA 1
ATOM 6322 C C . ALA A 1 847 ? 36.275 27.323 -83.801 1.00 88.00 847 ALA A C 1
ATOM 6324 O O . ALA A 1 847 ? 36.123 28.192 -84.658 1.00 88.00 847 ALA A O 1
ATOM 6325 N N . TYR A 1 848 ? 36.169 26.026 -84.106 1.00 89.25 848 TYR A N 1
ATOM 6326 C CA . TYR A 1 848 ? 35.963 25.548 -85.480 1.00 89.25 848 TYR A CA 1
ATOM 6327 C C . TYR A 1 848 ? 34.647 26.017 -86.113 1.00 89.25 848 TYR A C 1
ATOM 6329 O O . TYR A 1 848 ? 34.587 26.196 -87.332 1.00 89.25 848 TYR A O 1
ATOM 6337 N N . ASN A 1 849 ? 33.600 26.255 -85.321 1.00 88.06 849 ASN A N 1
ATOM 6338 C CA . ASN A 1 849 ? 32.340 26.828 -85.801 1.00 88.06 849 ASN A CA 1
ATOM 6339 C C . ASN A 1 849 ? 32.474 28.295 -86.245 1.00 88.06 849 ASN A C 1
ATOM 6341 O O . ASN A 1 849 ? 31.715 28.737 -87.107 1.00 88.06 849 ASN A O 1
ATOM 6345 N N . LEU A 1 850 ? 33.449 29.037 -85.706 1.00 86.94 850 LEU A N 1
ATOM 6346 C CA . LEU A 1 850 ? 33.767 30.412 -86.113 1.00 86.94 850 LEU A CA 1
ATOM 6347 C C . LEU A 1 850 ? 34.618 30.481 -87.397 1.00 86.94 850 LEU A C 1
ATOM 6349 O O . LEU A 1 850 ? 34.955 31.574 -87.848 1.00 86.94 850 LEU A O 1
ATOM 6353 N N . GLY A 1 851 ? 34.948 29.336 -88.008 1.00 71.62 851 GLY A N 1
ATOM 6354 C CA . GLY A 1 851 ? 35.692 29.268 -89.268 1.00 71.62 851 GLY A CA 1
ATOM 6355 C C . GLY A 1 851 ? 37.212 29.393 -89.124 1.00 71.62 851 GLY A C 1
ATOM 6356 O O . GLY A 1 851 ? 37.893 29.588 -90.131 1.00 71.62 851 GLY A O 1
ATOM 6357 N N . THR A 1 852 ? 37.761 29.268 -87.910 1.00 66.94 852 THR A N 1
ATOM 6358 C CA . THR A 1 852 ? 39.214 29.224 -87.695 1.00 66.94 852 THR A CA 1
ATOM 6359 C C . THR A 1 852 ? 39.784 27.870 -88.159 1.00 66.94 852 THR A C 1
ATOM 6361 O O . THR A 1 852 ? 39.290 26.815 -87.747 1.00 66.94 852 THR A O 1
ATOM 6364 N N . PRO A 1 853 ? 40.792 27.839 -89.057 1.00 61.84 853 PRO A N 1
ATOM 6365 C CA . PRO A 1 853 ? 41.422 26.589 -89.490 1.00 61.84 853 PRO A CA 1
ATOM 6366 C C . PRO A 1 853 ? 42.151 25.886 -88.334 1.00 61.84 853 PRO A C 1
ATOM 6368 O O . PRO A 1 853 ? 42.623 26.541 -87.410 1.00 61.84 853 PRO A O 1
ATOM 6371 N N . ALA A 1 854 ? 42.364 24.568 -88.431 1.00 57.72 854 ALA A N 1
ATOM 6372 C CA . ALA A 1 854 ? 43.120 23.778 -87.443 1.00 57.72 854 ALA A CA 1
ATOM 6373 C C . ALA A 1 854 ? 44.572 24.257 -87.190 1.00 57.72 854 ALA A C 1
ATOM 6375 O O . ALA A 1 854 ? 45.203 23.799 -86.244 1.00 57.72 854 ALA A O 1
ATOM 6376 N N . GLY A 1 855 ? 45.089 25.181 -88.010 1.00 56.97 855 GLY A N 1
ATOM 6377 C CA . GLY A 1 855 ? 46.391 25.835 -87.839 1.00 56.97 855 GLY A CA 1
ATOM 6378 C C . GLY A 1 855 ? 46.360 27.212 -87.157 1.00 56.97 855 GLY A C 1
ATOM 6379 O O . GLY A 1 855 ? 47.409 27.846 -87.083 1.00 56.97 855 GLY A O 1
ATOM 6380 N N . ASP A 1 856 ? 45.203 27.702 -86.693 1.00 66.00 856 ASP A N 1
ATOM 6381 C CA . ASP A 1 856 ? 45.124 28.917 -85.867 1.00 66.00 856 ASP A CA 1
ATOM 6382 C C . ASP A 1 856 ? 45.710 28.662 -84.467 1.00 66.00 856 ASP A C 1
ATOM 6384 O O . ASP A 1 856 ? 45.432 27.641 -83.834 1.00 66.00 856 ASP A O 1
ATOM 6388 N N . SER A 1 857 ? 46.518 29.605 -83.980 1.00 70.56 857 SER A N 1
ATOM 6389 C CA . SER A 1 857 ? 47.249 29.534 -82.711 1.00 70.56 857 SER A CA 1
ATOM 6390 C C . SER A 1 857 ? 46.371 29.200 -81.496 1.00 70.56 857 SER A C 1
ATOM 6392 O O . SER A 1 857 ? 46.816 28.452 -80.626 1.00 70.56 857 SER A O 1
ATOM 6394 N N . ASP A 1 858 ? 45.122 29.677 -81.443 1.00 77.12 858 ASP A N 1
ATOM 6395 C CA . ASP A 1 858 ? 44.212 29.423 -80.313 1.00 77.12 858 ASP A CA 1
ATOM 6396 C C . ASP A 1 858 ? 43.589 28.012 -80.359 1.00 77.12 858 ASP A C 1
ATOM 6398 O O . ASP A 1 858 ? 43.599 27.289 -79.360 1.00 77.12 858 ASP A O 1
ATOM 6402 N N . ALA A 1 859 ? 43.114 27.567 -81.530 1.00 78.31 859 ALA A N 1
ATOM 6403 C CA . ALA A 1 859 ? 42.559 26.223 -81.717 1.00 78.31 859 ALA A CA 1
ATOM 6404 C C . ALA A 1 859 ? 43.639 25.130 -81.588 1.00 78.31 859 ALA A C 1
ATOM 6406 O O . ALA A 1 859 ? 43.415 24.113 -80.929 1.00 78.31 859 ALA A O 1
ATOM 6407 N N . ALA A 1 860 ? 44.833 25.362 -82.143 1.00 82.44 860 ALA A N 1
ATOM 6408 C CA . ALA A 1 860 ? 45.979 24.462 -82.011 1.00 82.44 860 ALA A CA 1
ATOM 6409 C C . ALA A 1 860 ? 46.486 24.369 -80.557 1.00 82.44 860 ALA A C 1
ATOM 6411 O O . ALA A 1 860 ? 46.840 23.285 -80.085 1.00 82.44 860 ALA A O 1
ATOM 6412 N N . SER A 1 861 ? 46.468 25.486 -79.817 1.00 87.44 861 SER A N 1
ATOM 6413 C CA . SER A 1 861 ? 46.806 25.509 -78.387 1.00 87.44 861 SER A CA 1
ATOM 6414 C C . SER A 1 861 ? 45.828 24.667 -77.561 1.00 87.44 861 SER A C 1
ATOM 6416 O O . SER A 1 861 ? 46.256 23.842 -76.754 1.00 87.44 861 SER A O 1
ATOM 6418 N N . LYS A 1 862 ? 44.517 24.798 -77.800 1.00 91.50 862 LYS A N 1
ATOM 6419 C CA . LYS A 1 862 ? 43.488 24.001 -77.106 1.00 91.50 862 LYS A CA 1
ATOM 6420 C C . LYS A 1 862 ? 43.554 22.514 -77.450 1.00 91.50 862 LYS A C 1
ATOM 6422 O O . LYS A 1 862 ? 43.374 21.696 -76.554 1.00 91.50 862 LYS A O 1
ATOM 6427 N N . LEU A 1 863 ? 43.862 22.158 -78.699 1.00 90.75 863 LEU A N 1
ATOM 6428 C CA . LEU A 1 863 ? 44.075 20.762 -79.095 1.00 90.75 863 LEU A CA 1
ATOM 6429 C C . LEU A 1 863 ? 45.278 20.151 -78.357 1.00 90.75 863 LEU A C 1
ATOM 6431 O O . LEU A 1 863 ? 45.167 19.075 -77.781 1.00 90.75 863 LEU A O 1
ATOM 6435 N N . THR A 1 864 ? 46.380 20.900 -78.250 1.00 92.12 864 THR A N 1
ATOM 6436 C CA . THR A 1 864 ? 47.558 20.483 -77.465 1.00 92.12 864 THR A CA 1
ATOM 6437 C C . THR A 1 864 ? 47.210 20.288 -75.982 1.00 92.12 864 THR A C 1
ATOM 6439 O O . THR A 1 864 ? 47.664 19.337 -75.346 1.00 92.12 864 THR A O 1
ATOM 6442 N N . GLN A 1 865 ? 46.383 21.173 -75.414 1.00 94.62 865 GLN A N 1
ATOM 6443 C CA . GLN A 1 865 ? 45.901 21.042 -74.034 1.00 94.62 865 GLN A CA 1
ATOM 6444 C C . GLN A 1 865 ? 44.971 19.834 -73.851 1.00 94.62 865 GLN A C 1
ATOM 6446 O O . GLN A 1 865 ? 45.030 19.185 -72.806 1.00 94.62 865 GLN A O 1
ATOM 6451 N N . LEU A 1 866 ? 44.142 19.514 -74.851 1.00 94.25 866 LEU A N 1
ATOM 6452 C CA . LEU A 1 866 ? 43.277 18.334 -74.850 1.00 94.25 866 LEU A CA 1
ATOM 6453 C C . LEU A 1 866 ? 44.111 17.050 -74.871 1.00 94.25 866 LEU A C 1
ATOM 6455 O O . LEU A 1 866 ? 43.885 16.178 -74.034 1.00 94.25 866 LEU A O 1
ATOM 6459 N N . ASP A 1 867 ? 45.118 16.967 -75.742 1.00 92.69 867 ASP A N 1
ATOM 6460 C CA . ASP A 1 867 ? 46.031 15.821 -75.813 1.00 92.69 867 ASP A CA 1
ATOM 6461 C C . ASP A 1 867 ? 46.797 15.631 -74.497 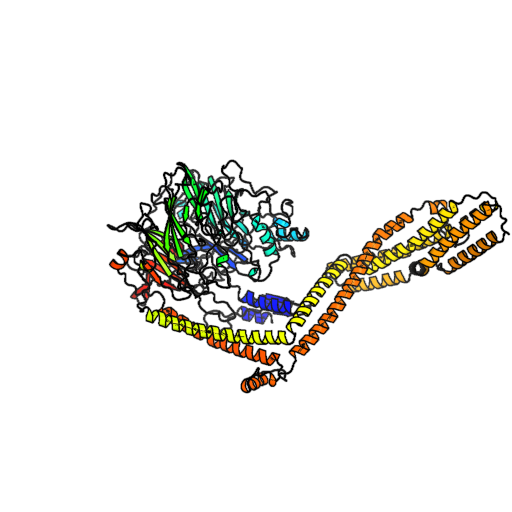1.00 92.69 867 ASP A C 1
ATOM 6463 O O . ASP A 1 867 ? 46.895 14.516 -73.979 1.00 92.69 867 ASP A O 1
ATOM 6467 N N . ALA A 1 868 ? 47.273 16.723 -73.889 1.00 94.56 868 ALA A N 1
ATOM 6468 C CA . ALA A 1 868 ? 47.930 16.684 -72.584 1.00 94.56 868 ALA A CA 1
ATOM 6469 C C . ALA A 1 868 ? 46.979 16.233 -71.458 1.00 94.56 868 ALA A C 1
ATOM 6471 O O . ALA A 1 868 ? 47.380 15.473 -70.568 1.00 94.56 868 ALA A O 1
ATOM 6472 N N . ALA A 1 869 ? 45.714 16.668 -71.488 1.00 95.25 869 ALA A N 1
ATOM 6473 C CA . ALA A 1 869 ? 44.694 16.243 -70.532 1.00 95.25 869 ALA A CA 1
ATOM 6474 C C . ALA A 1 869 ? 44.338 14.758 -70.704 1.00 95.25 869 ALA A C 1
ATOM 6476 O O . ALA A 1 869 ? 44.284 14.039 -69.704 1.00 95.25 869 ALA A O 1
ATOM 6477 N N . LYS A 1 870 ? 44.190 14.275 -71.946 1.00 94.50 870 LYS A N 1
ATOM 6478 C CA . LYS A 1 870 ? 43.980 12.854 -72.263 1.00 94.50 870 LYS A CA 1
ATOM 6479 C C . LYS A 1 870 ? 45.177 11.999 -71.835 1.00 94.50 870 LYS A C 1
ATOM 6481 O O . LYS A 1 870 ? 44.981 10.978 -71.188 1.00 94.50 870 LYS A O 1
ATOM 6486 N N . ALA A 1 871 ? 46.412 12.428 -72.098 1.00 93.88 871 ALA A N 1
ATOM 6487 C CA . ALA A 1 871 ? 47.615 11.719 -71.649 1.00 93.88 871 ALA A CA 1
ATOM 6488 C C . ALA A 1 871 ? 47.716 11.650 -70.114 1.00 93.88 871 ALA A C 1
ATOM 6490 O O . ALA A 1 871 ? 48.037 10.602 -69.552 1.00 93.88 871 ALA A O 1
ATOM 6491 N N . SER A 1 872 ? 47.377 12.748 -69.429 1.00 95.19 872 SER A N 1
ATOM 6492 C CA . SER A 1 872 ? 47.308 12.783 -67.963 1.00 95.19 872 SER A CA 1
ATOM 6493 C C . SER A 1 872 ? 46.234 11.830 -67.436 1.00 95.19 872 SER A C 1
ATOM 6495 O O . SER A 1 872 ? 46.488 11.084 -66.496 1.00 95.19 872 SER A O 1
ATOM 6497 N N . LEU A 1 873 ? 45.056 11.801 -68.065 1.00 94.81 873 LEU A N 1
ATOM 6498 C CA . LEU A 1 873 ? 43.996 10.858 -67.719 1.00 94.81 873 LEU A CA 1
ATOM 6499 C C . LEU A 1 873 ? 44.461 9.405 -67.896 1.00 94.81 873 LEU A C 1
ATOM 6501 O O . LEU A 1 873 ? 44.264 8.605 -66.989 1.00 94.81 873 LEU A O 1
ATOM 6505 N N . THR A 1 874 ? 45.157 9.072 -68.989 1.00 92.81 874 THR A N 1
ATOM 6506 C CA . THR A 1 874 ? 45.748 7.736 -69.191 1.00 92.81 874 THR A CA 1
ATOM 6507 C C . THR A 1 874 ? 46.658 7.329 -68.034 1.00 92.81 874 THR A C 1
ATOM 6509 O O . THR A 1 874 ? 46.606 6.182 -67.606 1.00 92.81 874 THR A O 1
ATOM 6512 N N . SER A 1 875 ? 47.462 8.255 -67.500 1.00 92.12 875 SER A N 1
ATOM 6513 C CA . SER A 1 875 ? 48.361 7.964 -66.371 1.00 92.12 875 SER A CA 1
ATOM 6514 C C . SER A 1 875 ? 47.642 7.736 -65.034 1.00 92.12 875 SER A C 1
ATOM 6516 O O . SER A 1 875 ? 48.200 7.096 -64.147 1.00 92.12 875 SER A O 1
ATOM 6518 N N . LEU A 1 876 ? 46.412 8.243 -64.890 1.00 93.75 876 LEU A N 1
ATOM 6519 C CA . LEU A 1 876 ? 45.586 8.083 -63.690 1.00 93.75 876 LEU A CA 1
ATOM 6520 C C . LEU A 1 876 ? 44.717 6.818 -63.732 1.00 93.75 876 LEU A C 1
ATOM 6522 O O . LEU A 1 876 ? 44.258 6.355 -62.686 1.00 93.75 876 LEU A O 1
ATOM 6526 N N . LEU A 1 877 ? 44.472 6.262 -64.921 1.00 92.06 877 LEU A N 1
ATOM 6527 C CA . LEU A 1 877 ? 43.667 5.055 -65.089 1.00 92.06 877 LEU A CA 1
ATOM 6528 C C . LEU A 1 877 ? 44.487 3.790 -64.787 1.00 92.06 877 LEU A C 1
ATOM 6530 O O . LEU A 1 877 ? 45.649 3.693 -65.187 1.00 92.06 877 LEU A O 1
ATOM 6534 N N . PRO A 1 878 ? 43.892 2.782 -64.127 1.00 91.25 878 PRO A N 1
ATOM 6535 C CA . PRO A 1 878 ? 44.581 1.530 -63.848 1.00 91.25 878 PRO A CA 1
ATOM 6536 C C . PRO A 1 878 ? 44.850 0.734 -65.130 1.00 91.25 878 PRO A C 1
ATOM 6538 O O . PRO A 1 878 ? 44.012 0.661 -66.031 1.00 91.25 878 PRO A O 1
ATOM 6541 N N . SER A 1 879 ? 45.992 0.047 -65.173 1.00 82.50 879 SER A N 1
ATOM 6542 C CA . SER A 1 879 ? 46.368 -0.849 -66.278 1.00 82.50 879 SER A CA 1
ATOM 6543 C C . SER A 1 879 ? 45.450 -2.072 -66.414 1.00 82.50 879 SER A C 1
ATOM 6545 O O . SER A 1 879 ? 45.370 -2.651 -67.494 1.00 82.50 879 SER A O 1
ATOM 6547 N N . GLY A 1 880 ? 44.739 -2.444 -65.343 1.00 82.75 880 GLY A N 1
ATOM 6548 C CA . GLY A 1 880 ? 43.758 -3.535 -65.304 1.00 82.75 880 GLY A CA 1
ATOM 6549 C C . GLY A 1 880 ? 42.335 -3.152 -65.729 1.00 82.75 880 GLY A C 1
ATOM 6550 O O . GLY A 1 880 ? 41.433 -3.977 -65.606 1.00 82.75 880 GLY A O 1
ATOM 6551 N N . LEU A 1 881 ? 42.099 -1.922 -66.206 1.00 89.25 881 LEU A N 1
ATOM 6552 C CA . LEU A 1 881 ? 40.758 -1.491 -66.607 1.00 89.25 881 LEU A CA 1
ATOM 6553 C C . LEU A 1 881 ? 40.280 -2.275 -67.851 1.00 89.25 881 LEU A C 1
ATOM 6555 O O . LEU A 1 881 ? 40.994 -2.263 -68.862 1.00 89.25 881 LEU A O 1
ATOM 6559 N N . PRO A 1 882 ? 39.078 -2.891 -67.833 1.00 88.88 882 PRO A N 1
ATOM 6560 C CA . PRO A 1 882 ? 38.561 -3.675 -68.952 1.00 88.88 882 PRO A CA 1
ATOM 6561 C C . PRO A 1 882 ? 38.542 -2.904 -70.277 1.00 88.88 882 PRO A C 1
ATOM 6563 O O . PRO A 1 882 ? 38.499 -1.670 -70.307 1.00 88.88 882 PRO A O 1
ATOM 6566 N N . ALA A 1 883 ? 38.558 -3.640 -71.388 1.00 86.25 883 ALA A N 1
ATOM 6567 C CA . ALA A 1 883 ? 38.296 -3.070 -72.706 1.00 86.25 883 ALA A CA 1
ATOM 6568 C C . ALA A 1 883 ? 36.813 -2.684 -72.850 1.00 86.25 883 ALA A C 1
ATOM 6570 O O . ALA A 1 883 ? 35.950 -3.205 -72.141 1.00 86.25 883 ALA A O 1
ATOM 6571 N N . THR A 1 884 ? 36.512 -1.782 -73.784 1.00 84.88 884 THR A N 1
ATOM 6572 C CA . THR A 1 884 ? 35.134 -1.384 -74.098 1.00 84.88 884 THR A CA 1
ATOM 6573 C C . THR A 1 884 ? 34.319 -2.611 -74.540 1.00 84.88 884 THR A C 1
ATOM 6575 O O . THR A 1 884 ? 34.729 -3.287 -75.487 1.00 84.88 884 THR A O 1
ATOM 6578 N N . PRO A 1 885 ? 33.174 -2.924 -73.900 1.00 84.06 885 PRO A N 1
ATOM 6579 C CA . PRO A 1 885 ? 32.358 -4.075 -74.281 1.00 84.06 885 PRO A CA 1
ATOM 6580 C C . PRO A 1 885 ? 31.849 -3.975 -75.725 1.00 84.06 885 PRO A C 1
ATOM 6582 O O . PRO A 1 885 ? 31.324 -2.936 -76.141 1.00 84.06 885 PRO A O 1
ATOM 6585 N N . ALA A 1 886 ? 31.975 -5.071 -76.480 1.00 80.50 886 ALA A N 1
ATOM 6586 C CA . ALA A 1 886 ? 31.582 -5.131 -77.886 1.00 80.50 886 ALA A CA 1
ATOM 6587 C C . ALA A 1 886 ? 30.089 -4.800 -78.076 1.00 80.50 886 ALA A C 1
ATOM 6589 O O . ALA A 1 886 ? 29.237 -5.314 -77.356 1.00 80.50 886 ALA A O 1
ATOM 6590 N N . GLY A 1 887 ? 29.779 -3.952 -79.062 1.00 79.12 887 GLY A N 1
ATOM 6591 C CA . GLY A 1 887 ? 28.405 -3.551 -79.386 1.00 79.12 887 GLY A CA 1
ATOM 6592 C C . GLY A 1 887 ? 27.835 -2.396 -78.551 1.00 79.12 887 GLY A C 1
ATOM 6593 O O . GLY A 1 887 ? 26.688 -2.030 -78.769 1.00 79.12 887 GLY A O 1
ATOM 6594 N N . THR A 1 888 ? 28.610 -1.797 -77.639 1.00 83.38 888 THR A N 1
ATOM 6595 C CA . THR A 1 888 ? 28.176 -0.619 -76.866 1.00 83.38 888 THR A CA 1
ATOM 6596 C C . THR A 1 888 ? 28.221 0.645 -77.727 1.00 83.38 888 THR A C 1
ATOM 6598 O O . THR A 1 888 ? 29.299 1.037 -78.175 1.00 83.38 888 THR A O 1
ATOM 6601 N N . THR A 1 889 ? 27.083 1.315 -77.935 1.00 89.19 889 THR A N 1
ATOM 6602 C CA . THR A 1 889 ? 27.033 2.599 -78.657 1.00 89.19 889 THR A CA 1
ATOM 6603 C C . THR A 1 889 ? 26.959 3.795 -77.702 1.00 89.19 889 THR A C 1
ATOM 6605 O O . THR A 1 889 ? 26.485 3.683 -76.572 1.00 89.19 889 THR A O 1
ATOM 6608 N N . ASN A 1 890 ? 27.365 4.985 -78.165 1.00 90.56 890 ASN A N 1
ATOM 6609 C CA . ASN A 1 890 ? 27.181 6.224 -77.393 1.00 90.56 890 ASN A CA 1
ATOM 6610 C C . ASN A 1 890 ? 25.701 6.520 -77.102 1.00 90.56 890 ASN A C 1
ATOM 6612 O O . ASN A 1 890 ? 25.392 7.096 -76.063 1.00 90.56 890 ASN A O 1
ATOM 6616 N N . GLY A 1 891 ? 24.784 6.095 -77.981 1.00 89.88 891 GLY A N 1
ATOM 6617 C CA . GLY A 1 891 ? 23.343 6.195 -77.738 1.00 89.88 891 GLY A CA 1
ATOM 6618 C C . GLY A 1 891 ? 22.907 5.367 -76.529 1.00 89.88 891 GLY A C 1
ATOM 6619 O O . GLY A 1 891 ? 22.196 5.881 -75.666 1.00 89.88 891 GLY A O 1
ATOM 6620 N N . ASP A 1 892 ? 23.406 4.131 -76.418 1.00 89.88 892 ASP A N 1
ATOM 6621 C CA . ASP A 1 892 ? 23.129 3.256 -75.272 1.00 89.88 892 ASP A CA 1
ATOM 6622 C C . ASP A 1 892 ? 23.679 3.850 -73.975 1.00 89.88 892 ASP A C 1
ATOM 6624 O O . ASP A 1 892 ? 22.997 3.838 -72.956 1.00 89.88 892 ASP A O 1
ATOM 6628 N N . LEU A 1 893 ? 24.901 4.394 -74.013 1.00 92.69 893 LEU A N 1
ATOM 6629 C CA . LEU A 1 893 ? 25.572 5.002 -72.861 1.00 92.69 893 LEU A CA 1
ATOM 6630 C C . LEU A 1 893 ? 24.874 6.270 -72.357 1.00 92.69 893 LEU A C 1
ATOM 6632 O O . LEU A 1 893 ? 24.785 6.472 -71.146 1.00 92.69 893 LEU A O 1
ATOM 6636 N N . ILE A 1 894 ? 24.349 7.101 -73.260 1.00 93.62 894 ILE A N 1
ATOM 6637 C CA . ILE A 1 894 ? 23.580 8.309 -72.923 1.00 93.62 894 ILE A CA 1
ATOM 6638 C C . ILE A 1 894 ? 22.214 7.949 -72.325 1.00 93.62 894 ILE A C 1
ATOM 6640 O O . ILE A 1 894 ? 21.753 8.628 -71.412 1.00 93.62 894 ILE A O 1
ATOM 6644 N N . ALA A 1 895 ? 21.574 6.877 -72.800 1.00 92.69 895 ALA A N 1
ATOM 6645 C CA . ALA A 1 895 ? 20.252 6.461 -72.331 1.00 92.69 895 ALA A CA 1
ATOM 6646 C C . ALA A 1 895 ? 20.248 5.823 -70.924 1.00 92.69 895 ALA A C 1
ATOM 6648 O O . ALA A 1 895 ? 19.175 5.625 -70.350 1.00 92.69 895 ALA A O 1
ATOM 6649 N N . ARG A 1 896 ? 21.416 5.488 -70.354 1.00 91.19 896 ARG A N 1
ATOM 6650 C CA . ARG A 1 896 ? 21.516 4.893 -69.008 1.00 91.19 896 ARG A CA 1
ATOM 6651 C C . ARG A 1 896 ? 21.124 5.883 -67.914 1.00 91.19 896 ARG A C 1
ATOM 6653 O O . ARG A 1 896 ? 21.411 7.072 -67.987 1.00 91.19 896 ARG A O 1
ATOM 6660 N N . THR A 1 897 ? 20.539 5.378 -66.835 1.00 93.00 897 THR A N 1
ATOM 6661 C CA . THR A 1 897 ? 20.105 6.179 -65.681 1.00 93.00 897 THR A CA 1
ATOM 6662 C C . THR A 1 897 ? 21.178 6.248 -64.588 1.00 93.00 897 THR A C 1
ATOM 6664 O O . THR A 1 897 ? 20.899 5.948 -63.427 1.00 93.00 897 THR A O 1
ATOM 6667 N N . GLU A 1 898 ? 22.420 6.612 -64.926 1.00 92.56 898 GLU A N 1
ATOM 6668 C CA . GLU A 1 898 ? 23.547 6.474 -63.986 1.00 92.56 898 GLU A CA 1
ATOM 6669 C C . GLU A 1 898 ? 23.454 7.421 -62.787 1.00 92.56 898 GLU A C 1
ATOM 6671 O O . GLU A 1 898 ? 23.815 7.027 -61.681 1.00 92.56 898 GLU A O 1
ATOM 6676 N N . THR A 1 899 ? 22.887 8.619 -62.963 1.00 91.81 899 THR A N 1
ATOM 6677 C CA . THR A 1 899 ? 22.587 9.535 -61.850 1.00 91.81 899 THR A CA 1
ATOM 6678 C C . THR A 1 899 ? 21.587 8.928 -60.862 1.00 91.81 899 THR A C 1
ATOM 6680 O O . THR A 1 899 ? 21.778 9.038 -59.657 1.00 91.81 899 THR A O 1
ATOM 6683 N N . GLN A 1 900 ? 20.551 8.232 -61.343 1.00 92.62 900 GLN A N 1
ATOM 6684 C CA . GLN A 1 900 ? 19.597 7.551 -60.460 1.00 92.62 900 GLN A CA 1
ATOM 6685 C C . GLN A 1 900 ? 20.248 6.359 -59.746 1.00 92.62 900 GLN A C 1
ATOM 6687 O O . GLN A 1 900 ? 19.977 6.121 -58.570 1.00 92.62 900 GLN A O 1
ATOM 6692 N N . ASN A 1 901 ? 21.124 5.621 -60.435 1.00 92.06 901 ASN A N 1
ATOM 6693 C CA . ASN A 1 901 ? 21.889 4.526 -59.835 1.00 92.06 901 ASN A CA 1
ATOM 6694 C C . ASN A 1 901 ? 22.807 5.037 -58.712 1.00 92.06 901 ASN A C 1
ATOM 6696 O O . ASN A 1 901 ? 22.854 4.420 -57.651 1.00 92.06 901 ASN A O 1
ATOM 6700 N N . GLN A 1 902 ? 23.454 6.192 -58.908 1.00 93.50 902 GLN A N 1
ATOM 6701 C CA . GLN A 1 902 ? 24.237 6.877 -57.877 1.00 93.50 902 GLN A CA 1
ATOM 6702 C C . GLN A 1 902 ? 23.375 7.209 -56.652 1.00 93.50 902 GLN A C 1
ATOM 6704 O O . GLN A 1 902 ? 23.727 6.832 -55.538 1.00 93.50 902 GLN A O 1
ATOM 6709 N N . THR A 1 903 ? 22.209 7.833 -56.851 1.00 92.81 903 THR A N 1
ATOM 6710 C CA . THR A 1 903 ? 21.278 8.153 -55.756 1.00 92.81 903 THR A CA 1
ATOM 6711 C C . THR A 1 903 ? 20.821 6.903 -54.997 1.00 92.81 903 THR A C 1
ATOM 6713 O O . THR A 1 903 ? 20.724 6.919 -53.771 1.00 92.81 903 THR A O 1
ATOM 6716 N N . ASN A 1 904 ? 20.564 5.797 -55.701 1.00 93.50 904 ASN A N 1
ATOM 6717 C CA . ASN A 1 904 ? 20.178 4.534 -55.069 1.00 93.50 904 ASN A CA 1
ATOM 6718 C C . ASN A 1 904 ? 21.317 3.939 -54.223 1.00 93.50 904 ASN A C 1
ATOM 6720 O O . ASN A 1 904 ? 21.055 3.386 -53.157 1.00 93.50 904 ASN A O 1
ATOM 6724 N N . LEU A 1 905 ? 22.569 4.054 -54.680 1.00 92.69 905 LEU A N 1
ATOM 6725 C CA . LEU A 1 905 ? 23.746 3.623 -53.920 1.00 92.69 905 LEU A CA 1
ATOM 6726 C C . LEU A 1 905 ? 23.966 4.504 -52.680 1.00 92.69 905 LEU A C 1
ATOM 6728 O O . LEU A 1 905 ? 24.178 3.970 -51.593 1.00 92.69 905 LEU A O 1
ATOM 6732 N N . GLU A 1 906 ? 23.817 5.825 -52.809 1.00 93.25 906 GLU A N 1
ATOM 6733 C CA . GLU A 1 906 ? 23.912 6.790 -51.700 1.00 93.25 906 GLU A CA 1
ATOM 6734 C C . GLU A 1 906 ? 22.860 6.550 -50.610 1.00 93.25 906 GLU A C 1
ATOM 6736 O O . GLU A 1 906 ? 23.161 6.647 -49.418 1.00 93.25 906 GLU A O 1
ATOM 6741 N N . ALA A 1 907 ? 21.637 6.175 -50.997 1.00 93.25 907 ALA A N 1
ATOM 6742 C CA . ALA A 1 907 ? 20.568 5.837 -50.057 1.00 93.25 907 ALA A CA 1
ATOM 6743 C C . ALA A 1 907 ? 20.892 4.605 -49.186 1.00 93.25 907 ALA A C 1
ATOM 6745 O O . ALA A 1 907 ? 20.326 4.460 -48.102 1.00 93.25 907 ALA A O 1
ATOM 6746 N N . ILE A 1 908 ? 21.798 3.733 -49.643 1.00 91.75 908 ILE A N 1
ATOM 6747 C CA . ILE A 1 908 ? 22.262 2.548 -48.910 1.00 91.75 908 ILE A CA 1
ATOM 6748 C C . ILE A 1 908 ? 23.535 2.864 -48.113 1.00 91.75 908 ILE A C 1
ATOM 6750 O O . ILE A 1 908 ? 23.621 2.511 -46.937 1.00 91.75 908 ILE A O 1
ATOM 6754 N N . SER A 1 909 ? 24.519 3.530 -48.726 1.00 93.62 909 SER A N 1
ATOM 6755 C CA . SER A 1 909 ? 25.826 3.784 -48.107 1.00 93.62 909 SER A CA 1
ATOM 6756 C C . SER A 1 909 ? 25.771 4.844 -47.005 1.00 93.62 909 SER A C 1
ATOM 6758 O O . SER A 1 909 ? 26.378 4.659 -45.950 1.00 93.62 909 SER A O 1
ATOM 6760 N N . SER A 1 910 ? 24.997 5.922 -47.176 1.00 92.81 910 SER A N 1
ATOM 6761 C CA . SER A 1 910 ? 24.971 7.038 -46.218 1.00 92.81 910 SER A CA 1
ATOM 6762 C C . SER A 1 910 ? 24.519 6.635 -44.796 1.00 92.81 910 SER A C 1
ATOM 6764 O O . SER A 1 910 ? 25.210 6.994 -43.830 1.00 92.81 910 SER A O 1
ATOM 6766 N N . PRO A 1 911 ? 23.440 5.839 -44.607 1.00 92.69 911 PRO A N 1
ATOM 6767 C CA . PRO A 1 911 ? 23.062 5.338 -43.284 1.00 92.69 911 PRO A CA 1
ATOM 6768 C C . PRO A 1 911 ? 24.125 4.436 -42.641 1.00 92.69 911 PRO A C 1
ATOM 6770 O O . PRO A 1 911 ? 24.389 4.571 -41.445 1.00 92.69 911 PRO A O 1
ATOM 6773 N N . LEU A 1 912 ? 24.757 3.549 -43.420 1.00 93.38 912 LEU A N 1
ATOM 6774 C CA . LEU A 1 912 ? 25.789 2.627 -42.929 1.00 93.38 912 LEU A CA 1
ATOM 6775 C C . LEU A 1 912 ? 27.050 3.379 -42.488 1.00 93.38 912 LEU A C 1
ATOM 6777 O O . LEU A 1 912 ? 27.537 3.161 -41.379 1.00 93.38 912 LEU A O 1
ATOM 6781 N N . VAL A 1 913 ? 27.530 4.328 -43.298 1.00 93.81 913 VAL A N 1
ATOM 6782 C CA . VAL A 1 913 ? 28.672 5.198 -42.959 1.00 93.81 913 VAL A CA 1
ATOM 6783 C C . VAL A 1 913 ? 28.387 6.005 -41.692 1.00 93.81 913 VAL A C 1
ATOM 6785 O O . VAL A 1 913 ? 29.237 6.105 -40.806 1.00 93.81 913 VAL A O 1
ATOM 6788 N N . THR A 1 914 ? 27.168 6.531 -41.553 1.00 94.00 914 THR A N 1
ATOM 6789 C CA . THR A 1 914 ? 26.745 7.256 -40.345 1.00 94.00 914 THR A CA 1
ATOM 6790 C C . THR A 1 914 ? 26.800 6.365 -39.102 1.00 94.00 914 THR A C 1
ATOM 6792 O O . THR A 1 914 ? 27.326 6.782 -38.068 1.00 94.00 914 THR A O 1
ATOM 6795 N N . GLN A 1 915 ? 26.302 5.128 -39.190 1.00 92.44 915 GLN A N 1
ATOM 6796 C CA . GLN A 1 915 ? 26.342 4.182 -38.072 1.00 92.44 915 GLN A CA 1
ATOM 6797 C C . GLN A 1 915 ? 27.766 3.721 -37.730 1.00 92.44 915 GLN A C 1
ATOM 6799 O O . GLN A 1 915 ? 28.108 3.658 -36.550 1.00 92.44 915 GLN A O 1
ATOM 6804 N N . ALA A 1 916 ? 28.615 3.456 -38.725 1.00 93.88 916 ALA A N 1
ATOM 6805 C CA . ALA A 1 916 ? 30.013 3.075 -38.512 1.00 93.88 916 ALA A CA 1
ATOM 6806 C C . ALA A 1 916 ? 30.831 4.198 -37.840 1.00 93.88 916 ALA A C 1
ATOM 6808 O O . ALA A 1 916 ? 31.629 3.942 -36.929 1.00 93.88 916 ALA A O 1
ATOM 6809 N N . ASN A 1 917 ? 30.587 5.453 -38.229 1.00 94.12 917 ASN A N 1
ATOM 6810 C CA . ASN A 1 917 ? 31.190 6.625 -37.590 1.00 94.12 917 ASN A CA 1
ATOM 6811 C C . ASN A 1 917 ? 30.703 6.795 -36.146 1.00 94.12 917 ASN A C 1
ATOM 6813 O O . ASN A 1 917 ? 31.508 7.043 -35.247 1.00 94.12 917 ASN A O 1
ATOM 6817 N N . LEU A 1 918 ? 29.401 6.606 -35.904 1.00 93.94 918 LEU A N 1
ATOM 6818 C CA . LEU A 1 918 ? 28.833 6.644 -34.557 1.00 93.94 918 LEU A CA 1
ATOM 6819 C C . LEU A 1 918 ? 29.439 5.558 -33.657 1.00 93.94 918 LEU A C 1
ATOM 6821 O O . LEU A 1 918 ? 29.836 5.861 -32.535 1.00 93.94 918 LEU A O 1
ATOM 6825 N N . LEU A 1 919 ? 29.561 4.322 -34.151 1.00 93.69 919 LEU A N 1
ATOM 6826 C CA . LEU A 1 919 ? 30.208 3.220 -33.435 1.00 93.69 919 LEU A CA 1
ATOM 6827 C C . LEU A 1 919 ? 31.641 3.589 -33.025 1.00 93.69 919 LEU A C 1
ATOM 6829 O O . LEU A 1 919 ? 31.995 3.471 -31.855 1.00 93.69 919 LEU A O 1
ATOM 6833 N N . THR A 1 920 ? 32.431 4.112 -33.964 1.00 94.19 920 THR A N 1
ATOM 6834 C CA . THR A 1 920 ? 33.820 4.531 -33.712 1.00 94.19 920 THR A CA 1
ATOM 6835 C C . THR A 1 920 ? 33.902 5.660 -32.676 1.00 94.19 920 THR A C 1
ATOM 6837 O O . THR A 1 920 ? 34.752 5.624 -31.785 1.00 94.19 920 THR A O 1
ATOM 6840 N N . SER A 1 921 ? 32.991 6.640 -32.741 1.00 94.81 921 SER A N 1
ATOM 6841 C CA . SER A 1 921 ? 32.900 7.722 -31.749 1.00 94.81 921 SER A CA 1
ATOM 6842 C C . SER A 1 921 ? 32.593 7.180 -30.353 1.00 94.81 921 SER A C 1
ATOM 6844 O O . SER A 1 921 ? 33.285 7.509 -29.390 1.00 94.81 921 SER A O 1
ATOM 6846 N N . LEU A 1 922 ? 31.588 6.306 -30.239 1.00 90.62 922 LEU A N 1
ATOM 6847 C CA . LEU A 1 922 ? 31.180 5.712 -28.966 1.00 90.62 922 LEU A CA 1
ATOM 6848 C C . LEU A 1 922 ? 32.295 4.855 -28.350 1.00 90.62 922 LEU A C 1
ATOM 6850 O O . LEU A 1 922 ? 32.512 4.920 -27.139 1.00 90.62 922 LEU A O 1
ATOM 6854 N N . GLU A 1 923 ? 33.019 4.079 -29.164 1.00 91.31 923 GLU A N 1
ATOM 6855 C CA . GLU A 1 923 ? 34.183 3.297 -28.728 1.00 91.31 923 GLU A CA 1
ATOM 6856 C C . GLU A 1 923 ? 35.294 4.201 -28.174 1.00 91.31 923 GLU A C 1
ATOM 6858 O O . GLU A 1 923 ? 35.813 3.941 -27.084 1.00 91.31 923 GLU A O 1
ATOM 6863 N N . GLY A 1 924 ? 35.619 5.290 -28.880 1.00 93.00 924 GLY A N 1
ATOM 6864 C CA . GLY A 1 924 ? 36.618 6.271 -28.449 1.00 93.00 924 GLY A CA 1
ATOM 6865 C C . GLY A 1 924 ? 36.248 6.969 -27.136 1.00 93.00 924 GLY A C 1
ATOM 6866 O O . GLY A 1 924 ? 37.061 7.035 -26.206 1.00 93.00 924 GLY A O 1
ATOM 6867 N N . GLU A 1 925 ? 35.001 7.432 -27.022 1.00 93.12 925 GLU A N 1
ATOM 6868 C CA . GLU A 1 925 ? 34.466 8.051 -25.804 1.00 93.12 925 GLU A CA 1
ATOM 6869 C C . GLU A 1 925 ? 34.504 7.084 -24.614 1.00 93.12 925 GLU A C 1
ATOM 6871 O O . GLU A 1 925 ? 34.975 7.446 -23.533 1.00 93.12 925 GLU A O 1
ATOM 6876 N N . ARG A 1 926 ? 34.069 5.831 -24.811 1.00 92.88 926 ARG A N 1
ATOM 6877 C CA . ARG A 1 926 ? 34.079 4.797 -23.766 1.00 92.88 926 ARG A CA 1
ATOM 6878 C C . ARG A 1 926 ? 35.496 4.513 -23.263 1.00 92.88 926 ARG A C 1
ATOM 6880 O O . ARG A 1 926 ? 35.693 4.385 -22.057 1.00 92.88 926 ARG A O 1
ATOM 6887 N N . LEU A 1 927 ? 36.481 4.429 -24.161 1.00 88.75 927 LEU A N 1
ATOM 6888 C CA . LEU A 1 927 ? 37.885 4.205 -23.797 1.00 88.75 927 LEU A CA 1
ATOM 6889 C C . LEU A 1 927 ? 38.482 5.388 -23.027 1.00 88.75 927 LEU A C 1
ATOM 6891 O O . LEU A 1 927 ? 39.191 5.181 -22.043 1.00 88.75 927 LEU A O 1
ATOM 6895 N N . THR A 1 928 ? 38.156 6.621 -23.421 1.00 93.00 928 THR A N 1
ATOM 6896 C CA . THR A 1 928 ? 38.589 7.820 -22.682 1.00 93.00 928 THR A CA 1
ATOM 6897 C C . THR A 1 928 ? 38.021 7.831 -21.265 1.00 93.00 928 THR A C 1
ATOM 6899 O O . THR A 1 928 ? 38.766 8.029 -20.304 1.00 93.00 928 THR A O 1
ATOM 6902 N N . LEU A 1 929 ? 36.726 7.543 -21.117 1.00 86.62 929 LEU A N 1
ATOM 6903 C CA . LEU A 1 929 ? 36.077 7.439 -19.809 1.00 86.62 929 LEU A CA 1
ATOM 6904 C C . LEU A 1 929 ? 36.682 6.312 -18.957 1.00 86.62 929 LEU A C 1
ATOM 6906 O O . LEU A 1 929 ? 36.899 6.497 -17.762 1.00 86.62 929 LEU A O 1
ATOM 6910 N N . ALA A 1 930 ? 37.012 5.162 -19.555 1.00 81.81 930 ALA A N 1
ATOM 6911 C CA . ALA A 1 930 ? 37.673 4.064 -18.848 1.00 81.81 930 ALA A CA 1
ATOM 6912 C C . ALA A 1 930 ? 39.062 4.466 -18.315 1.00 81.81 930 ALA A C 1
ATOM 6914 O O . ALA A 1 930 ? 39.412 4.125 -17.183 1.00 81.81 930 ALA A O 1
ATOM 6915 N N . GLY A 1 931 ? 39.824 5.249 -19.087 1.00 88.31 931 GLY A N 1
ATOM 6916 C CA . GLY A 1 931 ? 41.081 5.844 -18.627 1.00 88.31 931 GLY A CA 1
ATOM 6917 C C . GLY A 1 931 ? 40.879 6.769 -17.422 1.00 88.31 931 GLY A C 1
ATOM 6918 O O . GLY A 1 931 ? 41.571 6.629 -16.415 1.00 88.31 931 GLY A O 1
ATOM 6919 N N . GLN A 1 932 ? 39.875 7.651 -17.479 1.00 91.00 932 GLN A N 1
ATOM 6920 C CA . GLN A 1 932 ? 39.519 8.536 -16.362 1.00 91.00 932 GLN A CA 1
ATOM 6921 C C . GLN A 1 932 ? 39.111 7.752 -15.105 1.00 91.00 932 GLN A C 1
ATOM 6923 O O . GLN A 1 932 ? 39.556 8.080 -14.004 1.00 91.00 932 GLN A O 1
ATOM 6928 N N . ALA A 1 933 ? 38.307 6.696 -15.257 1.00 78.94 933 ALA A N 1
ATOM 6929 C CA . ALA A 1 933 ? 37.900 5.826 -14.155 1.00 78.94 933 ALA A CA 1
ATOM 6930 C C . ALA A 1 933 ? 39.108 5.146 -13.482 1.00 78.94 933 ALA A C 1
ATOM 6932 O O . ALA A 1 933 ? 39.204 5.131 -12.255 1.00 78.94 933 ALA A O 1
ATOM 6933 N N . SER A 1 934 ? 40.068 4.651 -14.271 1.00 85.38 934 SER A N 1
ATOM 6934 C CA . SER A 1 934 ? 41.303 4.045 -13.756 1.00 85.38 934 SER A CA 1
ATOM 6935 C C . SER A 1 934 ? 42.170 5.041 -12.971 1.00 85.38 934 SER A C 1
ATOM 6937 O O . SER A 1 934 ? 42.683 4.714 -11.893 1.00 85.38 934 SER A O 1
ATOM 6939 N N . THR A 1 935 ? 42.286 6.283 -13.457 1.00 91.00 935 THR A N 1
ATOM 6940 C CA . THR A 1 935 ? 42.979 7.359 -12.732 1.00 91.00 935 THR A CA 1
ATOM 6941 C C . THR A 1 935 ? 42.286 7.663 -11.405 1.00 91.00 935 THR A C 1
ATOM 6943 O O . THR A 1 935 ? 42.940 7.645 -10.363 1.00 91.00 935 THR A O 1
ATOM 6946 N N . LEU A 1 936 ? 40.963 7.858 -11.414 1.00 82.19 936 LEU A N 1
ATOM 6947 C CA . LEU A 1 936 ? 40.176 8.128 -10.205 1.00 82.19 936 LEU A CA 1
ATOM 6948 C C . LEU A 1 936 ? 40.300 7.001 -9.171 1.00 82.19 936 LEU A C 1
ATOM 6950 O O . LEU A 1 936 ? 40.433 7.270 -7.979 1.00 82.19 936 LEU A O 1
ATOM 6954 N N . GLN A 1 937 ? 40.304 5.741 -9.612 1.00 81.38 937 GLN A N 1
ATOM 6955 C CA . GLN A 1 937 ? 40.493 4.590 -8.729 1.00 81.38 937 GLN A CA 1
ATOM 6956 C C . GLN A 1 937 ? 41.872 4.601 -8.051 1.00 81.38 937 GLN A C 1
ATOM 6958 O O . GLN A 1 937 ? 41.967 4.371 -6.845 1.00 81.38 937 GLN A O 1
ATOM 6963 N N . SER A 1 938 ? 42.929 4.922 -8.799 1.00 83.31 938 SER A N 1
ATOM 6964 C CA . SER A 1 938 ? 44.287 5.039 -8.252 1.00 83.31 938 SER A CA 1
ATOM 6965 C C . SER A 1 938 ? 44.399 6.179 -7.235 1.00 83.31 938 SER A C 1
ATOM 6967 O O . SER A 1 938 ? 45.005 6.017 -6.176 1.00 83.31 938 SER A O 1
ATOM 6969 N N . GLU A 1 939 ? 43.769 7.322 -7.515 1.00 89.06 939 GLU A N 1
ATOM 6970 C CA . GLU A 1 939 ? 43.733 8.464 -6.595 1.00 89.06 939 GLU A CA 1
ATOM 6971 C C . GLU A 1 939 ? 42.964 8.147 -5.304 1.00 89.06 939 GLU A C 1
ATOM 6973 O O . GLU A 1 939 ? 43.410 8.510 -4.217 1.00 89.06 939 GLU A O 1
ATOM 6978 N N . LEU A 1 940 ? 41.832 7.440 -5.400 1.00 81.94 940 LEU A N 1
ATOM 6979 C CA . LEU A 1 940 ? 41.074 6.977 -4.234 1.00 81.94 940 LEU A CA 1
ATOM 6980 C C . LEU A 1 940 ? 41.900 6.018 -3.371 1.00 81.94 940 LEU A C 1
ATOM 6982 O O . LEU A 1 940 ? 41.900 6.151 -2.147 1.00 81.94 940 LEU A O 1
ATOM 6986 N N . GLN A 1 941 ? 42.640 5.094 -3.990 1.00 86.62 941 GLN A N 1
ATOM 6987 C CA . GLN A 1 941 ? 43.525 4.185 -3.260 1.00 86.62 941 GLN A CA 1
ATOM 6988 C C . GLN A 1 941 ? 44.641 4.945 -2.533 1.00 86.62 941 GLN A C 1
ATOM 6990 O O . GLN A 1 941 ? 44.937 4.646 -1.378 1.00 86.62 941 GLN A O 1
ATOM 6995 N N . ALA A 1 942 ? 45.235 5.954 -3.176 1.00 88.38 942 ALA A N 1
ATOM 6996 C CA . ALA A 1 942 ? 46.260 6.789 -2.556 1.00 88.38 942 ALA A CA 1
ATOM 6997 C C . ALA A 1 942 ? 45.721 7.578 -1.348 1.00 88.38 942 ALA A C 1
ATOM 6999 O O . ALA A 1 942 ? 46.416 7.707 -0.342 1.00 88.38 942 ALA A O 1
ATOM 7000 N N . LEU A 1 943 ? 44.480 8.074 -1.424 1.00 87.38 943 LEU A N 1
ATOM 7001 C CA . LEU A 1 943 ? 43.810 8.745 -0.306 1.00 87.38 943 LEU A CA 1
ATOM 7002 C C . LEU A 1 943 ? 43.504 7.784 0.854 1.00 87.38 943 LEU A C 1
ATOM 7004 O O . LEU A 1 943 ? 43.702 8.154 2.007 1.00 87.38 943 LEU A O 1
ATOM 7008 N N . ALA A 1 944 ? 43.054 6.560 0.562 1.00 84.00 944 ALA A N 1
ATOM 7009 C CA . ALA A 1 944 ? 42.778 5.549 1.586 1.00 84.00 944 ALA A CA 1
ATOM 7010 C C . ALA A 1 944 ? 44.057 5.058 2.291 1.00 84.00 944 ALA A C 1
ATOM 7012 O O . ALA A 1 944 ? 44.045 4.829 3.496 1.00 84.00 944 ALA A O 1
ATOM 7013 N N . ASN A 1 945 ? 45.171 4.964 1.558 1.00 87.56 945 ASN A N 1
ATOM 7014 C CA . ASN A 1 945 ? 46.459 4.477 2.064 1.00 87.56 945 ASN A CA 1
ATOM 7015 C C . ASN A 1 945 ? 47.294 5.546 2.791 1.00 87.56 945 ASN A C 1
ATOM 7017 O O . ASN A 1 945 ? 48.484 5.336 3.037 1.00 87.56 945 ASN A O 1
ATOM 7021 N N . GLN A 1 946 ? 46.722 6.709 3.120 1.00 89.56 946 GLN A N 1
ATOM 7022 C CA . GLN A 1 946 ? 47.434 7.704 3.918 1.00 89.56 946 GLN A CA 1
ATOM 7023 C C . GLN A 1 946 ? 47.750 7.133 5.304 1.00 89.56 946 GLN A C 1
ATOM 7025 O O . GLN A 1 946 ? 46.848 6.763 6.059 1.00 89.56 946 GLN A O 1
ATOM 7030 N N . ALA A 1 947 ? 49.042 7.073 5.635 1.00 90.31 947 ALA A N 1
ATOM 7031 C CA . ALA A 1 947 ? 49.510 6.605 6.933 1.00 90.31 947 ALA A CA 1
ATOM 7032 C C . ALA A 1 947 ? 48.884 7.425 8.071 1.00 90.31 947 ALA A C 1
ATOM 7034 O O . ALA A 1 947 ? 48.706 8.642 7.953 1.00 90.31 947 ALA A O 1
ATOM 7035 N N . TYR A 1 948 ? 48.570 6.757 9.180 1.00 92.38 948 TYR A N 1
ATOM 7036 C CA . TYR A 1 948 ? 48.012 7.400 10.360 1.00 92.38 948 TYR A CA 1
ATOM 7037 C C . TYR A 1 948 ? 48.944 8.500 10.876 1.00 92.38 948 TYR A C 1
ATOM 7039 O O . TYR A 1 948 ? 50.128 8.269 11.137 1.00 92.38 948 TYR A O 1
ATOM 7047 N N . SER A 1 949 ? 48.397 9.700 11.079 1.00 88.56 949 SER A N 1
ATOM 7048 C CA . SER A 1 949 ? 49.149 10.806 11.665 1.00 88.56 949 SER A CA 1
ATOM 7049 C C . SER A 1 949 ? 48.871 10.924 13.159 1.00 88.56 949 SER A C 1
ATOM 7051 O O . SER A 1 949 ? 47.748 11.228 13.570 1.00 88.56 949 SER A O 1
ATOM 7053 N N . ALA A 1 950 ? 49.913 10.801 13.985 1.00 82.00 950 ALA A N 1
ATOM 7054 C CA . ALA A 1 950 ? 49.814 11.022 15.430 1.00 82.00 950 ALA A CA 1
ATOM 7055 C C . ALA A 1 950 ? 49.364 12.454 15.790 1.00 82.00 950 ALA A C 1
ATOM 7057 O O . ALA A 1 950 ? 48.779 12.661 16.848 1.00 82.00 950 ALA A O 1
ATOM 7058 N N . SER A 1 951 ? 49.564 13.434 14.898 1.00 83.44 951 SER A N 1
ATOM 7059 C CA . SER A 1 951 ? 49.072 14.806 15.089 1.00 83.44 951 SER A CA 1
ATOM 7060 C C . SER A 1 951 ? 47.559 14.959 14.891 1.00 83.44 951 SER A C 1
ATOM 7062 O O . SER A 1 951 ? 47.012 16.004 15.237 1.00 83.44 951 SER A O 1
ATOM 7064 N N . SER A 1 952 ? 46.871 13.937 14.363 1.00 83.94 952 SER A N 1
ATOM 7065 C CA . SER A 1 952 ? 45.411 13.955 14.193 1.00 83.94 952 SER A CA 1
ATOM 7066 C C . SER A 1 952 ? 44.650 13.881 15.520 1.00 83.94 952 SER A C 1
ATOM 7068 O O . SER A 1 952 ? 43.477 14.241 15.558 1.00 83.94 952 SER A O 1
ATOM 7070 N N . ASN A 1 953 ? 45.299 13.417 16.599 1.00 85.19 953 ASN A N 1
ATOM 7071 C CA . ASN A 1 953 ? 44.692 13.162 17.913 1.00 85.19 953 ASN A CA 1
ATOM 7072 C C . ASN A 1 953 ? 43.431 12.272 17.864 1.00 85.19 953 ASN A C 1
ATOM 7074 O O . ASN A 1 953 ? 42.630 12.291 18.797 1.00 85.19 953 ASN A O 1
ATOM 7078 N N . LEU A 1 954 ? 43.244 11.499 16.785 1.00 90.75 954 LEU A N 1
ATOM 7079 C CA . LEU A 1 954 ? 42.064 10.657 16.585 1.00 90.75 954 LEU A CA 1
ATOM 7080 C C . LEU A 1 954 ? 42.022 9.488 17.579 1.00 90.75 954 LEU A C 1
ATOM 7082 O O . LEU A 1 954 ? 40.961 9.170 18.110 1.00 90.75 954 LEU A O 1
ATOM 7086 N N . LEU A 1 955 ? 43.175 8.860 17.832 1.00 92.25 955 LEU A N 1
ATOM 7087 C CA . LEU A 1 955 ? 43.339 7.788 18.813 1.00 92.25 955 LEU A CA 1
ATOM 7088 C C . LEU A 1 955 ? 44.201 8.265 19.983 1.00 92.25 955 LEU A C 1
ATOM 7090 O O . LEU A 1 955 ? 45.257 8.870 19.782 1.00 92.25 955 LEU A O 1
ATOM 7094 N N . ASN A 1 956 ? 43.792 7.934 21.210 1.00 91.19 956 ASN A N 1
ATOM 7095 C CA . ASN A 1 956 ? 44.664 8.058 22.379 1.00 91.19 956 ASN A CA 1
ATOM 7096 C C . ASN A 1 956 ? 45.747 6.957 22.393 1.00 91.19 956 ASN A C 1
ATOM 7098 O O . ASN A 1 956 ? 45.689 6.008 21.614 1.00 91.19 956 ASN A O 1
ATOM 7102 N N . ALA A 1 957 ? 46.736 7.059 23.288 1.00 87.62 957 ALA A N 1
ATOM 7103 C CA . ALA A 1 957 ? 47.881 6.138 23.319 1.00 87.62 957 ALA A CA 1
ATOM 7104 C C . ALA A 1 957 ? 47.481 4.654 23.452 1.00 87.62 957 ALA A C 1
ATOM 7106 O O . ALA A 1 957 ? 48.067 3.794 22.797 1.00 87.62 957 ALA A O 1
ATOM 7107 N N . THR A 1 958 ? 46.460 4.355 24.260 1.00 91.00 958 THR A N 1
ATOM 7108 C CA . THR A 1 958 ? 45.945 2.991 24.439 1.00 91.00 958 THR A CA 1
ATOM 7109 C C . THR A 1 958 ? 45.228 2.500 23.182 1.00 91.00 958 THR A C 1
ATOM 7111 O O . THR A 1 958 ? 45.504 1.406 22.702 1.00 91.00 958 THR A O 1
ATOM 7114 N N . GLN A 1 959 ? 44.357 3.330 22.605 1.00 92.56 959 GLN A N 1
ATOM 7115 C CA . GLN A 1 959 ? 43.634 3.022 21.369 1.00 92.56 959 GLN A CA 1
ATOM 7116 C C . GLN A 1 959 ? 44.576 2.823 20.182 1.00 92.56 959 GLN A C 1
ATOM 7118 O O . GLN A 1 959 ? 44.349 1.933 19.374 1.00 92.56 959 GLN A O 1
ATOM 7123 N N . LEU A 1 960 ? 45.640 3.622 20.083 1.00 90.06 960 LEU A N 1
ATOM 7124 C CA . LEU A 1 960 ? 46.636 3.496 19.024 1.00 90.06 960 LEU A CA 1
ATOM 7125 C C . LEU A 1 960 ? 47.396 2.169 19.129 1.00 90.06 960 LEU A C 1
ATOM 7127 O O . LEU A 1 960 ? 47.599 1.505 18.115 1.00 90.06 960 LEU A O 1
ATOM 7131 N N . ALA A 1 961 ? 47.776 1.759 20.343 1.00 89.31 961 ALA A N 1
ATOM 7132 C CA . ALA A 1 961 ? 48.417 0.467 20.572 1.00 89.31 961 ALA A CA 1
ATOM 7133 C C . ALA A 1 961 ? 47.482 -0.705 20.220 1.00 89.31 961 ALA A C 1
ATOM 7135 O O . ALA A 1 961 ? 47.902 -1.638 19.540 1.00 89.31 961 ALA A O 1
ATOM 7136 N N . GLU A 1 962 ? 46.210 -0.630 20.627 1.00 90.81 962 GLU A N 1
ATOM 7137 C CA . GLU A 1 962 ? 45.188 -1.630 20.290 1.00 90.81 962 GLU A CA 1
ATOM 7138 C C . GLU A 1 962 ? 44.940 -1.711 18.775 1.00 90.81 962 GLU A C 1
ATOM 7140 O O . GLU A 1 962 ? 44.968 -2.804 18.216 1.00 90.81 962 GLU A O 1
ATOM 7145 N N . ALA A 1 963 ? 44.745 -0.570 18.107 1.00 89.12 963 ALA A N 1
ATOM 7146 C CA . ALA A 1 963 ? 44.494 -0.505 16.668 1.00 89.12 963 ALA A CA 1
ATOM 7147 C C . ALA A 1 963 ? 45.684 -1.037 15.859 1.00 89.12 963 ALA A C 1
ATOM 7149 O O . ALA A 1 963 ? 45.499 -1.824 14.939 1.00 89.12 963 ALA A O 1
ATOM 7150 N N . THR A 1 964 ? 46.911 -0.673 16.246 1.00 88.69 964 THR A N 1
ATOM 7151 C CA . THR A 1 964 ? 48.137 -1.152 15.585 1.00 88.69 964 THR A CA 1
ATOM 7152 C C . THR A 1 964 ? 48.319 -2.661 15.752 1.00 88.69 964 THR A C 1
ATOM 7154 O O . THR A 1 964 ? 48.779 -3.329 14.834 1.00 88.69 964 THR A O 1
ATOM 7157 N N . ALA A 1 965 ? 47.946 -3.225 16.905 1.00 87.06 965 ALA A N 1
ATOM 7158 C CA . ALA A 1 965 ? 48.011 -4.670 17.130 1.00 87.06 965 ALA A CA 1
ATOM 7159 C C . ALA A 1 965 ? 46.949 -5.457 16.337 1.00 87.06 965 ALA A C 1
ATOM 7161 O O . ALA A 1 965 ? 47.122 -6.653 16.110 1.00 87.06 965 ALA A O 1
ATOM 7162 N N . GLN A 1 966 ? 45.852 -4.800 15.950 1.00 81.56 966 GLN A N 1
ATOM 7163 C CA . GLN A 1 966 ? 44.746 -5.383 15.185 1.00 81.56 966 GLN A CA 1
ATOM 7164 C C . GLN A 1 966 ? 44.868 -5.153 13.671 1.00 81.56 966 GLN A C 1
ATOM 7166 O O . GLN A 1 966 ? 44.069 -5.709 12.920 1.00 81.56 966 GLN A O 1
ATOM 7171 N N . ASP A 1 967 ? 45.845 -4.360 13.225 1.00 81.44 967 ASP A N 1
ATOM 7172 C CA . ASP A 1 967 ? 46.088 -4.066 11.816 1.00 81.44 967 ASP A CA 1
ATOM 7173 C C . ASP A 1 967 ? 46.769 -5.261 11.116 1.00 81.44 967 ASP A C 1
ATOM 7175 O O . ASP A 1 967 ? 47.916 -5.596 11.433 1.00 81.44 967 ASP A O 1
ATOM 7179 N N . PRO A 1 968 ? 46.094 -5.928 10.162 1.00 72.31 968 PRO A N 1
ATOM 7180 C CA . PRO A 1 968 ? 46.668 -7.056 9.436 1.00 72.31 968 PRO A CA 1
ATOM 7181 C C . PRO A 1 968 ? 47.736 -6.631 8.412 1.00 72.31 968 PRO A C 1
ATOM 7183 O O . PRO A 1 968 ? 48.455 -7.493 7.902 1.00 72.31 968 PRO A O 1
ATOM 7186 N N . THR A 1 969 ? 47.840 -5.337 8.085 1.00 75.50 969 THR A N 1
ATOM 7187 C CA . THR A 1 969 ? 48.692 -4.798 7.013 1.00 75.50 969 THR A CA 1
ATOM 7188 C C . THR A 1 969 ? 49.378 -3.484 7.425 1.00 75.50 969 THR A C 1
ATOM 7190 O O . THR A 1 969 ? 49.063 -2.431 6.874 1.00 75.50 969 THR A O 1
ATOM 7193 N N . PRO A 1 970 ? 50.359 -3.527 8.347 1.00 77.81 970 PRO A N 1
ATOM 7194 C CA . PRO A 1 970 ? 51.058 -2.330 8.813 1.00 77.81 970 PRO A CA 1
ATOM 7195 C C . PRO A 1 970 ? 51.830 -1.607 7.689 1.00 77.81 970 PRO A C 1
ATOM 7197 O O . PRO A 1 970 ? 52.382 -2.268 6.801 1.00 77.81 970 PRO A O 1
ATOM 7200 N N . PRO A 1 971 ? 51.977 -0.266 7.752 1.00 85.75 971 PRO A N 1
ATOM 7201 C CA . PRO A 1 971 ? 51.608 0.612 8.869 1.00 85.75 971 PRO A CA 1
ATOM 7202 C C . PRO A 1 971 ? 50.141 1.080 8.848 1.00 85.75 971 PRO A C 1
ATOM 7204 O O . PRO A 1 971 ? 49.615 1.403 7.786 1.00 85.75 971 PRO A O 1
ATOM 7207 N N . LEU A 1 972 ? 49.553 1.235 10.043 1.00 90.12 972 LEU A N 1
ATOM 7208 C CA . LEU A 1 972 ? 48.173 1.689 10.264 1.00 90.12 972 LEU A CA 1
ATOM 7209 C C . LEU A 1 972 ? 47.839 2.934 9.429 1.00 90.12 972 LEU A C 1
ATOM 7211 O O . LEU A 1 972 ? 48.531 3.953 9.528 1.00 90.12 972 LEU A O 1
ATOM 7215 N N . THR A 1 973 ? 46.759 2.885 8.647 1.00 92.12 973 THR A N 1
ATOM 7216 C CA . THR A 1 973 ? 46.269 4.046 7.888 1.00 92.12 973 THR A CA 1
ATOM 7217 C C . THR A 1 973 ? 45.310 4.909 8.711 1.00 92.12 973 THR A C 1
ATOM 7219 O O . THR A 1 973 ? 44.757 4.489 9.734 1.00 92.12 973 THR A O 1
ATOM 7222 N N . GLN A 1 974 ? 45.055 6.140 8.258 1.00 91.31 974 GLN A N 1
ATOM 7223 C CA . GLN A 1 974 ? 44.044 6.993 8.886 1.00 91.31 974 GLN A CA 1
ATOM 7224 C C . GLN A 1 974 ? 42.635 6.373 8.784 1.00 91.31 974 GLN A C 1
ATOM 7226 O O . GLN A 1 974 ? 41.837 6.528 9.708 1.00 91.31 974 GLN A O 1
ATOM 7231 N N . PHE A 1 975 ? 42.330 5.634 7.707 1.00 87.38 975 PHE A N 1
ATOM 7232 C CA . PHE A 1 975 ? 41.059 4.911 7.556 1.00 87.38 975 PHE A CA 1
ATOM 7233 C C . PHE A 1 975 ? 40.948 3.748 8.547 1.00 87.38 975 PHE A C 1
ATOM 7235 O O . PHE A 1 975 ? 39.895 3.590 9.168 1.00 87.38 975 PHE A O 1
ATOM 7242 N N . ASP A 1 976 ? 42.023 2.988 8.761 1.00 88.50 976 ASP A N 1
ATOM 7243 C CA . ASP A 1 976 ? 42.045 1.885 9.731 1.00 88.50 976 ASP A CA 1
ATOM 7244 C C . ASP A 1 976 ? 41.801 2.384 11.157 1.00 88.50 976 ASP A C 1
ATOM 7246 O O . ASP A 1 976 ? 41.030 1.785 11.906 1.00 88.50 976 ASP A O 1
ATOM 7250 N N . ALA A 1 977 ? 42.366 3.541 11.511 1.00 90.38 977 ALA A N 1
ATOM 7251 C CA . ALA A 1 977 ? 42.121 4.181 12.800 1.00 90.38 977 ALA A CA 1
ATOM 7252 C C . ALA A 1 977 ? 40.637 4.551 13.013 1.00 90.38 977 ALA A C 1
ATOM 7254 O O . ALA A 1 977 ? 40.080 4.297 14.085 1.00 90.38 977 ALA A O 1
ATOM 7255 N N . TYR A 1 978 ? 39.964 5.105 11.997 1.00 89.38 978 TYR A N 1
ATOM 7256 C CA . TYR A 1 978 ? 38.518 5.363 12.053 1.00 89.38 978 TYR A CA 1
ATOM 7257 C C . TYR A 1 978 ? 37.700 4.064 12.122 1.00 89.38 978 TYR A C 1
ATOM 7259 O O . TYR A 1 978 ? 36.762 3.970 12.915 1.00 89.38 978 TYR A O 1
ATOM 7267 N N . ASN A 1 979 ? 38.062 3.046 11.338 1.00 84.50 979 ASN A N 1
ATOM 7268 C CA . ASN A 1 979 ? 37.384 1.747 11.332 1.00 84.50 979 ASN A CA 1
ATOM 7269 C C . ASN A 1 979 ? 37.516 1.010 12.672 1.00 84.50 979 ASN A C 1
ATOM 7271 O O . ASN A 1 979 ? 36.559 0.377 13.127 1.00 84.50 979 ASN A O 1
ATOM 7275 N N . TYR A 1 980 ? 38.658 1.140 13.346 1.00 90.06 980 TYR A N 1
ATOM 7276 C CA . TYR A 1 980 ? 38.850 0.651 14.708 1.00 90.06 980 TYR A CA 1
ATOM 7277 C C . TYR A 1 980 ? 37.879 1.330 15.695 1.00 90.06 980 TYR A C 1
ATOM 7279 O O . TYR A 1 980 ? 37.213 0.643 16.473 1.00 90.06 980 TYR A O 1
ATOM 7287 N N . LEU A 1 981 ? 37.717 2.662 15.633 1.00 89.38 981 LEU A N 1
ATOM 7288 C CA . LEU A 1 981 ? 36.758 3.384 16.486 1.00 89.38 981 LEU A CA 1
ATOM 7289 C C . LEU A 1 981 ? 35.310 2.954 16.223 1.00 89.38 981 LEU A C 1
ATOM 7291 O O . LEU A 1 981 ? 34.551 2.760 17.176 1.00 89.38 981 LEU A O 1
ATOM 7295 N N . ILE A 1 982 ? 34.942 2.762 14.952 1.00 76.75 982 ILE A N 1
ATOM 7296 C CA . ILE A 1 982 ? 33.625 2.240 14.558 1.00 76.75 982 ILE A CA 1
ATOM 7297 C C . ILE A 1 982 ? 33.410 0.849 15.161 1.00 76.75 982 ILE A C 1
ATOM 7299 O O . ILE A 1 982 ? 32.394 0.614 15.812 1.00 76.75 982 ILE A O 1
ATOM 7303 N N . SER A 1 983 ? 34.381 -0.053 15.007 1.00 80.12 983 SER A N 1
ATOM 7304 C CA . SER A 1 983 ? 34.296 -1.429 15.512 1.00 80.12 983 SER A CA 1
ATOM 7305 C C . SER A 1 983 ? 34.165 -1.474 17.037 1.00 80.12 983 SER A C 1
ATOM 7307 O O . SER A 1 983 ? 33.368 -2.243 17.574 1.00 80.12 983 SER A O 1
ATOM 7309 N N . LYS A 1 984 ? 34.886 -0.601 17.752 1.00 87.50 984 LYS A N 1
ATOM 7310 C CA . LYS A 1 984 ? 34.805 -0.477 19.215 1.00 87.50 984 LYS A CA 1
ATOM 7311 C C . LYS A 1 984 ? 33.437 0.032 19.676 1.00 87.50 984 LYS A C 1
ATOM 7313 O O . LYS A 1 984 ? 32.867 -0.522 20.616 1.00 87.50 984 LYS A O 1
ATOM 7318 N N . ALA A 1 985 ? 32.896 1.052 19.008 1.00 76.00 985 ALA A N 1
ATOM 7319 C CA . ALA A 1 985 ? 31.562 1.573 19.302 1.00 76.00 985 ALA A CA 1
ATOM 7320 C C . ALA A 1 985 ? 30.466 0.535 19.004 1.00 76.00 985 ALA A C 1
ATOM 7322 O O . ALA A 1 985 ? 29.566 0.334 19.818 1.00 76.00 985 ALA A O 1
ATOM 7323 N N . GLN A 1 986 ? 30.592 -0.191 17.890 1.00 70.50 986 GLN A N 1
ATOM 7324 C CA . GLN A 1 986 ? 29.673 -1.264 17.517 1.00 70.50 986 GLN A CA 1
ATOM 7325 C C . GLN A 1 986 ? 29.695 -2.413 18.536 1.00 70.50 986 GLN A C 1
ATOM 7327 O O . GLN A 1 986 ? 28.639 -2.870 18.966 1.00 70.50 986 GLN A O 1
ATOM 7332 N N . ALA A 1 987 ? 30.876 -2.851 18.985 1.00 76.06 987 ALA A N 1
ATOM 7333 C CA . ALA A 1 987 ? 30.996 -3.885 20.014 1.00 76.06 987 ALA A CA 1
ATOM 7334 C C . ALA A 1 987 ? 30.334 -3.467 21.341 1.00 76.06 987 ALA A C 1
ATOM 7336 O O . ALA A 1 987 ? 29.639 -4.268 21.969 1.00 76.06 987 ALA A O 1
ATOM 7337 N N . ALA A 1 988 ? 30.490 -2.200 21.744 1.00 77.94 988 ALA A N 1
ATOM 7338 C CA . ALA A 1 988 ? 29.833 -1.658 22.933 1.00 77.94 988 ALA A CA 1
ATOM 7339 C C . ALA A 1 988 ? 28.299 -1.630 22.794 1.00 77.94 988 ALA A C 1
ATOM 7341 O O . ALA A 1 988 ? 27.592 -1.981 23.740 1.00 77.94 988 ALA A O 1
ATOM 7342 N N . ALA A 1 989 ? 27.780 -1.261 21.618 1.00 60.97 989 ALA A N 1
ATOM 7343 C CA . ALA A 1 989 ? 26.347 -1.276 21.336 1.00 60.97 989 ALA A CA 1
ATOM 7344 C C . ALA A 1 989 ? 25.771 -2.704 21.377 1.00 60.97 989 ALA A C 1
ATOM 7346 O O . ALA A 1 989 ? 24.774 -2.943 22.060 1.00 60.97 989 ALA A O 1
ATOM 7347 N N . VAL A 1 990 ? 26.438 -3.666 20.725 1.00 62.72 990 VAL A N 1
ATOM 7348 C CA . VAL A 1 990 ? 26.028 -5.084 20.694 1.00 62.72 990 VAL A CA 1
ATOM 7349 C C . VAL A 1 990 ? 25.992 -5.696 22.097 1.00 62.72 990 VAL A C 1
ATOM 7351 O O . VAL A 1 990 ? 25.068 -6.441 22.411 1.00 62.72 990 VAL A O 1
ATOM 7354 N N . ALA A 1 991 ? 26.953 -5.360 22.960 1.00 74.75 991 ALA A N 1
ATOM 7355 C CA . ALA A 1 991 ? 26.990 -5.870 24.330 1.00 74.75 991 ALA A CA 1
ATOM 7356 C C . ALA A 1 991 ? 26.004 -5.154 25.277 1.00 74.75 991 ALA A C 1
ATOM 7358 O O . ALA A 1 991 ? 25.420 -5.784 26.157 1.00 74.75 991 ALA A O 1
ATOM 7359 N N . GLY A 1 992 ? 25.835 -3.835 25.135 1.00 70.19 992 GLY A N 1
ATOM 7360 C CA . GLY A 1 992 ? 25.114 -3.010 26.108 1.00 70.19 992 GLY A CA 1
ATOM 7361 C C . GLY A 1 992 ? 23.610 -2.890 25.867 1.00 70.19 992 GLY A C 1
ATOM 7362 O O . GLY A 1 992 ? 22.836 -2.855 26.826 1.00 70.19 992 GLY A O 1
ATOM 7363 N N . ILE A 1 993 ? 23.178 -2.819 24.605 1.00 63.50 993 ILE A N 1
ATOM 7364 C CA . ILE A 1 993 ? 21.773 -2.569 24.257 1.00 63.50 993 ILE A CA 1
ATOM 7365 C C . ILE A 1 993 ? 20.846 -3.715 24.711 1.00 63.50 993 ILE A C 1
ATOM 7367 O O . ILE A 1 993 ? 19.826 -3.404 25.331 1.00 63.50 993 ILE A O 1
ATOM 7371 N N . PRO A 1 994 ? 21.153 -5.012 24.485 1.00 58.19 994 PRO A N 1
ATOM 7372 C CA . PRO A 1 994 ? 20.261 -6.103 24.893 1.00 58.19 994 PRO A CA 1
ATOM 7373 C C . PRO A 1 994 ? 19.966 -6.111 26.399 1.00 58.19 994 PRO A C 1
ATOM 7375 O O . PRO A 1 994 ? 18.806 -6.197 26.801 1.00 58.19 994 PRO A O 1
ATOM 7378 N N . THR A 1 995 ? 21.000 -5.934 27.226 1.00 74.31 995 THR A N 1
ATOM 7379 C CA . THR A 1 995 ? 20.885 -5.902 28.691 1.00 74.31 995 THR A CA 1
ATOM 7380 C C . THR A 1 995 ? 19.999 -4.749 29.161 1.00 74.31 995 THR A C 1
ATOM 7382 O O . THR A 1 995 ? 19.031 -4.968 29.886 1.00 74.31 995 THR A O 1
ATOM 7385 N N . LYS A 1 996 ? 20.248 -3.525 28.674 1.00 71.38 996 LYS A N 1
ATOM 7386 C CA . LYS A 1 996 ? 19.440 -2.340 29.028 1.00 71.38 996 LYS A CA 1
ATOM 7387 C C . LYS A 1 996 ? 17.975 -2.499 28.635 1.00 71.38 996 LYS A C 1
ATOM 7389 O O . LYS A 1 996 ? 17.084 -2.026 29.332 1.00 71.38 996 LYS A O 1
ATOM 7394 N N . ARG A 1 997 ? 17.704 -3.188 27.527 1.00 62.00 997 ARG A N 1
ATOM 7395 C CA . ARG A 1 997 ? 16.336 -3.461 27.076 1.00 62.00 997 ARG A CA 1
ATOM 7396 C C . ARG A 1 997 ? 15.633 -4.515 27.928 1.00 62.00 997 ARG A C 1
ATOM 7398 O O . ARG A 1 997 ? 14.442 -4.374 28.187 1.00 62.00 997 ARG A O 1
ATOM 7405 N N . GLN A 1 998 ? 16.350 -5.522 28.423 1.00 61.16 998 GLN A N 1
ATOM 7406 C CA . GLN A 1 998 ? 15.796 -6.463 29.401 1.00 61.16 998 GLN A CA 1
ATOM 7407 C C . GLN A 1 998 ? 15.424 -5.758 30.717 1.00 61.16 998 GLN A C 1
ATOM 7409 O O . GLN A 1 998 ? 14.367 -6.028 31.293 1.00 61.16 998 GLN A O 1
ATOM 7414 N N . GLU A 1 999 ? 16.254 -4.814 31.161 1.00 73.75 999 GLU A N 1
ATOM 7415 C CA . GLU A 1 999 ? 15.964 -3.962 32.319 1.00 73.75 999 GLU A CA 1
ATOM 7416 C C . GLU A 1 999 ? 14.708 -3.105 32.078 1.00 73.75 999 GLU A C 1
ATOM 7418 O O . GLU A 1 999 ? 13.811 -3.090 32.919 1.00 73.75 999 GLU A O 1
ATOM 7423 N N . ILE A 1 1000 ? 14.576 -2.482 30.898 1.00 58.81 1000 ILE A N 1
ATOM 7424 C CA . ILE A 1 1000 ? 13.367 -1.740 30.495 1.00 58.81 1000 ILE A CA 1
ATOM 7425 C C . ILE A 1 1000 ? 12.120 -2.637 30.521 1.00 58.81 1000 ILE A C 1
ATOM 7427 O O . ILE A 1 1000 ? 11.105 -2.246 31.089 1.00 58.81 1000 ILE A O 1
ATOM 7431 N N . ASN A 1 1001 ? 12.188 -3.855 29.977 1.00 57.56 1001 ASN A N 1
ATOM 7432 C CA . ASN A 1 1001 ? 11.058 -4.794 29.996 1.00 57.56 1001 ASN A CA 1
ATOM 7433 C C . ASN A 1 1001 ? 10.637 -5.163 31.427 1.00 57.56 1001 ASN A C 1
ATOM 7435 O O . ASN A 1 1001 ? 9.447 -5.282 31.719 1.00 57.56 1001 ASN A O 1
ATOM 7439 N N . THR A 1 1002 ? 11.606 -5.288 32.335 1.00 69.38 1002 THR A N 1
ATOM 7440 C CA . THR A 1 1002 ? 11.352 -5.552 33.759 1.00 69.38 1002 THR A CA 1
ATOM 7441 C C . THR A 1 1002 ? 10.675 -4.361 34.442 1.00 69.38 1002 THR A C 1
ATOM 7443 O O . THR A 1 1002 ? 9.772 -4.547 35.257 1.00 69.38 1002 THR A O 1
ATOM 7446 N N . LEU A 1 1003 ? 11.067 -3.132 34.095 1.00 69.19 1003 LEU A N 1
ATOM 7447 C CA . LEU A 1 1003 ? 10.413 -1.909 34.572 1.00 69.19 1003 LEU A CA 1
ATOM 7448 C C . LEU A 1 1003 ? 8.997 -1.772 33.988 1.00 69.19 1003 LEU A C 1
ATOM 7450 O O . LEU A 1 1003 ? 8.065 -1.405 34.700 1.00 69.19 1003 LEU A O 1
ATOM 7454 N N . TYR A 1 1004 ? 8.789 -2.162 32.727 1.00 64.94 1004 TYR A N 1
ATOM 7455 C CA . TYR A 1 1004 ? 7.470 -2.140 32.096 1.00 64.94 1004 TYR A CA 1
ATOM 7456 C C . TYR A 1 1004 ? 6.474 -3.148 32.642 1.00 64.94 1004 TYR A C 1
ATOM 7458 O O . TYR A 1 1004 ? 5.280 -2.844 32.719 1.00 64.94 1004 TYR A O 1
ATOM 7466 N N . ALA A 1 1005 ? 6.941 -4.314 33.079 1.00 66.25 1005 ALA A N 1
ATOM 7467 C CA . ALA A 1 1005 ? 6.092 -5.264 33.784 1.00 66.25 1005 ALA A CA 1
ATOM 7468 C C . ALA A 1 1005 ? 5.457 -4.636 35.042 1.00 66.25 1005 ALA A C 1
ATOM 7470 O O . ALA A 1 1005 ? 4.312 -4.938 35.360 1.00 66.25 1005 ALA A O 1
ATOM 7471 N N . GLN A 1 1006 ? 6.150 -3.701 35.703 1.00 71.94 1006 GLN A N 1
ATOM 7472 C CA . GLN A 1 1006 ? 5.644 -2.999 36.891 1.00 71.94 1006 GLN A CA 1
ATOM 7473 C C . GLN A 1 1006 ? 4.609 -1.908 36.560 1.00 71.94 1006 GLN A C 1
ATOM 7475 O O . GLN A 1 1006 ? 3.828 -1.523 37.427 1.00 71.94 1006 GLN A O 1
ATOM 7480 N N . LEU A 1 1007 ? 4.592 -1.417 35.315 1.00 62.72 1007 LEU A N 1
ATOM 7481 C CA . LEU A 1 1007 ? 3.644 -0.413 34.811 1.00 62.72 1007 LEU A CA 1
ATOM 7482 C C . LEU A 1 1007 ? 2.456 -1.028 34.051 1.00 62.72 1007 LEU A C 1
ATOM 7484 O O . LEU A 1 1007 ? 1.525 -0.310 33.688 1.00 62.72 1007 LEU A O 1
ATOM 7488 N N . THR A 1 1008 ? 2.492 -2.335 33.774 1.00 66.38 1008 THR A N 1
ATOM 7489 C CA . THR A 1 1008 ? 1.432 -3.047 33.049 1.00 66.38 1008 THR A CA 1
ATOM 7490 C C . THR A 1 1008 ? 0.138 -3.040 33.868 1.00 66.38 1008 THR A C 1
ATOM 7492 O O . THR A 1 1008 ? 0.205 -3.283 35.074 1.00 66.38 1008 THR A O 1
ATOM 7495 N N . PRO A 1 1009 ? -1.039 -2.828 33.242 1.00 69.69 1009 PRO A N 1
ATOM 7496 C CA . PRO A 1 1009 ? -2.316 -2.950 33.930 1.00 69.69 1009 PRO A CA 1
ATOM 7497 C C . PRO A 1 1009 ? -2.414 -4.277 34.687 1.00 69.69 1009 PRO A C 1
ATOM 7499 O O . PRO A 1 1009 ? -2.387 -5.338 34.072 1.00 69.69 1009 PRO A O 1
ATOM 7502 N N . GLY A 1 1010 ? -2.473 -4.221 36.017 1.00 67.56 1010 GLY A N 1
ATOM 7503 C CA . GLY A 1 1010 ? -2.356 -5.421 36.846 1.00 67.56 1010 GLY A CA 1
ATOM 7504 C C . GLY A 1 1010 ? -3.626 -6.275 36.823 1.00 67.56 1010 GLY A C 1
ATOM 7505 O O . GLY A 1 1010 ? -4.718 -5.797 36.519 1.00 67.56 1010 GLY A O 1
ATOM 7506 N N . ASP A 1 1011 ? -3.536 -7.526 37.248 1.00 75.94 1011 ASP A N 1
ATOM 7507 C CA . ASP A 1 1011 ? -4.716 -8.397 37.352 1.00 75.94 1011 ASP A CA 1
ATOM 7508 C C . ASP A 1 1011 ? -5.489 -8.231 38.676 1.00 75.94 1011 ASP A C 1
ATOM 7510 O O . ASP A 1 1011 ? -6.581 -8.763 38.858 1.00 75.94 1011 ASP A O 1
ATOM 7514 N N . SER A 1 1012 ? -4.953 -7.427 39.597 1.00 69.81 1012 SER A N 1
ATOM 7515 C CA . SER A 1 1012 ? -5.466 -7.210 40.955 1.00 69.81 1012 SER A CA 1
ATOM 7516 C C . SER A 1 1012 ? -6.540 -6.120 41.082 1.00 69.81 1012 SER A C 1
ATOM 7518 O O . SER A 1 1012 ? -6.845 -5.687 42.196 1.00 69.81 1012 SER A O 1
ATOM 7520 N N . TYR A 1 1013 ? -7.090 -5.610 39.973 1.00 81.75 1013 TYR A N 1
ATOM 7521 C CA . TYR A 1 1013 ? -8.096 -4.545 40.028 1.00 81.75 1013 TYR A CA 1
ATOM 7522 C C . TYR A 1 1013 ? -9.378 -5.062 40.674 1.00 81.75 1013 TYR A C 1
ATOM 7524 O O . TYR A 1 1013 ? -9.970 -6.036 40.215 1.00 81.75 1013 TYR A O 1
ATOM 7532 N N . THR A 1 1014 ? -9.831 -4.367 41.714 1.00 80.69 1014 THR A N 1
ATOM 7533 C CA . THR A 1 1014 ? -11.136 -4.608 42.329 1.00 80.69 1014 THR A CA 1
ATOM 7534 C C . THR A 1 1014 ? -12.063 -3.446 41.972 1.00 80.69 1014 THR A C 1
ATOM 7536 O O . THR A 1 1014 ? -11.740 -2.304 42.317 1.00 80.69 1014 THR A O 1
ATOM 7539 N N . PRO A 1 1015 ? -13.199 -3.697 41.293 1.00 84.50 1015 PRO A N 1
ATOM 7540 C CA . PRO A 1 1015 ? -14.149 -2.650 40.943 1.00 84.50 1015 PRO A CA 1
ATOM 7541 C C . PRO A 1 1015 ? -14.628 -1.837 42.146 1.00 84.50 1015 PRO A C 1
ATOM 7543 O O . PRO A 1 1015 ? -14.934 -2.388 43.203 1.00 84.50 1015 PRO A O 1
ATOM 7546 N N . ASN A 1 1016 ? -14.762 -0.520 41.959 1.00 83.25 1016 ASN A N 1
ATOM 7547 C CA . ASN A 1 1016 ? -15.479 0.365 42.879 1.00 83.25 1016 ASN A CA 1
ATOM 7548 C C . ASN A 1 1016 ? -16.795 0.814 42.217 1.00 83.25 1016 ASN A C 1
ATOM 7550 O O . ASN A 1 1016 ? -16.790 1.789 41.455 1.00 83.25 1016 ASN A O 1
ATOM 7554 N N . PRO A 1 1017 ? -17.924 0.126 42.487 1.00 83.75 1017 PRO A N 1
ATOM 7555 C CA . PRO A 1 1017 ? -19.184 0.381 41.793 1.00 83.75 1017 PRO A CA 1
ATOM 7556 C C . PRO A 1 1017 ? -19.696 1.810 41.982 1.00 83.75 1017 PRO A C 1
ATOM 7558 O O . PRO A 1 1017 ? -20.187 2.416 41.035 1.00 83.75 1017 PRO A O 1
ATOM 7561 N N . THR A 1 1018 ? -19.535 2.382 43.179 1.00 84.81 1018 THR A N 1
ATOM 7562 C CA . THR A 1 1018 ? -19.987 3.746 43.491 1.00 84.81 1018 THR A CA 1
ATOM 7563 C C . THR A 1 1018 ? -19.205 4.792 42.702 1.00 84.81 1018 THR A C 1
ATOM 7565 O O . THR A 1 1018 ? -19.790 5.731 42.164 1.00 84.81 1018 THR A O 1
ATOM 7568 N N . LEU A 1 1019 ? -17.882 4.635 42.612 1.00 85.69 1019 LEU A N 1
ATOM 7569 C CA . LEU A 1 1019 ? -17.037 5.549 41.846 1.00 85.69 1019 LEU A CA 1
ATOM 7570 C C . LEU A 1 1019 ? -17.352 5.465 40.346 1.00 85.69 1019 LEU A C 1
ATOM 7572 O O . LEU A 1 1019 ? -17.514 6.495 39.696 1.00 85.69 1019 LEU A O 1
ATOM 7576 N N . LEU A 1 1020 ? -17.505 4.248 39.817 1.00 87.69 1020 LEU A N 1
ATOM 7577 C CA . LEU A 1 1020 ? -17.857 4.012 38.416 1.00 87.69 1020 LEU A CA 1
ATOM 7578 C C . LEU A 1 1020 ? -19.263 4.522 38.067 1.00 87.69 1020 LEU A C 1
ATOM 7580 O O . LEU A 1 1020 ? -19.467 5.054 36.982 1.00 87.69 1020 LEU A O 1
ATOM 7584 N N . ALA A 1 1021 ? -20.248 4.387 38.957 1.00 84.56 1021 ALA A N 1
ATOM 7585 C CA . ALA A 1 1021 ? -21.606 4.891 38.724 1.00 84.56 1021 ALA A CA 1
ATOM 7586 C C . ALA A 1 1021 ? -21.655 6.428 38.597 1.00 84.56 1021 ALA A C 1
ATOM 7588 O O . ALA A 1 1021 ? -22.451 6.972 37.824 1.00 84.56 1021 ALA A O 1
ATOM 7589 N N . ASN A 1 1022 ? -20.777 7.123 39.328 1.00 86.50 1022 ASN A N 1
ATOM 7590 C CA . ASN A 1 1022 ? -20.677 8.583 39.331 1.00 86.50 1022 ASN A CA 1
ATOM 7591 C C . ASN A 1 1022 ? -19.739 9.146 38.249 1.00 86.50 1022 ASN A C 1
ATOM 7593 O O . ASN A 1 1022 ? -19.726 10.358 38.034 1.00 86.50 1022 ASN A O 1
ATOM 7597 N N . SER A 1 1023 ? -18.966 8.301 37.565 1.00 91.38 1023 SER A N 1
ATOM 7598 C CA . SER A 1 1023 ? -18.069 8.721 36.489 1.00 91.38 1023 SER A CA 1
ATOM 7599 C C . SER A 1 1023 ? -18.761 8.722 35.122 1.00 91.38 1023 SER A C 1
ATOM 7601 O O . SER A 1 1023 ? -19.891 8.258 34.945 1.00 91.38 1023 SER A O 1
ATOM 7603 N N . SER A 1 1024 ? -18.051 9.235 34.119 1.00 93.69 1024 SER A N 1
ATOM 7604 C CA . SER A 1 1024 ? -18.425 9.120 32.706 1.00 93.69 1024 SER A CA 1
ATOM 7605 C C . SER A 1 1024 ? -17.778 7.903 32.035 1.00 93.69 1024 SER A C 1
ATOM 7607 O O . SER A 1 1024 ? -17.623 7.896 30.820 1.00 93.69 1024 SER A O 1
ATOM 7609 N N . GLY A 1 1025 ? -17.373 6.887 32.808 1.00 95.25 1025 GLY A N 1
ATOM 7610 C CA . GLY A 1 1025 ? -16.677 5.695 32.314 1.00 95.25 1025 GLY A CA 1
ATOM 7611 C C . GLY A 1 1025 ? -15.337 5.423 33.002 1.00 95.25 1025 GLY A C 1
ATOM 7612 O O . GLY A 1 1025 ? -15.091 5.882 34.123 1.00 95.25 1025 GLY A O 1
ATOM 7613 N N . TRP A 1 1026 ? -14.472 4.660 32.338 1.00 95.44 1026 TRP A N 1
ATOM 7614 C CA . TRP A 1 1026 ? -13.175 4.226 32.858 1.00 95.44 1026 TRP A CA 1
ATOM 7615 C C . TRP A 1 1026 ? -12.092 4.204 31.777 1.00 95.44 1026 TRP A C 1
ATOM 7617 O O . TRP A 1 1026 ? -12.386 4.241 30.582 1.00 95.44 1026 TRP A O 1
ATOM 7627 N N . PHE A 1 1027 ? -10.827 4.169 32.193 1.00 94.69 1027 PHE A N 1
ATOM 7628 C CA . PHE A 1 1027 ? -9.689 4.053 31.289 1.00 94.69 1027 PHE A CA 1
ATOM 7629 C C . PHE A 1 1027 ? -8.534 3.255 31.896 1.00 94.69 1027 PHE A C 1
ATOM 7631 O O . PHE A 1 1027 ? -8.396 3.151 33.115 1.00 94.69 1027 PHE A O 1
ATOM 7638 N N . ILE A 1 1028 ? -7.685 2.717 31.026 1.00 91.56 1028 ILE A N 1
ATOM 7639 C CA . ILE A 1 1028 ? -6.478 1.973 31.378 1.00 91.56 1028 ILE A CA 1
ATOM 7640 C C . ILE A 1 1028 ? -5.248 2.726 30.886 1.00 91.56 1028 ILE A C 1
ATOM 7642 O O . ILE A 1 1028 ? -5.203 3.199 29.747 1.00 91.56 1028 ILE A O 1
ATOM 7646 N N . ARG A 1 1029 ? -4.244 2.819 31.758 1.00 87.06 1029 ARG A N 1
ATOM 7647 C CA . ARG A 1 1029 ? -2.913 3.337 31.465 1.00 87.06 1029 ARG A CA 1
ATOM 7648 C C . ARG A 1 1029 ? -2.036 2.254 30.879 1.00 87.06 1029 ARG A C 1
ATOM 7650 O O . ARG A 1 1029 ? -1.823 1.234 31.522 1.00 87.06 1029 ARG A O 1
ATOM 7657 N N . PHE A 1 1030 ? -1.490 2.512 29.697 1.00 86.06 1030 PHE A N 1
ATOM 7658 C CA . PHE A 1 1030 ? -0.405 1.700 29.177 1.00 86.06 1030 PHE A CA 1
ATOM 7659 C C . PHE A 1 1030 ? 0.955 2.265 29.588 1.00 86.06 1030 PHE A C 1
ATOM 7661 O O . PHE A 1 1030 ? 1.084 3.485 29.803 1.00 86.06 1030 PHE A O 1
ATOM 7668 N N . PRO A 1 1031 ? 1.968 1.392 29.694 1.00 74.38 1031 PRO A N 1
ATOM 7669 C CA . PRO A 1 1031 ? 3.350 1.823 29.750 1.00 74.38 1031 PRO A CA 1
ATOM 7670 C C . PRO A 1 1031 ? 3.765 2.607 28.493 1.00 74.38 1031 PRO A C 1
ATOM 7672 O O . PRO A 1 1031 ? 3.142 2.492 27.439 1.00 74.38 1031 PRO A O 1
ATOM 7675 N N . SER A 1 1032 ? 4.824 3.416 28.595 1.00 73.69 1032 SER A N 1
ATOM 7676 C CA . SER A 1 1032 ? 5.345 4.179 27.450 1.00 73.69 1032 SER A CA 1
ATOM 7677 C C . SER A 1 1032 ? 5.672 3.256 26.263 1.00 73.69 1032 SER A C 1
ATOM 7679 O O . SER A 1 1032 ? 6.328 2.230 26.413 1.00 73.69 1032 SER A O 1
ATOM 7681 N N . GLY A 1 1033 ? 5.195 3.620 25.070 1.00 77.44 1033 GLY A N 1
ATOM 7682 C CA . GLY A 1 1033 ? 5.367 2.837 23.841 1.00 77.44 1033 GLY A CA 1
ATOM 7683 C C . GLY A 1 1033 ? 4.299 1.768 23.590 1.00 77.44 1033 GLY A C 1
ATOM 7684 O O . GLY A 1 1033 ? 4.061 1.444 22.427 1.00 77.44 1033 GLY A O 1
ATOM 7685 N N . GLU A 1 1034 ? 3.609 1.261 24.616 1.00 86.25 1034 GLU A N 1
ATOM 7686 C CA . GLU A 1 1034 ? 2.479 0.348 24.414 1.00 86.25 1034 GLU A CA 1
ATOM 7687 C C . GLU A 1 1034 ? 1.229 1.117 23.966 1.00 86.25 1034 GLU A C 1
ATOM 7689 O O . GLU A 1 1034 ? 0.855 2.121 24.565 1.00 86.25 1034 GLU A O 1
ATOM 7694 N N . LYS A 1 1035 ? 0.581 0.650 22.894 1.00 91.56 1035 LYS A N 1
ATOM 7695 C CA . LYS A 1 1035 ? -0.452 1.404 22.173 1.00 91.56 1035 LYS A CA 1
ATOM 7696 C C . LYS A 1 1035 ? -1.487 0.517 21.499 1.00 91.56 1035 LYS A C 1
ATOM 7698 O O . LYS A 1 1035 ? -1.208 -0.622 21.136 1.00 91.56 1035 LYS A O 1
ATOM 7703 N N . VAL A 1 1036 ? -2.677 1.058 21.255 1.00 95.00 1036 VAL A N 1
ATOM 7704 C CA . VAL A 1 1036 ? -3.773 0.340 20.589 1.00 95.00 1036 VAL A CA 1
ATOM 7705 C C . VAL A 1 1036 ? -3.788 0.696 19.107 1.00 95.00 1036 VAL A C 1
ATOM 7707 O O . VAL A 1 1036 ? -4.102 1.820 18.717 1.00 95.00 1036 VAL A O 1
ATOM 7710 N N . LEU A 1 1037 ? -3.454 -0.276 18.258 1.00 91.75 1037 LEU A N 1
ATOM 7711 C CA . LEU A 1 1037 ? -3.340 -0.095 16.802 1.00 91.75 1037 LEU A CA 1
ATOM 7712 C C . LEU A 1 1037 ? -4.408 -0.856 16.007 1.00 91.75 1037 LEU A C 1
ATOM 7714 O O . LEU A 1 1037 ? -4.376 -0.839 14.779 1.00 91.75 1037 LEU A O 1
ATOM 7718 N N . SER A 1 1038 ? -5.357 -1.475 16.706 1.00 88.31 1038 SER A N 1
ATOM 7719 C CA . SER A 1 1038 ? -6.492 -2.198 16.138 1.00 88.31 1038 SER A CA 1
ATOM 7720 C C . SER A 1 1038 ? -7.780 -1.819 16.869 1.00 88.31 1038 SER A C 1
ATOM 7722 O O . SER A 1 1038 ? -7.752 -1.404 18.027 1.00 88.31 1038 SER A O 1
ATOM 7724 N N . SER A 1 1039 ? -8.924 -1.933 16.191 1.00 90.00 1039 SER A N 1
ATOM 7725 C CA . SER A 1 1039 ? -10.229 -1.636 16.806 1.00 90.00 1039 SER A CA 1
ATOM 7726 C C . SER A 1 1039 ? -10.600 -2.682 17.856 1.00 90.00 1039 SER A C 1
ATOM 7728 O O . SER A 1 1039 ? -10.253 -3.853 17.702 1.00 90.00 1039 SER A O 1
ATOM 7730 N N . SER A 1 1040 ? -11.320 -2.270 18.902 1.00 93.12 1040 SER A N 1
ATOM 7731 C CA . SER A 1 1040 ? -11.865 -3.187 19.906 1.00 93.12 1040 SER A CA 1
ATOM 7732 C C . SER A 1 1040 ? -13.144 -3.878 19.421 1.00 93.12 1040 SER A C 1
ATOM 7734 O O . SER A 1 1040 ? -13.731 -3.508 18.399 1.00 93.12 1040 SER A O 1
ATOM 7736 N N . THR A 1 1041 ? -13.562 -4.900 20.164 1.00 89.31 1041 THR A N 1
ATOM 7737 C CA . THR A 1 1041 ? -14.809 -5.638 19.962 1.00 89.31 1041 THR A CA 1
ATOM 7738 C C . THR A 1 1041 ? -15.529 -5.780 21.297 1.00 89.31 1041 THR A C 1
ATOM 7740 O O . THR A 1 1041 ? -15.002 -6.410 22.214 1.00 89.31 1041 THR A O 1
ATOM 7743 N N . SER A 1 1042 ? -16.749 -5.260 21.393 1.00 90.06 1042 SER A N 1
ATOM 7744 C CA . SER A 1 1042 ? -17.638 -5.517 22.520 1.00 90.06 1042 SER A CA 1
ATOM 7745 C C . SER A 1 1042 ? -18.458 -6.771 22.238 1.00 90.06 1042 SER A C 1
ATOM 7747 O O . SER A 1 1042 ? -19.153 -6.864 21.227 1.00 90.06 1042 SER A O 1
ATOM 7749 N N . PHE A 1 1043 ? -18.369 -7.763 23.119 1.00 86.12 1043 PHE A N 1
ATOM 7750 C CA . PHE A 1 1043 ? -19.060 -9.037 22.965 1.00 86.12 1043 PHE A CA 1
ATOM 7751 C C . PHE A 1 1043 ? -19.424 -9.629 24.326 1.00 86.12 1043 PHE A C 1
ATOM 7753 O O . PHE A 1 1043 ? -18.575 -9.724 25.209 1.00 86.12 1043 PHE A O 1
ATOM 7760 N N . ALA A 1 1044 ? -20.687 -10.040 24.487 1.00 83.88 1044 ALA A N 1
ATOM 7761 C CA . ALA A 1 1044 ? -21.197 -10.711 25.689 1.00 83.88 1044 ALA A CA 1
ATOM 7762 C C . ALA A 1 1044 ? -20.788 -10.023 27.013 1.00 83.88 1044 ALA A C 1
ATOM 7764 O O . ALA A 1 1044 ? -20.265 -10.658 27.926 1.00 83.88 1044 ALA A O 1
ATOM 7765 N N . GLY A 1 1045 ? -20.990 -8.702 27.100 1.00 86.69 1045 GLY A N 1
ATOM 7766 C CA . GLY A 1 1045 ? -20.670 -7.907 28.294 1.00 86.69 1045 GLY A CA 1
ATOM 7767 C C . GLY A 1 1045 ? -19.178 -7.624 28.512 1.00 86.69 1045 GLY A C 1
ATOM 7768 O O . GLY A 1 1045 ? -18.829 -6.980 29.501 1.00 86.69 1045 GLY A O 1
ATOM 7769 N N . SER A 1 1046 ? -18.312 -8.053 27.595 1.00 90.50 1046 SER A N 1
ATOM 7770 C CA . SER A 1 1046 ? -16.864 -7.845 27.644 1.00 90.50 1046 SER A CA 1
ATOM 7771 C C . SER A 1 1046 ? -16.396 -6.915 26.528 1.00 90.50 1046 SER A C 1
ATOM 7773 O O . SER A 1 1046 ? -16.977 -6.905 25.446 1.00 90.50 1046 SER A O 1
ATOM 7775 N N . VAL A 1 1047 ? -15.311 -6.181 26.765 1.00 94.19 1047 VAL A N 1
ATOM 7776 C CA . VAL A 1 1047 ? -14.547 -5.461 25.744 1.00 94.19 1047 VAL A CA 1
ATOM 7777 C C . VAL A 1 1047 ? -13.230 -6.183 25.487 1.00 94.19 1047 VAL A C 1
ATOM 7779 O O . VAL A 1 1047 ? -12.492 -6.514 26.418 1.00 94.19 1047 VAL A O 1
ATOM 7782 N N . LEU A 1 1048 ? -12.966 -6.454 24.212 1.00 93.25 1048 LEU A N 1
ATOM 7783 C CA . LEU A 1 1048 ? -11.817 -7.207 23.726 1.00 93.25 1048 LEU A CA 1
ATOM 7784 C C . LEU A 1 1048 ? -10.966 -6.298 22.842 1.00 93.25 1048 LEU A C 1
ATOM 7786 O O . LEU A 1 1048 ? -11.488 -5.697 21.903 1.00 93.25 1048 LEU A O 1
ATOM 7790 N N . PHE A 1 1049 ? -9.667 -6.192 23.099 1.00 94.75 1049 PHE A N 1
ATOM 7791 C CA . PHE A 1 1049 ? -8.770 -5.397 22.255 1.00 94.75 1049 PHE A CA 1
ATOM 7792 C C . PHE A 1 1049 ? -7.335 -5.908 22.310 1.00 94.75 1049 PHE A C 1
ATOM 7794 O O . PHE A 1 1049 ? -6.978 -6.701 23.176 1.00 94.75 1049 PHE A O 1
ATOM 7801 N N . THR A 1 1050 ? -6.512 -5.451 21.372 1.00 92.88 1050 THR A N 1
ATOM 7802 C CA . THR A 1 1050 ? -5.088 -5.776 21.319 1.00 92.88 1050 THR A CA 1
ATOM 7803 C C . THR A 1 1050 ? -4.233 -4.516 21.363 1.00 92.88 1050 THR A C 1
ATOM 7805 O O . THR A 1 1050 ? -4.622 -3.456 20.862 1.00 92.88 1050 THR A O 1
ATOM 7808 N N . THR A 1 1051 ? -3.058 -4.631 21.970 1.00 92.38 1051 THR A N 1
ATOM 7809 C CA . THR A 1 1051 ? -2.034 -3.591 22.018 1.00 92.38 1051 THR A CA 1
ATOM 7810 C C . THR A 1 1051 ? -0.759 -4.076 21.345 1.00 92.38 1051 THR A C 1
ATOM 7812 O O . THR A 1 1051 ? -0.440 -5.262 21.332 1.00 92.38 1051 THR A O 1
ATOM 7815 N N . PHE A 1 1052 ? -0.027 -3.134 20.770 1.00 88.38 1052 PHE A N 1
ATOM 7816 C CA . PHE A 1 1052 ? 1.332 -3.307 20.291 1.00 88.38 1052 PHE A CA 1
ATOM 7817 C C . PHE A 1 1052 ? 2.275 -2.616 21.265 1.00 88.38 1052 PHE A C 1
ATOM 7819 O O . PHE A 1 1052 ? 2.018 -1.476 21.651 1.00 88.38 1052 PHE A O 1
ATOM 7826 N N . ARG A 1 1053 ? 3.392 -3.257 21.596 1.00 80.62 1053 ARG A N 1
ATOM 7827 C CA . ARG A 1 1053 ? 4.506 -2.615 22.298 1.00 80.62 1053 ARG A CA 1
ATOM 7828 C C . ARG A 1 1053 ? 5.819 -2.870 21.555 1.00 80.62 1053 ARG A C 1
ATOM 7830 O O . ARG A 1 1053 ? 6.039 -4.005 21.120 1.00 80.62 1053 ARG A O 1
ATOM 7837 N N . PRO A 1 1054 ? 6.706 -1.871 21.436 1.00 71.94 1054 PRO A N 1
ATOM 7838 C CA . PRO A 1 1054 ? 8.092 -2.108 21.051 1.00 71.94 1054 PRO A CA 1
ATOM 7839 C C . PRO A 1 1054 ? 8.700 -3.155 21.990 1.00 71.94 1054 PRO A C 1
ATOM 7841 O O . PRO A 1 1054 ? 8.571 -3.055 23.209 1.00 71.94 1054 PRO A O 1
ATOM 7844 N N . SER A 1 1055 ? 9.304 -4.207 21.443 1.00 59.56 1055 SER A N 1
ATOM 7845 C CA . SER A 1 1055 ? 9.916 -5.276 22.246 1.00 59.56 1055 SER A CA 1
ATOM 7846 C C . SER A 1 1055 ? 11.364 -4.949 22.611 1.00 59.56 1055 SER A C 1
ATOM 7848 O O . SER A 1 1055 ? 11.991 -5.613 23.440 1.00 59.56 1055 SER A O 1
ATOM 7850 N N . GLY A 1 1056 ? 11.916 -3.947 21.927 1.00 49.25 1056 GLY A N 1
ATOM 7851 C CA . GLY A 1 1056 ? 13.312 -3.580 21.894 1.00 49.25 1056 GLY A CA 1
ATOM 7852 C C . GLY A 1 1056 ? 14.235 -4.646 21.307 1.00 49.25 1056 GLY A C 1
ATOM 7853 O O . GLY A 1 1056 ? 15.417 -4.379 21.103 1.00 49.25 1056 GLY A O 1
ATOM 7854 N N . GLN A 1 1057 ? 13.749 -5.850 21.027 1.00 40.62 1057 GLN A N 1
ATOM 7855 C CA . GLN A 1 1057 ? 14.599 -6.907 20.520 1.00 40.62 1057 GLN A CA 1
ATOM 7856 C C . GLN A 1 1057 ? 14.935 -6.611 19.062 1.00 40.62 1057 GLN A C 1
ATOM 7858 O O . GLN A 1 1057 ? 14.085 -6.693 18.184 1.00 40.62 1057 GLN A O 1
ATOM 7863 N N . GLN A 1 1058 ? 16.204 -6.297 18.804 1.00 34.81 1058 GLN A N 1
ATOM 7864 C CA . GLN A 1 1058 ? 16.799 -6.757 17.559 1.00 34.81 1058 GLN A CA 1
ATOM 7865 C C . GLN A 1 1058 ? 16.720 -8.281 17.643 1.00 34.81 1058 GLN A C 1
ATOM 7867 O O . GLN A 1 1058 ? 17.305 -8.864 18.562 1.00 34.81 1058 GLN A O 1
ATOM 7872 N N . THR A 1 1059 ? 15.952 -8.929 16.766 1.00 36.94 1059 THR A N 1
ATOM 7873 C CA . THR A 1 1059 ? 16.061 -10.383 16.616 1.00 36.94 1059 THR A CA 1
ATOM 7874 C C . THR A 1 1059 ? 17.543 -10.692 16.416 1.00 36.94 1059 THR A C 1
ATOM 7876 O O . THR A 1 1059 ? 18.252 -9.933 15.755 1.00 36.94 1059 THR A O 1
ATOM 7879 N N . THR A 1 1060 ? 18.033 -11.737 17.077 1.00 33.22 1060 THR A N 1
ATOM 7880 C CA . THR A 1 1060 ? 19.444 -12.029 17.401 1.00 33.22 1060 THR A CA 1
ATOM 7881 C C . THR A 1 1060 ? 20.415 -12.203 16.221 1.00 33.22 1060 THR A C 1
ATOM 7883 O O . THR A 1 1060 ? 21.527 -12.684 16.402 1.00 33.22 1060 THR A O 1
ATOM 7886 N N . THR A 1 1061 ? 20.054 -11.736 15.033 1.00 35.06 1061 THR A N 1
ATOM 7887 C CA . THR A 1 1061 ? 20.914 -11.557 13.869 1.00 35.06 1061 THR A CA 1
ATOM 7888 C C . THR A 1 1061 ? 20.219 -10.548 12.947 1.00 35.06 1061 THR A C 1
ATOM 7890 O O . THR A 1 1061 ? 19.271 -10.905 12.262 1.00 35.06 1061 THR A O 1
ATOM 7893 N N . CYS A 1 1062 ? 20.658 -9.280 12.986 1.00 32.44 1062 CYS A N 1
ATOM 7894 C CA . CYS A 1 1062 ? 20.222 -8.160 12.132 1.00 32.44 1062 CYS A CA 1
ATOM 7895 C C . CYS A 1 1062 ? 18.710 -8.121 11.808 1.00 32.44 1062 CYS A C 1
ATOM 7897 O O . CYS A 1 1062 ? 18.322 -8.565 10.733 1.00 32.44 1062 CYS A O 1
ATOM 7899 N N . GLY A 1 1063 ? 17.878 -7.530 12.682 1.00 38.59 1063 GLY A N 1
ATOM 7900 C CA . GLY A 1 1063 ? 16.435 -7.334 12.454 1.00 38.59 1063 GLY A CA 1
ATOM 7901 C C . GLY A 1 1063 ? 15.842 -6.129 13.194 1.00 38.59 1063 GLY A C 1
ATOM 7902 O O . GLY A 1 1063 ? 16.212 -5.923 14.348 1.00 38.59 1063 GLY A O 1
ATOM 7903 N N . PRO A 1 1064 ? 14.947 -5.308 12.591 1.00 41.78 1064 PRO A N 1
ATOM 7904 C CA . PRO A 1 1064 ? 14.245 -4.254 13.318 1.00 41.78 1064 PRO A CA 1
ATOM 7905 C C . PRO A 1 1064 ? 13.357 -4.862 14.407 1.00 41.78 1064 PRO A C 1
ATOM 7907 O O . PRO A 1 1064 ? 12.918 -6.005 14.306 1.00 41.78 1064 PRO A O 1
ATOM 7910 N N . ASP A 1 1065 ? 13.068 -4.071 15.435 1.00 51.75 1065 ASP A N 1
ATOM 7911 C CA . ASP A 1 1065 ? 12.123 -4.455 16.477 1.00 51.75 1065 ASP A CA 1
ATOM 7912 C C . ASP A 1 1065 ? 10.733 -4.682 15.866 1.00 51.75 1065 ASP A C 1
ATOM 7914 O O . ASP A 1 1065 ? 10.057 -3.736 15.459 1.00 51.75 1065 ASP A O 1
ATOM 7918 N N . VAL A 1 1066 ? 10.316 -5.947 15.789 1.00 62.06 1066 VAL A N 1
ATOM 7919 C CA . VAL A 1 1066 ? 8.983 -6.337 15.304 1.00 62.06 1066 VAL A CA 1
ATOM 7920 C C . VAL A 1 1066 ? 7.895 -6.090 16.348 1.00 62.06 1066 VAL A C 1
ATOM 7922 O O . VAL A 1 1066 ? 6.718 -6.227 16.040 1.00 62.06 1066 VAL A O 1
ATOM 7925 N N . GLY A 1 1067 ? 8.260 -5.693 17.568 1.00 71.56 1067 GLY A N 1
ATOM 7926 C CA . GLY A 1 1067 ? 7.351 -5.515 18.691 1.00 71.56 1067 GLY A CA 1
ATOM 7927 C C . GLY A 1 1067 ? 6.655 -6.801 19.128 1.00 71.56 1067 GLY A C 1
ATOM 7928 O O . GLY A 1 1067 ? 6.866 -7.883 18.580 1.00 71.56 1067 GLY A O 1
ATOM 7929 N N . ARG A 1 1068 ? 5.826 -6.685 20.164 1.00 76.06 1068 ARG A N 1
ATOM 7930 C CA . ARG A 1 1068 ? 4.990 -7.778 20.668 1.00 76.06 1068 ARG A CA 1
ATOM 7931 C C . ARG A 1 1068 ? 3.543 -7.335 20.796 1.00 76.06 1068 ARG A C 1
ATOM 7933 O O . ARG A 1 1068 ? 3.275 -6.213 21.232 1.00 76.06 1068 ARG A O 1
ATOM 7940 N N . GLY A 1 1069 ? 2.636 -8.241 20.451 1.00 85.25 1069 GLY A N 1
ATOM 7941 C CA . GLY A 1 1069 ? 1.213 -8.085 20.699 1.00 85.25 1069 GLY A CA 1
ATOM 7942 C C . GLY A 1 1069 ? 0.829 -8.483 22.124 1.00 85.25 1069 GLY A C 1
ATOM 7943 O O . GLY A 1 1069 ? 1.428 -9.378 22.724 1.00 85.25 1069 GLY A O 1
ATOM 7944 N N . ARG A 1 1070 ? -0.202 -7.838 22.662 1.00 88.12 1070 ARG A N 1
ATOM 7945 C CA . ARG A 1 1070 ? -0.886 -8.255 23.888 1.00 88.12 1070 ARG A CA 1
ATOM 7946 C C . ARG A 1 1070 ? -2.389 -8.141 23.689 1.00 88.12 1070 ARG A C 1
ATOM 7948 O O . ARG A 1 1070 ? -2.872 -7.211 23.052 1.00 88.12 1070 ARG A O 1
ATOM 7955 N N . PHE A 1 1071 ? -3.128 -9.104 24.210 1.00 92.25 1071 PHE A N 1
ATOM 7956 C CA . PHE A 1 1071 ? -4.580 -9.162 24.171 1.00 92.25 1071 PHE A CA 1
ATOM 7957 C C . PHE A 1 1071 ? -5.159 -8.784 25.531 1.00 92.25 1071 PHE A C 1
ATOM 7959 O O . PHE A 1 1071 ? -4.659 -9.227 26.558 1.00 92.25 1071 PHE A O 1
ATOM 7966 N N . TYR A 1 1072 ? -6.224 -7.990 25.538 1.00 94.06 1072 TYR A N 1
ATOM 7967 C CA . TYR A 1 1072 ? -6.971 -7.586 26.722 1.00 94.06 1072 TYR A CA 1
ATOM 7968 C C . TYR A 1 1072 ? -8.417 -8.056 26.614 1.00 94.06 1072 TYR A C 1
ATOM 7970 O O . TYR A 1 1072 ? -9.061 -7.887 25.574 1.00 94.06 1072 TYR A O 1
ATOM 7978 N N . ALA A 1 1073 ? -8.937 -8.585 27.719 1.00 92.75 1073 ALA A N 1
ATOM 7979 C CA . ALA A 1 1073 ? -10.330 -8.980 27.857 1.00 92.75 1073 ALA A CA 1
ATOM 7980 C C . ALA A 1 1073 ? -10.855 -8.537 29.222 1.00 92.75 1073 ALA A C 1
ATOM 7982 O O . ALA A 1 1073 ? -10.385 -8.981 30.271 1.00 92.75 1073 ALA A O 1
ATOM 7983 N N . LEU A 1 1074 ? -11.828 -7.632 29.202 1.00 93.19 1074 LEU A N 1
ATOM 7984 C CA . LEU A 1 1074 ? -12.296 -6.922 30.387 1.00 93.19 1074 LEU A CA 1
ATOM 7985 C C . LEU A 1 1074 ? -13.812 -6.848 30.396 1.00 93.19 1074 LEU A C 1
ATOM 7987 O O . LEU A 1 1074 ? -14.428 -6.745 29.339 1.00 93.19 1074 LEU A O 1
ATOM 7991 N N . ASN A 1 1075 ? -14.419 -6.808 31.576 1.00 92.25 1075 ASN A N 1
ATOM 7992 C CA . ASN A 1 1075 ? -15.829 -6.474 31.695 1.00 92.25 1075 ASN A CA 1
ATOM 7993 C C . ASN A 1 1075 ? -16.063 -5.044 31.180 1.00 92.25 1075 ASN A C 1
ATOM 7995 O O . ASN A 1 1075 ? -15.390 -4.100 31.593 1.00 92.25 1075 ASN A O 1
ATOM 7999 N N . LEU A 1 1076 ? -17.021 -4.876 30.275 1.00 91.94 1076 LEU A N 1
ATOM 8000 C CA . LEU A 1 1076 ? -17.298 -3.598 29.621 1.00 91.94 1076 LEU A CA 1
ATOM 8001 C C . LEU A 1 1076 ? -17.790 -2.527 30.614 1.00 91.94 1076 LEU A C 1
ATOM 8003 O O . LEU A 1 1076 ? -17.513 -1.339 30.450 1.00 91.94 1076 LEU A O 1
ATOM 8007 N N . ILE A 1 1077 ? -18.501 -2.933 31.668 1.00 90.31 1077 ILE A N 1
ATOM 8008 C CA . ILE A 1 1077 ? -19.096 -2.018 32.644 1.00 90.31 1077 ILE A CA 1
ATOM 8009 C C . ILE A 1 1077 ? -18.053 -1.586 33.671 1.00 90.31 1077 ILE A C 1
ATOM 8011 O O . ILE A 1 1077 ? -17.906 -0.386 33.905 1.00 90.31 1077 ILE A O 1
ATOM 8015 N N . ASP A 1 1078 ? -17.342 -2.532 34.280 1.00 90.25 1078 ASP A N 1
ATOM 8016 C CA . ASP A 1 1078 ? -16.527 -2.267 35.470 1.00 90.25 1078 ASP A CA 1
ATOM 8017 C C . ASP A 1 1078 ? -15.044 -2.613 35.334 1.00 90.25 1078 ASP A C 1
ATOM 8019 O O . ASP A 1 1078 ? -14.293 -2.442 36.287 1.00 90.25 1078 ASP A O 1
ATOM 8023 N N . ALA A 1 1079 ? -14.612 -3.062 34.156 1.00 92.06 1079 ALA A N 1
ATOM 8024 C CA . ALA A 1 1079 ? -13.241 -3.440 33.848 1.00 92.06 1079 ALA A CA 1
ATOM 8025 C C . ALA A 1 1079 ? -12.674 -4.615 34.666 1.00 92.06 1079 ALA A C 1
ATOM 8027 O O . ALA A 1 1079 ? -11.465 -4.850 34.606 1.00 92.06 1079 ALA A O 1
ATOM 8028 N N . SER A 1 1080 ? -13.495 -5.373 35.401 1.00 90.12 1080 SER A N 1
ATOM 8029 C CA . SER A 1 1080 ? -13.065 -6.616 36.055 1.00 90.12 1080 SER A CA 1
ATOM 8030 C C . SER A 1 1080 ? -12.546 -7.655 35.050 1.00 90.12 1080 SER A C 1
ATOM 8032 O O . SER A 1 1080 ? -12.841 -7.602 33.852 1.00 90.12 1080 SER A O 1
ATOM 8034 N N . ALA A 1 1081 ? -11.730 -8.594 35.534 1.00 90.00 1081 ALA A N 1
ATOM 8035 C CA . ALA A 1 1081 ? -11.257 -9.719 34.734 1.00 90.00 1081 ALA A CA 1
ATOM 8036 C C . ALA A 1 1081 ? -12.422 -10.641 34.349 1.00 90.00 1081 ALA A C 1
ATOM 8038 O O . ALA A 1 1081 ? -13.256 -10.981 35.186 1.00 90.00 1081 ALA A O 1
ATOM 8039 N N . VAL A 1 1082 ? -12.445 -11.081 33.091 1.00 90.44 1082 VAL A N 1
ATOM 8040 C CA . VAL A 1 1082 ? -13.426 -12.067 32.594 1.00 90.44 1082 VAL A CA 1
ATOM 8041 C C . VAL A 1 1082 ? -12.832 -13.473 32.487 1.00 90.44 1082 VAL A C 1
ATOM 8043 O O . VAL A 1 1082 ? -13.566 -14.460 32.428 1.00 90.44 1082 VAL A O 1
ATOM 8046 N N . PHE A 1 1083 ? -11.503 -13.568 32.542 1.00 90.50 1083 PHE A N 1
ATOM 8047 C CA . PHE A 1 1083 ? -10.739 -14.808 32.540 1.00 90.50 1083 PHE A CA 1
ATOM 8048 C C . PHE A 1 1083 ? -9.898 -14.948 33.811 1.00 90.50 1083 PHE A C 1
ATOM 8050 O O . PHE A 1 1083 ? -9.702 -13.994 34.565 1.00 90.50 1083 PHE A O 1
ATOM 8057 N N . ALA A 1 1084 ? -9.415 -16.162 34.047 1.00 88.38 1084 ALA A N 1
ATOM 8058 C CA . ALA A 1 1084 ? -8.499 -16.519 35.112 1.00 88.38 1084 ALA A CA 1
ATOM 8059 C C . ALA A 1 1084 ? -7.466 -17.530 34.609 1.00 88.38 1084 ALA A C 1
ATOM 8061 O O . ALA A 1 1084 ? -7.800 -18.427 33.837 1.00 88.38 1084 ALA A O 1
ATOM 8062 N N . GLN A 1 1085 ? -6.232 -17.441 35.093 1.00 84.81 1085 GLN A N 1
ATOM 8063 C CA . GLN A 1 1085 ? -5.241 -18.492 34.895 1.00 84.81 1085 GLN A CA 1
ATOM 8064 C C . GLN A 1 1085 ? -5.376 -19.540 35.999 1.00 84.81 1085 GLN A C 1
ATOM 8066 O O . GLN A 1 1085 ? -5.515 -19.195 37.176 1.00 84.81 1085 GLN A O 1
ATOM 8071 N N . THR A 1 1086 ? -5.344 -20.821 35.623 1.00 78.88 1086 THR A N 1
ATOM 8072 C CA . THR A 1 1086 ? -5.426 -21.924 36.587 1.00 78.88 1086 THR A CA 1
ATOM 8073 C C . THR A 1 1086 ? -4.042 -22.508 36.844 1.00 78.88 1086 THR A C 1
ATOM 8075 O O . THR A 1 1086 ? -3.539 -23.289 36.043 1.00 78.88 1086 THR A O 1
ATOM 8078 N N . VAL A 1 1087 ? -3.441 -22.187 37.992 1.00 73.62 1087 VAL A N 1
ATOM 8079 C CA . VAL A 1 1087 ? -2.146 -22.752 38.412 1.00 73.62 1087 VAL A CA 1
ATOM 8080 C C . VAL A 1 1087 ? -2.370 -23.686 39.597 1.00 73.62 1087 VAL A C 1
ATOM 8082 O O . VAL A 1 1087 ? -2.862 -23.271 40.647 1.00 73.62 1087 VAL A O 1
ATOM 8085 N N . SER A 1 1088 ? -2.045 -24.971 39.426 1.00 75.81 1088 SER A N 1
ATOM 8086 C CA . SER A 1 1088 ? -2.220 -26.011 40.459 1.00 75.81 1088 SER A CA 1
ATOM 8087 C C . SER A 1 1088 ? -3.640 -26.060 41.054 1.00 75.81 1088 SER A C 1
ATOM 8089 O O . SER A 1 1088 ? -3.816 -26.289 42.248 1.00 75.81 1088 SER A O 1
ATOM 8091 N N . GLY A 1 1089 ? -4.661 -25.801 40.228 1.00 75.56 1089 GLY A N 1
ATOM 8092 C CA . GLY A 1 1089 ? -6.073 -25.782 40.633 1.00 75.56 1089 GLY A CA 1
ATOM 8093 C C . GLY A 1 1089 ? -6.570 -24.461 41.237 1.00 75.56 1089 GLY A C 1
ATOM 8094 O O . GLY A 1 1089 ? -7.773 -24.316 41.441 1.00 75.56 1089 GLY A O 1
ATOM 8095 N N . THR A 1 1090 ? -5.692 -23.482 41.479 1.00 79.19 1090 THR A N 1
ATOM 8096 C CA . THR A 1 1090 ? -6.085 -22.134 41.920 1.00 79.19 1090 THR A CA 1
ATOM 8097 C C . THR A 1 1090 ? -6.373 -21.256 40.708 1.00 79.19 1090 THR A C 1
ATOM 8099 O O . THR A 1 1090 ? -5.505 -21.098 39.851 1.00 79.19 1090 THR A O 1
ATOM 8102 N N . LYS A 1 1091 ? -7.575 -20.671 40.645 1.00 81.75 1091 LYS A N 1
ATOM 8103 C CA . LYS A 1 1091 ? -7.948 -19.675 39.632 1.00 81.75 1091 LYS A CA 1
ATOM 8104 C C . LYS A 1 1091 ? -7.548 -18.276 40.100 1.00 81.75 1091 LYS A C 1
ATOM 8106 O O . LYS A 1 1091 ? -8.101 -17.784 41.082 1.00 81.75 1091 LYS A O 1
ATOM 8111 N N . THR A 1 1092 ? -6.650 -17.626 39.372 1.00 84.56 1092 THR A N 1
ATOM 8112 C CA . THR A 1 1092 ? -6.272 -16.224 39.602 1.00 84.56 1092 THR A CA 1
ATOM 8113 C C . THR A 1 1092 ? -6.840 -15.370 38.472 1.00 84.56 1092 THR A C 1
ATOM 8115 O O . THR A 1 1092 ? -6.594 -15.726 37.322 1.00 84.56 1092 THR A O 1
ATOM 8118 N N . PRO A 1 1093 ? -7.592 -14.286 38.745 1.00 87.12 1093 PRO A N 1
ATOM 8119 C CA . PRO A 1 1093 ? -8.106 -13.390 37.706 1.00 87.12 1093 PRO A CA 1
ATOM 8120 C C . PRO A 1 1093 ? -6.992 -12.916 36.768 1.00 87.12 1093 PRO A C 1
ATOM 8122 O O . PRO A 1 1093 ? -5.893 -12.654 37.243 1.00 87.12 1093 PRO A O 1
ATOM 8125 N N . VAL A 1 1094 ? -7.272 -12.806 35.466 1.00 88.12 1094 VAL A N 1
ATOM 8126 C CA . VAL A 1 1094 ? -6.343 -12.279 34.454 1.00 88.12 1094 VAL A CA 1
ATOM 8127 C C . VAL A 1 1094 ? -7.094 -11.394 33.458 1.00 88.12 1094 VAL A C 1
ATOM 8129 O O . VAL A 1 1094 ? -8.160 -11.755 32.955 1.00 88.12 1094 VAL A O 1
ATOM 8132 N N . ARG A 1 1095 ? -6.541 -10.211 33.183 1.00 90.06 1095 ARG A N 1
ATOM 8133 C CA . ARG A 1 1095 ? -7.120 -9.158 32.331 1.00 90.06 1095 ARG A CA 1
ATOM 8134 C C . ARG A 1 1095 ? -6.431 -9.038 30.975 1.00 90.06 1095 ARG A C 1
ATOM 8136 O O . ARG A 1 1095 ? -7.004 -8.441 30.060 1.00 90.06 1095 ARG A O 1
ATOM 8143 N N . SER A 1 1096 ? -5.219 -9.579 30.838 1.00 90.12 1096 SER A N 1
ATOM 8144 C CA . SER A 1 1096 ? -4.457 -9.528 29.590 1.00 90.12 1096 SER A CA 1
ATOM 8145 C C . SER A 1 1096 ? -3.502 -10.704 29.406 1.00 90.12 1096 SER A C 1
ATOM 8147 O O . SER A 1 1096 ? -3.051 -11.296 30.381 1.00 90.12 1096 SER A O 1
ATOM 8149 N N . PHE A 1 1097 ? -3.174 -11.012 28.152 1.00 87.06 1097 PHE A N 1
ATOM 8150 C CA . PHE A 1 1097 ? -2.297 -12.111 27.757 1.00 87.06 1097 PHE A CA 1
ATOM 8151 C C . PHE A 1 1097 ? -1.307 -11.631 26.699 1.00 87.06 1097 PHE A C 1
ATOM 8153 O O . PHE A 1 1097 ? -1.690 -10.935 25.758 1.00 87.06 1097 PHE A O 1
ATOM 8160 N N . ASP A 1 1098 ? -0.036 -11.999 26.837 1.00 85.44 1098 ASP A N 1
ATOM 8161 C CA . ASP A 1 1098 ? 0.938 -11.774 25.770 1.00 85.44 1098 ASP A CA 1
ATOM 8162 C C . ASP A 1 1098 ? 0.632 -12.716 24.603 1.00 85.44 1098 ASP A C 1
ATOM 8164 O O . ASP A 1 1098 ? 0.409 -13.908 24.811 1.00 85.44 1098 ASP A O 1
ATOM 8168 N N . LEU A 1 1099 ? 0.616 -12.170 23.389 1.00 82.12 1099 LEU A N 1
ATOM 8169 C CA . LEU A 1 1099 ? 0.445 -12.964 22.178 1.00 82.12 1099 LEU A CA 1
ATOM 8170 C C . LEU A 1 1099 ? 1.800 -13.528 21.730 1.00 82.12 1099 LEU A C 1
ATOM 8172 O O . LEU A 1 1099 ? 2.844 -12.912 21.978 1.00 82.12 1099 LEU A O 1
ATOM 8176 N N . ALA A 1 1100 ? 1.789 -14.696 21.084 1.00 75.94 1100 ALA A N 1
ATOM 8177 C CA . ALA A 1 1100 ? 3.014 -15.328 20.600 1.00 75.94 1100 ALA A CA 1
ATOM 8178 C C . ALA A 1 1100 ? 3.585 -14.585 19.386 1.00 75.94 1100 ALA A C 1
ATOM 8180 O O . ALA A 1 1100 ? 4.806 -14.459 19.255 1.00 75.94 1100 ALA A O 1
ATOM 8181 N N . HIS A 1 1101 ? 2.717 -14.062 18.516 1.00 69.38 1101 HIS A N 1
ATOM 8182 C CA . HIS A 1 1101 ? 3.150 -13.408 17.293 1.00 69.38 1101 HIS A CA 1
ATOM 8183 C C . HIS A 1 1101 ? 3.749 -12.014 17.516 1.00 69.38 1101 HIS A C 1
ATOM 8185 O O . HIS A 1 1101 ? 3.249 -11.179 18.278 1.00 69.38 1101 HIS A O 1
ATOM 8191 N N . GLY A 1 1102 ? 4.850 -11.760 16.803 1.00 67.75 1102 GLY A N 1
ATOM 8192 C CA . GLY A 1 1102 ? 5.419 -10.426 16.643 1.00 67.75 1102 GLY A CA 1
ATOM 8193 C C . GLY A 1 1102 ? 4.607 -9.582 15.657 1.00 67.75 1102 GLY A C 1
ATOM 8194 O O . GLY A 1 1102 ? 3.802 -10.091 14.874 1.00 67.75 1102 GLY A O 1
ATOM 8195 N N . GLY A 1 1103 ? 4.845 -8.274 15.656 1.00 74.06 1103 GLY A N 1
ATOM 8196 C CA . GLY A 1 1103 ? 4.137 -7.324 14.801 1.00 74.06 1103 GLY A CA 1
ATOM 8197 C C . GLY A 1 1103 ? 2.925 -6.684 15.474 1.00 74.06 1103 GLY A C 1
ATOM 8198 O O . GLY A 1 1103 ? 2.664 -6.856 16.663 1.00 74.06 1103 GLY A O 1
ATOM 8199 N N . ILE A 1 1104 ? 2.189 -5.893 14.693 1.00 78.69 1104 ILE A N 1
ATOM 8200 C CA . ILE A 1 1104 ? 0.970 -5.215 15.142 1.00 78.69 1104 ILE A CA 1
ATOM 8201 C C . ILE A 1 1104 ? -0.167 -6.243 15.169 1.00 78.69 1104 ILE A C 1
ATOM 8203 O O . ILE A 1 1104 ? -0.560 -6.716 14.097 1.00 78.69 1104 ILE A O 1
ATOM 8207 N N . PRO A 1 1105 ? -0.730 -6.572 16.345 1.00 79.38 1105 PRO A N 1
ATOM 8208 C CA . PRO A 1 1105 ? -1.812 -7.536 16.422 1.00 79.38 1105 PRO A CA 1
ATOM 8209 C C . PRO A 1 1105 ? -3.088 -7.001 15.764 1.00 79.38 1105 PRO A C 1
ATOM 8211 O O . PRO A 1 1105 ? -3.430 -5.823 15.937 1.00 79.38 1105 PRO A O 1
ATOM 8214 N N . PRO A 1 1106 ? -3.826 -7.841 15.019 1.00 80.31 1106 PRO A N 1
ATOM 8215 C CA . PRO A 1 1106 ? -5.083 -7.440 14.403 1.00 80.31 1106 PRO A CA 1
ATOM 8216 C C . PRO A 1 1106 ? -6.199 -7.289 15.451 1.00 80.31 1106 PRO A C 1
ATOM 8218 O O . PRO A 1 1106 ? -6.038 -7.620 16.629 1.00 80.31 1106 PRO A O 1
ATOM 8221 N N . LYS A 1 1107 ? -7.361 -6.792 15.008 1.00 84.44 1107 LYS A N 1
ATOM 8222 C CA . LYS A 1 1107 ? -8.591 -6.753 15.815 1.00 84.44 1107 LYS A CA 1
ATOM 8223 C C . LYS A 1 1107 ? -8.972 -8.177 16.269 1.00 84.44 1107 LYS A C 1
ATOM 8225 O O . LYS A 1 1107 ? -9.022 -9.060 15.408 1.00 84.44 1107 LYS A O 1
ATOM 8230 N N . PRO A 1 1108 ? -9.316 -8.396 17.555 1.00 85.25 1108 PRO A N 1
ATOM 8231 C CA . PRO A 1 1108 ? -9.872 -9.665 18.020 1.00 85.25 1108 PRO A CA 1
ATOM 8232 C C . PRO A 1 1108 ? -11.138 -10.061 17.257 1.00 85.25 1108 PRO A C 1
ATOM 8234 O O . PRO A 1 1108 ? -12.094 -9.280 17.172 1.00 85.25 1108 PRO A O 1
ATOM 8237 N N . ALA A 1 1109 ? -11.154 -11.288 16.742 1.00 81.56 1109 ALA A N 1
ATOM 8238 C CA . ALA A 1 1109 ? -12.285 -11.878 16.041 1.00 81.56 1109 ALA A CA 1
ATOM 8239 C C . ALA A 1 1109 ? -13.019 -12.878 16.944 1.00 81.56 1109 ALA A C 1
ATOM 8241 O O . ALA A 1 1109 ? -12.413 -13.803 17.486 1.00 81.56 1109 ALA A O 1
ATOM 8242 N N . THR A 1 1110 ? -14.333 -12.704 17.078 1.00 78.38 1110 THR A N 1
ATOM 8243 C CA . THR A 1 1110 ? -15.231 -13.682 17.698 1.00 78.38 1110 THR A CA 1
ATOM 8244 C C . THR A 1 1110 ? -15.720 -14.651 16.625 1.00 78.38 1110 THR A C 1
ATOM 8246 O O . THR A 1 1110 ? -16.277 -14.240 15.607 1.00 78.38 1110 THR A O 1
ATOM 8249 N N . ILE A 1 1111 ? -15.487 -15.945 16.827 1.00 74.06 1111 ILE A N 1
ATOM 8250 C CA . ILE A 1 1111 ? -15.803 -16.994 15.851 1.00 74.06 1111 ILE A CA 1
ATOM 8251 C C . ILE A 1 1111 ? -16.810 -17.956 16.456 1.00 74.06 1111 ILE A C 1
ATOM 8253 O O . ILE A 1 1111 ? -16.598 -18.466 17.552 1.00 74.06 1111 ILE A O 1
ATOM 8257 N N . LEU A 1 1112 ? -17.898 -18.213 15.736 1.00 70.88 1112 LEU A N 1
ATOM 8258 C CA . LEU A 1 1112 ? -18.824 -19.294 16.058 1.00 70.88 1112 LEU A CA 1
ATOM 8259 C C . LEU A 1 1112 ? -18.254 -20.593 15.492 1.00 70.88 1112 LEU A C 1
ATOM 8261 O O . LEU A 1 1112 ? -17.868 -20.628 14.329 1.00 70.88 1112 LEU A O 1
ATOM 8265 N N . ARG A 1 1113 ? -18.137 -21.615 16.337 1.00 68.75 1113 ARG A N 1
ATOM 8266 C CA . ARG A 1 1113 ? -17.551 -22.920 16.005 1.00 68.75 1113 ARG A CA 1
ATOM 8267 C C . ARG A 1 1113 ? -18.647 -23.937 15.687 1.00 68.75 1113 ARG A C 1
ATOM 8269 O O . ARG A 1 1113 ? -19.784 -23.769 16.121 1.00 68.75 1113 ARG A O 1
ATOM 8276 N N . ASP A 1 1114 ? -18.272 -25.048 15.047 1.00 64.69 1114 ASP A N 1
ATOM 8277 C CA . ASP A 1 1114 ? -19.186 -26.170 14.729 1.00 64.69 1114 ASP A CA 1
ATOM 8278 C C . ASP A 1 1114 ? -19.865 -26.782 15.967 1.00 64.69 1114 ASP A C 1
ATOM 8280 O O . ASP A 1 1114 ? -20.926 -27.392 15.868 1.00 64.69 1114 ASP A O 1
ATOM 8284 N N . ASP A 1 1115 ? -19.263 -26.623 17.146 1.00 63.59 1115 ASP A N 1
ATOM 8285 C CA . ASP A 1 1115 ? -19.811 -27.078 18.426 1.00 63.59 1115 ASP A CA 1
ATOM 8286 C C . ASP A 1 1115 ? -20.672 -26.017 19.139 1.00 63.59 1115 ASP A C 1
ATOM 8288 O O . ASP A 1 1115 ? -20.965 -26.154 20.328 1.00 63.59 1115 ASP A O 1
ATOM 8292 N N . ASN A 1 1116 ? -21.070 -24.955 18.427 1.00 62.94 1116 ASN A N 1
ATOM 8293 C CA . ASN A 1 1116 ? -21.826 -23.801 18.921 1.00 62.94 1116 ASN A CA 1
ATOM 8294 C C . ASN A 1 1116 ? -21.141 -23.007 20.049 1.00 62.94 1116 ASN A C 1
ATOM 8296 O O . ASN A 1 1116 ? -21.786 -22.171 20.689 1.00 62.94 1116 ASN A O 1
ATOM 8300 N N . ARG A 1 1117 ? -19.839 -23.214 20.294 1.00 69.50 1117 ARG A N 1
ATOM 8301 C CA . ARG A 1 1117 ? -19.060 -22.364 21.204 1.00 69.50 1117 ARG A CA 1
ATOM 8302 C C . ARG A 1 1117 ? -18.477 -21.167 20.467 1.00 69.50 1117 ARG A C 1
ATOM 8304 O O . ARG A 1 1117 ? -18.165 -21.222 19.279 1.00 69.50 1117 ARG A O 1
ATOM 8311 N N . VAL A 1 1118 ? -18.276 -20.083 21.210 1.00 73.31 1118 VAL A N 1
ATOM 8312 C CA . VAL A 1 1118 ? -17.550 -18.910 20.722 1.00 73.31 1118 VAL A CA 1
ATOM 8313 C C . VAL A 1 1118 ? -16.059 -19.120 20.973 1.00 73.31 1118 VAL A C 1
ATOM 8315 O O . VAL A 1 1118 ? -15.648 -19.468 22.077 1.00 73.31 1118 VAL A O 1
ATOM 8318 N N . GLY A 1 1119 ? -15.249 -18.921 19.942 1.00 76.75 1119 GLY A N 1
ATOM 8319 C CA . GLY A 1 1119 ? -13.797 -18.866 20.013 1.00 76.75 1119 GLY A CA 1
ATOM 8320 C C . GLY A 1 1119 ? -13.275 -17.447 19.766 1.00 76.75 1119 GLY A C 1
ATOM 8321 O O . GLY A 1 1119 ? -13.931 -16.655 19.090 1.00 76.75 1119 GLY A O 1
ATOM 8322 N N . LEU A 1 1120 ? -12.097 -17.126 20.307 1.00 81.12 1120 LEU A N 1
ATOM 8323 C CA . LEU A 1 1120 ? -11.429 -15.834 20.121 1.00 81.12 1120 LEU A CA 1
ATOM 8324 C C . LEU A 1 1120 ? -10.129 -16.022 19.331 1.00 81.12 1120 LEU A C 1
ATOM 8326 O O . LEU A 1 1120 ? -9.230 -16.719 19.803 1.00 81.12 1120 LEU A O 1
ATOM 8330 N N . LEU A 1 1121 ? -10.022 -15.385 18.160 1.00 82.38 1121 LEU A N 1
ATOM 8331 C CA . LEU A 1 1121 ? -8.783 -15.332 17.374 1.00 82.38 1121 LEU A CA 1
ATOM 8332 C C . LEU A 1 1121 ? -8.166 -13.940 17.373 1.00 82.38 1121 LEU A C 1
ATOM 8334 O O . LEU A 1 1121 ? -8.850 -12.933 17.176 1.00 82.38 1121 LEU A O 1
ATOM 8338 N N . CYS A 1 1122 ? -6.846 -13.916 17.516 1.00 80.50 1122 CYS A N 1
ATOM 8339 C CA . CYS A 1 1122 ? -6.002 -12.739 17.414 1.00 80.50 1122 CYS A CA 1
ATOM 8340 C C . CYS A 1 1122 ? -5.042 -12.981 16.246 1.00 80.50 1122 CYS A C 1
ATOM 8342 O O . CYS A 1 1122 ? -3.909 -13.406 16.416 1.00 80.50 1122 CYS A O 1
ATOM 8344 N N . GLY A 1 1123 ? -5.539 -12.778 15.023 1.00 76.50 1123 GLY A N 1
ATOM 8345 C CA . GLY A 1 1123 ? -4.822 -13.167 13.808 1.00 76.50 1123 GLY A CA 1
ATOM 8346 C C . GLY A 1 1123 ? -5.012 -14.649 13.512 1.00 76.50 1123 GLY A C 1
ATOM 8347 O O . GLY A 1 1123 ? -6.147 -15.101 13.348 1.00 76.50 1123 GLY A O 1
ATOM 8348 N N . ALA A 1 1124 ? -3.915 -15.393 13.377 1.00 76.50 1124 ALA A N 1
ATOM 8349 C CA . ALA A 1 1124 ? -3.974 -16.842 13.196 1.00 76.50 1124 ALA A CA 1
ATOM 8350 C C . ALA A 1 1124 ? -4.040 -17.589 14.539 1.00 76.50 1124 ALA A C 1
ATOM 8352 O O . ALA A 1 1124 ? -4.687 -18.629 14.617 1.00 76.50 1124 ALA A O 1
ATOM 8353 N N . GLU A 1 1125 ? -3.435 -17.051 15.600 1.00 81.19 1125 GLU A N 1
ATOM 8354 C CA . GLU A 1 1125 ? -3.432 -17.674 16.924 1.00 81.19 1125 GLU A CA 1
ATOM 8355 C C . GLU A 1 1125 ? -4.721 -17.427 17.725 1.00 81.19 1125 GLU A C 1
ATOM 8357 O O . GLU A 1 1125 ? -5.468 -16.466 17.499 1.00 81.19 1125 GLU A O 1
ATOM 8362 N N . GLY A 1 1126 ? -4.980 -18.308 18.694 1.00 82.88 1126 GLY A N 1
ATOM 8363 C CA . GLY A 1 1126 ? -6.002 -18.081 19.713 1.00 82.88 1126 GLY A CA 1
ATOM 8364 C C . GLY A 1 1126 ? -5.589 -16.939 20.640 1.00 82.88 1126 GLY A C 1
ATOM 8365 O O . GLY A 1 1126 ? -4.448 -16.888 21.083 1.00 82.88 1126 GLY A O 1
ATOM 8366 N N . CYS A 1 1127 ? -6.513 -16.032 20.966 1.00 83.62 1127 CYS A N 1
ATOM 8367 C CA . CYS A 1 1127 ? -6.197 -14.879 21.823 1.00 83.62 1127 CYS A CA 1
ATOM 8368 C C . CYS A 1 1127 ? -5.820 -15.259 23.268 1.00 83.62 1127 CYS A C 1
ATOM 8370 O O . CYS A 1 1127 ? -5.239 -14.449 23.986 1.00 83.62 1127 CYS A O 1
ATOM 8372 N N . THR A 1 1128 ? -6.224 -16.446 23.725 1.00 83.75 1128 THR A N 1
ATOM 8373 C CA . THR A 1 1128 ? -6.059 -16.906 25.109 1.00 83.75 1128 THR A CA 1
ATOM 8374 C C . THR A 1 1128 ? -5.240 -18.197 25.158 1.00 83.75 1128 THR A C 1
ATOM 8376 O O . THR A 1 1128 ? -5.501 -19.092 24.348 1.00 83.75 1128 THR A O 1
ATOM 8379 N N . PRO A 1 1129 ? -4.330 -18.355 26.135 1.00 79.31 1129 PRO A N 1
ATOM 8380 C CA . PRO A 1 1129 ? -3.622 -19.610 26.375 1.00 79.31 1129 PRO A CA 1
ATOM 8381 C C . PRO A 1 1129 ? -4.556 -20.805 26.670 1.00 79.31 1129 PRO A C 1
ATOM 8383 O O . PRO A 1 1129 ? -5.655 -20.598 27.198 1.00 79.31 1129 PRO A O 1
ATOM 8386 N N . PRO A 1 1130 ? -4.131 -22.060 26.411 1.00 71.12 1130 PRO A N 1
ATOM 8387 C CA . PRO A 1 1130 ? -4.953 -23.257 26.645 1.00 71.12 1130 PRO A CA 1
ATOM 8388 C C . PRO A 1 1130 ? -5.370 -23.506 28.108 1.00 71.12 1130 PRO A C 1
ATOM 8390 O O . PRO A 1 1130 ? -6.361 -24.188 28.348 1.00 71.12 1130 PRO A O 1
ATOM 8393 N N . ASP A 1 1131 ? -4.637 -22.978 29.093 1.00 74.38 1131 ASP A N 1
ATOM 8394 C CA . ASP A 1 1131 ? -4.899 -23.105 30.539 1.00 74.38 1131 ASP A CA 1
ATOM 8395 C C . ASP A 1 1131 ? -5.819 -22.000 31.102 1.00 74.38 1131 ASP A C 1
ATOM 8397 O O . ASP A 1 1131 ? -5.984 -21.857 32.322 1.00 74.38 1131 ASP A O 1
ATOM 8401 N N . THR A 1 1132 ? -6.447 -21.222 30.216 1.00 81.62 1132 THR A N 1
ATOM 8402 C CA . THR A 1 1132 ? -7.350 -20.130 30.588 1.00 81.62 1132 THR A CA 1
ATOM 8403 C C . THR A 1 1132 ? -8.703 -20.673 31.046 1.00 81.62 1132 THR A C 1
ATOM 8405 O O . THR A 1 1132 ? -9.430 -21.323 30.296 1.00 81.62 1132 THR A O 1
ATOM 8408 N N . ALA A 1 1133 ? -9.076 -20.359 32.284 1.00 82.38 1133 ALA A N 1
ATOM 8409 C CA . ALA A 1 1133 ? -10.401 -20.607 32.828 1.00 82.38 1133 ALA A CA 1
ATOM 8410 C C . ALA A 1 1133 ? -11.253 -19.335 32.801 1.00 82.38 1133 ALA A C 1
ATOM 8412 O O . ALA A 1 1133 ? -10.761 -18.210 32.770 1.00 82.38 1133 ALA A O 1
ATOM 8413 N N . CYS A 1 1134 ? -12.563 -19.516 32.871 1.00 82.31 1134 CYS A N 1
ATOM 8414 C CA . CYS A 1 1134 ? -13.498 -18.410 32.987 1.00 82.31 1134 CYS A CA 1
ATOM 8415 C C . CYS A 1 1134 ? -13.710 -17.991 34.440 1.00 82.31 1134 CYS A C 1
ATOM 8417 O O . CYS A 1 1134 ? -13.739 -18.840 35.345 1.00 82.31 1134 CYS A O 1
ATOM 8419 N N . MET A 1 1135 ? -13.893 -16.683 34.630 1.00 85.50 1135 MET A N 1
ATOM 8420 C CA . MET A 1 1135 ? -14.411 -16.121 35.874 1.00 85.50 1135 MET A CA 1
ATOM 8421 C C . MET A 1 1135 ? -15.908 -16.420 35.999 1.00 85.50 1135 MET A C 1
ATOM 8423 O O . MET A 1 1135 ? -16.640 -16.431 35.006 1.00 85.50 1135 MET A O 1
ATOM 8427 N N . ASP A 1 1136 ? -16.373 -16.661 37.223 1.00 80.19 1136 ASP A N 1
ATOM 8428 C CA . ASP A 1 1136 ? -17.785 -16.944 37.478 1.00 80.19 1136 ASP A CA 1
ATOM 8429 C C . ASP A 1 1136 ? -18.655 -15.730 37.101 1.00 80.19 1136 ASP A C 1
ATOM 8431 O O . ASP A 1 1136 ? -18.351 -14.592 37.455 1.00 80.19 1136 ASP A O 1
ATOM 8435 N N . GLY A 1 1137 ? -19.744 -15.968 36.361 1.00 74.94 1137 GLY A N 1
ATOM 8436 C CA . GLY A 1 1137 ? -20.655 -14.913 35.893 1.00 74.94 1137 GLY A CA 1
ATOM 8437 C C . GLY A 1 1137 ? -20.191 -14.144 34.646 1.00 74.94 1137 GLY A C 1
ATOM 8438 O O . GLY A 1 1137 ? -20.911 -13.257 34.184 1.00 74.94 1137 GLY A O 1
ATOM 8439 N N . ALA A 1 1138 ? -19.033 -14.481 34.067 1.00 80.75 1138 ALA A N 1
ATOM 8440 C CA . ALA A 1 1138 ? -18.592 -13.910 32.797 1.00 80.75 1138 ALA A CA 1
ATOM 8441 C C . ALA A 1 1138 ? -19.440 -14.457 31.631 1.00 80.75 1138 ALA A C 1
ATOM 8443 O O . ALA A 1 1138 ? -19.307 -15.615 31.236 1.00 80.75 1138 ALA A O 1
ATOM 8444 N N . GLN A 1 1139 ? -20.295 -13.616 31.042 1.00 77.00 1139 GLN A N 1
ATOM 8445 C CA . GLN A 1 1139 ? -21.214 -14.030 29.969 1.00 77.00 1139 GLN A CA 1
ATOM 8446 C C . GLN A 1 1139 ? -20.498 -14.514 28.702 1.00 77.00 1139 GLN A C 1
ATOM 8448 O O . GLN A 1 1139 ? -20.999 -15.414 28.033 1.00 77.00 1139 GLN A O 1
ATOM 8453 N N . ILE A 1 1140 ? -19.304 -13.986 28.405 1.00 76.62 1140 ILE A N 1
ATOM 8454 C CA . ILE A 1 1140 ? -18.444 -14.457 27.303 1.00 76.62 1140 ILE A CA 1
ATOM 8455 C C . ILE A 1 1140 ? -18.094 -15.953 27.403 1.00 76.62 1140 ILE A C 1
ATOM 8457 O O . ILE A 1 1140 ? -17.744 -16.578 26.406 1.00 76.62 1140 ILE A O 1
ATOM 8461 N N . CYS A 1 1141 ? -18.230 -16.526 28.598 1.00 69.69 1141 CYS A N 1
ATOM 8462 C CA . CYS A 1 1141 ? -17.898 -17.901 28.932 1.00 69.69 1141 CYS A CA 1
ATOM 8463 C C . CYS A 1 1141 ? -19.107 -18.817 29.164 1.00 69.69 1141 CYS A C 1
ATOM 8465 O O . CYS A 1 1141 ? -18.926 -20.008 29.431 1.00 69.69 1141 CYS A O 1
ATOM 8467 N N . GLU A 1 1142 ? -20.339 -18.302 29.097 1.00 66.25 1142 GLU A N 1
ATOM 8468 C CA . GLU A 1 1142 ? -21.552 -19.103 29.290 1.00 66.25 1142 GLU A CA 1
ATOM 8469 C C . GLU A 1 1142 ? -21.813 -19.999 28.061 1.00 66.25 1142 GLU A C 1
ATOM 8471 O O . GLU A 1 1142 ? -22.662 -19.726 27.220 1.00 66.25 1142 GLU A O 1
ATOM 8476 N N . THR A 1 1143 ? -21.083 -21.112 27.973 1.00 49.47 1143 THR A N 1
ATOM 8477 C CA . THR A 1 1143 ? -21.092 -22.094 26.867 1.00 49.47 1143 THR A CA 1
ATOM 8478 C C . THR A 1 1143 ? -22.395 -22.886 26.705 1.00 49.47 1143 THR A C 1
ATOM 8480 O O . THR A 1 1143 ? -22.594 -23.522 25.676 1.00 49.47 1143 THR A O 1
ATOM 8483 N N . ASN A 1 1144 ? -23.304 -22.838 27.686 1.00 43.84 1144 ASN A N 1
ATOM 8484 C CA . ASN A 1 1144 ? -24.553 -23.616 27.686 1.00 43.84 1144 ASN A CA 1
ATOM 8485 C C . ASN A 1 1144 ? -25.796 -22.826 27.264 1.00 43.84 1144 ASN A C 1
ATOM 8487 O O . ASN A 1 1144 ? -26.887 -23.393 27.172 1.00 43.84 1144 ASN A O 1
ATOM 8491 N N . LYS A 1 1145 ? -25.666 -21.525 27.002 1.00 44.78 1145 LYS A N 1
ATOM 8492 C CA . LYS A 1 1145 ? -26.712 -20.790 26.299 1.00 44.78 1145 LYS A CA 1
ATOM 8493 C C . LYS A 1 1145 ? -26.307 -20.769 24.842 1.00 44.78 1145 LYS A C 1
ATOM 8495 O O . LYS A 1 1145 ? -25.612 -19.854 24.417 1.00 44.78 1145 LYS A O 1
ATOM 8500 N N . ALA A 1 1146 ? -26.751 -21.781 24.091 1.00 42.47 1146 ALA A N 1
ATOM 8501 C CA . ALA A 1 1146 ? -26.844 -21.644 22.644 1.00 42.47 1146 ALA A CA 1
ATOM 8502 C C . ALA A 1 1146 ? -27.406 -20.244 22.380 1.00 42.47 1146 ALA A C 1
ATOM 8504 O O . ALA A 1 1146 ? -28.445 -19.888 22.957 1.00 42.47 1146 ALA A O 1
ATOM 8505 N N . ILE A 1 1147 ? -26.674 -19.425 21.622 1.00 46.78 1147 ILE A N 1
ATOM 8506 C CA . ILE A 1 1147 ? -27.209 -18.161 21.126 1.00 46.78 1147 ILE A CA 1
ATOM 8507 C C . ILE A 1 1147 ? -28.543 -18.555 20.501 1.00 46.78 1147 ILE A C 1
ATOM 8509 O O . ILE A 1 1147 ? -28.566 -19.362 19.577 1.00 46.78 1147 ILE A O 1
ATOM 8513 N N . ARG A 1 1148 ? -29.665 -18.138 21.104 1.00 38.56 1148 ARG A N 1
ATOM 8514 C CA . ARG A 1 1148 ? -30.976 -18.527 20.583 1.00 38.56 1148 ARG A CA 1
ATOM 8515 C C . ARG A 1 1148 ? -31.042 -17.969 19.174 1.00 38.56 1148 ARG A C 1
ATOM 8517 O O . ARG A 1 1148 ? -30.942 -16.752 19.028 1.00 38.56 1148 ARG A O 1
ATOM 8524 N N . ASP A 1 1149 ? -31.219 -18.847 18.194 1.00 38.38 1149 ASP A N 1
ATOM 8525 C CA . ASP A 1 1149 ? -31.418 -18.489 16.793 1.00 38.38 1149 ASP A CA 1
ATOM 8526 C C . ASP A 1 1149 ? -32.631 -17.557 16.682 1.00 38.38 1149 ASP A C 1
ATOM 8528 O O . ASP A 1 1149 ? -33.784 -17.989 16.609 1.00 38.38 1149 ASP A O 1
ATOM 8532 N N . LEU A 1 1150 ? -32.393 -16.248 16.760 1.00 34.94 1150 LEU A N 1
ATOM 8533 C CA . LEU A 1 1150 ? -33.428 -15.236 16.640 1.00 34.94 1150 LEU A CA 1
ATOM 8534 C C . LEU A 1 1150 ? -33.398 -14.694 15.213 1.00 34.94 1150 LEU A C 1
ATOM 8536 O O . LEU A 1 1150 ? -32.636 -13.791 14.878 1.00 34.94 1150 LEU A O 1
ATOM 8540 N N . TYR A 1 1151 ? -34.222 -15.292 14.357 1.00 35.03 1151 TYR A N 1
ATOM 8541 C CA . TYR A 1 1151 ? -34.415 -14.883 12.969 1.00 35.03 1151 TYR A CA 1
ATOM 8542 C C . TYR A 1 1151 ? -35.058 -13.491 12.908 1.00 35.03 1151 TYR A C 1
ATOM 8544 O O . TYR A 1 1151 ? -36.279 -13.372 12.823 1.00 35.03 1151 TYR A O 1
ATOM 8552 N N . TRP A 1 1152 ? -34.254 -12.431 12.962 1.00 31.73 1152 TRP A N 1
ATOM 8553 C CA . TRP A 1 1152 ? -34.739 -11.075 12.719 1.00 31.73 1152 TRP A CA 1
ATOM 8554 C C . TRP A 1 1152 ? -34.662 -10.767 11.217 1.00 31.73 1152 TRP A C 1
ATOM 8556 O O . TRP A 1 1152 ? -33.623 -10.983 10.590 1.00 31.73 1152 TRP A O 1
ATOM 8566 N N . ARG A 1 1153 ? -35.792 -10.357 10.627 1.00 40.75 1153 ARG A N 1
ATOM 8567 C CA . ARG A 1 1153 ? -35.954 -10.044 9.198 1.00 40.75 1153 ARG A CA 1
ATOM 8568 C C . ARG A 1 1153 ? -36.400 -8.586 9.080 1.00 40.75 1153 ARG A C 1
ATOM 8570 O O . ARG A 1 1153 ? -37.448 -8.252 9.625 1.00 40.75 1153 ARG A O 1
ATOM 8577 N N . GLU A 1 1154 ? -35.658 -7.760 8.347 1.00 33.66 1154 GLU A N 1
ATOM 8578 C CA . GLU A 1 1154 ? -36.261 -6.582 7.712 1.00 33.66 1154 GLU A CA 1
ATOM 8579 C C . GLU A 1 1154 ? -37.261 -7.090 6.662 1.00 33.66 1154 GLU A C 1
ATOM 8581 O O . GLU A 1 1154 ? -36.912 -7.935 5.830 1.00 33.66 1154 GLU A O 1
ATOM 8586 N N . ASN A 1 1155 ? -38.508 -6.627 6.756 1.00 28.98 1155 ASN A N 1
ATOM 8587 C CA . ASN A 1 1155 ? -39.515 -6.768 5.703 1.00 28.98 1155 ASN A CA 1
ATOM 8588 C C . ASN A 1 1155 ? -39.313 -5.698 4.634 1.00 28.98 1155 ASN A C 1
ATOM 8590 O O . ASN A 1 1155 ? -39.063 -4.537 5.027 1.00 28.98 1155 ASN A O 1
#

Solvent-accessible surface area (backbone atoms only — not comparable to full-atom values): 59282 Å² total; per-residue (Å²): 105,32,71,55,25,29,46,40,39,72,37,68,75,58,62,92,88,54,88,73,77,36,54,45,67,31,66,30,73,48,76,47,96,68,93,76,55,60,69,45,42,47,18,3,56,48,0,70,38,53,60,41,77,23,74,48,72,67,47,44,54,48,45,54,53,47,51,50,50,57,73,52,44,58,56,46,72,57,20,41,55,30,58,50,61,43,81,85,52,97,64,71,80,52,38,47,30,39,37,30,22,22,26,72,49,63,25,24,52,27,37,4,26,43,36,38,37,34,51,43,66,48,99,88,64,47,69,39,41,21,24,64,85,68,44,77,19,53,32,82,80,49,24,43,46,25,70,79,17,23,32,61,48,26,97,48,61,26,32,47,44,25,82,40,33,18,30,17,66,32,53,57,61,43,93,75,49,54,41,27,35,59,67,72,79,84,45,56,49,36,99,59,71,84,70,78,54,46,67,35,83,45,71,75,15,38,66,45,74,86,26,78,67,68,47,48,54,50,38,59,40,69,82,63,51,71,68,55,52,40,37,50,37,42,35,75,51,21,27,39,71,91,78,68,44,79,49,54,68,37,46,24,20,61,64,18,47,57,46,48,41,47,25,16,39,61,68,43,65,70,43,48,76,67,73,64,61,74,59,30,48,39,32,37,40,26,15,25,57,17,34,44,37,32,26,30,75,91,64,27,36,58,66,38,34,36,34,54,50,91,32,38,30,38,49,45,44,45,70,69,35,47,70,40,76,89,50,47,59,50,16,20,26,14,32,67,30,71,54,74,40,64,52,70,69,38,88,85,79,32,34,28,31,35,70,38,32,37,42,31,41,19,13,9,88,36,32,33,37,39,39,35,32,37,50,39,41,77,43,76,28,38,58,89,43,47,53,50,18,50,57,27,38,42,34,31,21,85,92,38,38,86,84,26,52,42,28,16,25,19,43,15,35,50,38,75,47,33,34,50,53,63,74,38,83,38,60,24,26,40,26,32,15,1,34,34,73,79,69,65,40,80,92,60,58,54,51,70,73,79,46,86,21,0,26,32,40,42,35,23,34,58,84,27,53,26,72,62,41,30,37,23,28,64,90,47,86,74,35,58,40,68,37,79,81,40,40,29,20,12,28,13,31,56,30,77,36,49,84,84,73,78,67,40,55,38,39,38,37,41,41,16,52,52,25,33,31,35,42,35,35,46,35,71,82,18,75,44,59,80,54,31,58,51,69,53,64,49,29,52,60,32,45,91,41,34,49,38,37,27,15,25,63,39,32,51,30,74,47,83,45,76,48,93,95,53,75,46,26,34,37,42,31,48,39,16,23,54,72,91,47,58,77,53,48,62,32,60,15,38,38,38,36,37,49,44,66,60,69,92,47,82,74,53,62,48,48,101,89,37,83,68,96,43,50,65,56,41,39,68,90,44,36,40,84,62,24,42,55,88,54,53,74,65,55,52,45,50,53,49,50,54,41,50,52,46,47,52,53,44,52,50,34,52,46,48,26,50,49,32,49,48,50,44,52,50,49,35,48,74,74,46,44,52,61,49,51,52,51,35,53,52,40,53,52,50,35,52,54,37,49,52,54,45,52,51,51,41,70,76,41,78,54,35,58,61,53,14,53,53,37,40,54,52,35,60,50,45,49,52,36,38,51,23,39,52,33,36,48,56,60,70,69,56,81,60,79,31,72,67,16,43,54,52,55,50,58,60,66,63,42,83,45,78,71,23,39,54,23,34,24,46,14,50,50,51,52,76,64,36,66,66,58,53,52,42,52,51,50,38,54,54,43,52,52,50,37,54,53,33,49,74,71,74,46,90,38,67,69,55,52,53,52,41,51,54,44,47,52,59,40,63,70,30,70,58,43,50,36,50,52,41,44,53,76,32,38,68,65,46,50,53,33,47,53,50,42,40,53,41,53,53,53,44,38,55,42,26,49,73,70,52,55,81,83,37,73,68,51,40,49,48,51,53,51,38,54,52,38,44,54,52,39,58,73,52,50,52,93,74,60,50,73,61,61,86,90,71,45,67,67,61,58,59,72,50,62,50,65,60,51,40,53,57,36,44,70,56,17,53,61,32,42,52,50,33,51,49,45,53,51,39,52,52,53,34,52,52,40,51,51,52,38,54,50,43,52,54,52,46,50,56,64,54,62,36,63,51,58,83,88,66,65,82,59,53,77,67,53,45,53,54,46,56,74,68,46,94,68,76,74,55,22,48,54,53,56,38,51,46,51,26,52,54,29,45,52,49,32,69,65,49,42,62,57,46,42,53,52,40,53,58,52,40,62,69,45,38,59,41,55,76,46,72,70,55,68,70,63,49,70,74,34,41,26,37,32,36,54,41,34,72,20,29,24,24,76,31,33,49,40,74,48,60,67,25,36,30,34,27,29,27,26,64,58,70,43,53,48,99,70,79,39,77,60,50,25,34,15,31,32,36,40,24,29,58,86,64,61,34,50,38,29,15,44,55,59,96,83,45,75,42,59,32,37,64,38,79,48,55,28,65,31,65,42,26,37,54,40,83,38,52,32,95,84,65,37,78,36,54,28,43,40,70,26,58,51,63,66,93,64,60,40,69,34,89,89,32,57,75,62,52,70,85,61,64,78,72,88,72,88,81,73,92,129

Foldseek 3Di:
DLVVLLCQQPAAPDDPVDPDRRHAQDEEEAEADDPDCPVRQSNNVSNVHHYHYDDDPVSVVVSVVQSLQVVFWDKDFPEDFDFADAPPPRDFQGQKTWTKIWTDDQFQFIFIAIFIWGWFADPLGF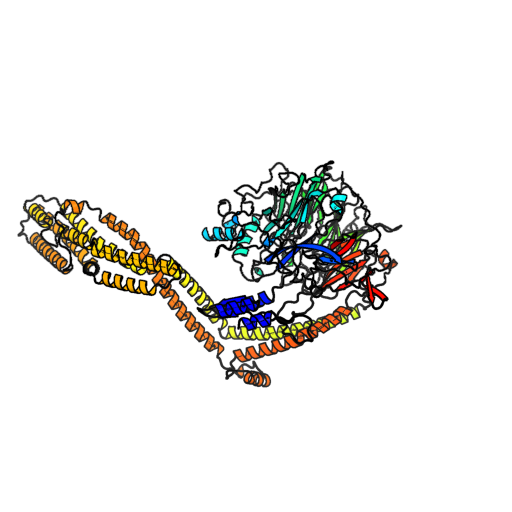IATAALVRDGQADQQFRFGDQQGHTNQAPGRDTSPRQHGHLLQQEDDLVPAAEFEDLDDAFFFDPDLPDDFAFGNDPCGGLALPNPSDAPVLLPHNPDDSVVSRQLSSVVSAARPVPRDGRSTDGGQNQEHKHKYFQKFAQPPVCSLVVNGPTWMWIWGAHQLAKTWIATPVNSHTLHIYGYSNSSNSSVRNSVRDGHPVSHGGHQRAYKDKDWAWDDQDPPRRMIGTPWIKMWTFRAVRWQKIWIWTQGAPDTRHSSRTRITTQHMFHADDPTHPLRNQQTRQRAYQDWAWAQDQNDTAIWTKTFSAAACVCLDPVCNLFDDFGSHQLKIFIAHNRRRHTQAMEGDPPDPSHLHHAPPSGFHFSEYKDFDDPPPQRHTAKIWTFGQQGWIKMKGADRNDNGRNRGIDIYIQAGEADRGSQRRWGFNYYFAWDWDDDDVDQIWIWTWTWTASQSCLQAQRYFIWIFTFTGRQDPDDFAADDPVRHPRGRYHDYCVLFAAQLQQPDDPVRLVVLVVLLVVLVVVLVVLVVLLVVLVVVLVVLCVVLCLVVLVVLLVVLVVLLVVLVVLLVVLCLVPVCLLVQLVVLVLLLLLLVLLVLLLVLLVLLVPDDFPDPVLVVLSCVLQVLPDCLRSLFVSQLSVCLSPDPVLVVLVVVLVVLSVVLSVCVVVVHDCVVSVVVSVVSVVVNCPDPSNVQSVLCNVCSVVLSVLSVLLSVLSNVLSVCVSVVDDCPDPVNVVSVVVNVVSSVSNVVSHDPSGDGRDPPDHSVNSNPDPSVVVSVVSCVSNVVSNVSSVSSVVSVVSSVVSVVSSVVSVVVSVVSQQAADDPVVVLDDPVLCVVLCVVDPDDDHHPSSSSVSSSVVSVVCSLVSQVVSLVVSVVSQVSQGSDLNRDFDVVSLSSGSTHMYTHRRSKIFPEYWHDDQQKIKGKIWHQSSDPPPPNYHRLTWMKIFIARSRGRHAFKFAADPNDTRGDGMDTRSHGHRWYYWDWHQHPLRQTFIDGRSDGNDDPRIDGDPPRRNPCRPPRPPPDPDDND

Mean predicted aligned error: 15.99 Å

Radius of gyration: 42.43 Å; Cα contacts (8 Å, |Δi|>4): 2456; chains: 1; bounding box: 92×64×135 Å

pLDDT: mean 83.95, std 14.17, range [28.98, 98.69]

Nearest PDB structures (foldseek):
  8wjo-assembly1_B  TM=2.159E-01  e=9.432E-01  Saccharomyces cerevisiae S288C
  8to0-assembly1_z3  TM=2.052E-01  e=1.601E+00  Mus musculus
  8q72-assembly1_B  TM=1.758E-01  e=1.038E+00  Escherichia coli
  8to0-assembly1_z1  TM=1.635E-01  e=2.990E+00  Mus musculus
  8i4x-assembly1_B  TM=1.470E-01  e=3.454E+00  Saccharomyces cerevisiae S288C